Protein AF-0000000076474503 (afdb_homodimer)

pLDDT: mean 84.72, std 17.58, range [24.3, 98.62]

Sequence (880 aa):
MVVFSVKPFFRILVVSLSLLFLLALQLPSSLFSQVHIYGEPSLGEVDIWSVRRLMEWRPCNWWLQGRQTALPLETYGYIRVDCYGGLNQMRRDFCDGVGIARLLNATLVLPKFEVASYWNETSGFADVYDVDYFIQHMNGFVKVVKELPPEIASKEPVRVDCSKRKGQFDYVESVLPSLLKHKYISITPAMSQRRDRYPLYAKAALCQACYKALRLTRSLEMKASQLLDAIPKPFLSLHLRFEPDMVAYSQCEYPDLSPASMKAIEAAQVDRKPWTGELARVWRLRGKCPLTPNETALILQSLSIPPTTNIYLAAGDGLMEIEGLTDTYTNIVTKSSILSREDFTSMHGNTKAALDYYVSINSDSYIATYFGNMDKMVAAMRAFNGLYKTLFLSRRGFAQLTSQGLRGKKLMQALWKLHRDDFANGRGSALSECFCEFKLMVVFSVKPFFRILVVSLSLLFLLALQLPSSLFSQVHIYGEPSLGEVDIWSVRRLMEWRPCNWWLQGRQTALPLETYGYIRVDCYGGLNQMRRDFCDGVGIARLLNATLVLPKFEVASYWNETSGFADVYDVDYFIQHMNGFVKVVKELPPEIASKEPVRVDCSKRKGQFDYVESVLPSLLKHKYISITPAMSQRRDRYPLYAKAALCQACYKALRLTRSLEMKASQLLDAIPKPFLSLHLRFEPDMVAYSQCEYPDLSPASMKAIEAAQVDRKPWTGELARVWRLRGKCPLTPNETALILQSLSIPPTTNIYLAAGDGLMEIEGLTDTYTNIVTKSSILSREDFTSMHGNTKAALDYYVSINSDSYIATYFGNMDKMVAAMRAFNGLYKTLFLSRRGFAQLTSQGLRGKKLMQALWKLHRDDFANGRGSALSECFCEFKL

Secondary structure (DSSP, 8-state):
-----SHHHHHHHHHHHHHHHHHHHSS-TTTTT----S----TTSS-GGGSPPSEEEEE-HHHHTSPPPPPPSS-S-EEEEEEESSHHHHHHHHHHHHHHHHHTT-EEEEEEEE--GGGT----HHHHB-HHHHHHHHTTT--EESS--HHHHTSPPEEE-----SS---HHHHHHHHHHHHSEEEE---TTTTGGGS-HHHHHHHHHIIIII--B-HHHHHHHHHHHHHSPSSEEEEE----HHHHHHHT---TT--HHHHHHHHHHHTT-PPP-HHHHHHHHHTT-SPPPHHHHHHHHHHTT--TT-EEEE-S-S---STHHHHTT---EE-HHHHS-HHHHHH--HHHHHHHHHHHHHTSSEEEESS--HHHHHHHHHHHHTT---EEE--HHHHHHHHHTT--HHHHHHHHHHHHHHHHHHTTT----TTEEEEE-/-----SHHHHHHHHHHHHHHHHHHHTS-TTTTT----S----TT-S-GGGSPPSEEEEE-HHHHTSPPPPPPSS-S-EEEEEEESSHHHHHHHHHHHHHHHHHTT-EEEEEEEE--GGGT----HHHHB-HHHHHHHHTTT--EESS--HHHHTSPPEEE-----SS---HHHHHHHHHHHHSEEEE---TTTTGGGS-HHHHHHHHHIIIII--B-HHHHHHHHHHHHHSPSSEEEEE----HHHHHHHT---TT--HHHHHHHHHHHTT-PPP-HHHHHHHHHTT-SPPPHHHHHHHHHHTT--TT-EEEE-S-S---STHHHHTT---EE-HHHHS-HHHHHH--HHHHHHHHHHHHHTSSEEEESS--HHHHHHHHHHHHTT---EEE--HHHHHHHHHTT--HHHHHHHHHHHHHHHHHHTTT----TTEEEEE-

Foldseek 3Di:
DPPPDCVVVVVVVVVVVVVVVVVVVPPPPVVVVPPVPDDPPPFQPDFLVPFAAFKAKAFDVCLVPNDFDAQDPDALAEEEEEFEEAQLSSLLQVLLVQLLCLQLRHEYEAYFYDYDVVQVDDDGLVQWWPPVLLQVLLVSQHHYDHADDPVPRVDDAAEFEQVDPPDQRDCCVRPNVSCNVRRGHYYGDDPPGPCVPRDPSSVSSSLSNNAPRTDTDPVLVVVLVVLLVQFDPQAEEEAAPAFLQLQLVLLADDPPFDPVSVVRNVVNNVPGHHDDDPVNLVSQLVLSGFDALLSVQLLCSLSNPQLAHAYEYLYDPGHGPNCSNCVRHVNYDYPCRRDDPVVVVPDGRRSSNSSSLSSLLVHLAYEYGRDDSSLLSSLNNVSHVVRLRYFYQRSNQLSNCVVVPDDDSRSSSSSNVVRSVCSNHVNPNPHDPSMDMDTD/DPPPDCVVVVVVVVVVVVVVVVVVVPPPPVVVVPVVPPDPPPFQPDFLVPFAAFKAKAFDVCLVPNDFDAQDPDALAEEEEEFEEAQLSSLLQVLLVQLLCLQLRHEYEAYFYDYPVVQVDDDGLVQWWPPVLLQVLLVSQHHYDHADPPVPRVDDAAEFEQVPPPPQRDCCVRPNVSCNVRRGHYYGDDPPGPCVPRDPSSVSSSLSNNAPRTDTDPVLVVVLVVLLVQFDPQAEEEAAPAFLQLQLVLLADDDPFDPVSVVRNVVNNVPGHHDDDPVNLVSQLVLSGFDALLSVQLLCSLSNPQLAHAYEYLYDPGHGPNCSNCVRHVNYDYPCRRDDPVVVVPDGRRSSNSSSLSSLLVHLAYEYGRCDSSLLSSLNNVSHVVRLRYFYQRSNQLSNCVVVPDDDSRSSSSSNVVRSVCSNHVNPNPHDPSMDMDTD

Structure (mmCIF, N/CA/C/O backbone):
data_AF-0000000076474503-model_v1
#
loop_
_entity.id
_entity.type
_entity.pdbx_description
1 polymer 'O-fucosyltransferase family protein'
#
loop_
_atom_site.group_PDB
_atom_site.id
_atom_site.type_symbol
_atom_site.label_atom_id
_atom_site.label_alt_id
_atom_site.label_comp_id
_atom_site.label_asym_id
_atom_site.label_entity_id
_atom_site.label_seq_id
_atom_site.pdbx_PDB_ins_code
_atom_site.Cartn_x
_atom_site.Cartn_y
_atom_site.Cartn_z
_atom_site.occupancy
_atom_site.B_iso_or_equiv
_atom_site.auth_seq_id
_atom_site.auth_comp_id
_atom_site.auth_asym_id
_atom_site.auth_atom_id
_atom_site.pdbx_PDB_model_num
ATOM 1 N N . MET A 1 1 ? 23.125 -51.25 45.125 1 24.58 1 MET A N 1
ATOM 2 C CA . MET A 1 1 ? 23.031 -49.938 44.5 1 24.58 1 MET A CA 1
ATOM 3 C C . MET A 1 1 ? 21.594 -49.656 44.062 1 24.58 1 MET A C 1
ATOM 5 O O . MET A 1 1 ? 21.047 -50.375 43.219 1 24.58 1 MET A O 1
ATOM 9 N N . VAL A 1 2 ? 20.766 -49.031 44.938 1 30.81 2 VAL A N 1
ATOM 10 C CA . VAL A 1 2 ? 19.312 -48.906 44.938 1 30.81 2 VAL A CA 1
ATOM 11 C C . VAL A 1 2 ? 18.875 -47.906 43.906 1 30.81 2 VAL A C 1
ATOM 13 O O . VAL A 1 2 ? 19.328 -46.75 43.906 1 30.81 2 VAL A O 1
ATOM 16 N N . VAL A 1 3 ? 18.594 -48.281 42.688 1 33.97 3 VAL A N 1
ATOM 17 C CA . VAL A 1 3 ? 18.234 -47.625 41.438 1 33.97 3 VAL A CA 1
ATOM 18 C C . VAL A 1 3 ? 16.953 -46.844 41.656 1 33.97 3 VAL A C 1
ATOM 20 O O . VAL A 1 3 ? 15.891 -47.406 41.906 1 33.97 3 VAL A O 1
ATOM 23 N N . PHE A 1 4 ? 17.078 -45.656 42.406 1 35.69 4 PHE A N 1
ATOM 24 C CA . PHE A 1 4 ? 15.938 -44.812 42.719 1 35.69 4 PHE A CA 1
ATOM 25 C C . PHE A 1 4 ? 15.266 -44.312 41.438 1 35.69 4 PHE A C 1
ATOM 27 O O . PHE A 1 4 ? 15.938 -43.875 40.5 1 35.69 4 PHE A O 1
ATOM 34 N N . SER A 1 5 ? 14.125 -44.906 41.188 1 39.66 5 SER A N 1
ATOM 35 C CA . SER A 1 5 ? 13.266 -44.75 40 1 39.66 5 SER A CA 1
ATOM 36 C C . SER A 1 5 ? 12.758 -43.312 39.875 1 39.66 5 SER A C 1
ATOM 38 O O . SER A 1 5 ? 12.133 -42.781 40.781 1 39.66 5 SER A O 1
ATOM 40 N N . VAL A 1 6 ? 13.477 -42.469 39.125 1 44.88 6 VAL A N 1
ATOM 41 C CA . VAL A 1 6 ? 13.305 -41.031 38.844 1 44.88 6 VAL A CA 1
ATOM 42 C C . VAL A 1 6 ? 11.938 -40.812 38.188 1 44.88 6 VAL A C 1
ATOM 44 O O . VAL A 1 6 ? 11.578 -39.656 37.875 1 44.88 6 VAL A O 1
ATOM 47 N N . LYS A 1 7 ? 11.195 -41.969 37.875 1 48.81 7 LYS A N 1
ATOM 48 C CA . LYS A 1 7 ? 9.93 -41.844 37.156 1 48.81 7 LYS A CA 1
ATOM 49 C C . LYS A 1 7 ? 8.883 -41.125 38.031 1 48.81 7 LYS A C 1
ATOM 51 O O . LYS A 1 7 ? 8.125 -40.281 37.5 1 48.81 7 LYS A O 1
ATOM 56 N N . PRO A 1 8 ? 8.984 -41.562 39.312 1 48.88 8 PRO A N 1
ATOM 57 C CA . PRO A 1 8 ? 7.875 -40.938 40.062 1 48.88 8 PRO A CA 1
ATOM 58 C C . PRO A 1 8 ? 8 -39.438 40.188 1 48.88 8 PRO A C 1
ATOM 60 O O . PRO A 1 8 ? 6.992 -38.719 40.281 1 48.88 8 PRO A O 1
ATOM 63 N N . PHE A 1 9 ? 9.273 -38.906 40.125 1 47.94 9 PHE A N 1
ATOM 64 C CA . PHE A 1 9 ? 9.461 -37.469 40.344 1 47.94 9 PHE A CA 1
ATOM 65 C C . PHE A 1 9 ? 9.016 -36.688 39.125 1 47.94 9 PHE A C 1
ATOM 67 O O . PHE A 1 9 ? 8.43 -35.594 39.281 1 47.94 9 PHE A O 1
ATOM 74 N N . PHE A 1 10 ? 9.227 -37.281 37.906 1 49.25 10 PHE A N 1
ATOM 75 C CA . PHE A 1 10 ? 8.867 -36.5 36.719 1 49.25 10 PHE A CA 1
ATOM 76 C C . PHE A 1 10 ? 7.352 -36.469 36.562 1 49.25 10 PHE A C 1
ATOM 78 O O . PHE A 1 10 ? 6.816 -35.469 36.062 1 49.25 10 PHE A O 1
ATOM 85 N N . ARG A 1 11 ? 6.691 -37.531 36.969 1 52.22 11 ARG A N 1
ATOM 86 C CA . ARG A 1 11 ? 5.234 -37.531 36.906 1 52.22 11 ARG A CA 1
ATOM 87 C C . ARG A 1 11 ? 4.637 -36.531 37.875 1 52.22 11 ARG A C 1
ATOM 89 O O . ARG A 1 11 ? 3.66 -35.844 37.562 1 52.22 11 ARG A O 1
ATOM 96 N N . ILE A 1 12 ? 5.395 -36.5 39 1 53.41 12 ILE A N 1
ATOM 97 C CA . ILE A 1 12 ? 4.895 -35.531 39.969 1 53.41 12 ILE A CA 1
ATOM 98 C C . ILE A 1 12 ? 5.113 -34.125 39.438 1 53.41 12 ILE A C 1
ATOM 100 O O . ILE A 1 12 ? 4.242 -33.25 39.594 1 53.41 12 ILE A O 1
ATOM 104 N N . LEU A 1 13 ? 6.246 -33.875 38.719 1 55.47 13 LEU A N 1
ATOM 105 C CA . LEU A 1 13 ? 6.531 -32.562 38.188 1 55.47 13 LEU A CA 1
ATOM 106 C C . LEU A 1 13 ? 5.562 -32.188 37.094 1 55.47 13 LEU A C 1
ATOM 108 O O . LEU A 1 13 ? 5.051 -31.062 37.031 1 55.47 13 LEU A O 1
ATOM 112 N N . VAL A 1 14 ? 5.238 -33.156 36.281 1 58.31 14 VAL A N 1
ATOM 113 C CA . VAL A 1 14 ? 4.336 -32.906 35.156 1 58.31 14 VAL A CA 1
ATOM 114 C C . VAL A 1 14 ? 2.92 -32.656 35.688 1 58.31 14 VAL A C 1
ATOM 116 O O . VAL A 1 14 ? 2.219 -31.766 35.25 1 58.31 14 VAL A O 1
ATOM 119 N N . VAL A 1 15 ? 2.586 -33.5 36.688 1 57.56 15 VAL A N 1
ATOM 120 C CA . VAL A 1 15 ? 1.244 -33.344 37.25 1 57.56 15 VAL A CA 1
ATOM 121 C C . VAL A 1 15 ? 1.147 -32.031 38.031 1 57.56 15 VAL A C 1
ATOM 123 O O . VAL A 1 15 ? 0.151 -31.312 37.906 1 57.56 15 VAL A O 1
ATOM 126 N N . SER A 1 16 ? 2.24 -31.688 38.719 1 56.5 16 SER A N 1
ATOM 127 C CA . SER A 1 16 ? 2.207 -30.438 39.469 1 56.5 16 SER A CA 1
ATOM 128 C C . SER A 1 16 ? 2.207 -29.234 38.531 1 56.5 16 SER A C 1
ATOM 130 O O . SER A 1 16 ? 1.488 -28.266 38.75 1 56.5 16 SER A O 1
ATOM 132 N N . LEU A 1 17 ? 2.951 -29.312 37.438 1 57.03 17 LEU A N 1
ATOM 133 C CA . LEU A 1 17 ? 2.953 -28.203 36.5 1 57.03 17 LEU A CA 1
ATOM 134 C C . LEU A 1 17 ? 1.622 -28.109 35.781 1 57.03 17 LEU A C 1
ATOM 136 O O . LEU A 1 17 ? 1.121 -27.016 35.531 1 57.03 17 LEU A O 1
ATOM 140 N N . SER A 1 18 ? 1.04 -29.328 35.531 1 54.75 18 SER A N 1
ATOM 141 C CA . SER A 1 18 ? -0.287 -29.312 34.906 1 54.75 18 SER A CA 1
ATOM 142 C C . SER A 1 18 ? -1.323 -28.734 35.875 1 54.75 18 SER A C 1
ATOM 144 O O . SER A 1 18 ? -2.227 -28 35.438 1 54.75 18 SER A O 1
ATOM 146 N N . LEU A 1 19 ? -1.168 -29.141 37.156 1 53.41 19 LEU A N 1
ATOM 147 C CA . LEU A 1 19 ? -2.1 -28.578 38.156 1 53.41 19 LEU A CA 1
ATOM 148 C C . LEU A 1 19 ? -1.89 -27.078 38.312 1 53.41 19 LEU A C 1
ATOM 150 O O . LEU A 1 19 ? -2.855 -26.328 38.438 1 53.41 19 LEU A O 1
ATOM 154 N N . LEU A 1 20 ? -0.603 -26.641 38.312 1 54 20 LEU A N 1
ATOM 155 C CA . LEU A 1 20 ? -0.387 -25.203 38.375 1 54 20 LEU A CA 1
ATOM 156 C C . LEU A 1 20 ? -0.948 -24.516 37.125 1 54 20 LEU A C 1
ATOM 158 O O . LEU A 1 20 ? -1.516 -23.422 37.219 1 54 20 LEU A O 1
ATOM 162 N N . PHE A 1 21 ? -0.795 -25.203 35.969 1 50.22 21 PHE A N 1
ATOM 163 C CA . PHE A 1 21 ? -1.396 -24.656 34.781 1 50.22 21 PHE A CA 1
ATOM 164 C C . PHE A 1 21 ? -2.916 -24.641 34.875 1 50.22 21 PHE A C 1
ATOM 166 O O . PHE A 1 21 ? -3.561 -23.656 34.5 1 50.22 21 PHE A O 1
ATOM 173 N N . LEU A 1 22 ? -3.48 -25.766 35.375 1 48.81 22 LEU A N 1
ATOM 174 C CA . LEU A 1 22 ? -4.926 -25.781 35.562 1 48.81 22 LEU A CA 1
ATOM 175 C C . LEU A 1 22 ? -5.348 -24.734 36.594 1 48.81 22 LEU A C 1
ATOM 177 O O . LEU A 1 22 ? -6.395 -24.109 36.438 1 48.81 22 LEU A O 1
ATOM 181 N N . LEU A 1 23 ? -4.598 -24.688 37.719 1 45.25 23 LEU A N 1
ATOM 182 C CA . LEU A 1 23 ? -4.934 -23.625 38.656 1 45.25 23 LEU A CA 1
ATOM 183 C C . LEU A 1 23 ? -4.742 -22.25 38.031 1 45.25 23 LEU A C 1
ATOM 185 O O . LEU A 1 23 ? -5.516 -21.328 38.312 1 45.25 23 LEU A O 1
ATOM 189 N N . ALA A 1 24 ? -3.693 -22.078 37.188 1 45.78 24 ALA A N 1
ATOM 190 C CA . ALA A 1 24 ? -3.545 -20.797 36.531 1 45.78 24 ALA A CA 1
ATOM 191 C C . ALA A 1 24 ? -4.68 -20.547 35.531 1 45.78 24 ALA A C 1
ATOM 193 O O . ALA A 1 24 ? -5.105 -19.406 35.344 1 45.78 24 ALA A O 1
ATOM 194 N N . LEU A 1 25 ? -5.098 -21.625 34.844 1 42.69 25 LEU A N 1
ATOM 195 C CA . LEU A 1 25 ? -6.23 -21.453 33.938 1 42.69 25 LEU A CA 1
ATOM 196 C C . LEU A 1 25 ? -7.508 -21.156 34.719 1 42.69 25 LEU A C 1
ATOM 198 O O . LEU A 1 25 ? -8.484 -20.656 34.156 1 42.69 25 LEU A O 1
ATOM 202 N N . GLN A 1 26 ? -7.684 -21.828 35.812 1 38.16 26 GLN A N 1
ATOM 203 C CA . GLN A 1 26 ? -8.867 -21.516 36.625 1 38.16 26 GLN A CA 1
ATOM 204 C C . GLN A 1 26 ? -8.727 -20.172 37.312 1 38.16 26 GLN A C 1
ATOM 206 O O . GLN A 1 26 ? -9.57 -19.797 38.156 1 38.16 26 GLN A O 1
ATOM 211 N N . LEU A 1 27 ? -7.445 -19.656 37.312 1 33.94 27 LEU A N 1
ATOM 212 C CA . LEU A 1 27 ? -7.547 -18.312 37.812 1 33.94 27 LEU A CA 1
ATOM 213 C C . LEU A 1 27 ? -8.508 -17.469 37 1 33.94 27 LEU A C 1
ATOM 215 O O . LEU A 1 27 ? -8.445 -17.484 35.75 1 33.94 27 LEU A O 1
ATOM 219 N N . PRO A 1 28 ? -9.727 -17.359 37.594 1 32.5 28 PRO A N 1
ATOM 220 C CA . PRO A 1 28 ? -10.758 -16.594 36.875 1 32.5 28 PRO A CA 1
ATOM 221 C C . PRO A 1 28 ? -10.18 -15.43 36.062 1 32.5 28 PRO A C 1
ATOM 223 O O . PRO A 1 28 ? -9.211 -14.805 36.5 1 32.5 28 PRO A O 1
ATOM 226 N N . SER A 1 29 ? -10.172 -15.633 34.688 1 33.22 29 SER A N 1
ATOM 227 C CA . SER A 1 29 ? -9.859 -14.562 33.75 1 33.22 29 SER A CA 1
ATOM 228 C C . SER A 1 29 ? -10.383 -13.219 34.25 1 33.22 29 SER A C 1
ATOM 230 O O . SER A 1 29 ? -10.297 -12.211 33.531 1 33.22 29 SER A O 1
ATOM 232 N N . SER A 1 30 ? -11.203 -13.328 35.312 1 31.59 30 SER A N 1
ATOM 233 C CA . SER A 1 30 ? -11.75 -12.094 35.875 1 31.59 30 SER A CA 1
ATOM 234 C C . SER A 1 30 ? -10.641 -11.156 36.344 1 31.59 30 SER A C 1
ATOM 236 O O . SER A 1 30 ? -10.906 -10.031 36.75 1 31.59 30 SER A O 1
ATOM 238 N N . LEU A 1 31 ? -9.523 -11.789 36.688 1 28.59 31 LEU A N 1
ATOM 239 C CA . LEU A 1 31 ? -8.609 -10.828 37.312 1 28.59 31 LEU A CA 1
ATOM 240 C C . LEU A 1 31 ? -8.055 -9.867 36.25 1 28.59 31 LEU A C 1
ATOM 242 O O . LEU A 1 31 ? -7.5 -8.82 36.625 1 28.59 31 LEU A O 1
ATOM 246 N N . PHE A 1 32 ? -7.73 -10.43 35.094 1 29.84 32 PHE A N 1
ATOM 247 C CA . PHE A 1 32 ? -7.156 -9.414 34.219 1 29.84 32 PHE A CA 1
ATOM 248 C C . PHE A 1 32 ? -8.195 -8.352 33.875 1 29.84 32 PHE A C 1
ATOM 250 O O . PHE A 1 32 ? -7.91 -7.434 33.094 1 29.84 32 PHE A O 1
ATOM 257 N N . SER A 1 33 ? -9.531 -8.703 34 1 28.42 33 SER A N 1
ATOM 258 C CA . SER A 1 33 ? -10.516 -7.652 33.781 1 28.42 33 SER A CA 1
ATOM 259 C C . SER A 1 33 ? -10.242 -6.441 34.656 1 28.42 33 SER A C 1
ATOM 261 O O . SER A 1 33 ? -10.641 -5.32 34.312 1 28.42 33 SER A O 1
ATOM 263 N N . GLN A 1 34 ? -10.117 -6.746 36.031 1 27.39 34 GLN A N 1
ATOM 264 C CA . GLN A 1 34 ? -10.266 -5.719 37.062 1 27.39 34 GLN A CA 1
ATOM 265 C C . GLN A 1 34 ? -8.977 -4.914 37.219 1 27.39 34 GLN A C 1
ATOM 267 O O . GLN A 1 34 ? -8.656 -4.445 38.312 1 27.39 34 GLN A O 1
ATOM 272 N N . VAL A 1 35 ? -7.898 -5.438 36.719 1 28.94 35 VAL A N 1
ATOM 273 C CA . VAL A 1 35 ? -6.988 -4.352 37.062 1 28.94 35 VAL A CA 1
ATOM 274 C C . VAL A 1 35 ? -7.652 -3.008 36.75 1 28.94 35 VAL A C 1
ATOM 276 O O . VAL A 1 35 ? -7.824 -2.637 35.594 1 28.94 35 VAL A O 1
ATOM 279 N N . HIS A 1 36 ? -8.719 -2.816 37.438 1 27.8 36 HIS A N 1
ATOM 280 C CA . HIS A 1 36 ? -9.156 -1.448 37.656 1 27.8 36 HIS A CA 1
ATOM 281 C C . HIS A 1 36 ? -7.973 -0.507 37.844 1 27.8 36 HIS A C 1
ATOM 283 O O . HIS A 1 36 ? -7.332 -0.503 38.906 1 27.8 36 HIS A O 1
ATOM 289 N N . ILE A 1 37 ? -6.996 -0.488 36.938 1 31.16 37 ILE A N 1
ATOM 290 C CA . ILE A 1 37 ? -6.098 0.637 37.188 1 31.16 37 ILE A CA 1
ATOM 291 C C . ILE A 1 37 ? -6.773 1.635 38.125 1 31.16 37 ILE A C 1
ATOM 293 O O . ILE A 1 37 ? -8 1.646 38.25 1 31.16 37 ILE A O 1
ATOM 297 N N . TYR A 1 38 ? -5.906 2.752 38.438 1 31.25 38 TYR A N 1
ATOM 298 C CA . TYR A 1 38 ? -6.281 3.869 39.281 1 31.25 38 TYR A CA 1
ATOM 299 C C . TYR A 1 38 ? -7.758 4.203 39.156 1 31.25 38 TYR A C 1
ATOM 301 O O . TYR A 1 38 ? -8.375 3.871 38.125 1 31.25 38 TYR A O 1
ATOM 309 N N . GLY A 1 39 ? -8.461 4.223 40.281 1 34.81 39 GLY A N 1
ATOM 310 C CA . GLY A 1 39 ? -9.758 4.879 40.406 1 34.81 39 GLY A CA 1
ATOM 311 C C . GLY A 1 39 ? -10.078 5.766 39.219 1 34.81 39 GLY A C 1
ATOM 312 O O . GLY A 1 39 ? -9.188 6.434 38.656 1 34.81 39 GLY A O 1
ATOM 313 N N . GLU A 1 40 ? -10.898 5.273 38.375 1 41.38 40 GLU A N 1
ATOM 314 C CA . GLU A 1 40 ? -11.352 6.117 37.25 1 41.38 40 GLU A CA 1
ATOM 315 C C . GLU A 1 40 ? -11.258 7.594 37.625 1 41.38 40 GLU A C 1
ATOM 317 O O . GLU A 1 40 ? -11.938 8.062 38.531 1 41.38 40 GLU A O 1
ATOM 322 N N . PRO A 1 41 ? -9.984 8.117 37.688 1 40.72 41 PRO A N 1
ATOM 323 C CA . PRO A 1 41 ? -10.156 9.523 38.094 1 40.72 41 PRO A CA 1
ATOM 324 C C . PRO A 1 41 ? -11.508 10.094 37.656 1 40.72 41 PRO A C 1
ATOM 326 O O . PRO A 1 41 ? -12.102 9.609 36.688 1 40.72 41 PRO A O 1
ATOM 329 N N . SER A 1 42 ? -12.359 10.484 38.562 1 41.81 42 SER A N 1
ATOM 330 C CA . SER A 1 42 ? -13.578 11.227 38.25 1 41.81 42 SER A CA 1
ATOM 331 C C . SER A 1 42 ? -13.461 11.953 36.938 1 41.81 42 SER A C 1
ATOM 333 O O . SER A 1 42 ? -12.367 12.375 36.531 1 41.81 42 SER A O 1
ATOM 335 N N . LEU A 1 43 ? -14.297 11.914 35.969 1 45.56 43 LEU A N 1
ATOM 336 C CA . LEU A 1 43 ? -14.703 12.664 34.781 1 45.56 43 LEU A CA 1
ATOM 337 C C . LEU A 1 43 ? -14.297 14.125 34.906 1 45.56 43 LEU A C 1
ATOM 339 O O . LEU A 1 43 ? -14.523 14.758 35.938 1 45.56 43 LEU A O 1
ATOM 343 N N . GLY A 1 44 ? -13.5 14.852 34.188 1 49.69 44 GLY A N 1
ATOM 344 C CA . GLY A 1 44 ? -13.273 16.297 34.156 1 49.69 44 GLY A CA 1
ATOM 345 C C . GLY A 1 44 ? -12.094 16.719 35 1 49.69 44 GLY A C 1
ATOM 346 O O . GLY A 1 44 ? -11.711 17.891 35 1 49.69 44 GLY A O 1
ATOM 347 N N . GLU A 1 45 ? -11.664 15.836 35.906 1 58.69 45 GLU A N 1
ATOM 348 C CA . GLU A 1 45 ? -10.844 16.484 36.906 1 58.69 45 GLU A CA 1
ATOM 349 C C . GLU A 1 45 ? -9.367 16.438 36.531 1 58.69 45 GLU A C 1
ATOM 351 O O . GLU A 1 45 ? -8.57 17.25 37.031 1 58.69 45 GLU A O 1
ATOM 356 N N . VAL A 1 46 ? -9.008 15.438 35.438 1 79.75 46 VAL A N 1
ATOM 357 C CA . VAL A 1 46 ? -7.559 15.453 35.25 1 79.75 46 VAL A CA 1
ATOM 358 C C . VAL A 1 46 ? -7.223 15.93 33.844 1 79.75 46 VAL A C 1
ATOM 360 O O . VAL A 1 46 ? -7.875 15.531 32.875 1 79.75 46 VAL A O 1
ATOM 363 N N . ASP A 1 47 ? -6.332 16.812 33.75 1 89.31 47 ASP A N 1
ATOM 364 C CA . ASP A 1 47 ? -5.824 17.375 32.5 1 89.31 47 ASP A CA 1
ATOM 365 C C . ASP A 1 47 ? -5.207 16.297 31.609 1 89.31 47 ASP A C 1
ATOM 367 O O . ASP A 1 47 ? -4.555 15.375 32.125 1 89.31 47 ASP A O 1
ATOM 371 N N . ILE A 1 48 ? -5.512 16.312 30.297 1 95.62 48 ILE A N 1
ATOM 372 C CA . ILE A 1 48 ? -5.082 15.297 29.344 1 95.62 48 ILE A CA 1
ATOM 373 C C . ILE A 1 48 ? -3.566 15.125 29.422 1 95.62 48 ILE A C 1
ATOM 375 O O . ILE A 1 48 ? -3.049 14.023 29.219 1 95.62 48 ILE A O 1
ATOM 379 N N . TRP A 1 49 ? -2.861 16.188 29.703 1 94.94 49 TRP A N 1
ATOM 380 C CA . TRP A 1 49 ? -1.402 16.156 29.703 1 94.94 49 TRP A CA 1
ATOM 381 C C . TRP A 1 49 ? -0.867 15.445 30.938 1 94.94 49 TRP A C 1
ATOM 383 O O . TRP A 1 49 ? 0.317 15.102 31 1 94.94 49 TRP A O 1
ATOM 393 N N . SER A 1 50 ? -1.709 15.172 31.906 1 93.5 50 SER A N 1
ATOM 394 C CA . SER A 1 50 ? -1.309 14.492 33.125 1 93.5 50 SER A CA 1
ATOM 395 C C . SER A 1 50 ? -1.421 12.984 33 1 93.5 50 SER A C 1
ATOM 397 O O . SER A 1 50 ? -1.001 12.234 33.875 1 93.5 50 SER A O 1
ATOM 399 N N . VAL A 1 51 ? -1.958 12.602 31.922 1 93.56 51 VAL A N 1
ATOM 400 C CA . VAL A 1 51 ? -2.111 11.164 31.672 1 93.56 51 VAL A CA 1
ATOM 401 C C . VAL A 1 51 ? -0.74 10.523 31.484 1 93.56 51 VAL A C 1
ATOM 403 O O . VAL A 1 51 ? 0.109 11.062 30.766 1 93.56 51 VAL A O 1
ATOM 406 N N . ARG A 1 52 ? -0.619 9.391 32.094 1 91.38 52 ARG A N 1
ATOM 407 C CA . ARG A 1 52 ? 0.636 8.664 31.953 1 91.38 52 ARG A CA 1
ATOM 408 C C . ARG A 1 52 ? 0.751 8.047 30.562 1 91.38 52 ARG A C 1
ATOM 410 O O . ARG A 1 52 ? -0.166 7.359 30.094 1 91.38 52 ARG A O 1
ATOM 417 N N . ARG A 1 53 ? 1.814 8.312 29.984 1 91.31 53 ARG A N 1
ATOM 418 C CA . ARG A 1 53 ? 2.068 7.758 28.672 1 91.31 53 ARG A CA 1
ATOM 419 C C . ARG A 1 53 ? 2.611 6.336 28.766 1 91.31 53 ARG A C 1
ATOM 421 O O . ARG A 1 53 ? 3.377 6.016 29.672 1 91.31 53 ARG A O 1
ATOM 428 N N . LEU A 1 54 ? 2.227 5.469 27.828 1 91.31 54 LEU A N 1
ATOM 429 C CA . LEU A 1 54 ? 2.66 4.078 27.781 1 91.31 54 LEU A CA 1
ATOM 430 C C . LEU A 1 54 ? 3.707 3.871 26.688 1 91.31 54 LEU A C 1
ATOM 432 O O . LEU A 1 54 ? 4.586 3.016 26.828 1 91.31 54 LEU A O 1
ATOM 436 N N . MET A 1 55 ? 3.57 4.605 25.688 1 88.38 55 MET A N 1
ATOM 437 C CA . MET A 1 55 ? 4.473 4.523 24.547 1 88.38 55 MET A CA 1
ATOM 438 C C . MET A 1 55 ? 4.965 5.91 24.125 1 88.38 55 MET A C 1
ATOM 440 O O . MET A 1 55 ? 4.285 6.91 24.375 1 88.38 55 MET A O 1
ATOM 444 N N . GLU A 1 56 ? 6.125 5.879 23.641 1 86.38 56 GLU A N 1
ATOM 445 C CA . GLU A 1 56 ? 6.664 7.129 23.109 1 86.38 56 GLU A CA 1
ATOM 446 C C . GLU A 1 56 ? 7.375 6.898 21.781 1 86.38 56 GLU A C 1
ATOM 448 O O . GLU A 1 56 ? 7.867 5.801 21.516 1 86.38 56 GLU A O 1
ATOM 453 N N . TRP A 1 57 ? 7.281 7.895 21.016 1 90.12 57 TRP A N 1
ATOM 454 C CA . TRP A 1 57 ? 7.973 7.844 19.734 1 90.12 57 TRP A CA 1
ATOM 455 C C . TRP A 1 57 ? 9.281 8.633 19.797 1 90.12 57 TRP A C 1
ATOM 457 O O . TRP A 1 57 ? 9.328 9.727 20.344 1 90.12 57 TRP A O 1
ATOM 467 N N . ARG A 1 58 ? 10.273 8.023 19.297 1 91.81 58 ARG A N 1
ATOM 468 C CA . ARG A 1 58 ? 11.578 8.656 19.156 1 91.81 58 ARG A CA 1
ATOM 469 C C . ARG A 1 58 ? 12.211 8.312 17.797 1 91.81 58 ARG A C 1
ATOM 471 O O . ARG A 1 58 ? 11.836 7.324 17.172 1 91.81 58 ARG A O 1
ATOM 478 N N . PRO A 1 59 ? 13.062 9.242 17.359 1 93.06 59 PRO A N 1
ATOM 479 C CA . PRO A 1 59 ? 13.781 8.828 16.141 1 93.06 59 PRO A CA 1
ATOM 480 C C . PRO A 1 59 ? 14.492 7.488 16.312 1 93.06 59 PRO A C 1
ATOM 482 O O . PRO A 1 59 ? 15.055 7.207 17.375 1 93.06 59 PRO A O 1
ATOM 485 N N . CYS A 1 60 ? 14.391 6.688 15.297 1 93.25 60 CYS A N 1
ATOM 486 C CA . CYS A 1 60 ? 15.07 5.398 15.344 1 93.25 60 CYS A CA 1
ATOM 487 C C . CYS A 1 60 ? 16.578 5.582 15.328 1 93.25 60 CYS A C 1
ATOM 489 O O . CYS A 1 60 ? 17.109 6.453 14.633 1 93.25 60 CYS A O 1
ATOM 491 N N . ASN A 1 61 ? 17.25 4.703 15.961 1 92.06 61 ASN A N 1
ATOM 492 C CA . ASN A 1 61 ? 18.703 4.82 16.078 1 92.06 61 ASN A CA 1
ATOM 493 C C . ASN A 1 61 ? 19.406 4.453 14.781 1 92.06 61 ASN A C 1
ATOM 495 O O . ASN A 1 61 ? 20.484 4.953 14.492 1 92.06 61 ASN A O 1
ATOM 499 N N . TRP A 1 62 ? 18.797 3.598 14.031 1 90.69 62 TRP A N 1
ATOM 500 C CA . TRP A 1 62 ? 19.469 3.049 12.859 1 90.69 62 TRP A CA 1
ATOM 501 C C . TRP A 1 62 ? 19.859 4.156 11.891 1 90.69 62 TRP A C 1
ATOM 503 O O . TRP A 1 62 ? 20.875 4.051 11.195 1 90.69 62 TRP A O 1
ATOM 513 N N . TRP A 1 63 ? 19.125 5.254 11.805 1 92.12 63 TRP A N 1
ATOM 514 C CA . TRP A 1 63 ? 19.516 6.273 10.836 1 92.12 63 TRP A CA 1
ATOM 515 C C . TRP A 1 63 ? 20.219 7.434 11.516 1 92.12 63 TRP A C 1
ATOM 517 O O . TRP A 1 63 ? 20.891 8.242 10.852 1 92.12 63 TRP A O 1
ATOM 527 N N . LEU A 1 64 ? 20.141 7.527 12.82 1 89.75 64 LEU A N 1
ATOM 528 C CA . LEU A 1 64 ? 20.828 8.578 13.562 1 89.75 64 LEU A CA 1
ATOM 529 C C . LEU A 1 64 ? 22.297 8.227 13.758 1 89.75 64 LEU A C 1
ATOM 531 O O . LEU A 1 64 ? 23.172 9.102 13.641 1 89.75 64 LEU A O 1
ATOM 535 N N . GLN A 1 65 ? 22.516 6.949 14.102 1 79.75 65 GLN A N 1
ATOM 536 C CA . GLN A 1 65 ? 23.859 6.535 14.492 1 79.75 65 GLN A CA 1
ATOM 537 C C . GLN A 1 65 ? 24.406 5.484 13.531 1 79.75 65 GLN A C 1
ATOM 539 O O . GLN A 1 65 ? 25.547 5.027 13.688 1 79.75 65 GLN A O 1
ATOM 544 N N . GLY A 1 66 ? 23.672 5.078 12.656 1 69.25 66 GLY A N 1
ATOM 545 C CA . GLY A 1 66 ? 24.094 3.951 11.836 1 69.25 66 GLY A CA 1
ATOM 546 C C . GLY A 1 66 ? 25.234 4.293 10.891 1 69.25 66 GLY A C 1
ATOM 547 O O . GLY A 1 66 ? 25.453 5.465 10.586 1 69.25 66 GLY A O 1
ATOM 548 N N . ARG A 1 67 ? 25.953 3.213 10.703 1 69.5 67 ARG A N 1
ATOM 549 C CA . ARG A 1 67 ? 27.047 3.342 9.742 1 69.5 67 ARG A CA 1
ATOM 550 C C . ARG A 1 67 ? 26.5 3.652 8.352 1 69.5 67 ARG A C 1
ATOM 552 O O . ARG A 1 67 ? 25.641 2.932 7.832 1 69.5 67 ARG A O 1
ATOM 559 N N . GLN A 1 68 ? 27 4.801 7.91 1 76.12 68 GLN A N 1
ATOM 560 C CA . GLN A 1 68 ? 26.547 5.219 6.582 1 76.12 68 GLN A CA 1
ATOM 561 C C . GLN A 1 68 ? 27.266 4.434 5.488 1 76.12 68 GLN A C 1
ATOM 563 O O . GLN A 1 68 ? 28.469 4.168 5.594 1 76.12 68 GLN A O 1
ATOM 568 N N . THR A 1 69 ? 26.469 3.895 4.68 1 80.62 69 THR A N 1
ATOM 569 C CA . THR A 1 69 ? 27.031 3.291 3.479 1 80.62 69 THR A CA 1
ATOM 570 C C . THR A 1 69 ? 27.688 4.352 2.596 1 80.62 69 THR A C 1
ATOM 572 O O . THR A 1 69 ? 27.078 5.387 2.307 1 80.62 69 THR A O 1
ATOM 575 N N . ALA A 1 70 ? 28.922 4.098 2.266 1 84.25 70 ALA A N 1
ATOM 576 C CA . ALA A 1 70 ? 29.656 5.055 1.439 1 84.25 70 ALA A CA 1
ATOM 577 C C . ALA A 1 70 ? 28.938 5.301 0.118 1 84.25 70 ALA A C 1
ATOM 579 O O . ALA A 1 70 ? 28.359 4.383 -0.463 1 84.25 70 ALA A O 1
ATOM 580 N N . LEU A 1 71 ? 28.938 6.508 -0.294 1 90.44 71 LEU A N 1
ATOM 581 C CA . LEU A 1 71 ? 28.359 6.859 -1.588 1 90.44 71 LEU A CA 1
ATOM 582 C C . LEU A 1 71 ? 29.234 6.34 -2.729 1 90.44 71 LEU A C 1
ATOM 584 O O . LEU A 1 71 ? 30.469 6.391 -2.648 1 90.44 71 LEU A O 1
ATOM 588 N N . PRO A 1 72 ? 28.578 5.848 -3.703 1 88 72 PRO A N 1
ATOM 589 C CA . PRO A 1 72 ? 29.359 5.523 -4.895 1 88 72 PRO A CA 1
ATOM 590 C C . PRO A 1 72 ? 30.078 6.738 -5.477 1 88 72 PRO A C 1
ATOM 592 O O . PRO A 1 72 ? 29.594 7.867 -5.332 1 88 72 PRO A O 1
ATOM 595 N N . LEU A 1 73 ? 31.125 6.457 -6.141 1 87.62 73 LEU A N 1
ATOM 596 C CA . LEU A 1 73 ? 31.938 7.531 -6.707 1 87.62 73 LEU A CA 1
ATOM 597 C C . LEU A 1 73 ? 31.203 8.219 -7.855 1 87.62 73 LEU A C 1
ATOM 599 O O . LEU A 1 73 ? 31.156 9.445 -7.926 1 87.62 73 LEU A O 1
ATOM 603 N N . GLU A 1 74 ? 30.609 7.359 -8.703 1 91.38 74 GLU A N 1
ATOM 604 C CA . GLU A 1 74 ? 29.859 7.906 -9.836 1 91.38 74 GLU A CA 1
ATOM 605 C C . GLU A 1 74 ? 28.375 7.648 -9.695 1 91.38 74 GLU A C 1
ATOM 607 O O . GLU A 1 74 ? 27.969 6.605 -9.18 1 91.38 74 GLU A O 1
ATOM 612 N N . THR A 1 75 ? 27.609 8.695 -10.086 1 93.81 75 THR A N 1
ATOM 613 C CA . THR A 1 75 ? 26.156 8.539 -10.07 1 93.81 75 THR A CA 1
ATOM 614 C C . THR A 1 75 ? 25.625 8.258 -11.469 1 93.81 75 THR A C 1
ATOM 616 O O . THR A 1 75 ? 26.344 8.438 -12.461 1 93.81 75 THR A O 1
ATOM 619 N N . TYR A 1 76 ? 24.438 7.805 -11.531 1 94.12 76 TYR A N 1
ATOM 620 C CA . TYR A 1 76 ? 23.844 7.406 -12.797 1 94.12 76 TYR A CA 1
ATOM 621 C C . TYR A 1 76 ? 23.281 8.617 -13.547 1 94.12 76 TYR A C 1
ATOM 623 O O . TYR A 1 76 ? 23 8.539 -14.742 1 94.12 76 TYR A O 1
ATOM 631 N N . GLY A 1 77 ? 23.172 9.719 -12.922 1 95.12 77 GLY A N 1
ATOM 632 C CA . GLY A 1 77 ? 22.594 10.922 -13.5 1 95.12 77 GLY A CA 1
ATOM 633 C C . GLY A 1 77 ? 22.062 11.891 -12.461 1 95.12 77 GLY A C 1
ATOM 634 O O . GLY A 1 77 ? 22.469 11.852 -11.305 1 95.12 77 GLY A O 1
ATOM 635 N N . TYR A 1 78 ? 21.188 12.836 -12.992 1 95.81 78 TYR A N 1
ATOM 636 C CA . TYR A 1 78 ? 20.672 13.906 -12.141 1 95.81 78 TYR A CA 1
ATOM 637 C C . TYR A 1 78 ? 19.156 13.828 -12.039 1 95.81 78 TYR A C 1
ATOM 639 O O . TYR A 1 78 ? 18.469 13.555 -13.023 1 95.81 78 TYR A O 1
ATOM 647 N N . ILE A 1 79 ? 18.672 14.039 -10.805 1 96.25 79 ILE A N 1
ATOM 648 C CA . ILE A 1 79 ? 17.234 14.047 -10.578 1 96.25 79 ILE A CA 1
ATOM 649 C C . ILE A 1 79 ? 16.828 15.383 -9.953 1 96.25 79 ILE A C 1
ATOM 651 O O . ILE A 1 79 ? 17.406 15.805 -8.953 1 96.25 79 ILE A O 1
ATOM 655 N N . ARG A 1 80 ? 15.906 16.031 -10.539 1 94.75 80 ARG A N 1
ATOM 656 C CA . ARG A 1 80 ? 15.219 17.141 -9.906 1 94.75 80 ARG A CA 1
ATOM 657 C C . ARG A 1 80 ? 13.852 16.719 -9.375 1 94.75 80 ARG A C 1
ATOM 659 O O . ARG A 1 80 ? 13.086 16.062 -10.078 1 94.75 80 ARG A O 1
ATOM 666 N N . VAL A 1 81 ? 13.57 17.078 -8.219 1 92.94 81 VAL A N 1
ATOM 667 C CA . VAL A 1 81 ? 12.266 16.766 -7.637 1 92.94 81 VAL A CA 1
ATOM 668 C C . VAL A 1 81 ? 11.312 17.938 -7.82 1 92.94 81 VAL A C 1
ATOM 670 O O . VAL A 1 81 ? 11.609 19.062 -7.406 1 92.94 81 VAL A O 1
ATOM 673 N N . ASP A 1 82 ? 10.234 17.656 -8.414 1 90.88 82 ASP A N 1
ATOM 674 C CA . ASP A 1 82 ? 9.172 18.641 -8.555 1 90.88 82 ASP A CA 1
ATOM 675 C C . ASP A 1 82 ? 8.148 18.5 -7.426 1 90.88 82 ASP A C 1
ATOM 677 O O . ASP A 1 82 ? 7.438 17.5 -7.34 1 90.88 82 ASP A O 1
ATOM 681 N N . CYS A 1 83 ? 8.148 19.484 -6.645 1 89.5 83 CYS A N 1
ATOM 682 C CA . CYS A 1 83 ? 7.277 19.453 -5.473 1 89.5 83 CYS A CA 1
ATOM 683 C C . CYS A 1 83 ? 6.066 20.359 -5.676 1 89.5 83 CYS A C 1
ATOM 685 O O . CYS A 1 83 ? 6.203 21.5 -6.137 1 89.5 83 CYS A O 1
ATOM 687 N N . TYR A 1 84 ? 4.945 19.812 -5.301 1 83.56 84 TYR A N 1
ATOM 688 C CA . TYR A 1 84 ? 3.711 20.562 -5.52 1 83.56 84 TYR A CA 1
ATOM 689 C C . TYR A 1 84 ? 2.938 20.734 -4.215 1 83.56 84 TYR A C 1
ATOM 691 O O . TYR A 1 84 ? 3.131 19.969 -3.27 1 83.56 84 TYR A O 1
ATOM 699 N N . GLY A 1 85 ? 2.078 21.766 -4.156 1 82.81 85 GLY A N 1
ATOM 700 C CA . GLY A 1 85 ? 1.186 21.969 -3.023 1 82.81 85 GLY A CA 1
ATOM 701 C C . GLY A 1 85 ? 1.728 22.938 -1.999 1 82.81 85 GLY A C 1
ATOM 702 O O . GLY A 1 85 ? 2.422 23.891 -2.352 1 82.81 85 GLY A O 1
ATOM 703 N N . GLY A 1 86 ? 1.216 22.766 -0.761 1 83.88 86 GLY A N 1
ATOM 704 C CA . GLY A 1 86 ? 1.69 23.609 0.323 1 83.88 86 GLY A CA 1
ATOM 705 C C . GLY A 1 86 ? 3.076 23.234 0.809 1 83.88 86 GLY A C 1
ATOM 706 O O . GLY A 1 86 ? 3.615 22.188 0.425 1 83.88 86 GLY A O 1
ATOM 707 N N . LEU A 1 87 ? 3.535 24 1.633 1 88.62 87 LEU A N 1
ATOM 708 C CA . LEU A 1 87 ? 4.918 23.891 2.08 1 88.62 87 LEU A CA 1
ATOM 709 C C . LEU A 1 87 ? 5.211 22.5 2.631 1 88.62 87 LEU A C 1
ATOM 711 O O . LEU A 1 87 ? 6.215 21.891 2.266 1 88.62 87 LEU A O 1
ATOM 715 N N . ASN A 1 88 ? 4.355 22.031 3.436 1 88.44 88 ASN A N 1
ATOM 716 C CA . ASN A 1 88 ? 4.652 20.766 4.102 1 88.44 88 ASN A CA 1
ATOM 717 C C . ASN A 1 88 ? 4.43 19.578 3.174 1 88.44 88 ASN A C 1
ATOM 719 O O . ASN A 1 88 ? 5.039 18.516 3.354 1 88.44 88 ASN A O 1
ATOM 723 N N . GLN A 1 89 ? 3.609 19.75 2.23 1 87.06 89 GLN A N 1
ATOM 724 C CA . GLN A 1 89 ? 3.537 18.75 1.172 1 87.06 89 GLN A CA 1
ATOM 725 C C . GLN A 1 89 ? 4.809 18.75 0.331 1 87.06 89 GLN A C 1
ATOM 727 O O . GLN A 1 89 ? 5.34 17.688 0.009 1 87.06 89 GLN A O 1
ATOM 732 N N . MET A 1 90 ? 5.203 19.891 0.017 1 90.5 90 MET A N 1
ATOM 733 C CA . MET A 1 90 ? 6.43 20 -0.769 1 90.5 90 MET A CA 1
ATOM 734 C C . MET A 1 90 ? 7.621 19.438 -0.001 1 90.5 90 MET A C 1
ATOM 736 O O . MET A 1 90 ? 8.484 18.781 -0.583 1 90.5 90 MET A O 1
ATOM 740 N N . ARG A 1 91 ? 7.605 19.766 1.248 1 91.88 91 ARG A N 1
ATOM 741 C CA . ARG A 1 91 ? 8.648 19.188 2.096 1 91.88 91 ARG A CA 1
ATOM 742 C C . ARG A 1 91 ? 8.633 17.672 2.037 1 91.88 91 ARG A C 1
ATOM 744 O O . ARG A 1 91 ? 9.68 17.031 1.873 1 91.88 91 ARG A O 1
ATOM 751 N N . ARG A 1 92 ? 7.547 17.109 2.195 1 89.75 92 ARG A N 1
ATOM 752 C CA . ARG A 1 92 ? 7.406 15.664 2.154 1 89.75 92 ARG A CA 1
ATOM 753 C C . ARG A 1 92 ? 7.852 15.109 0.806 1 89.75 92 ARG A C 1
ATOM 755 O O . ARG A 1 92 ? 8.578 14.109 0.75 1 89.75 92 ARG A O 1
ATOM 762 N N . ASP A 1 93 ? 7.371 15.734 -0.208 1 89.5 93 ASP A N 1
ATOM 763 C CA . ASP A 1 93 ? 7.762 15.305 -1.549 1 89.5 93 ASP A CA 1
ATOM 764 C C . ASP A 1 93 ? 9.281 15.344 -1.72 1 89.5 93 ASP A C 1
ATOM 766 O O . ASP A 1 93 ? 9.867 14.414 -2.279 1 89.5 93 ASP A O 1
ATOM 770 N N . PHE A 1 94 ? 9.797 16.391 -1.244 1 94 94 PHE A N 1
ATOM 771 C CA . PHE A 1 94 ? 11.234 16.562 -1.394 1 94 94 PHE A CA 1
ATOM 772 C C . PHE A 1 94 ? 11.992 15.484 -0.618 1 94 94 PHE A C 1
ATOM 774 O O . PHE A 1 94 ? 12.953 14.906 -1.126 1 94 94 PHE A O 1
ATOM 781 N N . CYS A 1 95 ? 11.562 15.25 0.562 1 93.62 95 CYS A N 1
ATOM 782 C CA . CYS A 1 95 ? 12.195 14.211 1.366 1 93.62 95 CYS A CA 1
ATOM 783 C C . CYS A 1 95 ? 12.102 12.859 0.681 1 93.62 95 CYS A C 1
ATOM 785 O O . CYS A 1 95 ? 13.078 12.109 0.635 1 93.62 95 CYS A O 1
ATOM 787 N N . ASP A 1 96 ? 10.961 12.555 0.196 1 91.56 96 ASP A N 1
ATOM 788 C CA . ASP A 1 96 ? 10.812 11.32 -0.565 1 91.56 96 ASP A CA 1
ATOM 789 C C . ASP A 1 96 ? 11.758 11.297 -1.768 1 91.56 96 ASP A C 1
ATOM 791 O O . ASP A 1 96 ? 12.383 10.273 -2.057 1 91.56 96 ASP A O 1
ATOM 795 N N . GLY A 1 97 ? 11.789 12.422 -2.404 1 94 97 GLY A N 1
ATOM 796 C CA . GLY A 1 97 ? 12.672 12.547 -3.551 1 94 97 GLY A CA 1
ATOM 797 C C . GLY A 1 97 ? 14.125 12.289 -3.215 1 94 97 GLY A C 1
ATOM 798 O O . GLY A 1 97 ? 14.852 11.695 -4.012 1 94 97 GLY A O 1
ATOM 799 N N . VAL A 1 98 ? 14.5 12.719 -2.105 1 95.81 98 VAL A N 1
ATOM 800 C CA . VAL A 1 98 ? 15.867 12.492 -1.66 1 95.81 98 VAL A CA 1
ATOM 801 C C . VAL A 1 98 ? 16.109 10.992 -1.503 1 95.81 98 VAL A C 1
ATOM 803 O O . VAL A 1 98 ? 17.125 10.469 -1.97 1 95.81 98 VAL A O 1
ATOM 806 N N . GLY A 1 99 ? 15.172 10.336 -0.835 1 94.5 99 GLY A N 1
ATOM 807 C CA . GLY A 1 99 ? 15.297 8.891 -0.704 1 94.5 99 GLY A CA 1
ATOM 808 C C . GLY A 1 99 ? 15.375 8.172 -2.039 1 94.5 99 GLY A C 1
ATOM 809 O O . GLY A 1 99 ? 16.156 7.238 -2.201 1 94.5 99 GLY A O 1
ATOM 810 N N . ILE A 1 100 ? 14.617 8.602 -2.951 1 94 100 ILE A N 1
ATOM 811 C CA . ILE A 1 100 ? 14.578 8 -4.277 1 94 100 ILE A CA 1
ATOM 812 C C . ILE A 1 100 ? 15.898 8.25 -5 1 94 100 ILE A C 1
ATOM 814 O O . ILE A 1 100 ? 16.438 7.355 -5.648 1 94 100 ILE A O 1
ATOM 818 N N . ALA A 1 101 ? 16.375 9.484 -4.934 1 96.19 101 ALA A N 1
ATOM 819 C CA . ALA A 1 101 ? 17.656 9.797 -5.559 1 96.19 101 ALA A CA 1
ATOM 820 C C . ALA A 1 101 ? 18.75 8.875 -5.039 1 96.19 101 ALA A C 1
ATOM 822 O O . ALA A 1 101 ? 19.562 8.367 -5.812 1 96.19 101 ALA A O 1
ATOM 823 N N . ARG A 1 102 ? 18.766 8.68 -3.766 1 95.94 102 ARG A N 1
ATOM 824 C CA . ARG A 1 102 ? 19.75 7.781 -3.174 1 95.94 102 ARG A CA 1
ATOM 825 C C . ARG A 1 102 ? 19.516 6.344 -3.629 1 95.94 102 ARG A C 1
ATOM 827 O O . ARG A 1 102 ? 20.469 5.633 -3.951 1 95.94 102 ARG A O 1
ATOM 834 N N . LEU A 1 103 ? 18.312 5.977 -3.619 1 93.69 103 LEU A N 1
ATOM 835 C CA . LEU A 1 103 ? 17.938 4.633 -4.043 1 93.69 103 LEU A CA 1
ATOM 836 C C . LEU A 1 103 ? 18.438 4.348 -5.457 1 93.69 103 LEU A C 1
ATOM 838 O O . LEU A 1 103 ? 18.922 3.252 -5.738 1 93.69 103 LEU A O 1
ATOM 842 N N . LEU A 1 104 ? 18.359 5.363 -6.297 1 94.94 104 LEU A N 1
ATOM 843 C CA . LEU A 1 104 ? 18.672 5.191 -7.715 1 94.94 104 LEU A CA 1
ATOM 844 C C . LEU A 1 104 ? 20.125 5.594 -8.008 1 94.94 104 LEU A C 1
ATOM 846 O O . LEU A 1 104 ? 20.531 5.613 -9.164 1 94.94 104 LEU A O 1
ATOM 850 N N . ASN A 1 105 ? 20.859 5.934 -7 1 94.81 105 ASN A N 1
ATOM 851 C CA . ASN A 1 105 ? 22.234 6.418 -7.152 1 94.81 105 ASN A CA 1
ATOM 852 C C . ASN A 1 105 ? 22.297 7.617 -8.094 1 94.81 105 ASN A C 1
ATOM 854 O O . ASN A 1 105 ? 23.094 7.629 -9.031 1 94.81 105 ASN A O 1
ATOM 858 N N . ALA A 1 106 ? 21.484 8.547 -7.805 1 97.25 106 ALA A N 1
ATOM 859 C CA . ALA A 1 106 ? 21.422 9.773 -8.594 1 97.25 106 ALA A CA 1
ATOM 860 C C . ALA A 1 106 ? 21.938 10.969 -7.793 1 97.25 106 ALA A C 1
ATOM 862 O O . ALA A 1 106 ? 21.922 10.945 -6.559 1 97.25 106 ALA A O 1
ATOM 863 N N . THR A 1 107 ? 22.406 11.938 -8.508 1 96.62 107 THR A N 1
ATOM 864 C CA . THR A 1 107 ? 22.703 13.234 -7.91 1 96.62 107 THR A CA 1
ATOM 865 C C . THR A 1 107 ? 21.453 14.102 -7.84 1 96.62 107 THR A C 1
ATOM 867 O O . THR A 1 107 ? 20.734 14.25 -8.828 1 96.62 107 THR A O 1
ATOM 870 N N . LEU A 1 108 ? 21.25 14.578 -6.703 1 96.5 108 LEU A N 1
ATOM 871 C CA . LEU A 1 108 ? 20.062 15.406 -6.477 1 96.5 108 LEU A CA 1
ATOM 872 C C . LEU A 1 108 ? 20.328 16.859 -6.875 1 96.5 108 LEU A C 1
ATOM 874 O O . LEU A 1 108 ? 21.359 17.422 -6.504 1 96.5 108 LEU A O 1
ATOM 878 N N . VAL A 1 109 ? 19.391 17.359 -7.578 1 92.81 109 VAL A N 1
ATOM 879 C CA . VAL A 1 109 ? 19.375 18.797 -7.871 1 92.81 109 VAL A CA 1
ATOM 880 C C . VAL A 1 109 ? 18.328 19.484 -6.992 1 92.81 109 VAL A C 1
ATOM 882 O O . VAL A 1 109 ? 17.344 18.859 -6.59 1 92.81 109 VAL A O 1
ATOM 885 N N . LEU A 1 110 ? 18.562 20.719 -6.695 1 89.38 110 LEU A N 1
ATOM 886 C CA . LEU A 1 110 ? 17.609 21.453 -5.863 1 89.38 110 LEU A CA 1
ATOM 887 C C . LEU A 1 110 ? 16.219 21.406 -6.48 1 89.38 110 LEU A C 1
ATOM 889 O O . LEU A 1 110 ? 16.062 21.516 -7.703 1 89.38 110 LEU A O 1
ATOM 893 N N . PRO A 1 111 ? 15.281 21.297 -5.621 1 87.31 111 PRO A N 1
ATOM 894 C CA . PRO A 1 111 ? 13.922 21.047 -6.121 1 87.31 111 PRO A CA 1
ATOM 895 C C . PRO A 1 111 ? 13.289 22.297 -6.746 1 87.31 111 PRO A C 1
ATOM 897 O O . PRO A 1 111 ? 13.781 23.406 -6.551 1 87.31 111 PRO A O 1
ATOM 900 N N . LYS A 1 112 ? 12.398 22.016 -7.496 1 79.06 112 LYS A N 1
ATOM 901 C CA . LYS A 1 112 ? 11.492 23.047 -7.984 1 79.06 112 LYS A CA 1
ATOM 902 C C . LYS A 1 112 ? 10.18 23.031 -7.215 1 79.06 112 LYS A C 1
ATOM 904 O O . LYS A 1 112 ? 9.469 22.031 -7.203 1 79.06 112 LYS A O 1
ATOM 909 N N . PHE A 1 113 ? 9.945 24.172 -6.531 1 78.25 113 PHE A N 1
ATOM 910 C CA . PHE A 1 113 ? 8.68 24.344 -5.828 1 78.25 113 PHE A CA 1
ATOM 911 C C . PHE A 1 113 ? 7.617 24.922 -6.754 1 78.25 113 PHE A C 1
ATOM 913 O O . PHE A 1 113 ? 7.824 25.969 -7.363 1 78.25 113 PHE A O 1
ATOM 920 N N . GLU A 1 114 ? 6.762 23.984 -7.031 1 74 114 GLU A N 1
ATOM 921 C CA . GLU A 1 114 ? 5.641 24.453 -7.844 1 74 114 GLU A CA 1
ATOM 922 C C . GLU A 1 114 ? 4.379 24.609 -7 1 74 114 GLU A C 1
ATOM 924 O O . GLU A 1 114 ? 3.891 23.641 -6.414 1 74 114 GLU A O 1
ATOM 929 N N . VAL A 1 115 ? 4.082 25.734 -6.77 1 63 115 VAL A N 1
ATOM 930 C CA . VAL A 1 115 ? 2.947 26 -5.891 1 63 115 VAL A CA 1
ATOM 931 C C . VAL A 1 115 ? 1.663 26.062 -6.711 1 63 115 VAL A C 1
ATOM 933 O O . VAL A 1 115 ? 1.68 26.5 -7.867 1 63 115 VAL A O 1
ATOM 936 N N . ALA A 1 116 ? 0.712 25.375 -6.16 1 56.16 116 ALA A N 1
ATOM 937 C CA . ALA A 1 116 ? -0.604 25.484 -6.781 1 56.16 116 ALA A CA 1
ATOM 938 C C . ALA A 1 116 ? -1.061 26.938 -6.82 1 56.16 116 ALA A C 1
ATOM 940 O O . ALA A 1 116 ? -0.675 27.75 -5.969 1 56.16 116 ALA A O 1
ATOM 941 N N . SER A 1 117 ? -1.718 27.266 -7.879 1 47.91 117 SER A N 1
ATOM 942 C CA . SER A 1 117 ? -2.264 28.594 -8.164 1 47.91 117 SER A CA 1
ATOM 943 C C . SER A 1 117 ? -3.027 29.141 -6.965 1 47.91 117 SER A C 1
ATOM 945 O O . SER A 1 117 ? -3.025 30.359 -6.727 1 47.91 117 SER A O 1
ATOM 947 N N . TYR A 1 118 ? -3.574 28.156 -6.297 1 47.88 118 TYR A N 1
ATOM 948 C CA . TYR A 1 118 ? -4.434 28.609 -5.211 1 47.88 118 TYR A CA 1
ATOM 949 C C . TYR A 1 118 ? -3.635 29.391 -4.176 1 47.88 118 TYR A C 1
ATOM 951 O O . TYR A 1 118 ? -4.168 30.297 -3.52 1 47.88 118 TYR A O 1
ATOM 959 N N . TRP A 1 119 ? -2.463 29.109 -4.082 1 54.47 119 TRP A N 1
ATOM 960 C CA . TRP A 1 119 ? -1.735 29.734 -2.98 1 54.47 119 TRP A CA 1
ATOM 961 C C . TRP A 1 119 ? -0.964 30.969 -3.459 1 54.47 119 TRP A C 1
ATOM 963 O O . TRP A 1 119 ? -0.385 31.688 -2.65 1 54.47 119 TRP A O 1
ATOM 973 N N . ASN A 1 120 ? -1.237 31.359 -4.668 1 54.5 120 ASN A N 1
ATOM 974 C CA . ASN A 1 120 ? -0.552 32.531 -5.195 1 54.5 120 ASN A CA 1
ATOM 975 C C . ASN A 1 120 ? 0.872 32.656 -4.656 1 54.5 120 ASN A C 1
ATOM 977 O O . ASN A 1 120 ? 1.266 33.688 -4.137 1 54.5 120 ASN A O 1
ATOM 981 N N . GLU A 1 121 ? 1.588 31.5 -4.672 1 62.5 121 GLU A N 1
ATOM 982 C CA . GLU A 1 121 ? 2.908 31.422 -4.055 1 62.5 121 GLU A CA 1
ATOM 983 C C . GLU A 1 121 ? 4.008 31.328 -5.109 1 62.5 121 GLU A C 1
ATOM 985 O O . GLU A 1 121 ? 3.861 30.609 -6.105 1 62.5 121 GLU A O 1
ATOM 990 N N . THR A 1 122 ? 5.008 32.281 -4.91 1 66.88 122 THR A N 1
ATOM 991 C CA . THR A 1 122 ? 6.125 32.281 -5.848 1 66.88 122 THR A CA 1
ATOM 992 C C . THR A 1 122 ? 7.41 31.844 -5.156 1 66.88 122 THR A C 1
ATOM 994 O O . THR A 1 122 ? 8.469 31.766 -5.789 1 66.88 122 THR A O 1
ATOM 997 N N . SER A 1 123 ? 7.27 31.484 -3.91 1 75.31 123 SER A N 1
ATOM 998 C CA . SER A 1 123 ? 8.508 31.172 -3.205 1 75.31 123 SER A CA 1
ATOM 999 C C . SER A 1 123 ? 9.086 29.828 -3.654 1 75.31 123 SER A C 1
ATOM 1001 O O . SER A 1 123 ? 8.352 28.859 -3.834 1 75.31 123 SER A O 1
ATOM 1003 N N . GLY A 1 124 ? 10.375 29.938 -3.906 1 84.75 124 GLY A N 1
ATOM 1004 C CA . GLY A 1 124 ? 11.102 28.719 -4.211 1 84.75 124 GLY A CA 1
ATOM 1005 C C . GLY A 1 124 ? 11.727 28.078 -2.986 1 84.75 124 GLY A C 1
ATOM 1006 O O . GLY A 1 124 ? 11.555 28.562 -1.866 1 84.75 124 GLY A O 1
ATOM 1007 N N . PHE A 1 125 ? 12.414 27.062 -3.162 1 90.56 125 PHE A N 1
ATOM 1008 C CA . PHE A 1 125 ? 13.062 26.297 -2.109 1 90.56 125 PHE A CA 1
ATOM 1009 C C . PHE A 1 125 ? 14.023 27.156 -1.314 1 90.56 125 PHE A C 1
ATOM 1011 O O . PHE A 1 125 ? 14.008 27.141 -0.081 1 90.56 125 PHE A O 1
ATOM 1018 N N . ALA A 1 126 ? 14.773 27.969 -1.971 1 90.19 126 ALA A N 1
ATOM 1019 C CA . ALA A 1 126 ? 15.82 28.766 -1.351 1 90.19 126 ALA A CA 1
ATOM 1020 C C . ALA A 1 126 ? 15.227 29.938 -0.568 1 90.19 126 ALA A C 1
ATOM 1022 O O . ALA A 1 126 ? 15.914 30.578 0.229 1 90.19 126 ALA A O 1
ATOM 1023 N N . ASP A 1 127 ? 13.984 30.188 -0.789 1 88.75 127 ASP A N 1
ATOM 1024 C CA . ASP A 1 127 ? 13.312 31.234 -0.04 1 88.75 127 ASP A CA 1
ATOM 1025 C C . ASP A 1 127 ? 12.891 30.75 1.344 1 88.75 127 ASP A C 1
ATOM 1027 O O . ASP A 1 127 ? 12.688 31.547 2.258 1 88.75 127 ASP A O 1
ATOM 1031 N N . VAL A 1 128 ? 12.789 29.516 1.48 1 92.44 128 VAL A N 1
ATOM 1032 C CA . VAL A 1 128 ? 12.273 28.953 2.725 1 92.44 128 VAL A CA 1
ATOM 1033 C C . VAL A 1 128 ? 13.398 28.266 3.496 1 92.44 128 VAL A C 1
ATOM 1035 O O . VAL A 1 128 ? 13.516 28.438 4.711 1 92.44 128 VAL A O 1
ATOM 1038 N N . TYR A 1 129 ? 14.25 27.562 2.717 1 95.56 129 TYR A N 1
ATOM 1039 C CA . TYR A 1 129 ? 15.242 26.734 3.4 1 95.56 129 TYR A CA 1
ATOM 1040 C C . TYR A 1 129 ? 16.656 27.219 3.1 1 95.56 129 TYR A C 1
ATOM 1042 O O . TYR A 1 129 ? 16.922 27.75 2.016 1 95.56 129 TYR A O 1
ATOM 1050 N N . ASP A 1 130 ? 17.516 26.969 4.082 1 96.25 130 ASP A N 1
ATOM 1051 C CA . ASP A 1 130 ? 18.938 27.25 3.939 1 96.25 130 ASP A CA 1
ATOM 1052 C C . ASP A 1 130 ? 19.609 26.188 3.068 1 96.25 130 ASP A C 1
ATOM 1054 O O . ASP A 1 130 ? 19.953 25.109 3.547 1 96.25 130 ASP A O 1
ATOM 1058 N N . VAL A 1 131 ? 19.969 26.594 1.858 1 95.25 131 VAL A N 1
ATOM 1059 C CA . VAL A 1 131 ? 20.453 25.656 0.851 1 95.25 131 VAL A CA 1
ATOM 1060 C C . VAL A 1 131 ? 21.828 25.125 1.27 1 95.25 131 VAL A C 1
ATOM 1062 O O . VAL A 1 131 ? 22.094 23.938 1.166 1 95.25 131 VAL A O 1
ATOM 1065 N N . ASP A 1 132 ? 22.672 25.969 1.725 1 95.44 132 ASP A N 1
ATOM 1066 C CA . ASP A 1 132 ? 24.016 25.562 2.117 1 95.44 132 ASP A CA 1
ATOM 1067 C C . ASP A 1 132 ? 23.969 24.594 3.305 1 95.44 132 ASP A C 1
ATOM 1069 O O . ASP A 1 132 ? 24.703 23.609 3.338 1 95.44 132 ASP A O 1
ATOM 1073 N N . TYR A 1 133 ? 23.125 24.969 4.188 1 96.75 133 TYR A N 1
ATOM 1074 C CA . TYR A 1 133 ? 22.953 24.062 5.324 1 96.75 133 TYR A CA 1
ATOM 1075 C C . TYR A 1 133 ? 22.484 22.688 4.867 1 96.75 133 TYR A C 1
ATOM 1077 O O . TYR A 1 133 ? 22.984 21.672 5.328 1 96.75 133 TYR A O 1
ATOM 1085 N N . PHE A 1 134 ? 21.562 22.672 3.932 1 97.31 134 PHE A N 1
ATOM 1086 C CA . PHE A 1 134 ? 21 21.422 3.414 1 97.31 134 PHE A CA 1
ATOM 1087 C C . PHE A 1 134 ? 22.094 20.578 2.754 1 97.31 134 PHE A C 1
ATOM 1089 O O . PHE A 1 134 ? 22.25 19.406 3.066 1 97.31 134 PHE A O 1
ATOM 1096 N N . ILE A 1 135 ? 22.812 21.156 1.917 1 96.31 135 ILE A N 1
ATOM 1097 C CA . ILE A 1 135 ? 23.859 20.453 1.17 1 96.31 135 ILE A CA 1
ATOM 1098 C C . ILE A 1 135 ? 24.891 19.891 2.137 1 96.31 135 ILE A C 1
ATOM 1100 O O . ILE A 1 135 ? 25.297 18.734 2.012 1 96.31 135 ILE A O 1
ATOM 1104 N N . GLN A 1 136 ? 25.266 20.688 3.086 1 95.56 136 GLN A N 1
ATOM 1105 C CA . GLN A 1 136 ? 26.266 20.266 4.062 1 95.56 136 GLN A CA 1
ATOM 1106 C C . GLN A 1 136 ? 25.766 19.078 4.871 1 95.56 136 GLN A C 1
ATOM 1108 O O . GLN A 1 136 ? 26.5 18.109 5.086 1 95.56 136 GLN A O 1
ATOM 1113 N N . HIS A 1 137 ? 24.562 19.094 5.211 1 95.44 137 HIS A N 1
ATOM 1114 C CA . HIS A 1 137 ? 24.031 18.078 6.105 1 95.44 137 HIS A CA 1
ATOM 1115 C C . HIS A 1 137 ? 23.625 16.828 5.332 1 95.44 137 HIS A C 1
ATOM 1117 O O . HIS A 1 137 ? 23.359 15.773 5.93 1 95.44 137 HIS A O 1
ATOM 1123 N N . MET A 1 138 ? 23.562 16.922 4.012 1 95.69 138 MET A N 1
ATOM 1124 C CA . MET A 1 138 ? 23.25 15.75 3.195 1 95.69 138 MET A CA 1
ATOM 1125 C C . MET A 1 138 ? 24.516 15.055 2.725 1 95.69 138 MET A C 1
ATOM 1127 O O . MET A 1 138 ? 24.453 13.992 2.102 1 95.69 138 MET A O 1
ATOM 1131 N N . ASN A 1 139 ? 25.609 15.719 3.123 1 92.69 139 ASN A N 1
ATOM 1132 C CA . ASN A 1 139 ? 26.875 15.086 2.754 1 92.69 139 ASN A CA 1
ATOM 1133 C C . ASN A 1 139 ? 26.984 13.672 3.316 1 92.69 139 ASN A C 1
ATOM 1135 O O . ASN A 1 139 ? 26.75 13.461 4.508 1 92.69 139 ASN A O 1
ATOM 1139 N N . GLY A 1 140 ? 27.312 12.75 2.465 1 91.69 140 GLY A N 1
ATOM 1140 C CA . GLY A 1 140 ? 27.438 11.359 2.883 1 91.69 140 GLY A CA 1
ATOM 1141 C C . GLY A 1 140 ? 26.156 10.57 2.684 1 91.69 140 GLY A C 1
ATOM 1142 O O . GLY A 1 140 ? 26.172 9.336 2.725 1 91.69 140 GLY A O 1
ATOM 1143 N N . PHE A 1 141 ? 25.094 11.211 2.457 1 95.06 141 PHE A N 1
ATOM 1144 C CA . PHE A 1 141 ? 23.812 10.539 2.271 1 95.06 141 PHE A CA 1
ATOM 1145 C C . PHE A 1 141 ? 23.406 10.531 0.801 1 95.06 141 PHE A C 1
ATOM 1147 O O . PHE A 1 141 ? 22.953 9.508 0.286 1 95.06 141 PHE A O 1
ATOM 1154 N N . VAL A 1 142 ? 23.578 11.617 0.185 1 95.62 142 VAL A N 1
ATOM 1155 C CA . VAL A 1 142 ? 23.266 11.773 -1.233 1 95.62 142 VAL A CA 1
ATOM 1156 C C . VAL A 1 142 ? 24.062 12.953 -1.803 1 95.62 142 VAL A C 1
ATOM 1158 O O . VAL A 1 142 ? 24.328 13.93 -1.098 1 95.62 142 VAL A O 1
ATOM 1161 N N . LYS A 1 143 ? 24.438 12.852 -2.996 1 95.12 143 LYS A N 1
ATOM 1162 C CA . LYS A 1 143 ? 25.109 13.977 -3.65 1 95.12 143 LYS A CA 1
ATOM 1163 C C . LYS A 1 143 ? 24.109 15.039 -4.086 1 95.12 143 LYS A C 1
ATOM 1165 O O . LYS A 1 143 ? 23.109 14.727 -4.742 1 95.12 143 LYS A O 1
ATOM 1170 N N . VAL A 1 144 ? 24.344 16.25 -3.662 1 95.25 144 VAL A N 1
ATOM 1171 C CA . VAL A 1 144 ? 23.469 17.359 -3.994 1 95.25 144 VAL A CA 1
ATOM 1172 C C . VAL A 1 144 ? 24.266 18.453 -4.715 1 95.25 144 VAL A C 1
ATOM 1174 O O . VAL A 1 144 ? 25.344 18.828 -4.277 1 95.25 144 VAL A O 1
ATOM 1177 N N . VAL A 1 145 ? 23.688 18.906 -5.785 1 91.69 145 VAL A N 1
ATOM 1178 C CA . VAL A 1 145 ? 24.359 19.984 -6.5 1 91.69 145 VAL A CA 1
ATOM 1179 C C . VAL A 1 145 ? 23.422 21.172 -6.648 1 91.69 145 VAL A C 1
ATOM 1181 O O . VAL A 1 145 ? 22.203 21 -6.832 1 91.69 145 VAL A O 1
ATOM 1184 N N . LYS A 1 146 ? 23.953 22.312 -6.629 1 86 146 LYS A N 1
ATOM 1185 C CA . LYS A 1 146 ? 23.188 23.547 -6.836 1 86 146 LYS A CA 1
ATOM 1186 C C . LYS A 1 146 ? 23 23.828 -8.32 1 86 146 LYS A C 1
ATOM 1188 O O . LYS A 1 146 ? 21.922 24.281 -8.734 1 86 146 LYS A O 1
ATOM 1193 N N . GLU A 1 147 ? 24.109 23.484 -8.984 1 81.31 147 GLU A N 1
ATOM 1194 C CA . GLU A 1 147 ? 24.125 23.75 -10.422 1 81.31 147 GLU A CA 1
ATOM 1195 C C . GLU A 1 147 ? 24.5 22.5 -11.203 1 81.31 147 GLU A C 1
ATOM 1197 O O . GLU A 1 147 ? 25.344 21.719 -10.773 1 81.31 147 GLU A O 1
ATOM 1202 N N . LEU A 1 148 ? 23.734 22.438 -12.297 1 86.25 14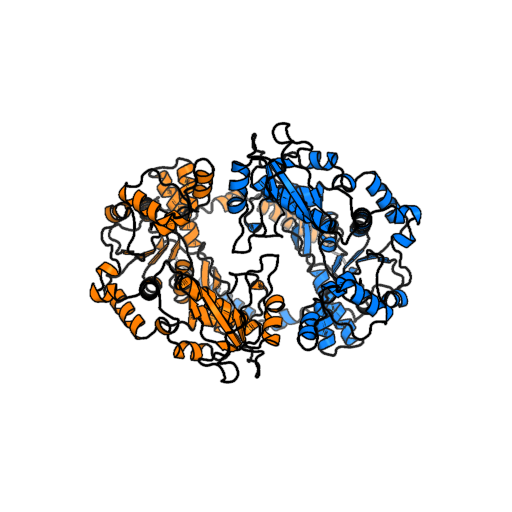8 LEU A N 1
ATOM 1203 C CA . LEU A 1 148 ? 24.016 21.312 -13.18 1 86.25 148 LEU A CA 1
ATOM 1204 C C . LEU A 1 148 ? 25.266 21.547 -14 1 86.25 148 LEU A C 1
ATOM 1206 O O . LEU A 1 148 ? 25.625 22.688 -14.281 1 86.25 148 LEU A O 1
ATOM 1210 N N . PRO A 1 149 ? 25.906 20.469 -14.312 1 83.56 149 PRO A N 1
ATOM 1211 C CA . PRO A 1 149 ? 27 20.625 -15.266 1 83.56 149 PRO A CA 1
ATOM 1212 C C . PRO A 1 149 ? 26.547 21.281 -16.578 1 83.56 149 PRO A C 1
ATOM 1214 O O . PRO A 1 149 ? 25.406 21.094 -17 1 83.56 149 PRO A O 1
ATOM 1217 N N . PRO A 1 150 ? 27.438 22 -17.094 1 81.62 150 PRO A N 1
ATOM 1218 C CA . PRO A 1 150 ? 27.078 22.766 -18.297 1 81.62 150 PRO A CA 1
ATOM 1219 C C . PRO A 1 150 ? 26.5 21.906 -19.406 1 81.62 150 PRO A C 1
ATOM 1221 O O . PRO A 1 150 ? 25.625 22.344 -20.141 1 81.62 150 PRO A O 1
ATOM 1224 N N . GLU A 1 151 ? 26.938 20.672 -19.531 1 79.94 151 GLU A N 1
ATOM 1225 C CA . GLU A 1 151 ? 26.5 19.797 -20.594 1 79.94 151 GLU A CA 1
ATOM 1226 C C . GLU A 1 151 ? 25.016 19.469 -20.469 1 79.94 151 GLU A C 1
ATOM 1228 O O . GLU A 1 151 ? 24.359 19.156 -21.469 1 79.94 151 GLU A O 1
ATOM 1233 N N . ILE A 1 152 ? 24.5 19.547 -19.266 1 81.69 152 ILE A N 1
ATOM 1234 C CA . ILE A 1 152 ? 23.109 19.156 -19.047 1 81.69 152 ILE A CA 1
ATOM 1235 C C . ILE A 1 152 ? 22.297 20.359 -18.594 1 81.69 152 ILE A C 1
ATOM 1237 O O . ILE A 1 152 ? 21.062 20.328 -18.672 1 81.69 152 ILE A O 1
ATOM 1241 N N . ALA A 1 153 ? 22.969 21.469 -18.297 1 72.88 153 ALA A N 1
ATOM 1242 C CA . ALA A 1 153 ? 22.328 22.625 -17.672 1 72.88 153 ALA A CA 1
ATOM 1243 C C . ALA A 1 153 ? 21.328 23.281 -18.625 1 72.88 153 ALA A C 1
ATOM 1245 O O . ALA A 1 153 ? 20.328 23.859 -18.188 1 72.88 153 ALA A O 1
ATOM 1246 N N . SER A 1 154 ? 21.703 23.078 -19.844 1 70.75 154 SER A N 1
ATOM 1247 C CA . SER A 1 154 ? 20.859 23.797 -20.781 1 70.75 154 SER A CA 1
ATOM 1248 C C . SER A 1 154 ? 19.594 23.016 -21.109 1 70.75 154 SER A C 1
ATOM 1250 O O . SER A 1 154 ? 18.656 23.562 -21.703 1 70.75 154 SER A O 1
ATOM 1252 N N . LYS A 1 155 ? 19.406 21.828 -20.562 1 77.06 155 LYS A N 1
ATOM 1253 C CA . LYS A 1 155 ? 18.281 21 -20.938 1 77.06 155 LYS A CA 1
ATOM 1254 C C . LYS A 1 155 ? 17.281 20.875 -19.781 1 77.06 155 LYS A C 1
ATOM 1256 O O . LYS A 1 155 ? 17.656 20.938 -18.625 1 77.06 155 LYS A O 1
ATOM 1261 N N . GLU A 1 156 ? 16 21 -20.188 1 87.12 156 GLU A N 1
ATOM 1262 C CA . GLU A 1 156 ? 14.961 20.625 -19.234 1 87.12 156 GLU A CA 1
ATOM 1263 C C . GLU A 1 156 ? 14.969 19.125 -18.969 1 87.12 156 GLU A C 1
ATOM 1265 O O . GLU A 1 156 ? 15.18 18.328 -19.891 1 87.12 156 GLU A O 1
ATOM 1270 N N . PRO A 1 157 ? 14.875 18.844 -17.688 1 93.12 157 PRO A N 1
ATOM 1271 C CA . PRO A 1 157 ? 14.859 17.406 -17.406 1 93.12 157 PRO A CA 1
ATOM 1272 C C . PRO A 1 157 ? 13.672 16.688 -18.047 1 93.12 157 PRO A C 1
ATOM 1274 O O . PRO A 1 157 ? 12.609 17.281 -18.219 1 93.12 157 PRO A O 1
ATOM 1277 N N . VAL A 1 158 ? 13.875 15.469 -18.375 1 94.62 158 VAL A N 1
ATOM 1278 C CA . VAL A 1 158 ? 12.781 14.633 -18.844 1 94.62 158 VAL A CA 1
ATOM 1279 C C . VAL A 1 158 ? 11.883 14.234 -17.688 1 94.62 158 VAL A C 1
ATOM 1281 O O . VAL A 1 158 ? 12.352 13.641 -16.703 1 94.62 158 VAL A O 1
ATOM 1284 N N . ARG A 1 159 ? 10.672 14.594 -17.828 1 93.56 159 ARG A N 1
ATOM 1285 C CA . ARG A 1 159 ? 9.727 14.273 -16.766 1 93.56 159 ARG A CA 1
ATOM 1286 C C . ARG A 1 159 ? 9.344 12.797 -16.797 1 93.56 159 ARG A C 1
ATOM 1288 O O . ARG A 1 159 ? 8.938 12.281 -17.828 1 93.56 159 ARG A O 1
ATOM 1295 N N . VAL A 1 160 ? 9.562 12.172 -15.648 1 91.44 160 VAL A N 1
ATOM 1296 C CA . VAL A 1 160 ? 9.156 10.781 -15.516 1 91.44 160 VAL A CA 1
ATOM 1297 C C . VAL A 1 160 ? 7.891 10.688 -14.664 1 91.44 160 VAL A C 1
ATOM 1299 O O . VAL A 1 160 ? 7.855 11.188 -13.539 1 91.44 160 VAL A O 1
ATOM 1302 N N . ASP A 1 161 ? 6.887 10.156 -15.141 1 82.25 161 ASP A N 1
ATOM 1303 C CA . ASP A 1 161 ? 5.609 10 -14.445 1 82.25 161 ASP A CA 1
ATOM 1304 C C . ASP A 1 161 ? 5.691 8.906 -13.383 1 82.25 161 ASP A C 1
ATOM 1306 O O . ASP A 1 161 ? 5.855 7.73 -13.711 1 82.25 161 ASP A O 1
ATOM 1310 N N . CYS A 1 162 ? 5.715 9.32 -12.211 1 79.19 162 CYS A N 1
ATOM 1311 C CA . CYS A 1 162 ? 5.773 8.359 -11.117 1 79.19 162 CYS A CA 1
ATOM 1312 C C . CYS A 1 162 ? 4.375 8.031 -10.609 1 79.19 162 CYS A C 1
ATOM 1314 O O . CYS A 1 162 ? 4.223 7.383 -9.57 1 79.19 162 CYS A O 1
ATOM 1316 N N . SER A 1 163 ? 3.314 8.688 -11.25 1 63.28 163 SER A N 1
ATOM 1317 C CA . SER A 1 163 ? 1.941 8.469 -10.812 1 63.28 163 SER A CA 1
ATOM 1318 C C . SER A 1 163 ? 1.474 7.055 -11.133 1 63.28 163 SER A C 1
ATOM 1320 O O . SER A 1 163 ? 0.391 6.641 -10.719 1 63.28 163 SER A O 1
ATOM 1322 N N . LYS A 1 164 ? 2.299 6.191 -11.789 1 52.97 164 LYS A N 1
ATOM 1323 C CA . LYS A 1 164 ? 1.716 5 -12.398 1 52.97 164 LYS A CA 1
ATOM 1324 C C . LYS A 1 164 ? 0.981 4.156 -11.367 1 52.97 164 LYS A C 1
ATOM 1326 O O . LYS A 1 164 ? 1.475 3.961 -10.25 1 52.97 164 LYS A O 1
ATOM 1331 N N . ARG A 1 165 ? -0.398 4.188 -11.664 1 46.75 165 ARG A N 1
ATOM 1332 C CA . ARG A 1 165 ? -1.544 3.6 -10.977 1 46.75 165 ARG A CA 1
ATOM 1333 C C . ARG A 1 165 ? -1.359 2.098 -10.797 1 46.75 165 ARG A C 1
ATOM 1335 O O . ARG A 1 165 ? -2.072 1.471 -10.008 1 46.75 165 ARG A O 1
ATOM 1342 N N . LYS A 1 166 ? -0.912 1.496 -11.891 1 41.28 166 LYS A N 1
ATOM 1343 C CA . LYS A 1 166 ? -1.197 0.073 -12.047 1 41.28 166 LYS A CA 1
ATOM 1344 C C . LYS A 1 166 ? -0.203 -0.778 -11.258 1 41.28 166 LYS A C 1
ATOM 1346 O O . LYS A 1 166 ? 0.991 -0.789 -11.57 1 41.28 166 LYS A O 1
ATOM 1351 N N . GLY A 1 167 ? -0.496 -1.112 -9.938 1 49.12 167 GLY A N 1
ATOM 1352 C CA . GLY A 1 167 ? 0.178 -2.119 -9.133 1 49.12 167 GLY A CA 1
ATOM 1353 C C . GLY A 1 167 ? 1.246 -1.539 -8.227 1 49.12 167 GLY A C 1
ATOM 1354 O O . GLY A 1 167 ? 1.217 -0.349 -7.902 1 49.12 167 GLY A O 1
ATOM 1355 N N . GLN A 1 168 ? 2.186 -2.299 -7.777 1 58.34 168 GLN A N 1
ATOM 1356 C CA . GLN A 1 168 ? 3.324 -2.051 -6.898 1 58.34 168 GLN A CA 1
ATOM 1357 C C . GLN A 1 168 ? 4.391 -1.218 -7.605 1 58.34 168 GLN A C 1
ATOM 1359 O O . GLN A 1 168 ? 5.223 -1.758 -8.336 1 58.34 168 GLN A O 1
ATOM 1364 N N . PHE A 1 169 ? 4.293 0.137 -7.531 1 69.56 169 PHE A N 1
ATOM 1365 C CA . PHE A 1 169 ? 5.258 1.036 -8.148 1 69.56 169 PHE A CA 1
ATOM 1366 C C . PHE A 1 169 ? 6.625 0.902 -7.484 1 69.56 169 PHE A C 1
ATOM 1368 O O . PHE A 1 169 ? 6.738 1.016 -6.262 1 69.56 169 PHE A O 1
ATOM 1375 N N . ASP A 1 170 ? 7.574 0.487 -8.227 1 79.06 170 ASP A N 1
ATOM 1376 C CA . ASP A 1 170 ? 8.969 0.347 -7.809 1 79.06 170 ASP A CA 1
ATOM 1377 C C . ASP A 1 170 ? 9.867 1.33 -8.555 1 79.06 170 ASP A C 1
ATOM 1379 O O . ASP A 1 170 ? 10 1.254 -9.781 1 79.06 170 ASP A O 1
ATOM 1383 N N . TYR A 1 171 ? 10.438 2.23 -7.82 1 88.25 171 TYR A N 1
ATOM 1384 C CA . TYR A 1 171 ? 11.195 3.318 -8.43 1 88.25 171 TYR A CA 1
ATOM 1385 C C . TYR A 1 171 ? 12.398 2.785 -9.203 1 88.25 171 TYR A C 1
ATOM 1387 O O . TYR A 1 171 ? 12.805 3.363 -10.211 1 88.25 171 TYR A O 1
ATOM 1395 N N . VAL A 1 172 ? 12.969 1.779 -8.773 1 88.44 172 VAL A N 1
ATOM 1396 C CA . VAL A 1 172 ? 14.109 1.211 -9.492 1 88.44 172 VAL A CA 1
ATOM 1397 C C . VAL A 1 172 ? 13.648 0.681 -10.852 1 88.44 172 VAL A C 1
ATOM 1399 O O . VAL A 1 172 ? 14.266 0.963 -11.875 1 88.44 172 VAL A O 1
ATOM 1402 N N . GLU A 1 173 ? 12.516 0.019 -10.828 1 84.56 173 GLU A N 1
ATOM 1403 C CA . GLU A 1 173 ? 12.016 -0.598 -12.055 1 84.56 173 GLU A CA 1
ATOM 1404 C C . GLU A 1 173 ? 11.414 0.445 -12.992 1 84.56 173 GLU A C 1
ATOM 1406 O O . GLU A 1 173 ? 11.5 0.312 -14.211 1 84.56 173 GLU A O 1
ATOM 1411 N N . SER A 1 174 ? 10.883 1.481 -12.43 1 86.44 174 SER A N 1
ATOM 1412 C CA . SER A 1 174 ? 10.07 2.387 -13.234 1 86.44 174 SER A CA 1
ATOM 1413 C C . SER A 1 174 ? 10.836 3.652 -13.594 1 86.44 174 SER A C 1
ATOM 1415 O O . SER A 1 174 ? 10.562 4.285 -14.609 1 86.44 174 SER A O 1
ATOM 1417 N N . VAL A 1 175 ? 11.805 3.996 -12.836 1 91.56 175 VAL A N 1
ATOM 1418 C CA . VAL A 1 175 ? 12.414 5.309 -13.008 1 91.56 175 VAL A CA 1
ATOM 1419 C C . VAL A 1 175 ? 13.867 5.148 -13.453 1 91.56 175 VAL A C 1
ATOM 1421 O O . VAL A 1 175 ? 14.367 5.938 -14.266 1 91.56 175 VAL A O 1
ATOM 1424 N N . LEU A 1 176 ? 14.523 4.164 -13 1 93.38 176 LEU A N 1
ATOM 1425 C CA . LEU A 1 176 ? 15.945 3.986 -13.258 1 93.38 176 LEU A CA 1
ATOM 1426 C C . LEU A 1 176 ? 16.234 3.898 -14.75 1 93.38 176 LEU A C 1
ATOM 1428 O O . LEU A 1 176 ? 17.188 4.496 -15.242 1 93.38 176 LEU A O 1
ATOM 1432 N N . PRO A 1 177 ? 15.414 3.137 -15.523 1 91.81 177 PRO A N 1
ATOM 1433 C CA . PRO A 1 177 ? 15.68 3.09 -16.953 1 91.81 177 PRO A CA 1
ATOM 1434 C C . PRO A 1 177 ? 15.703 4.477 -17.594 1 91.81 177 PRO A C 1
ATOM 1436 O O . PRO A 1 177 ? 16.562 4.766 -18.438 1 91.81 177 PRO A O 1
ATOM 1439 N N . SER A 1 178 ? 14.797 5.34 -17.203 1 93.88 178 SER A N 1
ATOM 1440 C CA . SER A 1 178 ? 14.75 6.699 -17.734 1 93.88 178 SER A CA 1
ATOM 1441 C C . SER A 1 178 ? 15.969 7.504 -17.297 1 93.88 178 SER A C 1
ATOM 1443 O O . SER A 1 178 ? 16.516 8.289 -18.062 1 93.88 178 SER A O 1
ATOM 1445 N N . LEU A 1 179 ? 16.391 7.359 -16.109 1 95.75 179 LEU A N 1
ATOM 1446 C CA . LEU A 1 179 ? 17.562 8.062 -15.602 1 95.75 179 LEU A CA 1
ATOM 1447 C C . LEU A 1 179 ? 18.812 7.688 -16.391 1 95.75 179 LEU A C 1
ATOM 1449 O O . LEU A 1 179 ? 19.578 8.562 -16.781 1 95.75 179 LEU A O 1
ATOM 1453 N N . LEU A 1 180 ? 18.984 6.363 -16.625 1 93.5 180 LEU A N 1
ATOM 1454 C CA . LEU A 1 180 ? 20.156 5.887 -17.344 1 93.5 180 LEU A CA 1
ATOM 1455 C C . LEU A 1 180 ? 20.109 6.344 -18.797 1 93.5 180 LEU A C 1
ATOM 1457 O O . LEU A 1 180 ? 21.156 6.645 -19.391 1 93.5 180 LEU A O 1
ATOM 1461 N N . LYS A 1 181 ? 18.953 6.414 -19.312 1 91.56 181 LYS A N 1
ATOM 1462 C CA . LYS A 1 181 ? 18.781 6.805 -20.719 1 91.56 181 LYS A CA 1
ATOM 1463 C C . LYS A 1 181 ? 19 8.305 -20.891 1 91.56 181 LYS A C 1
ATOM 1465 O O . LYS A 1 181 ? 19.734 8.734 -21.797 1 91.56 181 LYS A O 1
ATOM 1470 N N . HIS A 1 182 ? 18.422 9.156 -20.047 1 93.12 182 HIS A N 1
ATOM 1471 C CA . HIS A 1 182 ? 18.359 10.594 -20.297 1 93.12 182 HIS A CA 1
ATOM 1472 C C . HIS A 1 182 ? 19.375 11.344 -19.438 1 93.12 182 HIS A C 1
ATOM 1474 O O . HIS A 1 182 ? 19.703 12.5 -19.719 1 93.12 182 HIS A O 1
ATOM 1480 N N . LYS A 1 183 ? 19.797 10.766 -18.359 1 93.25 183 LYS A N 1
ATOM 1481 C CA . LYS A 1 183 ? 20.844 11.266 -17.484 1 93.25 183 LYS A CA 1
ATOM 1482 C C . LYS A 1 183 ? 20.344 12.414 -16.625 1 93.25 183 LYS A C 1
ATOM 1484 O O . LYS A 1 183 ? 20.938 12.75 -15.602 1 93.25 183 LYS A O 1
ATOM 1489 N N . TYR A 1 184 ? 19.359 13.141 -17.062 1 95.69 184 TYR A N 1
ATOM 1490 C CA . TYR A 1 184 ? 18.734 14.203 -16.281 1 95.69 184 TYR A CA 1
ATOM 1491 C C . TYR A 1 184 ? 17.203 14.109 -16.359 1 95.69 184 TYR A C 1
ATOM 1493 O O . TYR A 1 184 ? 16.609 14.391 -17.406 1 95.69 184 TYR A O 1
ATOM 1501 N N . ILE A 1 185 ? 16.594 13.758 -15.188 1 96.31 185 ILE A N 1
ATOM 1502 C CA . ILE A 1 185 ? 15.141 13.555 -15.18 1 96.31 185 ILE A CA 1
ATOM 1503 C C . ILE A 1 185 ? 14.516 14.352 -14.031 1 96.31 185 ILE A C 1
ATOM 1505 O O . ILE A 1 185 ? 15.219 14.812 -13.133 1 96.31 185 ILE A O 1
ATOM 1509 N N . SER A 1 186 ? 13.219 14.586 -14.164 1 94.44 186 SER A N 1
ATOM 1510 C CA . SER A 1 186 ? 12.438 15.148 -13.062 1 94.44 186 SER A CA 1
ATOM 1511 C C . SER A 1 186 ? 11.32 14.203 -12.641 1 94.44 186 SER A C 1
ATOM 1513 O O . SER A 1 186 ? 10.719 13.531 -13.477 1 94.44 186 SER A O 1
ATOM 1515 N N . ILE A 1 187 ? 11.18 14.125 -11.328 1 92.56 187 ILE A N 1
ATOM 1516 C CA . ILE A 1 187 ? 10.125 13.25 -10.82 1 92.56 187 ILE A CA 1
ATOM 1517 C C . ILE A 1 187 ? 9.266 14 -9.805 1 92.56 187 ILE A C 1
ATOM 1519 O O . ILE A 1 187 ? 9.727 14.969 -9.188 1 92.56 187 ILE A O 1
ATOM 1523 N N . THR A 1 188 ? 8.039 13.609 -9.68 1 88.69 188 THR A N 1
ATOM 1524 C CA . THR A 1 188 ? 7.168 13.914 -8.547 1 88.69 188 THR A CA 1
ATOM 1525 C C . THR A 1 188 ? 6.859 12.648 -7.75 1 88.69 188 THR A C 1
ATOM 1527 O O . THR A 1 188 ? 6.129 11.773 -8.227 1 88.69 188 THR A O 1
ATOM 1530 N N . PRO A 1 189 ? 7.547 12.602 -6.633 1 84.5 189 PRO A N 1
ATOM 1531 C CA . PRO A 1 189 ? 7.371 11.352 -5.891 1 84.5 189 PRO A CA 1
ATOM 1532 C C . PRO A 1 189 ? 5.906 11.039 -5.602 1 84.5 189 PRO A C 1
ATOM 1534 O O . PRO A 1 189 ? 5.129 11.938 -5.293 1 84.5 189 PRO A O 1
ATOM 1537 N N . ALA A 1 190 ? 5.523 9.797 -5.965 1 71.62 190 ALA A N 1
ATOM 1538 C CA . ALA A 1 190 ? 4.191 9.32 -5.598 1 71.62 190 ALA A CA 1
ATOM 1539 C C . ALA A 1 190 ? 4.125 8.977 -4.109 1 71.62 190 ALA A C 1
ATOM 1541 O O . ALA A 1 190 ? 5.113 8.539 -3.523 1 71.62 190 ALA A O 1
ATOM 1542 N N . MET A 1 191 ? 3.256 9.586 -3.459 1 57.41 191 MET A N 1
ATOM 1543 C CA . MET A 1 191 ? 3.141 9.453 -2.01 1 57.41 191 MET A CA 1
ATOM 1544 C C . MET A 1 191 ? 3.371 8.008 -1.574 1 57.41 191 MET A C 1
ATOM 1546 O O . MET A 1 191 ? 2.703 7.094 -2.061 1 57.41 191 MET A O 1
ATOM 1550 N N . SER A 1 192 ? 4.227 7.859 -0.501 1 54.66 192 SER A N 1
ATOM 1551 C CA . SER A 1 192 ? 4.602 6.855 0.49 1 54.66 192 SER A CA 1
ATOM 1552 C C . SER A 1 192 ? 4.547 5.449 -0.097 1 54.66 192 SER A C 1
ATOM 1554 O O . SER A 1 192 ? 4.516 4.465 0.642 1 54.66 192 SER A O 1
ATOM 1556 N N . GLN A 1 193 ? 4.699 5.348 -1.487 1 56.12 193 GLN A N 1
ATOM 1557 C CA . GLN A 1 193 ? 4.48 4.012 -2.027 1 56.12 193 GLN A CA 1
ATOM 1558 C C . GLN A 1 193 ? 5.73 3.146 -1.878 1 56.12 193 GLN A C 1
ATOM 1560 O O . GLN A 1 193 ? 6.82 3.545 -2.297 1 56.12 193 GLN A O 1
ATOM 1565 N N . ARG A 1 194 ? 5.695 2.027 -1.146 1 58.5 194 ARG A N 1
ATOM 1566 C CA . ARG A 1 194 ? 6.484 0.81 -0.987 1 58.5 194 ARG A CA 1
ATOM 1567 C C . ARG A 1 194 ? 7.859 1.119 -0.412 1 58.5 194 ARG A C 1
ATOM 1569 O O . ARG A 1 194 ? 8.867 0.6 -0.891 1 58.5 194 ARG A O 1
ATOM 1576 N N . ARG A 1 195 ? 7.949 2.166 0.472 1 74 195 ARG A N 1
ATOM 1577 C CA . ARG A 1 195 ? 9.211 2.459 1.144 1 74 195 ARG A CA 1
ATOM 1578 C C . ARG A 1 195 ? 9.727 1.237 1.898 1 74 195 ARG A C 1
ATOM 1580 O O . ARG A 1 195 ? 10.906 1.166 2.244 1 74 195 ARG A O 1
ATOM 1587 N N . ASP A 1 196 ? 8.867 0.369 2.055 1 68.38 196 ASP A N 1
ATOM 1588 C CA . ASP A 1 196 ? 9.242 -0.856 2.758 1 68.38 196 ASP A CA 1
ATOM 1589 C C . ASP A 1 196 ? 10.336 -1.61 2.008 1 68.38 196 ASP A C 1
ATOM 1591 O O . ASP A 1 196 ? 11.125 -2.338 2.617 1 68.38 196 ASP A O 1
ATOM 1595 N N . ARG A 1 197 ? 10.453 -1.273 0.832 1 73.31 197 ARG A N 1
ATOM 1596 C CA . ARG A 1 197 ? 11.414 -2.008 0.011 1 73.31 197 ARG A CA 1
ATOM 1597 C C . ARG A 1 197 ? 12.727 -1.244 -0.11 1 73.31 197 ARG A C 1
ATOM 1599 O O . ARG A 1 197 ? 13.688 -1.737 -0.709 1 73.31 197 ARG A O 1
ATOM 1606 N N . TYR A 1 198 ? 12.766 -0.087 0.441 1 86.44 198 TYR A N 1
ATOM 1607 C CA . TYR A 1 198 ? 14 0.686 0.371 1 86.44 198 TYR A CA 1
ATOM 1608 C C . TYR A 1 198 ? 15.078 0.07 1.252 1 86.44 198 TYR A C 1
ATOM 1610 O O . TYR A 1 198 ? 14.805 -0.362 2.373 1 86.44 198 TYR A O 1
ATOM 1618 N N . PRO A 1 199 ? 16.266 -0.024 0.685 1 88.12 199 PRO A N 1
ATOM 1619 C CA . PRO A 1 199 ? 17.359 -0.343 1.598 1 88.12 199 PRO A CA 1
ATOM 1620 C C . PRO A 1 199 ? 17.531 0.706 2.693 1 88.12 199 PRO A C 1
ATOM 1622 O O . PRO A 1 199 ? 17.078 1.839 2.551 1 88.12 199 PRO A O 1
ATOM 1625 N N . LEU A 1 200 ? 18.219 0.388 3.672 1 90.06 200 LEU A N 1
ATOM 1626 C CA . LEU A 1 200 ? 18.359 1.233 4.852 1 90.06 200 LEU A CA 1
ATOM 1627 C C . LEU A 1 200 ? 19.047 2.551 4.5 1 90.06 200 LEU A C 1
ATOM 1629 O O . LEU A 1 200 ? 18.703 3.6 5.051 1 90.06 200 LEU A O 1
ATOM 1633 N N . TYR A 1 201 ? 20.016 2.486 3.619 1 92.69 201 TYR A N 1
ATOM 1634 C CA . TYR A 1 201 ? 20.75 3.705 3.297 1 92.69 201 TYR A CA 1
ATOM 1635 C C . TYR A 1 201 ? 19.844 4.715 2.6 1 92.69 201 TYR A C 1
ATOM 1637 O O . TYR A 1 201 ? 20 5.926 2.781 1 92.69 201 TYR A O 1
ATOM 1645 N N . ALA A 1 202 ? 18.953 4.273 1.807 1 93.88 202 ALA A N 1
ATOM 1646 C CA . ALA A 1 202 ? 18.016 5.184 1.147 1 93.88 202 ALA A CA 1
ATOM 1647 C C . ALA A 1 202 ? 17.016 5.77 2.148 1 93.88 202 ALA A C 1
ATOM 1649 O O . ALA A 1 202 ? 16.703 6.961 2.09 1 93.88 202 ALA A O 1
ATOM 1650 N N . LYS A 1 203 ? 16.562 4.926 3.021 1 93.44 203 LYS A N 1
ATOM 1651 C CA . LYS A 1 203 ? 15.68 5.402 4.082 1 93.44 203 LYS A CA 1
ATOM 1652 C C . LYS A 1 203 ? 16.375 6.43 4.965 1 93.44 203 LYS A C 1
ATOM 1654 O O . LYS A 1 203 ? 15.773 7.43 5.359 1 93.44 203 LYS A O 1
ATOM 1659 N N . ALA A 1 204 ? 17.609 6.141 5.258 1 94.88 204 ALA A N 1
ATOM 1660 C CA . ALA A 1 204 ? 18.391 7.055 6.09 1 94.88 204 ALA A CA 1
ATOM 1661 C C . ALA A 1 204 ? 18.531 8.422 5.422 1 94.88 204 ALA A C 1
ATOM 1663 O O . ALA A 1 204 ? 18.453 9.453 6.086 1 94.88 204 ALA A O 1
ATOM 1664 N N . ALA A 1 205 ? 18.766 8.383 4.164 1 95.62 205 ALA A N 1
ATOM 1665 C CA . ALA A 1 205 ? 18.875 9.641 3.432 1 95.62 205 ALA A CA 1
ATOM 1666 C C . ALA A 1 205 ? 17.594 10.453 3.531 1 95.62 205 ALA A C 1
ATOM 1668 O O . ALA A 1 205 ? 17.625 11.672 3.742 1 95.62 205 ALA A O 1
ATOM 1669 N N . LEU A 1 206 ? 16.5 9.805 3.355 1 95.44 206 LEU A N 1
ATOM 1670 C CA . LEU A 1 206 ? 15.195 10.438 3.492 1 95.44 206 LEU A CA 1
ATOM 1671 C C . LEU A 1 206 ? 15.016 11.023 4.891 1 95.44 206 LEU A C 1
ATOM 1673 O O . LEU A 1 206 ? 14.617 12.18 5.039 1 95.44 206 LEU A O 1
ATOM 1677 N N . CYS A 1 207 ? 15.305 10.219 5.91 1 95.69 207 CYS A N 1
ATOM 1678 C CA . CYS A 1 207 ? 15.141 10.664 7.293 1 95.69 207 CYS A CA 1
ATOM 1679 C C . CYS A 1 207 ? 16.047 11.859 7.586 1 95.69 207 CYS A C 1
ATOM 1681 O O . CYS A 1 207 ? 15.602 12.844 8.18 1 95.69 207 CYS A O 1
ATOM 1683 N N . GLN A 1 208 ? 17.312 11.812 7.16 1 96.25 208 GLN A N 1
ATOM 1684 C CA . GLN A 1 208 ? 18.266 12.898 7.34 1 96.25 208 GLN A CA 1
ATOM 1685 C C . GLN A 1 208 ? 17.766 14.188 6.688 1 96.25 208 GLN A C 1
ATOM 1687 O O . GLN A 1 208 ? 17.844 15.258 7.289 1 96.25 208 GLN A O 1
ATOM 1692 N N . ALA A 1 209 ? 17.25 14.016 5.539 1 96.44 209 ALA A N 1
ATOM 1693 C CA . ALA A 1 209 ? 16.766 15.18 4.797 1 96.44 209 ALA A CA 1
ATOM 1694 C C . ALA A 1 209 ? 15.57 15.82 5.496 1 96.44 209 ALA A C 1
ATOM 1696 O O . ALA A 1 209 ? 15.539 17.031 5.691 1 96.44 209 ALA A O 1
ATOM 1697 N N . CYS A 1 210 ? 14.68 15.023 5.918 1 95.38 210 CYS A N 1
ATOM 1698 C CA . CYS A 1 210 ? 13.383 15.508 6.379 1 95.38 210 CYS A CA 1
ATOM 1699 C C . CYS A 1 210 ? 13.484 16.094 7.781 1 95.38 210 CYS A C 1
ATOM 1701 O O . CYS A 1 210 ? 12.789 17.047 8.109 1 95.38 210 CYS A O 1
ATOM 1703 N N . TYR A 1 211 ? 14.414 15.578 8.594 1 95.56 211 TYR A N 1
ATOM 1704 C CA . TYR A 1 211 ? 14.273 15.906 10.008 1 95.56 211 TYR A CA 1
ATOM 1705 C C . TYR A 1 211 ? 15.531 16.578 10.539 1 95.56 211 TYR A C 1
ATOM 1707 O O . TYR A 1 211 ? 15.539 17.109 11.656 1 95.56 211 TYR A O 1
ATOM 1715 N N . LYS A 1 212 ? 16.562 16.609 9.727 1 95.62 212 LYS A N 1
ATOM 1716 C CA . LYS A 1 212 ? 17.781 17.25 10.227 1 95.62 212 LYS A CA 1
ATOM 1717 C C . LYS A 1 212 ? 18.312 18.297 9.242 1 95.62 212 LYS A C 1
ATOM 1719 O O . LYS A 1 212 ? 18.922 19.281 9.648 1 95.62 212 LYS A O 1
ATOM 1724 N N . ALA A 1 213 ? 18.016 18.047 8.016 1 97 213 ALA A N 1
ATOM 1725 C CA . ALA A 1 213 ? 18.75 18.828 7.02 1 97 213 ALA A CA 1
ATOM 1726 C C . ALA A 1 213 ? 17.922 20.031 6.559 1 97 213 ALA A C 1
ATOM 1728 O O . ALA A 1 213 ? 18.469 20.969 5.949 1 97 213 ALA A O 1
ATOM 1729 N N . LEU A 1 214 ? 16.688 20.062 6.77 1 96.56 214 LEU A N 1
ATOM 1730 C CA . LEU A 1 214 ? 15.852 21.172 6.324 1 96.56 214 LEU A CA 1
ATOM 1731 C C . LEU A 1 214 ? 15.688 22.219 7.434 1 96.56 214 LEU A C 1
ATOM 1733 O O . LEU A 1 214 ? 14.898 22.016 8.359 1 96.56 214 LEU A O 1
ATOM 1737 N N . ARG A 1 215 ? 16.422 23.266 7.289 1 95.69 215 ARG A N 1
ATOM 1738 C CA . ARG A 1 215 ? 16.391 24.391 8.203 1 95.69 215 ARG A CA 1
ATOM 1739 C C . ARG A 1 215 ? 15.93 25.656 7.484 1 95.69 215 ARG A C 1
ATOM 1741 O O . ARG A 1 215 ? 16.312 25.906 6.336 1 95.69 215 ARG A O 1
ATOM 1748 N N . LEU A 1 216 ? 15.156 26.438 8.211 1 96.12 216 LEU A N 1
ATOM 1749 C CA . LEU A 1 216 ? 14.695 27.703 7.621 1 96.12 216 LEU A CA 1
ATOM 1750 C C . LEU A 1 216 ? 15.875 28.625 7.348 1 96.12 216 LEU A C 1
ATOM 1752 O O . LEU A 1 216 ? 16.906 28.531 8.008 1 96.12 216 LEU A O 1
ATOM 1756 N N . THR A 1 217 ? 15.672 29.469 6.359 1 95.25 217 THR A N 1
ATOM 1757 C CA . THR A 1 217 ? 16.656 30.516 6.141 1 95.25 217 THR A CA 1
ATOM 1758 C C . THR A 1 217 ? 16.797 31.391 7.387 1 95.25 217 THR A C 1
ATOM 1760 O O . THR A 1 217 ? 15.891 31.469 8.211 1 95.25 217 THR A O 1
ATOM 1763 N N . ARG A 1 218 ? 17.859 32.094 7.402 1 95.25 218 ARG A N 1
ATOM 1764 C CA . ARG A 1 218 ? 18.156 32.906 8.57 1 95.25 218 ARG A CA 1
ATOM 1765 C C . ARG A 1 218 ? 17.078 33.969 8.758 1 95.25 218 ARG A C 1
ATOM 1767 O O . ARG A 1 218 ? 16.609 34.219 9.875 1 95.25 218 ARG A O 1
ATOM 1774 N N . SER A 1 219 ? 16.734 34.594 7.73 1 91.5 219 SER A N 1
ATOM 1775 C CA . SER A 1 219 ? 15.75 35.656 7.801 1 91.5 219 SER A CA 1
ATOM 1776 C C . SER A 1 219 ? 14.398 35.125 8.281 1 91.5 219 SER A C 1
ATOM 1778 O O . SER A 1 219 ? 13.758 35.719 9.141 1 91.5 219 SER A O 1
ATOM 1780 N N . LEU A 1 220 ? 13.977 34.062 7.738 1 92.62 220 LEU A N 1
ATOM 1781 C CA . LEU A 1 220 ? 12.695 33.469 8.109 1 92.62 220 LEU A CA 1
ATOM 1782 C C . LEU A 1 220 ? 12.734 32.938 9.547 1 92.62 220 LEU A C 1
ATOM 1784 O O . LEU A 1 220 ? 11.758 33.094 10.289 1 92.62 220 LEU A O 1
ATOM 1788 N N . GLU A 1 221 ? 13.805 32.375 9.898 1 95.31 221 GLU A N 1
ATOM 1789 C CA . GLU A 1 221 ? 13.961 31.891 11.258 1 95.31 221 GLU A CA 1
ATOM 1790 C C . GLU A 1 221 ? 13.906 33.031 12.273 1 95.31 221 GLU A C 1
ATOM 1792 O O . GLU A 1 221 ? 13.32 32.875 13.344 1 95.31 221 GLU A O 1
ATOM 1797 N N . MET A 1 222 ? 14.531 34.062 11.938 1 94.38 222 MET A N 1
ATOM 1798 C CA . MET A 1 222 ? 14.5 35.219 12.82 1 94.38 222 MET A CA 1
ATOM 1799 C C . MET A 1 222 ? 13.07 35.719 13.016 1 94.38 222 MET A C 1
ATOM 1801 O O . MET A 1 222 ? 12.664 36.031 14.133 1 94.38 222 MET A O 1
ATOM 1805 N N . LYS A 1 223 ? 12.414 35.844 11.953 1 91.94 223 LYS A N 1
ATOM 1806 C CA . LYS A 1 223 ? 11.023 36.281 12.039 1 91.94 223 LYS A CA 1
ATOM 1807 C C . LYS A 1 223 ? 10.195 35.281 12.867 1 91.94 223 LYS A C 1
ATOM 1809 O O . LYS A 1 223 ? 9.359 35.719 13.672 1 91.94 223 LYS A O 1
ATOM 1814 N N . ALA A 1 224 ? 10.398 34.062 12.625 1 95 224 ALA A N 1
ATOM 1815 C CA . ALA A 1 224 ? 9.688 33.031 13.367 1 95 224 ALA A CA 1
ATOM 1816 C C . ALA A 1 224 ? 10.016 33.094 14.859 1 95 224 ALA A C 1
ATOM 1818 O O . ALA A 1 224 ? 9.125 32.969 15.703 1 95 224 ALA A O 1
ATOM 1819 N N . SER A 1 225 ? 11.234 33.344 15.133 1 95.69 225 SER A N 1
ATOM 1820 C CA . SER A 1 225 ? 11.672 33.469 16.516 1 95.69 225 SER A CA 1
ATOM 1821 C C . SER A 1 225 ? 11.023 34.656 17.203 1 95.69 225 SER A C 1
ATOM 1823 O O . SER A 1 225 ? 10.648 34.594 18.375 1 95.69 225 SER A O 1
ATOM 1825 N N . GLN A 1 226 ? 10.961 35.688 16.531 1 94.38 226 GLN A N 1
ATOM 1826 C CA . GLN A 1 226 ? 10.305 36.875 17.062 1 94.38 226 GLN A CA 1
ATOM 1827 C C . GLN A 1 226 ? 8.836 36.594 17.375 1 94.38 226 GLN A C 1
ATOM 1829 O O . GLN A 1 226 ? 8.328 37 18.422 1 94.38 226 GLN A O 1
ATOM 1834 N N . LEU A 1 227 ? 8.219 36 16.453 1 95.75 227 LEU A N 1
ATOM 1835 C CA . LEU A 1 227 ? 6.828 35.625 16.656 1 95.75 227 LEU A CA 1
ATOM 1836 C C . LEU A 1 227 ? 6.684 34.719 17.875 1 95.75 227 LEU A C 1
ATOM 1838 O O . LEU A 1 227 ? 5.82 34.938 18.734 1 95.75 227 LEU A O 1
ATOM 1842 N N . LEU A 1 228 ? 7.504 33.75 17.922 1 97.62 228 LEU A N 1
ATOM 1843 C CA . LEU A 1 228 ? 7.484 32.812 19.031 1 97.62 228 LEU A CA 1
ATOM 1844 C C . LEU A 1 228 ? 7.652 33.531 20.359 1 97.62 228 LEU A C 1
ATOM 1846 O O . LEU A 1 228 ? 6.918 33.281 21.312 1 97.62 228 LEU A O 1
ATOM 1850 N N . ASP A 1 229 ? 8.57 34.5 20.406 1 96.88 229 ASP A N 1
ATOM 1851 C CA . ASP A 1 229 ? 8.883 35.219 21.641 1 96.88 229 ASP A CA 1
ATOM 1852 C C . ASP A 1 229 ? 7.711 36.094 22.062 1 96.88 229 ASP A C 1
ATOM 1854 O O . ASP A 1 229 ? 7.508 36.344 23.25 1 96.88 229 ASP A O 1
ATOM 1858 N N . ALA A 1 230 ? 6.996 36.5 21.125 1 96.75 230 ALA A N 1
ATOM 1859 C CA . ALA A 1 230 ? 5.898 37.406 21.391 1 96.75 230 ALA A CA 1
ATOM 1860 C C . ALA A 1 230 ? 4.688 36.688 21.953 1 96.75 230 ALA A C 1
ATOM 1862 O O . ALA A 1 230 ? 3.779 37.281 22.516 1 96.75 230 ALA A O 1
ATOM 1863 N N . ILE A 1 231 ? 4.594 35.406 21.812 1 97.44 231 ILE A N 1
ATOM 1864 C CA . ILE A 1 231 ? 3.471 34.625 22.297 1 97.44 231 ILE A CA 1
ATOM 1865 C C . ILE A 1 231 ? 3.625 34.375 23.797 1 97.44 231 ILE A C 1
ATOM 1867 O O . ILE A 1 231 ? 4.664 33.875 24.25 1 97.44 231 ILE A O 1
ATOM 1871 N N . PRO A 1 232 ? 2.615 34.688 24.578 1 97.19 232 PRO A N 1
ATOM 1872 C CA . PRO A 1 232 ? 2.699 34.406 26 1 97.19 232 PRO A CA 1
ATOM 1873 C C . PRO A 1 232 ? 2.861 32.906 26.312 1 97.19 232 PRO A C 1
ATOM 1875 O O . PRO A 1 232 ? 2.217 32.062 25.688 1 97.19 232 PRO A O 1
ATOM 1878 N N . LYS A 1 233 ? 3.797 32.656 27.203 1 96.81 233 LYS A N 1
ATOM 1879 C CA . LYS A 1 233 ? 4.059 31.266 27.594 1 96.81 233 LYS A CA 1
ATOM 1880 C C . LYS A 1 233 ? 3.398 30.938 28.922 1 96.81 233 LYS A C 1
ATOM 1882 O O . LYS A 1 233 ? 3.203 31.812 29.766 1 96.81 233 LYS A O 1
ATOM 1887 N N . PRO A 1 234 ? 3.082 29.625 29.219 1 97.56 234 PRO A N 1
ATOM 1888 C CA . PRO A 1 234 ? 3.033 28.516 28.266 1 97.56 234 PRO A CA 1
ATOM 1889 C C . PRO A 1 234 ? 1.871 28.641 27.281 1 97.56 234 PRO A C 1
ATOM 1891 O O . PRO A 1 234 ? 0.917 29.375 27.531 1 97.56 234 PRO A O 1
ATOM 1894 N N . PHE A 1 235 ? 1.983 28 26.125 1 98.5 235 PHE A N 1
ATOM 1895 C CA . PHE A 1 235 ? 0.886 28.125 25.172 1 98.5 235 PHE A CA 1
ATOM 1896 C C . PHE A 1 235 ? 0.666 26.828 24.422 1 98.5 235 PHE A C 1
ATOM 1898 O O . PHE A 1 235 ? 1.572 25.984 24.344 1 98.5 235 PHE A O 1
ATOM 1905 N N . LEU A 1 236 ? -0.583 26.672 23.984 1 98.56 236 LEU A N 1
ATOM 1906 C CA . LEU A 1 236 ? -1.019 25.594 23.094 1 98.56 236 LEU A CA 1
ATOM 1907 C C . LEU A 1 236 ? -1.077 26.078 21.641 1 98.56 236 LEU A C 1
ATOM 1909 O O . LEU A 1 236 ? -1.701 27.109 21.359 1 98.56 236 LEU A O 1
ATOM 1913 N N . SER A 1 237 ? -0.306 25.406 20.797 1 98.62 237 SER A N 1
ATOM 1914 C CA . SER A 1 237 ? -0.525 25.625 19.359 1 98.62 237 SER A CA 1
ATOM 1915 C C . SER A 1 237 ? -1.669 24.766 18.844 1 98.62 237 SER A C 1
ATOM 1917 O O . SER A 1 237 ? -1.604 23.531 18.906 1 98.62 237 SER A O 1
ATOM 1919 N N . LEU A 1 238 ? -2.701 25.406 18.391 1 98.44 238 LEU A N 1
ATOM 1920 C CA . LEU A 1 238 ? -3.875 24.734 17.859 1 98.44 238 LEU A CA 1
ATOM 1921 C C . LEU A 1 238 ? -3.957 24.891 16.344 1 98.44 238 LEU A C 1
ATOM 1923 O O . LEU A 1 238 ? -4.062 26.016 15.836 1 98.44 238 LEU A O 1
ATOM 1927 N N . HIS A 1 239 ? -3.828 23.797 15.648 1 97.12 239 HIS A N 1
ATOM 1928 C CA . HIS A 1 239 ? -4.008 23.828 14.203 1 97.12 239 HIS A CA 1
ATOM 1929 C C . HIS A 1 239 ? -5.453 23.516 13.82 1 97.12 239 HIS A C 1
ATOM 1931 O O . HIS A 1 239 ? -5.82 22.359 13.641 1 97.12 239 HIS A O 1
ATOM 1937 N N . LEU A 1 240 ? -6.164 24.547 13.641 1 94.94 240 LEU A N 1
ATOM 1938 C CA . LEU A 1 240 ? -7.586 24.484 13.336 1 94.94 240 LEU A CA 1
ATOM 1939 C C . LEU A 1 240 ? -7.832 24.609 11.836 1 94.94 240 LEU A C 1
ATOM 1941 O O . LEU A 1 240 ? -7.504 25.625 11.234 1 94.94 240 LEU A O 1
ATOM 1945 N N . ARG A 1 241 ? -8.383 23.547 11.234 1 93.31 241 ARG A N 1
ATOM 1946 C CA . ARG A 1 241 ? -8.562 23.531 9.789 1 93.31 241 ARG A CA 1
ATOM 1947 C C . ARG A 1 241 ? -10.047 23.594 9.422 1 93.31 241 ARG A C 1
ATOM 1949 O O . ARG A 1 241 ? -10.578 22.672 8.797 1 93.31 241 ARG A O 1
ATOM 1956 N N . PHE A 1 242 ? -10.648 24.75 9.781 1 95.62 242 PHE A N 1
ATOM 1957 C CA . PHE A 1 242 ? -12.023 24.984 9.367 1 95.62 242 PHE A CA 1
ATOM 1958 C C . PHE A 1 242 ? -12.125 26.219 8.484 1 95.62 242 PHE A C 1
ATOM 1960 O O . PHE A 1 242 ? -12.758 27.219 8.859 1 95.62 242 PHE A O 1
ATOM 1967 N N . GLU A 1 243 ? -11.523 26.094 7.348 1 93.12 243 GLU A N 1
ATOM 1968 C CA . GLU A 1 243 ? -11.461 27.109 6.312 1 93.12 243 GLU A CA 1
ATOM 1969 C C . GLU A 1 243 ? -12.336 26.75 5.117 1 93.12 243 GLU A C 1
ATOM 1971 O O . GLU A 1 243 ? -12.641 25.578 4.902 1 93.12 243 GLU A O 1
ATOM 1976 N N . PRO A 1 244 ? -12.711 27.781 4.398 1 92.25 244 PRO A N 1
ATOM 1977 C CA . PRO A 1 244 ? -13.625 27.5 3.285 1 92.25 244 PRO A CA 1
ATOM 1978 C C . PRO A 1 244 ? -13.07 26.469 2.311 1 92.25 244 PRO A C 1
ATOM 1980 O O . PRO A 1 244 ? -13.805 25.594 1.85 1 92.25 244 PRO A O 1
ATOM 1983 N N . ASP A 1 245 ? -11.844 26.562 2.006 1 87.31 245 ASP A N 1
ATOM 1984 C CA . ASP A 1 245 ? -11.258 25.641 1.031 1 87.31 245 ASP A CA 1
ATOM 1985 C C . ASP A 1 245 ? -11.242 24.203 1.561 1 87.31 245 ASP A C 1
ATOM 1987 O O . ASP A 1 245 ? -11.531 23.266 0.819 1 87.31 245 ASP A O 1
ATOM 1991 N N . MET A 1 246 ? -10.945 24.031 2.779 1 90.38 246 MET A N 1
ATOM 1992 C CA . MET A 1 246 ? -10.898 22.703 3.387 1 90.38 246 MET A CA 1
ATOM 1993 C C . MET A 1 246 ? -12.289 22.078 3.461 1 90.38 246 MET A C 1
ATOM 1995 O O . MET A 1 246 ? -12.461 20.891 3.201 1 90.38 246 MET A O 1
ATOM 1999 N N . VAL A 1 247 ? -13.203 22.891 3.857 1 93.12 247 VAL A N 1
ATOM 2000 C CA . VAL A 1 247 ? -14.57 22.406 3.934 1 93.12 247 VAL A CA 1
ATOM 2001 C C . VAL A 1 247 ? -15.07 22.031 2.537 1 93.12 247 VAL A C 1
ATOM 2003 O O . VAL A 1 247 ? -15.68 20.984 2.354 1 93.12 247 VAL A O 1
ATOM 2006 N N . ALA A 1 248 ? -14.797 22.938 1.61 1 92.5 248 ALA A N 1
ATOM 2007 C CA . ALA A 1 248 ? -15.18 22.641 0.23 1 92.5 248 ALA A CA 1
ATOM 2008 C C . ALA A 1 248 ? -14.523 21.344 -0.256 1 92.5 248 ALA A C 1
ATOM 2010 O O . ALA A 1 248 ? -15.18 20.516 -0.885 1 92.5 248 ALA A O 1
ATOM 2011 N N . TYR A 1 249 ? -13.328 21.219 0.05 1 88.62 249 TYR A N 1
ATOM 2012 C CA . TYR A 1 249 ? -12.562 20.047 -0.365 1 88.62 249 TYR A CA 1
ATOM 2013 C C . TYR A 1 249 ? -13.133 18.781 0.241 1 88.62 249 TYR A C 1
ATOM 2015 O O . TYR A 1 249 ? -13.172 17.734 -0.413 1 88.62 249 TYR A O 1
ATOM 2023 N N . SER A 1 250 ? -13.539 18.766 1.475 1 92.38 250 SER A N 1
ATOM 2024 C CA . SER A 1 250 ? -14.031 17.594 2.188 1 92.38 250 SER A CA 1
ATOM 2025 C C . SER A 1 250 ? -15.391 17.156 1.661 1 92.38 250 SER A C 1
ATOM 2027 O O . SER A 1 250 ? -15.836 16.047 1.919 1 92.38 250 SER A O 1
ATOM 2029 N N . GLN A 1 251 ? -16.062 18.078 1.068 1 94.06 251 GLN A N 1
ATOM 2030 C CA . GLN A 1 251 ? -17.422 17.875 0.537 1 94.06 251 GLN A CA 1
ATOM 2031 C C . GLN A 1 251 ? -18.391 17.516 1.647 1 94.06 251 GLN A C 1
ATOM 2033 O O . GLN A 1 251 ? -19.344 16.766 1.426 1 94.06 251 GLN A O 1
ATOM 2038 N N . CYS A 1 252 ? -18.125 18 2.84 1 95 252 CYS A N 1
ATOM 2039 C CA . CYS A 1 252 ? -19.031 17.781 3.971 1 95 252 CYS A CA 1
ATOM 2040 C C . CYS A 1 252 ? -20.109 18.844 4.023 1 95 252 CYS A C 1
ATOM 2042 O O . CYS A 1 252 ? -19.891 19.984 3.613 1 95 252 CYS A O 1
ATOM 2044 N N . GLU A 1 253 ? -21.219 18.391 4.562 1 91.56 253 GLU A N 1
ATOM 2045 C CA . GLU A 1 253 ? -22.328 19.312 4.781 1 91.56 253 GLU A CA 1
ATOM 2046 C C . GLU A 1 253 ? -22.438 19.719 6.246 1 91.56 253 GLU A C 1
ATOM 2048 O O . GLU A 1 253 ? -22.297 18.891 7.141 1 91.56 253 GLU A O 1
ATOM 2053 N N . TYR A 1 254 ? -22.594 21.078 6.391 1 93.19 254 TYR A N 1
ATOM 2054 C CA . TYR A 1 254 ? -22.797 21.641 7.719 1 93.19 254 TYR A CA 1
ATOM 2055 C C . TYR A 1 254 ? -24.078 22.484 7.762 1 93.19 254 TYR A C 1
ATOM 2057 O O . TYR A 1 254 ? -24.094 23.625 7.309 1 93.19 254 TYR A O 1
ATOM 2065 N N . PRO A 1 255 ? -25.156 21.969 8.336 1 86.25 255 PRO A N 1
ATOM 2066 C CA . PRO A 1 255 ? -26.453 22.641 8.242 1 86.25 255 PRO A CA 1
ATOM 2067 C C . PRO A 1 255 ? -26.531 23.906 9.086 1 86.25 255 PRO A C 1
ATOM 2069 O O . PRO A 1 255 ? -27.328 24.797 8.797 1 86.25 255 PRO A O 1
ATOM 2072 N N . ASP A 1 256 ? -25.734 24.109 10.086 1 87.88 256 ASP A N 1
ATOM 2073 C CA . ASP A 1 256 ? -25.953 25.188 11.039 1 87.88 256 ASP A CA 1
ATOM 2074 C C . ASP A 1 256 ? -24.875 26.25 10.922 1 87.88 256 ASP A C 1
ATOM 2076 O O . ASP A 1 256 ? -24.562 26.938 11.891 1 87.88 256 ASP A O 1
ATOM 2080 N N . LEU A 1 257 ? -24.406 26.5 9.68 1 95.06 257 LEU A N 1
ATOM 2081 C CA . LEU A 1 257 ? -23.375 27.531 9.508 1 95.06 257 LEU A CA 1
ATOM 2082 C C . LEU A 1 257 ? -24.016 28.891 9.188 1 95.06 257 LEU A C 1
ATOM 2084 O O . LEU A 1 257 ? -25.141 28.953 8.695 1 95.06 257 LEU A O 1
ATOM 2088 N N . SER A 1 258 ? -23.312 29.906 9.539 1 95.38 258 SER A N 1
ATOM 2089 C CA . SER A 1 258 ? -23.766 31.25 9.211 1 95.38 258 SER A CA 1
ATOM 2090 C C . SER A 1 258 ? -23.844 31.453 7.703 1 95.38 258 SER A C 1
ATOM 2092 O O . SER A 1 258 ? -23.141 30.797 6.945 1 95.38 258 SER A O 1
ATOM 2094 N N . PRO A 1 259 ? -24.688 32.406 7.25 1 94.75 259 PRO A N 1
ATOM 2095 C CA . PRO A 1 259 ? -24.766 32.688 5.82 1 94.75 259 PRO A CA 1
ATOM 2096 C C . PRO A 1 259 ? -23.422 33.125 5.23 1 94.75 259 PRO A C 1
ATOM 2098 O O . PRO A 1 259 ? -23.094 32.781 4.094 1 94.75 259 PRO A O 1
ATOM 2101 N N . ALA A 1 260 ? -22.734 33.844 6.016 1 94.56 260 ALA A N 1
ATOM 2102 C CA . ALA A 1 260 ? -21.438 34.312 5.551 1 94.56 260 ALA A CA 1
ATOM 2103 C C . ALA A 1 260 ? -20.5 33.125 5.301 1 94.56 260 ALA A C 1
ATOM 2105 O O . ALA A 1 260 ? -19.781 33.094 4.297 1 94.56 260 ALA A O 1
ATOM 2106 N N . SER A 1 261 ? -20.484 32.219 6.207 1 95.56 261 SER A N 1
ATOM 2107 C CA . SER A 1 261 ? -19.672 31.016 6.059 1 95.56 261 SER A CA 1
ATOM 2108 C C . SER A 1 261 ? -20.125 30.188 4.863 1 95.56 261 SER A C 1
ATOM 2110 O O . SER A 1 261 ? -19.297 29.688 4.098 1 95.56 261 SER A O 1
ATOM 2112 N N . MET A 1 262 ? -21.375 30.109 4.676 1 94.19 262 MET A N 1
ATOM 2113 C CA . MET A 1 262 ? -21.922 29.344 3.561 1 94.19 262 MET A CA 1
ATOM 2114 C C . MET A 1 262 ? -21.5 29.953 2.225 1 94.19 262 MET A C 1
ATOM 2116 O O . MET A 1 262 ? -21.156 29.234 1.291 1 94.19 262 MET A O 1
ATOM 2120 N N . LYS A 1 263 ? -21.594 31.219 2.176 1 93.56 263 LYS A N 1
ATOM 2121 C CA . LYS A 1 263 ? -21.188 31.922 0.959 1 93.56 263 LYS A CA 1
ATOM 2122 C C . LYS A 1 263 ? -19.703 31.703 0.67 1 93.56 263 LYS A C 1
ATOM 2124 O O . LYS A 1 263 ? -19.312 31.531 -0.484 1 93.56 263 LYS A O 1
ATOM 2129 N N . ALA A 1 264 ? -18.922 31.766 1.676 1 93.94 264 ALA A N 1
ATOM 2130 C CA . ALA A 1 264 ? -17.484 31.562 1.527 1 93.94 264 ALA A CA 1
ATOM 2131 C C . ALA A 1 264 ? -17.172 30.156 1.02 1 93.94 264 ALA A C 1
ATOM 2133 O O . ALA A 1 264 ? -16.297 29.969 0.181 1 93.94 264 ALA A O 1
ATOM 2134 N N . ILE A 1 265 ? -17.875 29.172 1.508 1 93.44 265 ILE A N 1
ATOM 2135 C CA . ILE A 1 265 ? -17.703 27.781 1.093 1 93.44 265 ILE A CA 1
ATOM 2136 C C . ILE A 1 265 ? -18.109 27.625 -0.369 1 93.44 265 ILE A C 1
ATOM 2138 O O . ILE A 1 265 ? -17.406 26.969 -1.148 1 93.44 265 ILE A O 1
ATOM 2142 N N . GLU A 1 266 ? -19.203 28.219 -0.715 1 91.69 266 GLU A N 1
ATOM 2143 C CA . GLU A 1 266 ? -19.688 28.141 -2.09 1 91.69 266 GLU A CA 1
ATOM 2144 C C . GLU A 1 266 ? -18.672 28.719 -3.068 1 91.69 266 GLU A C 1
ATOM 2146 O O . GLU A 1 266 ? -18.484 28.172 -4.16 1 91.69 266 GLU A O 1
ATOM 2151 N N . ALA A 1 267 ? -18.109 29.734 -2.627 1 90.44 267 ALA A N 1
ATOM 2152 C CA . ALA A 1 267 ? -17.109 30.391 -3.473 1 90.44 267 ALA A CA 1
ATOM 2153 C C . ALA A 1 267 ? -15.891 29.5 -3.67 1 90.44 267 ALA A C 1
ATOM 2155 O O . ALA A 1 267 ? -15.234 29.562 -4.707 1 90.44 267 ALA A O 1
ATOM 2156 N N . ALA A 1 268 ? -15.633 28.641 -2.713 1 89.12 268 ALA A N 1
ATOM 2157 C CA . ALA A 1 268 ? -14.453 27.781 -2.75 1 89.12 268 ALA A CA 1
ATOM 2158 C C . ALA A 1 268 ? -14.758 26.453 -3.438 1 89.12 268 ALA A C 1
ATOM 2160 O O . ALA A 1 268 ? -13.852 25.703 -3.807 1 89.12 268 ALA A O 1
ATOM 2161 N N . GLN A 1 269 ? -15.992 26 -3.553 1 86.44 269 GLN A N 1
ATOM 2162 C CA . GLN A 1 269 ? -16.422 24.688 -4.031 1 86.44 269 GLN A CA 1
ATOM 2163 C C . GLN A 1 269 ? -16.125 24.531 -5.52 1 86.44 269 GLN A C 1
ATOM 2165 O O . GLN A 1 269 ? -15.812 23.422 -5.977 1 86.44 269 GLN A O 1
ATOM 2170 N N . VAL A 1 270 ? -16 25.438 -6.254 1 81.12 270 VAL A N 1
ATOM 2171 C CA . VAL A 1 270 ? -15.852 25.375 -7.703 1 81.12 270 VAL A CA 1
ATOM 2172 C C . VAL A 1 270 ? -16.688 24.219 -8.258 1 81.12 270 VAL A C 1
ATOM 2174 O O . VAL A 1 270 ? -17.922 24.328 -8.336 1 81.12 270 VAL A O 1
ATOM 2177 N N . ASP A 1 271 ? -16.141 22.844 -8.477 1 80.5 271 ASP A N 1
ATOM 2178 C CA . ASP A 1 271 ? -16.844 21.703 -9.078 1 80.5 271 ASP A CA 1
ATOM 2179 C C . ASP A 1 271 ? -17.156 20.641 -8.039 1 80.5 271 ASP A C 1
ATOM 2181 O O . ASP A 1 271 ? -17.719 19.594 -8.359 1 80.5 271 ASP A O 1
ATOM 2185 N N . ARG A 1 272 ? -16.938 21.016 -6.773 1 83.25 272 ARG A N 1
ATOM 2186 C CA . ARG A 1 272 ? -17.141 20.016 -5.73 1 83.25 272 ARG A CA 1
ATOM 2187 C C . ARG A 1 272 ? -18.344 20.359 -4.871 1 83.25 272 ARG A C 1
ATOM 2189 O O . ARG A 1 272 ? -18.25 21.203 -3.971 1 83.25 272 ARG A O 1
ATOM 2196 N N . LYS A 1 273 ? -19.391 19.688 -5.062 1 87.56 273 LYS A N 1
ATOM 2197 C CA . LYS A 1 273 ? -20.578 19.922 -4.246 1 87.56 273 LYS A CA 1
ATOM 2198 C C . LYS A 1 273 ? -20.578 19.016 -3.012 1 87.56 273 LYS A C 1
ATOM 2200 O O . LYS A 1 273 ? -20.062 17.906 -3.049 1 87.56 273 LYS A O 1
ATOM 2205 N N . PRO A 1 274 ? -21.141 19.578 -1.943 1 92.12 274 PRO A N 1
ATOM 2206 C CA . PRO A 1 274 ? -21.203 18.734 -0.744 1 92.12 274 PRO A CA 1
ATOM 2207 C C . PRO A 1 274 ? -22.047 17.484 -0.954 1 92.12 274 PRO A C 1
ATOM 2209 O O . PRO A 1 274 ? -23.031 17.5 -1.703 1 92.12 274 PRO A O 1
ATOM 2212 N N . TRP A 1 275 ? -21.609 16.438 -0.27 1 92 275 TRP A N 1
ATOM 2213 C CA . TRP A 1 275 ? -22.438 15.234 -0.237 1 92 275 TRP A CA 1
ATOM 2214 C C . TRP A 1 275 ? -23.734 15.484 0.53 1 92 275 TRP A C 1
ATOM 2216 O O . TRP A 1 275 ? -23.766 16.312 1.445 1 92 275 TRP A O 1
ATOM 2226 N N . THR A 1 276 ? -24.766 14.789 0.121 1 90.69 276 THR A N 1
ATOM 2227 C CA . THR A 1 276 ? -26.047 14.898 0.796 1 90.69 276 THR A CA 1
ATOM 2228 C C . THR A 1 276 ? -26.578 13.523 1.17 1 90.69 276 THR A C 1
ATOM 2230 O O . THR A 1 276 ? -26.047 12.5 0.735 1 90.69 276 THR A O 1
ATOM 2233 N N . GLY A 1 277 ? -27.516 13.492 2.105 1 88.5 277 GLY A N 1
ATOM 2234 C CA . GLY A 1 277 ? -28.188 12.25 2.455 1 88.5 277 GLY A CA 1
ATOM 2235 C C . GLY A 1 277 ? -27.266 11.234 3.107 1 88.5 277 GLY A C 1
ATOM 2236 O O . GLY A 1 277 ? -26.516 11.57 4.023 1 88.5 277 GLY A O 1
ATOM 2237 N N . GLU A 1 278 ? -27.359 10.016 2.629 1 86.25 278 GLU A N 1
ATOM 2238 C CA . GLU A 1 278 ? -26.625 8.914 3.232 1 86.25 278 GLU A CA 1
ATOM 2239 C C . GLU A 1 278 ? -25.125 9.094 3.051 1 86.25 278 GLU A C 1
ATOM 2241 O O . GLU A 1 278 ? -24.344 8.781 3.951 1 86.25 278 GLU A O 1
ATOM 2246 N N . LEU A 1 279 ? -24.734 9.586 1.954 1 89.5 279 LEU A N 1
ATOM 2247 C CA . LEU A 1 279 ? -23.312 9.805 1.697 1 89.5 279 LEU A CA 1
ATOM 2248 C C . LEU A 1 279 ? -22.734 10.828 2.668 1 89.5 279 LEU A C 1
ATOM 2250 O O . LEU A 1 279 ? -21.609 10.68 3.145 1 89.5 279 LEU A O 1
ATOM 2254 N N . ALA A 1 280 ? -23.484 11.875 2.918 1 93.44 280 ALA A N 1
ATOM 2255 C CA . ALA A 1 280 ? -23.047 12.883 3.881 1 93.44 280 ALA A CA 1
ATOM 2256 C C . ALA A 1 280 ? -22.828 12.258 5.258 1 93.44 280 ALA A C 1
ATOM 2258 O O . ALA A 1 280 ? -21.844 12.57 5.938 1 93.44 280 ALA A O 1
ATOM 2259 N N . ARG A 1 281 ? -23.734 11.406 5.59 1 91.5 281 ARG A N 1
ATOM 2260 C CA . ARG A 1 281 ? -23.641 10.734 6.879 1 91.5 281 ARG A CA 1
ATOM 2261 C C . ARG A 1 281 ? -22.422 9.836 6.945 1 91.5 281 ARG A C 1
ATOM 2263 O O . ARG A 1 281 ? -21.672 9.867 7.926 1 91.5 281 ARG A O 1
ATOM 2270 N N . VAL A 1 282 ? -22.203 9.109 5.945 1 89.12 282 VAL A N 1
ATOM 2271 C CA . VAL A 1 282 ? -21.078 8.195 5.895 1 89.12 282 VAL A CA 1
ATOM 2272 C C . VAL A 1 282 ? -19.766 8.984 5.945 1 89.12 282 VAL A C 1
ATOM 2274 O O . VAL A 1 282 ? -18.844 8.609 6.668 1 89.12 282 VAL A O 1
ATOM 2277 N N . TRP A 1 283 ? -19.75 10.062 5.223 1 93.44 283 TRP A N 1
ATOM 2278 C CA . TRP A 1 283 ? -18.547 10.891 5.168 1 93.44 283 TRP A CA 1
ATOM 2279 C C . TRP A 1 283 ? -18.188 11.414 6.555 1 93.44 283 TRP A C 1
ATOM 2281 O O . TRP A 1 283 ? -17.031 11.383 6.953 1 93.44 283 TRP A O 1
ATOM 2291 N N . ARG A 1 284 ? -19.141 11.844 7.242 1 94.75 284 ARG A N 1
ATOM 2292 C CA . ARG A 1 284 ? -18.922 12.383 8.578 1 94.75 284 ARG A CA 1
ATOM 2293 C C . ARG A 1 284 ? -18.531 11.281 9.555 1 94.75 284 ARG A C 1
ATOM 2295 O O . ARG A 1 284 ? -17.594 11.461 10.352 1 94.75 284 ARG A O 1
ATOM 2302 N N . LEU A 1 285 ? -19.125 10.164 9.445 1 93.56 285 LEU A N 1
ATOM 2303 C CA . LEU A 1 285 ? -18.875 9.062 10.367 1 93.56 285 LEU A CA 1
ATOM 2304 C C . LEU A 1 285 ? -17.484 8.477 10.148 1 93.56 285 LEU A C 1
ATOM 2306 O O . LEU A 1 285 ? -16.906 7.895 11.062 1 93.56 285 LEU A O 1
ATOM 2310 N N . ARG A 1 286 ? -17 8.711 9.023 1 91.19 286 ARG A N 1
ATOM 2311 C CA . ARG A 1 286 ? -15.664 8.219 8.711 1 91.19 286 ARG A CA 1
ATOM 2312 C C . ARG A 1 286 ? -14.594 9.219 9.133 1 91.19 286 ARG A C 1
ATOM 2314 O O . ARG A 1 286 ? -13.398 8.969 8.969 1 91.19 286 ARG A O 1
ATOM 2321 N N . GLY A 1 287 ? -15.039 10.312 9.641 1 94.12 287 GLY A N 1
ATOM 2322 C CA . GLY A 1 287 ? -14.102 11.305 10.141 1 94.12 287 GLY A CA 1
ATOM 2323 C C . GLY A 1 287 ? -13.508 12.164 9.039 1 94.12 287 GLY A C 1
ATOM 2324 O O . GLY A 1 287 ? -12.414 12.711 9.195 1 94.12 287 GLY A O 1
ATOM 2325 N N . LYS A 1 288 ? -14.227 12.328 7.945 1 93.75 288 LYS A N 1
ATOM 2326 C CA . LYS A 1 288 ? -13.703 13.086 6.812 1 93.75 288 LYS A CA 1
ATOM 2327 C C . LYS A 1 288 ? -14.016 14.578 6.949 1 93.75 288 LYS A C 1
ATOM 2329 O O . LYS A 1 288 ? -13.438 15.406 6.254 1 93.75 288 LYS A O 1
ATOM 2334 N N . CYS A 1 289 ? -14.922 14.906 7.797 1 96.56 289 CYS A N 1
ATOM 2335 C CA . CYS A 1 289 ? -15.375 16.281 7.93 1 96.56 289 CYS A CA 1
ATOM 2336 C C . CYS A 1 289 ? -14.562 17.031 8.977 1 96.56 289 CYS A C 1
ATOM 2338 O O . CYS A 1 289 ? -14.438 16.562 10.117 1 96.56 289 CYS A O 1
ATOM 2340 N N . PRO A 1 290 ? -14.055 18.172 8.602 1 96.62 290 PRO A N 1
ATOM 2341 C CA . PRO A 1 290 ? -13.344 18.984 9.602 1 96.62 290 PRO A CA 1
ATOM 2342 C C . PRO A 1 290 ? -14.211 19.312 10.812 1 96.62 290 PRO A C 1
ATOM 2344 O O . PRO A 1 290 ? -15.43 19.484 10.68 1 96.62 290 PRO A O 1
ATOM 2347 N N . LEU A 1 291 ? -13.578 19.406 11.977 1 97.38 291 LEU A N 1
ATOM 2348 C CA . LEU A 1 291 ? -14.273 19.859 13.18 1 97.38 291 LEU A CA 1
ATOM 2349 C C . LEU A 1 291 ? -14.539 21.359 13.133 1 97.38 291 LEU A C 1
ATOM 2351 O O . LEU A 1 291 ? -13.648 22.141 12.781 1 97.38 291 LEU A O 1
ATOM 2355 N N . THR A 1 292 ? -15.781 21.766 13.445 1 96.75 292 THR A N 1
ATOM 2356 C CA . THR A 1 292 ? -16.062 23.188 13.617 1 96.75 292 THR A CA 1
ATOM 2357 C C . THR A 1 292 ? -15.344 23.719 14.852 1 96.75 292 THR A C 1
ATOM 2359 O O . THR A 1 292 ? -14.961 22.969 15.742 1 96.75 292 THR A O 1
ATOM 2362 N N . PRO A 1 293 ? -15.148 25.031 14.859 1 97 293 PRO A N 1
ATOM 2363 C CA . PRO A 1 293 ? -14.57 25.641 16.062 1 97 293 PRO A CA 1
ATOM 2364 C C . PRO A 1 293 ? -15.359 25.297 17.328 1 97 293 PRO A C 1
ATOM 2366 O O . PRO A 1 293 ? -14.773 25.062 18.391 1 97 293 PRO A O 1
ATOM 2369 N N . ASN A 1 294 ? -16.656 25.203 17.219 1 96.38 294 ASN A N 1
ATOM 2370 C CA . ASN A 1 294 ? -17.484 24.828 18.359 1 96.38 294 ASN A CA 1
ATOM 2371 C C . ASN A 1 294 ? -17.219 23.391 18.797 1 96.38 294 ASN A C 1
ATOM 2373 O O . ASN A 1 294 ? -17.109 23.109 19.984 1 96.38 294 ASN A O 1
ATOM 2377 N N . GLU A 1 295 ? -17.156 22.516 17.828 1 96.94 295 GLU A N 1
ATOM 2378 C CA . GLU A 1 295 ? -16.828 21.125 18.141 1 96.94 295 GLU A CA 1
ATOM 2379 C C . GLU A 1 295 ? -15.453 21 18.766 1 96.94 295 GLU A C 1
ATOM 2381 O O . GLU A 1 295 ? -15.258 20.219 19.703 1 96.94 295 GLU A O 1
ATOM 2386 N N . THR A 1 296 ? -14.531 21.766 18.281 1 98.12 296 THR A N 1
ATOM 2387 C CA . THR A 1 296 ? -13.172 21.781 18.812 1 98.12 296 THR A CA 1
ATOM 2388 C C . THR A 1 296 ? -13.172 22.25 20.266 1 98.12 296 THR A C 1
ATOM 2390 O O . THR A 1 296 ? -12.539 21.641 21.125 1 98.12 296 THR A O 1
ATOM 2393 N N . ALA A 1 297 ? -13.891 23.312 20.531 1 98 297 ALA A N 1
ATOM 2394 C CA . ALA A 1 297 ? -13.977 23.828 21.891 1 98 297 ALA A CA 1
ATOM 2395 C C . ALA A 1 297 ? -14.539 22.781 22.844 1 98 297 ALA A C 1
ATOM 2397 O O . ALA A 1 297 ? -14.039 22.625 23.969 1 98 297 ALA A O 1
ATOM 2398 N N . LEU A 1 298 ? -15.523 22.125 22.375 1 97.44 298 LEU A N 1
ATOM 2399 C CA . LEU A 1 298 ? -16.156 21.094 23.188 1 97.44 298 LEU A CA 1
ATOM 2400 C C . LEU A 1 298 ? -15.156 20 23.531 1 97.44 298 LEU A C 1
ATOM 2402 O O . LEU A 1 298 ? -15.094 19.547 24.688 1 97.44 298 LEU A O 1
ATOM 2406 N N . ILE A 1 299 ? -14.414 19.562 22.547 1 98 299 ILE A N 1
ATOM 2407 C CA . ILE A 1 299 ? -13.438 18.5 22.797 1 98 299 ILE A CA 1
ATOM 2408 C C . ILE A 1 299 ? -12.352 19.016 23.75 1 98 299 ILE A C 1
ATOM 2410 O O . ILE A 1 299 ? -11.953 18.312 24.672 1 98 299 ILE A O 1
ATOM 2414 N N . LEU A 1 300 ? -11.883 20.234 23.562 1 98.19 300 LEU A N 1
ATOM 2415 C CA . LEU A 1 300 ? -10.867 20.797 24.438 1 98.19 300 LEU A CA 1
ATOM 2416 C C . LEU A 1 300 ? -11.367 20.844 25.875 1 98.19 300 LEU A C 1
ATOM 2418 O O . LEU A 1 300 ? -10.625 20.531 26.812 1 98.19 300 LEU A O 1
ATOM 2422 N N . GLN A 1 301 ? -12.57 21.219 26.031 1 97.19 301 GLN A N 1
ATOM 2423 C CA . GLN A 1 301 ? -13.164 21.25 27.359 1 97.19 301 GLN A CA 1
ATOM 2424 C C . GLN A 1 301 ? -13.211 19.859 27.969 1 97.19 301 GLN A C 1
ATOM 2426 O O . GLN A 1 301 ? -12.93 19.672 29.156 1 97.19 301 GLN A O 1
ATOM 2431 N N . SER A 1 302 ? -13.578 18.938 27.141 1 97 302 SER A N 1
ATOM 2432 C CA . SER A 1 302 ? -13.633 17.562 27.625 1 97 302 SER A CA 1
ATOM 2433 C C . SER A 1 302 ? -12.266 17.094 28.094 1 97 302 SER A C 1
ATOM 2435 O O . SER A 1 302 ? -12.164 16.219 28.969 1 97 302 SER A O 1
ATOM 2437 N N . LEU A 1 303 ? -11.227 17.656 27.578 1 97.5 303 LEU A N 1
ATOM 2438 C CA . LEU A 1 303 ? -9.852 17.266 27.906 1 97.5 303 LEU A CA 1
ATOM 2439 C C . LEU A 1 303 ? -9.32 18.062 29.078 1 97.5 303 LEU A C 1
ATOM 2441 O O . LEU A 1 303 ? -8.141 17.969 29.422 1 97.5 303 LEU A O 1
ATOM 2445 N N . SER A 1 304 ? -10.109 18.938 29.625 1 95.88 304 SER A N 1
ATOM 2446 C CA . SER A 1 304 ? -9.805 19.766 30.766 1 95.88 304 SER A CA 1
ATOM 2447 C C . SER A 1 304 ? -8.703 20.781 30.453 1 95.88 304 SER A C 1
ATOM 2449 O O . SER A 1 304 ? -7.82 21.031 31.266 1 95.88 304 SER A O 1
ATOM 2451 N N . ILE A 1 305 ? -8.727 21.234 29.25 1 97.06 305 ILE A N 1
ATOM 2452 C CA . ILE A 1 305 ? -7.883 22.375 28.906 1 97.06 305 ILE A CA 1
ATOM 2453 C C . ILE A 1 305 ? -8.516 23.672 29.438 1 97.06 305 ILE A C 1
ATOM 2455 O O . ILE A 1 305 ? -9.633 24.016 29.047 1 97.06 305 ILE A O 1
ATOM 2459 N N . PRO A 1 306 ? -7.816 24.344 30.219 1 95.75 306 PRO A N 1
ATOM 2460 C CA . PRO A 1 306 ? -8.438 25.5 30.875 1 95.75 306 PRO A CA 1
ATOM 2461 C C . PRO A 1 306 ? -8.797 26.609 29.891 1 95.75 306 PRO A C 1
ATOM 2463 O O . PRO A 1 306 ? -8.047 26.875 28.938 1 95.75 306 PRO A O 1
ATOM 2466 N N . PRO A 1 307 ? -9.812 27.297 30.125 1 96.44 307 PRO A N 1
ATOM 2467 C CA . PRO A 1 307 ? -10.211 28.422 29.266 1 96.44 307 PRO A CA 1
ATOM 2468 C C . PRO A 1 307 ? -9.18 29.547 29.25 1 96.44 307 PRO A C 1
ATOM 2470 O O . PRO A 1 307 ? -9.188 30.391 28.344 1 96.44 307 PRO A O 1
ATOM 2473 N N . THR A 1 308 ? -8.312 29.562 30.219 1 96.44 308 THR A N 1
ATOM 2474 C CA . THR A 1 308 ? -7.316 30.609 30.328 1 96.44 308 THR A CA 1
ATOM 2475 C C . THR A 1 308 ? -6.051 30.25 29.562 1 96.44 308 THR A C 1
ATOM 2477 O O . THR A 1 308 ? -5.07 31 29.578 1 96.44 308 THR A O 1
ATOM 2480 N N . THR A 1 309 ? -6.105 29.109 28.938 1 97.44 309 THR A N 1
ATOM 2481 C CA . THR A 1 309 ? -4.949 28.656 28.172 1 97.44 309 THR A CA 1
ATOM 2482 C C . THR A 1 309 ? -4.629 29.641 27.047 1 97.44 309 THR A C 1
ATOM 2484 O O . THR A 1 309 ? -5.535 30.125 26.375 1 97.44 309 THR A O 1
ATOM 2487 N N . ASN A 1 310 ? -3.322 30.062 26.953 1 98.19 310 ASN A N 1
ATOM 2488 C CA . ASN A 1 310 ? -2.889 30.812 25.781 1 98.19 310 ASN A CA 1
ATOM 2489 C C . ASN A 1 310 ? -2.844 29.906 24.547 1 98.19 310 ASN A C 1
ATOM 2491 O O . ASN A 1 310 ? -2.188 28.875 24.547 1 98.19 310 ASN A O 1
ATOM 2495 N N . ILE A 1 311 ? -3.619 30.359 23.531 1 98.31 311 ILE A N 1
ATOM 2496 C CA . ILE A 1 311 ? -3.695 29.547 22.328 1 98.31 311 ILE A CA 1
ATOM 2497 C C . ILE A 1 311 ? -3.139 30.328 21.141 1 98.31 311 ILE A C 1
ATOM 2499 O O . ILE A 1 311 ? -3.559 31.453 20.891 1 98.31 311 ILE A O 1
ATOM 2503 N N . TYR A 1 312 ? -2.135 29.797 20.516 1 98.06 312 TYR A N 1
ATOM 2504 C CA . TYR A 1 312 ? -1.726 30.234 19.188 1 98.06 312 TYR A CA 1
ATOM 2505 C C . TYR A 1 312 ? -2.469 29.469 18.109 1 98.06 312 TYR A C 1
ATOM 2507 O O . TYR A 1 312 ? -2.332 28.25 17.984 1 98.06 312 TYR A O 1
ATOM 2515 N N . LEU A 1 313 ? -3.213 30.156 17.359 1 96.69 313 LEU A N 1
ATOM 2516 C CA . LEU A 1 313 ? -3.963 29.547 16.281 1 96.69 313 LEU A CA 1
ATOM 2517 C C . LEU A 1 313 ? -3.121 29.469 15.008 1 96.69 313 LEU A C 1
ATOM 2519 O O . LEU A 1 313 ? -2.955 30.469 14.305 1 96.69 313 LEU A O 1
ATOM 2523 N N . ALA A 1 314 ? -2.652 28.266 14.758 1 95.44 314 ALA A N 1
ATOM 2524 C CA . ALA A 1 314 ? -1.914 28.016 13.523 1 95.44 314 ALA A CA 1
ATOM 2525 C C . ALA A 1 314 ? -2.865 27.734 12.359 1 95.44 314 ALA A C 1
ATOM 2527 O O . ALA A 1 314 ? -3.25 26.594 12.117 1 95.44 314 ALA A O 1
ATOM 2528 N N . ALA A 1 315 ? -3.318 28.672 11.672 1 88.31 315 ALA A N 1
ATOM 2529 C CA . ALA A 1 315 ? -4.32 28.562 10.617 1 88.31 315 ALA A CA 1
ATOM 2530 C C . ALA A 1 315 ? -4.145 29.656 9.57 1 88.31 315 ALA A C 1
ATOM 2532 O O . ALA A 1 315 ? -3.35 30.578 9.758 1 88.31 315 ALA A O 1
ATOM 2533 N N . GLY A 1 316 ? -4.836 29.453 8.57 1 81.06 316 GLY A N 1
ATOM 2534 C CA . GLY A 1 316 ? -4.906 30.516 7.582 1 81.06 316 GLY A CA 1
ATOM 2535 C C . GLY A 1 316 ? -5.848 31.641 7.98 1 81.06 316 GLY A C 1
ATOM 2536 O O . GLY A 1 316 ? -6.504 31.578 9.023 1 81.06 316 GLY A O 1
ATOM 2537 N N . ASP A 1 317 ? -5.984 32.75 7.238 1 72.56 317 ASP A N 1
ATOM 2538 C CA . ASP A 1 317 ? -6.727 33.969 7.566 1 72.56 317 ASP A CA 1
ATOM 2539 C C . ASP A 1 317 ? -8.219 33.781 7.305 1 72.56 317 ASP A C 1
ATOM 2541 O O . ASP A 1 317 ? -9.039 34.562 7.777 1 72.56 317 ASP A O 1
ATOM 2545 N N . GLY A 1 318 ? -8.641 32.688 6.867 1 79.75 318 GLY A N 1
ATOM 2546 C CA . GLY A 1 318 ? -10.039 32.562 6.48 1 79.75 318 GLY A CA 1
ATOM 2547 C C . GLY A 1 318 ? -10.805 31.562 7.312 1 79.75 318 GLY A C 1
ATOM 2548 O O . GLY A 1 318 ? -11.641 30.828 6.789 1 79.75 318 GLY A O 1
ATOM 2549 N N . LEU A 1 319 ? -10.594 31.688 8.633 1 88.5 319 LEU A N 1
ATOM 2550 C CA . LEU A 1 319 ? -11.312 30.75 9.5 1 88.5 319 LEU A CA 1
ATOM 2551 C C . LEU A 1 319 ? -12.773 31.156 9.641 1 88.5 319 LEU A C 1
ATOM 2553 O O . LEU A 1 319 ? -13.086 32.344 9.758 1 88.5 319 LEU A O 1
ATOM 2557 N N . MET A 1 320 ? -13.523 30.141 9.617 1 93.62 320 MET A N 1
ATOM 2558 C CA . MET A 1 320 ? -14.961 30.359 9.734 1 93.62 320 MET A CA 1
ATOM 2559 C C . MET A 1 320 ? -15.453 30 11.133 1 93.62 320 MET A C 1
ATOM 2561 O O . MET A 1 320 ? -14.867 29.141 11.797 1 93.62 320 MET A O 1
ATOM 2565 N N . GLU A 1 321 ? -16.516 30.672 11.562 1 95.94 321 GLU A N 1
ATOM 2566 C CA . GLU A 1 321 ? -17.25 30.359 12.789 1 95.94 321 GLU A CA 1
ATOM 2567 C C . GLU A 1 321 ? -16.328 30.375 14 1 95.94 321 GLU A C 1
ATOM 2569 O O . GLU A 1 321 ? -16.453 29.531 14.891 1 95.94 321 GLU A O 1
ATOM 2574 N N . ILE A 1 322 ? -15.367 31.312 14.078 1 94.94 322 ILE A N 1
ATOM 2575 C CA . ILE A 1 322 ? -14.32 31.297 15.094 1 94.94 322 ILE A CA 1
ATOM 2576 C C . ILE A 1 322 ? -14.938 31.594 16.469 1 94.94 322 ILE A C 1
ATOM 2578 O O . ILE A 1 322 ? -14.352 31.25 17.5 1 94.94 322 ILE A O 1
ATOM 2582 N N . GLU A 1 323 ? -16.094 32.188 16.484 1 95 323 GLU A N 1
ATOM 2583 C CA . GLU A 1 323 ? -16.766 32.531 17.734 1 95 323 GLU A CA 1
ATOM 2584 C C . GLU A 1 323 ? -17.047 31.266 18.562 1 95 323 GLU A C 1
ATOM 2586 O O . GLU A 1 323 ? -17.047 31.312 19.797 1 95 323 GLU A O 1
ATOM 2591 N N . GLY A 1 324 ? -17.188 30.172 17.828 1 95.31 324 GLY A N 1
ATOM 2592 C CA . GLY A 1 324 ? -17.406 28.922 18.547 1 95.31 324 GLY A CA 1
ATOM 2593 C C . GLY A 1 324 ? -16.25 28.547 19.453 1 95.31 324 GLY A C 1
ATOM 2594 O O . GLY A 1 324 ? -16.438 27.859 20.469 1 95.31 324 GLY A O 1
ATOM 2595 N N . LEU A 1 325 ? -15.102 28.984 19.125 1 97.19 325 LEU A N 1
ATOM 2596 C CA . LEU A 1 325 ? -13.906 28.719 19.922 1 97.19 325 LEU A CA 1
ATOM 2597 C C . LEU A 1 325 ? -13.633 29.859 20.891 1 97.19 325 LEU A C 1
ATOM 2599 O O . LEU A 1 325 ? -13.375 29.625 22.078 1 97.19 325 LEU A O 1
ATOM 2603 N N . THR A 1 326 ? -13.797 31.094 20.453 1 96.19 326 THR A N 1
ATOM 2604 C CA . THR A 1 326 ? -13.375 32.25 21.219 1 96.19 326 THR A CA 1
ATOM 2605 C C . THR A 1 326 ? -14.344 32.562 22.344 1 96.19 326 THR A C 1
ATOM 2607 O O . THR A 1 326 ? -14.031 33.312 23.281 1 96.19 326 THR A O 1
ATOM 2610 N N . ASP A 1 327 ? -15.469 31.984 22.266 1 96.25 327 ASP A N 1
ATOM 2611 C CA . ASP A 1 327 ? -16.438 32.156 23.344 1 96.25 327 ASP A CA 1
ATOM 2612 C C . ASP A 1 327 ? -15.945 31.453 24.609 1 96.25 327 ASP A C 1
ATOM 2614 O O . ASP A 1 327 ? -16.266 31.875 25.734 1 96.25 327 ASP A O 1
ATOM 2618 N N . THR A 1 328 ? -15.203 30.438 24.438 1 96.94 328 THR A N 1
ATOM 2619 C CA . THR A 1 328 ? -14.711 29.641 25.562 1 96.94 328 THR A CA 1
ATOM 2620 C C . THR A 1 328 ? -13.258 30.016 25.891 1 96.94 328 THR A C 1
ATOM 2622 O O . THR A 1 328 ? -12.898 30.141 27.062 1 96.94 328 THR A O 1
ATOM 2625 N N . TYR A 1 329 ? -12.492 30.156 24.875 1 97.56 329 TYR A N 1
ATOM 2626 C CA . TYR A 1 329 ? -11.078 30.484 25.031 1 97.56 329 TYR A CA 1
ATOM 2627 C C . TYR A 1 329 ? -10.797 31.906 24.562 1 97.56 329 TYR A C 1
ATOM 2629 O O . TYR A 1 329 ? -10.875 32.188 23.359 1 97.56 329 TYR A O 1
ATOM 2637 N N . THR A 1 330 ? -10.32 32.656 25.469 1 95.69 330 THR A N 1
ATOM 2638 C CA . THR A 1 330 ? -10.258 34.094 25.172 1 95.69 330 THR A CA 1
ATOM 2639 C C . THR A 1 330 ? -8.836 34.5 24.812 1 95.69 330 THR A C 1
ATOM 2641 O O . THR A 1 330 ? -8.625 35.531 24.172 1 95.69 330 THR A O 1
ATOM 2644 N N . ASN A 1 331 ? -7.859 33.781 25.25 1 96.75 331 ASN A N 1
ATOM 2645 C CA . ASN A 1 331 ? -6.465 34.125 25.016 1 96.75 331 ASN A CA 1
ATOM 2646 C C . ASN A 1 331 ? -5.941 33.5 23.719 1 96.75 331 ASN A C 1
ATOM 2648 O O . ASN A 1 331 ? -5.055 32.656 23.766 1 96.75 331 ASN A O 1
ATOM 2652 N N . ILE A 1 332 ? -6.52 33.969 22.625 1 95.88 332 ILE A N 1
ATOM 2653 C CA . ILE A 1 332 ? -6.141 33.438 21.328 1 95.88 332 ILE A CA 1
ATOM 2654 C C . ILE A 1 332 ? -5.344 34.469 20.547 1 95.88 332 ILE A C 1
ATOM 2656 O O . ILE A 1 332 ? -5.734 35.625 20.469 1 95.88 332 ILE A O 1
ATOM 2660 N N . VAL A 1 333 ? -4.219 34.031 20.078 1 95 333 VAL A N 1
ATOM 2661 C CA . VAL A 1 333 ? -3.42 34.906 19.234 1 95 333 VAL A CA 1
ATOM 2662 C C . VAL A 1 333 ? -3.139 34.219 17.891 1 95 333 VAL A C 1
ATOM 2664 O O . VAL A 1 333 ? -3.158 32.969 17.828 1 95 333 VAL A O 1
ATOM 2667 N N . THR A 1 334 ? -2.977 34.969 16.859 1 91.81 334 THR A N 1
ATOM 2668 C CA . THR A 1 334 ? -2.605 34.5 15.523 1 91.81 334 THR A CA 1
ATOM 2669 C C . THR A 1 334 ? -1.372 35.25 15.016 1 91.81 334 THR A C 1
ATOM 2671 O O . THR A 1 334 ? -0.938 36.219 15.625 1 91.81 334 THR A O 1
ATOM 2674 N N . LYS A 1 335 ? -0.833 34.75 13.945 1 90.81 335 LYS A N 1
ATOM 2675 C CA . LYS A 1 335 ? 0.312 35.438 13.352 1 90.81 335 LYS A CA 1
ATOM 2676 C C . LYS A 1 335 ? -0.06 36.844 12.922 1 90.81 335 LYS A C 1
ATOM 2678 O O . LYS A 1 335 ? 0.755 37.781 13.016 1 90.81 335 LYS A O 1
ATOM 2683 N N . SER A 1 336 ? -1.263 36.969 12.43 1 87.62 336 SER A N 1
ATOM 2684 C CA . SER A 1 336 ? -1.69 38.281 11.938 1 87.62 336 SER A CA 1
ATOM 2685 C C . SER A 1 336 ? -1.917 39.25 13.086 1 87.62 336 SER A C 1
ATOM 2687 O O . SER A 1 336 ? -1.798 40.469 12.914 1 87.62 336 SER A O 1
ATOM 2689 N N . SER A 1 337 ? -2.205 38.75 14.211 1 88.31 337 SER A N 1
ATOM 2690 C CA . SER A 1 337 ? -2.461 39.625 15.352 1 88.31 337 SER A CA 1
ATOM 2691 C C . SER A 1 337 ? -1.158 40.062 16.016 1 88.31 337 SER A C 1
ATOM 2693 O O . SER A 1 337 ? -1.131 41.062 16.719 1 88.31 337 SER A O 1
ATOM 2695 N N . ILE A 1 338 ? -0.088 39.312 15.781 1 89.94 338 ILE A N 1
ATOM 2696 C CA . ILE A 1 338 ? 1.168 39.594 16.469 1 89.94 338 ILE A CA 1
ATOM 2697 C C . ILE A 1 338 ? 2.109 40.344 15.531 1 89.94 338 ILE A C 1
ATOM 2699 O O . ILE A 1 338 ? 2.736 41.344 15.938 1 89.94 338 ILE A O 1
ATOM 2703 N N . LEU A 1 339 ? 2.119 39.938 14.312 1 86.31 339 LEU A N 1
ATOM 2704 C CA . LEU A 1 339 ? 3.025 40.562 13.367 1 86.31 339 LEU A CA 1
ATOM 2705 C C . LEU A 1 339 ? 2.445 41.875 12.852 1 86.31 339 LEU A C 1
ATOM 2707 O O . LEU A 1 339 ? 1.226 42.031 12.812 1 86.31 339 LEU A O 1
ATOM 2711 N N . SER A 1 340 ? 3.402 42.75 12.492 1 81.56 340 SER A N 1
ATOM 2712 C CA . SER A 1 340 ? 2.941 43.969 11.891 1 81.56 340 SER A CA 1
ATOM 2713 C C . SER A 1 340 ? 2.207 43.719 10.578 1 81.56 340 SER A C 1
ATOM 2715 O O . SER A 1 340 ? 2.463 42.719 9.906 1 81.56 340 SER A O 1
ATOM 2717 N N . ARG A 1 341 ? 1.313 44.656 10.258 1 81.5 341 ARG A N 1
ATOM 2718 C CA . ARG A 1 341 ? 0.527 44.531 9.039 1 81.5 341 ARG A CA 1
ATOM 2719 C C . ARG A 1 341 ? 1.43 44.5 7.809 1 81.5 341 ARG A C 1
ATOM 2721 O O . ARG A 1 341 ? 1.199 43.719 6.883 1 81.5 341 ARG A O 1
ATOM 2728 N N . GLU A 1 342 ? 2.449 45.281 7.848 1 79.12 342 GLU A N 1
ATOM 2729 C CA . GLU A 1 342 ? 3.373 45.344 6.719 1 79.12 342 GLU A CA 1
ATOM 2730 C C . GLU A 1 342 ? 4.141 44.031 6.547 1 79.12 342 GLU A C 1
ATOM 2732 O O . GLU A 1 342 ? 4.262 43.531 5.434 1 79.12 342 GLU A O 1
ATOM 2737 N N . ASP A 1 343 ? 4.535 43.562 7.617 1 78.25 343 ASP A N 1
ATOM 2738 C CA . ASP A 1 343 ? 5.289 42.312 7.586 1 78.25 343 ASP A CA 1
ATOM 2739 C C . ASP A 1 343 ? 4.406 41.156 7.129 1 78.25 343 ASP A C 1
ATOM 2741 O O . ASP A 1 343 ? 4.82 40.344 6.301 1 78.25 343 ASP A O 1
ATOM 2745 N N . PHE A 1 344 ? 3.258 41.219 7.586 1 79.44 344 PHE A N 1
ATOM 2746 C CA . PHE A 1 344 ? 2.346 40.094 7.316 1 79.44 344 PHE A CA 1
ATOM 2747 C C . PHE A 1 344 ? 1.902 40.125 5.859 1 79.44 344 PHE A C 1
ATOM 2749 O O . PHE A 1 344 ? 1.854 39.062 5.211 1 79.44 344 PHE A O 1
ATOM 2756 N N . THR A 1 345 ? 1.74 41.25 5.352 1 78.56 345 THR A N 1
ATOM 2757 C CA . THR A 1 345 ? 1.228 41.375 3.992 1 78.56 345 THR A CA 1
ATOM 2758 C C . THR A 1 345 ? 2.33 41.094 2.973 1 78.56 345 THR A C 1
ATOM 2760 O O . THR A 1 345 ? 2.057 40.688 1.851 1 78.56 345 THR A O 1
ATOM 2763 N N . SER A 1 346 ? 3.51 41.25 3.408 1 77.06 346 SER A N 1
ATOM 2764 C CA . SER A 1 346 ? 4.633 41.062 2.494 1 77.06 346 SER A CA 1
ATOM 2765 C C . SER A 1 346 ? 5.039 39.594 2.406 1 77.06 346 SER A C 1
ATOM 2767 O O . SER A 1 346 ? 5.754 39.188 1.484 1 77.06 346 SER A O 1
ATOM 2769 N N . MET A 1 347 ? 4.457 38.906 3.287 1 81.12 347 MET A N 1
ATOM 2770 C CA . MET A 1 347 ? 4.844 37.469 3.328 1 81.12 347 MET A CA 1
ATOM 2771 C C . MET A 1 347 ? 3.961 36.656 2.4 1 81.12 347 MET A C 1
ATOM 2773 O O . MET A 1 347 ? 2.766 36.938 2.268 1 81.12 347 MET A O 1
ATOM 2777 N N . HIS A 1 348 ? 4.633 35.719 1.812 1 78.88 348 HIS A N 1
ATOM 2778 C CA . HIS A 1 348 ? 3.924 34.781 0.935 1 78.88 348 HIS A CA 1
ATOM 2779 C C . HIS A 1 348 ? 3.338 33.625 1.721 1 78.88 348 HIS A C 1
ATOM 2781 O O . HIS A 1 348 ? 3.625 33.469 2.91 1 78.88 348 HIS A O 1
ATOM 2787 N N . GLY A 1 349 ? 2.484 32.844 1.055 1 81.5 349 GLY A N 1
ATOM 2788 C CA . GLY A 1 349 ? 1.782 31.719 1.678 1 81.5 349 GLY A CA 1
ATOM 2789 C C . GLY A 1 349 ? 2.713 30.719 2.326 1 81.5 349 GLY A C 1
ATOM 2790 O O . GLY A 1 349 ? 2.529 30.344 3.488 1 81.5 349 GLY A O 1
ATOM 2791 N N . ASN A 1 350 ? 3.766 30.391 1.715 1 86.62 350 ASN A N 1
ATOM 2792 C CA . ASN A 1 350 ? 4.68 29.375 2.223 1 86.62 350 ASN A CA 1
ATOM 2793 C C . ASN A 1 350 ? 5.5 29.891 3.4 1 86.62 350 ASN A C 1
ATOM 2795 O O . ASN A 1 350 ? 5.793 29.141 4.336 1 86.62 350 ASN A O 1
ATOM 2799 N N . THR A 1 351 ? 5.879 31.125 3.324 1 88.19 351 THR A N 1
ATOM 2800 C CA . THR A 1 351 ? 6.641 31.688 4.434 1 88.19 351 THR A CA 1
ATOM 2801 C C . THR A 1 351 ? 5.762 31.828 5.672 1 88.19 351 THR A C 1
ATOM 2803 O O . THR A 1 351 ? 6.223 31.625 6.797 1 88.19 351 THR A O 1
ATOM 2806 N N . LYS A 1 352 ? 4.516 32.156 5.453 1 88.94 352 LYS A N 1
ATOM 2807 C CA . LYS A 1 352 ? 3.576 32.188 6.574 1 88.94 352 LYS A CA 1
ATOM 2808 C C . LYS A 1 352 ? 3.404 30.797 7.184 1 88.94 352 LYS A C 1
ATOM 2810 O O . LYS A 1 352 ? 3.369 30.656 8.406 1 88.94 352 LYS A O 1
ATOM 2815 N N . ALA A 1 353 ? 3.289 29.812 6.277 1 91.31 353 ALA A N 1
ATOM 2816 C CA . ALA A 1 353 ? 3.164 28.438 6.734 1 91.31 353 ALA A CA 1
ATOM 2817 C C . ALA A 1 353 ? 4.402 28 7.516 1 91.31 353 ALA A C 1
ATOM 2819 O O . ALA A 1 353 ? 4.297 27.25 8.492 1 91.31 353 ALA A O 1
ATOM 2820 N N . ALA A 1 354 ? 5.527 28.484 7.07 1 93.44 354 ALA A N 1
ATOM 2821 C CA . ALA A 1 354 ? 6.777 28.172 7.754 1 93.44 354 ALA A CA 1
ATOM 2822 C C . ALA A 1 354 ? 6.789 28.734 9.172 1 93.44 354 ALA A C 1
ATOM 2824 O O . ALA A 1 354 ? 7.32 28.109 10.094 1 93.44 354 ALA A O 1
ATOM 2825 N N . LEU A 1 355 ? 6.223 29.906 9.336 1 94.94 355 LEU A N 1
ATOM 2826 C CA . LEU A 1 355 ? 6.133 30.484 10.664 1 94.94 355 LEU A CA 1
ATOM 2827 C C . LEU A 1 355 ? 5.242 29.641 11.578 1 94.94 355 LEU A C 1
ATOM 2829 O O . LEU A 1 355 ? 5.609 29.359 12.719 1 94.94 355 LEU A O 1
ATOM 2833 N N . ASP A 1 356 ? 4.121 29.266 11.062 1 95.31 356 ASP A N 1
ATOM 2834 C CA . ASP A 1 356 ? 3.215 28.422 11.836 1 95.31 356 ASP A CA 1
ATOM 2835 C C . ASP A 1 356 ? 3.896 27.125 12.258 1 95.31 356 ASP A C 1
ATOM 2837 O O . ASP A 1 356 ? 3.746 26.688 13.398 1 95.31 356 ASP A O 1
ATOM 2841 N N . TYR A 1 357 ? 4.578 26.641 11.344 1 95.69 357 TYR A N 1
ATOM 2842 C CA . TYR A 1 357 ? 5.309 25.406 11.617 1 95.69 357 TYR A CA 1
ATOM 2843 C C . TYR A 1 357 ? 6.32 25.609 12.734 1 95.69 357 TYR A C 1
ATOM 2845 O O . TYR A 1 357 ? 6.348 24.844 13.703 1 95.69 357 TYR A O 1
ATOM 2853 N N . TYR A 1 358 ? 7.121 26.594 12.602 1 97 358 TYR A N 1
ATOM 2854 C CA . TYR A 1 358 ? 8.18 26.875 13.57 1 97 358 TYR A CA 1
ATOM 2855 C C . TYR A 1 358 ? 7.602 27.078 14.961 1 97 358 TYR A C 1
ATOM 2857 O O . TYR A 1 358 ? 8.102 26.516 15.938 1 97 358 TYR A O 1
ATOM 2865 N N . VAL A 1 359 ? 6.59 27.781 15.039 1 97.88 359 VAL A N 1
ATOM 2866 C CA . VAL A 1 359 ? 5.957 28.078 16.328 1 97.88 359 VAL A CA 1
ATOM 2867 C C . VAL A 1 359 ? 5.375 26.781 16.906 1 97.88 359 VAL A C 1
ATOM 2869 O O . VAL A 1 359 ? 5.516 26.516 18.109 1 97.88 359 VAL A O 1
ATOM 2872 N N . SER A 1 360 ? 4.801 25.953 16.062 1 97.81 360 SER A N 1
ATOM 2873 C CA . SER A 1 360 ? 4.121 24.75 16.516 1 97.81 360 SER A CA 1
ATOM 2874 C C . SER A 1 360 ? 5.117 23.719 17.047 1 97.81 360 SER A C 1
ATOM 2876 O O . SER A 1 360 ? 4.863 23.078 18.062 1 97.81 360 SER A O 1
ATOM 2878 N N . ILE A 1 361 ? 6.223 23.578 16.406 1 96.94 361 ILE A N 1
ATOM 2879 C CA . ILE A 1 361 ? 7.18 22.578 16.859 1 96.94 361 ILE A CA 1
ATOM 2880 C C . ILE A 1 361 ? 7.836 23.031 18.156 1 96.94 361 ILE A C 1
ATOM 2882 O O . ILE A 1 361 ? 8.445 22.234 18.875 1 96.94 361 ILE A O 1
ATOM 2886 N N . ASN A 1 362 ? 7.727 24.328 18.5 1 97.88 362 ASN A N 1
ATOM 2887 C CA . ASN A 1 362 ? 8.359 24.875 19.703 1 97.88 362 ASN A CA 1
ATOM 2888 C C . ASN A 1 362 ? 7.324 25.219 20.766 1 97.88 362 ASN A C 1
ATOM 2890 O O . ASN A 1 362 ? 7.652 25.859 21.766 1 97.88 362 ASN A O 1
ATOM 2894 N N . SER A 1 363 ? 6.125 24.844 20.578 1 98.44 363 SER A N 1
ATOM 2895 C CA . SER A 1 363 ? 5.059 25.109 21.547 1 98.44 363 SER A CA 1
ATOM 2896 C C . SER A 1 363 ? 5.137 24.172 22.734 1 98.44 363 SER A C 1
ATOM 2898 O O . SER A 1 363 ? 5.797 23.141 22.688 1 98.44 363 SER A O 1
ATOM 2900 N N . ASP A 1 364 ? 4.457 24.562 23.812 1 98.06 364 ASP A N 1
ATOM 2901 C CA . ASP A 1 364 ? 4.406 23.703 24.984 1 98.06 364 ASP A CA 1
ATOM 2902 C C . ASP A 1 364 ? 3.518 22.484 24.734 1 98.06 364 ASP A C 1
ATOM 2904 O O . ASP A 1 364 ? 3.768 21.406 25.281 1 98.06 364 ASP A O 1
ATOM 2908 N N . SER A 1 365 ? 2.504 22.672 24.047 1 97.69 365 SER A N 1
ATOM 2909 C CA . SER A 1 365 ? 1.604 21.609 23.625 1 97.69 365 SER A CA 1
ATOM 2910 C C . SER A 1 365 ? 1.045 21.891 22.234 1 97.69 365 SER A C 1
ATOM 2912 O O . SER A 1 365 ? 1.031 23.031 21.781 1 97.69 365 SER A O 1
ATOM 2914 N N . TYR A 1 366 ? 0.656 20.812 21.547 1 97 366 TYR A N 1
ATOM 2915 C CA . TYR A 1 366 ? 0.167 20.938 20.172 1 97 366 TYR A CA 1
ATOM 2916 C C . TYR A 1 366 ? -1.07 20.078 19.969 1 97 366 TYR A C 1
ATOM 2918 O O . TYR A 1 366 ? -1.085 18.891 20.328 1 97 366 TYR A O 1
ATOM 2926 N N . ILE A 1 367 ? -2.088 20.656 19.391 1 97.12 367 ILE A N 1
ATOM 2927 C CA . ILE A 1 367 ? -3.303 19.938 19.031 1 97.12 367 ILE A CA 1
ATOM 2928 C C . ILE A 1 367 ? -3.691 20.234 17.594 1 97.12 367 ILE A C 1
ATOM 2930 O O . ILE A 1 367 ? -3.676 21.406 17.172 1 97.12 367 ILE A O 1
ATOM 2934 N N . ALA A 1 368 ? -3.957 19.219 16.844 1 96.38 368 ALA A N 1
ATOM 2935 C CA . ALA A 1 368 ? -4.457 19.391 15.477 1 96.38 368 ALA A CA 1
ATOM 2936 C C . ALA A 1 368 ? -5.863 18.812 15.336 1 96.38 368 ALA A C 1
ATOM 2938 O O . ALA A 1 368 ? -6.188 17.797 15.961 1 96.38 368 ALA A O 1
ATOM 2939 N N . THR A 1 369 ? -6.645 19.406 14.469 1 96 369 THR A N 1
ATOM 2940 C CA . THR A 1 369 ? -8.039 19.016 14.359 1 96 369 THR A CA 1
ATOM 2941 C C . THR A 1 369 ? -8.266 18.156 13.109 1 96 369 THR A C 1
ATOM 2943 O O . THR A 1 369 ? -9.297 17.5 12.977 1 96 369 THR A O 1
ATOM 2946 N N . TYR A 1 370 ? -7.367 18.141 12.141 1 89.94 370 TYR A N 1
ATOM 2947 C CA . TYR A 1 370 ? -7.613 17.453 10.883 1 89.94 370 TYR A CA 1
ATOM 2948 C C . TYR A 1 370 ? -6.492 16.469 10.562 1 89.94 370 TYR A C 1
ATOM 2950 O O . TYR A 1 370 ? -6.707 15.469 9.875 1 89.94 370 TYR A O 1
ATOM 2958 N N . PHE A 1 371 ? -5.273 16.656 10.961 1 85.12 371 PHE A N 1
ATOM 2959 C CA . PHE A 1 371 ? -4.105 15.812 10.758 1 85.12 371 PHE A CA 1
ATOM 2960 C C . PHE A 1 371 ? -3.662 15.836 9.297 1 85.12 371 PHE A C 1
ATOM 2962 O O . PHE A 1 371 ? -3.717 14.812 8.609 1 85.12 371 PHE A O 1
ATOM 2969 N N . GLY A 1 372 ? -3.162 16.812 8.867 1 87.81 372 GLY A N 1
ATOM 2970 C CA . GLY A 1 372 ? -2.602 16.984 7.539 1 87.81 372 GLY A CA 1
ATOM 2971 C C . GLY A 1 372 ? -1.091 16.859 7.508 1 87.81 372 GLY A C 1
ATOM 2972 O O . GLY A 1 372 ? -0.486 16.344 8.445 1 87.81 372 GLY A O 1
ATOM 2973 N N . ASN A 1 373 ? -0.531 17.281 6.461 1 87.5 373 ASN A N 1
ATOM 2974 C CA . ASN A 1 373 ? 0.911 17.141 6.277 1 87.5 373 ASN A CA 1
ATOM 2975 C C . ASN A 1 373 ? 1.685 17.984 7.285 1 87.5 373 ASN A C 1
ATOM 2977 O O . ASN A 1 373 ? 2.74 17.578 7.77 1 87.5 373 ASN A O 1
ATOM 2981 N N . MET A 1 374 ? 1.144 19.125 7.566 1 91.75 374 MET A N 1
ATOM 2982 C CA . MET A 1 374 ? 1.801 19.953 8.586 1 91.75 374 MET A CA 1
ATOM 2983 C C . MET A 1 374 ? 1.796 19.234 9.938 1 91.75 374 MET A C 1
ATOM 2985 O O . MET A 1 374 ? 2.812 19.219 10.633 1 91.75 374 MET A O 1
ATOM 2989 N N . ASP A 1 375 ? 0.695 18.703 10.227 1 93.31 375 ASP A N 1
ATOM 2990 C CA . ASP A 1 375 ? 0.547 18.047 11.523 1 93.31 375 ASP A CA 1
ATOM 2991 C C . ASP A 1 375 ? 1.505 16.859 11.641 1 93.31 375 ASP A C 1
ATOM 2993 O O . ASP A 1 375 ? 2.098 16.641 12.703 1 93.31 375 ASP A O 1
ATOM 2997 N N . LYS A 1 376 ? 1.646 16.172 10.578 1 91.44 376 LYS A N 1
ATOM 2998 C CA . LYS A 1 376 ? 2.586 15.055 10.57 1 91.44 376 LYS A CA 1
ATOM 2999 C C . LYS A 1 376 ? 4.008 15.531 10.844 1 91.44 376 LYS A C 1
ATOM 3001 O O . LYS A 1 376 ? 4.734 14.922 11.633 1 91.44 376 LYS A O 1
ATOM 3006 N N . MET A 1 377 ? 4.332 16.562 10.234 1 92.75 377 MET A N 1
ATOM 3007 C CA . MET A 1 377 ? 5.684 17.094 10.383 1 92.75 377 MET A CA 1
ATOM 3008 C C . MET A 1 377 ? 5.895 17.672 11.781 1 92.75 377 MET A C 1
ATOM 3010 O O . MET A 1 377 ? 6.938 17.453 12.398 1 92.75 377 MET A O 1
ATOM 3014 N N . VAL A 1 378 ? 4.91 18.328 12.234 1 95.06 378 VAL A N 1
ATOM 3015 C CA . VAL A 1 378 ? 5.02 18.922 13.562 1 95.06 378 VAL A CA 1
ATOM 3016 C C . VAL A 1 378 ? 5.137 17.828 14.609 1 95.06 378 VAL A C 1
ATOM 3018 O O . VAL A 1 378 ? 5.996 17.891 15.492 1 95.06 378 VAL A O 1
ATOM 3021 N N . ALA A 1 379 ? 4.289 16.859 14.469 1 94.5 379 ALA A N 1
ATOM 3022 C CA . ALA A 1 379 ? 4.332 15.758 15.422 1 94.5 379 ALA A CA 1
ATOM 3023 C C . ALA A 1 379 ? 5.699 15.078 15.414 1 94.5 379 ALA A C 1
ATOM 3025 O O . ALA A 1 379 ? 6.25 14.766 16.469 1 94.5 379 ALA A O 1
ATOM 3026 N N . ALA A 1 380 ? 6.184 14.867 14.234 1 93.88 380 ALA A N 1
ATOM 3027 C CA . ALA A 1 380 ? 7.484 14.219 14.102 1 93.88 380 ALA A CA 1
ATOM 3028 C C . ALA A 1 380 ? 8.586 15.055 14.742 1 93.88 380 ALA A C 1
ATOM 3030 O O . ALA A 1 380 ? 9.406 14.539 15.5 1 93.88 380 ALA A O 1
ATOM 3031 N N . MET A 1 381 ? 8.586 16.312 14.484 1 94.56 381 MET A N 1
ATOM 3032 C CA . MET A 1 381 ? 9.641 17.188 14.984 1 94.56 381 MET A CA 1
ATOM 3033 C C . MET A 1 381 ? 9.523 17.359 16.5 1 94.56 381 MET A C 1
ATOM 3035 O O . MET A 1 381 ? 10.539 17.484 17.188 1 94.56 381 MET A O 1
ATOM 3039 N N . ARG A 1 382 ? 8.352 17.406 16.938 1 95.25 382 ARG A N 1
ATOM 3040 C CA . ARG A 1 382 ? 8.18 17.469 18.391 1 95.25 382 ARG A CA 1
ATOM 3041 C C . ARG A 1 382 ? 8.68 16.188 19.047 1 95.25 382 ARG A C 1
ATOM 3043 O O . ARG A 1 382 ? 9.359 16.25 20.078 1 95.25 382 ARG A O 1
ATOM 3050 N N . ALA A 1 383 ? 8.352 15.094 18.438 1 93.5 383 ALA A N 1
ATOM 3051 C CA . ALA A 1 383 ? 8.898 13.836 18.953 1 93.5 383 ALA A CA 1
ATOM 3052 C C . ALA A 1 383 ? 10.422 13.836 18.906 1 93.5 383 ALA A C 1
ATOM 3054 O O . ALA A 1 383 ? 11.078 13.375 19.844 1 93.5 383 ALA A O 1
ATOM 3055 N N . PHE A 1 384 ? 10.922 14.336 17.859 1 93.94 384 PHE A N 1
ATOM 3056 C CA . PHE A 1 384 ? 12.367 14.445 17.688 1 93.94 384 PHE A CA 1
ATOM 3057 C C . PHE A 1 384 ? 12.984 15.258 18.812 1 93.94 384 PHE A C 1
ATOM 3059 O O . PHE A 1 384 ? 14.062 14.922 19.312 1 93.94 384 PHE A O 1
ATOM 3066 N N . ASN A 1 385 ? 12.266 16.234 19.266 1 93.75 385 ASN A N 1
ATOM 3067 C CA . ASN A 1 385 ? 12.766 17.156 20.281 1 93.75 385 ASN A CA 1
ATOM 3068 C C . ASN A 1 385 ? 12.375 16.703 21.688 1 93.75 385 ASN A C 1
ATOM 3070 O O . ASN A 1 385 ? 12.594 17.438 22.656 1 93.75 385 ASN A O 1
ATOM 3074 N N . GLY A 1 386 ? 11.695 15.609 21.75 1 91.5 386 GLY A N 1
ATOM 3075 C CA . GLY A 1 386 ? 11.32 15.07 23.047 1 91.5 386 GLY A CA 1
ATOM 3076 C C . GLY A 1 386 ? 10.109 15.742 23.641 1 91.5 386 GLY A C 1
ATOM 3077 O O . GLY A 1 386 ? 9.914 15.719 24.859 1 91.5 386 GLY A O 1
ATOM 3078 N N . LEU A 1 387 ? 9.367 16.422 22.859 1 93.88 387 LEU A N 1
ATOM 3079 C CA . LEU A 1 387 ? 8.141 17.078 23.312 1 93.88 387 LEU A CA 1
ATOM 3080 C C . LEU A 1 387 ? 6.934 16.172 23.078 1 93.88 387 LEU A C 1
ATOM 3082 O O . LEU A 1 387 ? 6.535 15.938 21.938 1 93.88 387 LEU A O 1
ATOM 3086 N N . TYR A 1 388 ? 6.258 15.727 24.047 1 90.75 388 TYR A N 1
ATOM 3087 C CA . TYR A 1 388 ? 5.309 14.625 23.891 1 90.75 388 TYR A CA 1
ATOM 3088 C C . TYR A 1 388 ? 3.873 15.133 23.984 1 90.75 388 TYR A C 1
ATOM 3090 O O . TYR A 1 388 ? 2.934 14.406 23.656 1 90.75 388 TYR A O 1
ATOM 3098 N N . LYS A 1 389 ? 3.666 16.391 24.469 1 95 389 LYS A N 1
ATOM 3099 C CA . LYS A 1 389 ? 2.303 16.891 24.594 1 95 389 LYS A CA 1
ATOM 3100 C C . LYS A 1 389 ? 1.723 17.25 23.234 1 95 389 LYS A C 1
ATOM 3102 O O . LYS A 1 389 ? 1.521 18.422 22.906 1 95 389 LYS A O 1
ATOM 3107 N N . THR A 1 390 ? 1.508 16.266 22.438 1 95.5 390 THR A N 1
ATOM 3108 C CA . THR A 1 390 ? 0.948 16.344 21.094 1 95.5 390 THR A CA 1
ATOM 3109 C C . THR A 1 390 ? -0.276 15.445 20.969 1 95.5 390 THR A C 1
ATOM 3111 O O . THR A 1 390 ? -0.227 14.266 21.328 1 95.5 390 THR A O 1
ATOM 3114 N N . LEU A 1 391 ? -1.342 16 20.5 1 95.62 391 LEU A N 1
ATOM 3115 C CA . LEU A 1 391 ? -2.576 15.234 20.391 1 95.62 391 LEU A CA 1
ATOM 3116 C C . LEU A 1 391 ? -3.35 15.609 19.141 1 95.62 391 LEU A C 1
ATOM 3118 O O . LEU A 1 391 ? -3.432 16.797 18.781 1 95.62 391 LEU A O 1
ATOM 3122 N N . PHE A 1 392 ? -3.904 14.664 18.484 1 95.44 392 PHE A N 1
ATOM 3123 C CA . PHE A 1 392 ? -4.777 14.867 17.344 1 95.44 392 PHE A CA 1
ATOM 3124 C C . PHE A 1 392 ? -6.223 14.531 17.688 1 95.44 392 PHE A C 1
ATOM 3126 O O . PHE A 1 392 ? -6.516 13.43 18.156 1 95.44 392 PHE A O 1
ATOM 3133 N N . LEU A 1 393 ? -7.023 15.484 17.453 1 96.75 393 LEU A N 1
ATOM 3134 C CA . LEU A 1 393 ? -8.422 15.258 17.797 1 96.75 393 LEU A CA 1
ATOM 3135 C C . LEU A 1 393 ? -9.062 14.273 16.828 1 96.75 393 LEU A C 1
ATOM 3137 O O . LEU A 1 393 ? -8.812 14.32 15.625 1 96.75 393 LEU A O 1
ATOM 3141 N N . SER A 1 394 ? -9.859 13.422 17.328 1 95.25 394 SER A N 1
ATOM 3142 C CA . SER A 1 394 ? -10.484 12.375 16.531 1 95.25 394 SER A CA 1
ATOM 3143 C C . SER A 1 394 ? -11.789 12.859 15.906 1 95.25 394 SER A C 1
ATOM 3145 O O . SER A 1 394 ? -12.828 12.891 16.562 1 95.25 394 SER A O 1
ATOM 3147 N N . ARG A 1 395 ? -11.758 13.156 14.656 1 96.44 395 ARG A N 1
ATOM 3148 C CA . ARG A 1 395 ? -12.953 13.531 13.914 1 96.44 395 ARG A CA 1
ATOM 3149 C C . ARG A 1 395 ? -13.938 12.367 13.852 1 96.44 395 ARG A C 1
ATOM 3151 O O . ARG A 1 395 ? -15.141 12.547 14.062 1 96.44 395 ARG A O 1
ATOM 3158 N N . ARG A 1 396 ? -13.414 11.227 13.609 1 94.69 396 ARG A N 1
ATOM 3159 C CA . ARG A 1 396 ? -14.242 10.023 13.547 1 94.69 396 ARG A CA 1
ATOM 3160 C C . ARG A 1 396 ? -14.891 9.734 14.898 1 94.69 396 ARG A C 1
ATOM 3162 O O . ARG A 1 396 ? -16.094 9.469 14.969 1 94.69 396 ARG A O 1
ATOM 3169 N N . GLY A 1 397 ? -14.078 9.781 15.961 1 95.94 397 GLY A N 1
ATOM 3170 C CA . GLY A 1 397 ? -14.609 9.555 17.297 1 95.94 397 GLY A CA 1
ATOM 3171 C C . GLY A 1 397 ? -15.734 10.5 17.656 1 95.94 397 GLY A C 1
ATOM 3172 O O . GLY A 1 397 ? -16.766 10.07 18.188 1 95.94 397 GLY A O 1
ATOM 3173 N N . PHE A 1 398 ? -15.578 11.758 17.391 1 97.38 398 PHE A N 1
ATOM 3174 C CA . PHE A 1 398 ? -16.609 12.742 17.688 1 97.38 398 PHE A CA 1
ATOM 3175 C C . PHE A 1 398 ? -17.891 12.422 16.922 1 97.38 398 PHE A C 1
ATOM 3177 O O . PHE A 1 398 ? -18.984 12.438 17.484 1 97.38 398 PHE A O 1
ATOM 3184 N N . ALA A 1 399 ? -17.672 12.172 15.594 1 96.88 399 ALA A N 1
ATOM 3185 C CA . ALA A 1 399 ? -18.812 11.891 14.742 1 96.88 399 ALA A CA 1
ATOM 3186 C C . ALA A 1 399 ? -19.547 10.633 15.203 1 96.88 399 ALA A C 1
ATOM 3188 O O . ALA A 1 399 ? -20.781 10.625 15.281 1 96.88 399 ALA A O 1
ATOM 3189 N N . GLN A 1 400 ? -18.859 9.625 15.531 1 96.38 400 GLN A N 1
ATOM 3190 C CA . GLN A 1 400 ? -19.469 8.367 15.938 1 96.38 400 GLN A CA 1
ATOM 3191 C C . GLN A 1 400 ? -20.203 8.516 17.281 1 96.38 400 GLN A C 1
ATOM 3193 O O . GLN A 1 400 ? -21.328 8.07 17.422 1 96.38 400 GLN A O 1
ATOM 3198 N N . LEU A 1 401 ? -19.594 9.148 18.234 1 97.38 401 LEU A N 1
ATOM 3199 C CA . LEU A 1 401 ? -20.188 9.312 19.562 1 97.38 401 LEU A CA 1
ATOM 3200 C C . LEU A 1 401 ? -21.438 10.172 19.5 1 97.38 401 LEU A C 1
ATOM 3202 O O . LEU A 1 401 ? -22.453 9.859 20.141 1 97.38 401 LEU A O 1
ATOM 3206 N N . THR A 1 402 ? -21.391 11.219 18.719 1 96.06 402 THR A N 1
ATOM 3207 C CA . THR A 1 402 ? -22.562 12.094 18.594 1 96.06 402 THR A CA 1
ATOM 3208 C C . THR A 1 402 ? -23.672 11.406 17.812 1 96.06 402 THR A C 1
ATOM 3210 O O . THR A 1 402 ? -24.859 11.609 18.094 1 96.06 402 THR A O 1
ATOM 3213 N N . SER A 1 403 ? -23.312 10.641 16.812 1 94.19 403 SER A N 1
ATOM 3214 C CA . SER A 1 403 ? -24.312 9.922 16.031 1 94.19 403 SER A CA 1
ATOM 3215 C C . SER A 1 403 ? -25.047 8.891 16.875 1 94.19 403 SER A C 1
ATOM 3217 O O . SER A 1 403 ? -26.188 8.523 16.562 1 94.19 403 SER A O 1
ATOM 3219 N N . GLN A 1 404 ? -24.438 8.469 17.906 1 94.81 404 GLN A N 1
ATOM 3220 C CA . GLN A 1 404 ? -25.047 7.512 18.828 1 94.81 404 GLN A CA 1
ATOM 3221 C C . GLN A 1 404 ? -25.969 8.211 19.812 1 94.81 404 GLN A C 1
ATOM 3223 O O . GLN A 1 404 ? -26.578 7.566 20.672 1 94.81 404 GLN A O 1
ATOM 3228 N N . GLY A 1 405 ? -25.984 9.5 19.812 1 94.06 405 GLY A N 1
ATOM 3229 C CA . GLY A 1 405 ? -26.922 10.25 20.625 1 94.06 405 GLY A CA 1
ATOM 3230 C C . GLY A 1 405 ? -26.312 10.719 21.938 1 94.06 405 GLY A C 1
ATOM 3231 O O . GLY A 1 405 ? -27.016 11.234 22.812 1 94.06 405 GLY A O 1
ATOM 3232 N N . LEU A 1 406 ? -25 10.586 22.094 1 96 406 LEU A N 1
ATOM 3233 C CA . LEU A 1 406 ? -24.359 11.039 23.328 1 96 406 LEU A CA 1
ATOM 3234 C C . LEU A 1 406 ? -24.312 12.562 23.391 1 96 406 LEU A C 1
ATOM 3236 O O . LEU A 1 406 ? -24.062 13.219 22.375 1 96 406 LEU A O 1
ATOM 3240 N N . ARG A 1 407 ? -24.703 13.055 24.656 1 94.38 407 ARG A N 1
ATOM 3241 C CA . ARG A 1 407 ? -24.688 14.492 24.875 1 94.38 407 ARG A CA 1
ATOM 3242 C C . ARG A 1 407 ? -24.234 14.836 26.297 1 94.38 407 ARG A C 1
ATOM 3244 O O . ARG A 1 407 ? -24.094 13.945 27.141 1 94.38 407 ARG A O 1
ATOM 3251 N N . GLY A 1 408 ? -23.922 16.078 26.453 1 93.5 408 GLY A N 1
ATOM 3252 C CA . GLY A 1 408 ? -23.609 16.578 27.781 1 93.5 408 GLY A CA 1
ATOM 3253 C C . GLY A 1 408 ? -22.438 15.875 28.438 1 93.5 408 GLY A C 1
ATOM 3254 O O . GLY A 1 408 ? -21.375 15.742 27.828 1 93.5 408 GLY A O 1
ATOM 3255 N N . LYS A 1 409 ? -22.672 15.453 29.609 1 93.56 409 LYS A N 1
ATOM 3256 C CA . LYS A 1 409 ? -21.609 14.875 30.422 1 93.56 409 LYS A CA 1
ATOM 3257 C C . LYS A 1 409 ? -21.156 13.531 29.859 1 93.56 409 LYS A C 1
ATOM 3259 O O . LYS A 1 409 ? -19.969 13.203 29.906 1 93.56 409 LYS A O 1
ATOM 3264 N N . LYS A 1 410 ? -22.078 12.812 29.328 1 95.62 410 LYS A N 1
ATOM 3265 C CA . LYS A 1 410 ? -21.75 11.508 28.781 1 95.62 410 LYS A CA 1
ATOM 3266 C C . LYS A 1 410 ? -20.828 11.641 27.562 1 95.62 410 LYS A C 1
ATOM 3268 O O . LYS A 1 410 ? -19.891 10.859 27.391 1 95.62 410 LYS A O 1
ATOM 3273 N N . LEU A 1 411 ? -21.125 12.609 26.781 1 97.06 411 LEU A N 1
ATOM 3274 C CA . LEU A 1 411 ? -20.281 12.875 25.625 1 97.06 411 LEU A CA 1
ATOM 3275 C C . LEU A 1 411 ? -18.891 13.328 26.047 1 97.06 411 LEU A C 1
ATOM 3277 O O . LEU A 1 411 ? -17.891 12.836 25.531 1 97.06 411 LEU A O 1
ATOM 3281 N N . MET A 1 412 ? -18.891 14.156 27 1 96.12 412 MET A N 1
ATOM 3282 C CA . MET A 1 412 ? -17.609 14.68 27.484 1 96.12 412 MET A CA 1
ATOM 3283 C C . MET A 1 412 ? -16.734 13.562 28.031 1 96.12 412 MET A C 1
ATOM 3285 O O . MET A 1 412 ? -15.539 13.508 27.766 1 96.12 412 MET A O 1
ATOM 3289 N N . GLN A 1 413 ? -17.359 12.711 28.719 1 95.5 413 GLN A N 1
ATOM 3290 C CA . GLN A 1 413 ? -16.625 11.586 29.297 1 95.5 413 GLN A CA 1
ATOM 3291 C C . GLN A 1 413 ? -16.109 10.648 28.203 1 95.5 413 GLN A C 1
ATOM 3293 O O . GLN A 1 413 ? -14.984 10.164 28.281 1 95.5 413 GLN A O 1
ATOM 3298 N N . ALA A 1 414 ? -16.938 10.414 27.281 1 97.19 414 ALA A N 1
ATOM 3299 C CA . ALA A 1 414 ? -16.547 9.523 26.188 1 97.19 414 ALA A CA 1
ATOM 3300 C C . ALA A 1 414 ? -15.406 10.117 25.375 1 97.19 414 ALA A C 1
ATOM 3302 O O . ALA A 1 414 ? -14.484 9.406 24.984 1 97.19 414 ALA A O 1
ATOM 3303 N N . LEU A 1 415 ? -15.5 11.375 25.109 1 97.62 415 LEU A N 1
ATOM 3304 C CA . LEU A 1 415 ? -14.445 12.07 24.375 1 97.62 415 LEU A CA 1
ATOM 3305 C C . LEU A 1 415 ? -13.133 12.055 25.156 1 97.62 415 LEU A C 1
ATOM 3307 O O . LEU A 1 415 ? -12.062 11.859 24.578 1 97.62 415 LEU A O 1
ATOM 3311 N N . TRP A 1 416 ? -13.219 12.258 26.438 1 96.69 416 TRP A N 1
ATOM 3312 C CA . TRP A 1 416 ? -12.031 12.203 27.281 1 96.69 416 TRP A CA 1
ATOM 3313 C C . TRP A 1 416 ? -11.375 10.828 27.203 1 96.69 416 TRP A C 1
ATOM 3315 O O . TRP A 1 416 ? -10.156 10.727 27.016 1 96.69 416 TRP A O 1
ATOM 3325 N N . LYS A 1 417 ? -12.141 9.836 27.359 1 95.25 417 LYS A N 1
ATOM 3326 C CA . LYS A 1 417 ? -11.617 8.469 27.328 1 95.25 417 LYS A CA 1
ATOM 3327 C C . LYS A 1 417 ? -10.953 8.156 26 1 95.25 417 LYS A C 1
ATOM 3329 O O . LYS A 1 417 ? -9.875 7.57 25.953 1 95.25 417 LYS A O 1
ATOM 3334 N N . LEU A 1 418 ? -11.617 8.531 24.969 1 94.81 418 LEU A N 1
ATOM 3335 C CA . LEU A 1 418 ? -11.102 8.305 23.625 1 94.81 418 LEU A CA 1
ATOM 3336 C C . LEU A 1 418 ? -9.727 8.938 23.453 1 94.81 418 LEU A C 1
ATOM 3338 O O . LEU A 1 418 ? -8.781 8.281 23.016 1 94.81 418 LEU A O 1
ATOM 3342 N N . HIS A 1 419 ? -9.586 10.164 23.781 1 95.62 419 HIS A N 1
ATOM 3343 C CA . HIS A 1 419 ? -8.344 10.891 23.562 1 95.62 419 HIS A CA 1
ATOM 3344 C C . HIS A 1 419 ? -7.293 10.523 24.609 1 95.62 419 HIS A C 1
ATOM 3346 O O . HIS A 1 419 ? -6.09 10.633 24.359 1 95.62 419 HIS A O 1
ATOM 3352 N N . ARG A 1 420 ? -7.754 10.133 25.812 1 94.31 420 ARG A N 1
ATOM 3353 C CA . ARG A 1 420 ? -6.836 9.602 26.812 1 94.31 420 ARG A CA 1
ATOM 3354 C C . ARG A 1 420 ? -6.055 8.414 26.266 1 94.31 420 ARG A C 1
ATOM 3356 O O . ARG A 1 420 ? -4.832 8.352 26.406 1 94.31 420 ARG A O 1
ATOM 3363 N N . ASP A 1 421 ? -6.758 7.531 25.656 1 91.19 421 ASP A N 1
ATOM 3364 C CA . ASP A 1 421 ? -6.129 6.34 25.094 1 91.19 421 ASP A CA 1
ATOM 3365 C C . ASP A 1 421 ? -5.168 6.707 23.969 1 91.19 421 ASP A C 1
ATOM 3367 O O . ASP A 1 421 ? -4.078 6.133 23.859 1 91.19 421 ASP A O 1
ATOM 3371 N N . ASP A 1 422 ? -5.609 7.578 23.156 1 91.5 422 ASP A N 1
ATOM 3372 C CA . ASP A 1 422 ? -4.75 8.031 22.062 1 91.5 422 ASP A CA 1
ATOM 3373 C C . ASP A 1 422 ? -3.467 8.664 22.609 1 91.5 422 ASP A C 1
ATOM 3375 O O . ASP A 1 422 ? -2.375 8.367 22.109 1 91.5 422 ASP A O 1
ATOM 3379 N N . PHE A 1 423 ? -3.646 9.523 23.578 1 92.94 423 PHE A N 1
ATOM 3380 C CA . PHE A 1 423 ? -2.5 10.219 24.156 1 92.94 423 PHE A CA 1
ATOM 3381 C C . PHE A 1 423 ? -1.577 9.234 24.875 1 92.94 423 PHE A C 1
ATOM 3383 O O . PHE A 1 423 ? -0.356 9.289 24.703 1 92.94 423 PHE A O 1
ATOM 3390 N N . ALA A 1 424 ? -2.119 8.297 25.625 1 91.25 424 ALA A N 1
ATOM 3391 C CA . ALA A 1 424 ? -1.341 7.328 26.391 1 91.25 424 ALA A CA 1
ATOM 3392 C C . ALA A 1 424 ? -0.511 6.441 25.453 1 91.25 424 ALA A C 1
ATOM 3394 O O . ALA A 1 424 ? 0.63 6.098 25.781 1 91.25 424 ALA A O 1
ATOM 3395 N N . ASN A 1 425 ? -1.027 6.102 24.375 1 85.81 425 ASN A N 1
ATOM 3396 C CA . ASN A 1 425 ? -0.371 5.172 23.453 1 85.81 425 ASN A CA 1
ATOM 3397 C C . ASN A 1 425 ? 0.406 5.91 22.375 1 85.81 425 ASN A C 1
ATOM 3399 O O . ASN A 1 425 ? 1.067 5.281 21.547 1 85.81 425 ASN A O 1
ATOM 3403 N N . GLY A 1 426 ? 0.306 7.164 22.406 1 79.31 426 GLY A N 1
ATOM 3404 C CA . GLY A 1 426 ? 0.964 7.941 21.359 1 79.31 426 GLY A CA 1
ATOM 3405 C C . GLY A 1 426 ? 0.357 7.734 19.984 1 79.31 426 GLY A C 1
ATOM 3406 O O . GLY A 1 426 ? 1.061 7.797 18.984 1 79.31 426 GLY A O 1
ATOM 3407 N N . ARG A 1 427 ? -0.821 7.219 20.031 1 62.81 427 ARG A N 1
ATOM 3408 C CA . ARG A 1 427 ? -1.527 6.918 18.781 1 62.81 427 ARG A CA 1
ATOM 3409 C C . ARG A 1 427 ? -1.832 8.195 18.016 1 62.81 427 ARG A C 1
ATOM 3411 O O . ARG A 1 427 ? -2.08 9.242 18.609 1 62.81 427 ARG A O 1
ATOM 3418 N N . GLY A 1 428 ? -1.801 8.016 16.781 1 57.62 428 GLY A N 1
ATOM 3419 C CA . GLY A 1 428 ? -2.164 9.117 15.906 1 57.62 428 GLY A CA 1
ATOM 3420 C C . GLY A 1 428 ? -0.962 9.852 15.352 1 57.62 428 GLY A C 1
ATOM 3421 O O . GLY A 1 428 ? -1.1 10.672 14.438 1 57.62 428 GLY A O 1
ATOM 3422 N N . SER A 1 429 ? 0.132 9.516 16.125 1 58.72 429 SER A N 1
ATOM 3423 C CA . SER A 1 429 ? 1.271 10.281 15.625 1 58.72 429 SER A CA 1
ATOM 3424 C C . SER A 1 429 ? 1.809 9.672 14.336 1 58.72 429 SER A C 1
ATOM 3426 O O . SER A 1 429 ? 2.375 10.383 13.5 1 58.72 429 SER A O 1
ATOM 3428 N N . ALA A 1 430 ? 1.178 8.453 13.875 1 59.22 430 ALA A N 1
ATOM 3429 C CA . ALA A 1 430 ? 1.561 7.715 12.672 1 59.22 430 ALA A CA 1
ATOM 3430 C C . ALA A 1 430 ? 2.828 8.297 12.055 1 59.22 430 ALA A C 1
ATOM 3432 O O . ALA A 1 430 ? 2.818 8.734 10.898 1 59.22 430 ALA A O 1
ATOM 3433 N N . LEU A 1 431 ? 3.82 8.25 12.969 1 76 431 LEU A N 1
ATOM 3434 C CA . LEU A 1 431 ? 5.066 8.844 12.5 1 76 431 LEU A CA 1
ATOM 3435 C C . LEU A 1 431 ? 5.727 7.969 11.438 1 76 431 LEU A C 1
ATOM 3437 O O . LEU A 1 431 ? 5.379 6.793 11.297 1 76 431 LEU A O 1
ATOM 3441 N N . SER A 1 432 ? 6.414 8.531 10.656 1 82.19 432 SER A N 1
ATOM 3442 C CA . SER A 1 432 ? 7.098 7.844 9.57 1 82.19 432 SER A CA 1
ATOM 3443 C C . SER A 1 432 ? 8.031 6.762 10.102 1 82.19 432 SER A C 1
ATOM 3445 O O . SER A 1 432 ? 8.242 6.652 11.312 1 82.19 432 SER A O 1
ATOM 3447 N N . GLU A 1 433 ? 8.531 5.945 9.266 1 87.44 433 GLU A N 1
ATOM 3448 C CA . GLU A 1 433 ? 9.43 4.848 9.602 1 87.44 433 GLU A CA 1
ATOM 3449 C C . GLU A 1 433 ? 10.734 5.367 10.211 1 87.44 433 GLU A C 1
ATOM 3451 O O . GLU A 1 433 ? 11.516 4.598 10.758 1 87.44 433 GLU A O 1
ATOM 3456 N N . CYS A 1 434 ? 10.883 6.617 10.141 1 93.31 434 CYS A N 1
ATOM 3457 C CA . CYS A 1 434 ? 12.07 7.219 10.742 1 93.31 434 CYS A CA 1
ATOM 3458 C C . CYS A 1 434 ? 11.961 7.238 12.266 1 93.31 434 CYS A C 1
ATOM 3460 O O . CYS A 1 434 ? 12.945 7.496 12.961 1 93.31 434 CYS A O 1
ATOM 3462 N N . PHE A 1 435 ? 10.836 6.941 12.742 1 92.88 435 PHE A N 1
ATOM 3463 C CA . PHE A 1 435 ? 10.578 6.973 14.18 1 92.88 435 PHE A CA 1
ATOM 3464 C C . PHE A 1 435 ? 10.156 5.598 14.688 1 92.88 435 PHE A C 1
ATOM 3466 O O . PHE A 1 435 ? 9.492 4.844 13.977 1 92.88 435 PHE A O 1
ATOM 3473 N N . CYS A 1 436 ? 10.555 5.312 15.875 1 90.88 436 CYS A N 1
ATOM 3474 C CA . CYS A 1 436 ? 10.273 4.023 16.5 1 90.88 436 CYS A CA 1
ATOM 3475 C C . CYS A 1 436 ? 9.5 4.211 17.797 1 90.88 436 CYS A C 1
ATOM 3477 O O . CYS A 1 436 ? 9.641 5.234 18.469 1 90.88 436 CYS A O 1
ATOM 3479 N N . GLU A 1 437 ? 8.695 3.223 18.031 1 88.88 437 GLU A N 1
ATOM 3480 C CA . GLU A 1 437 ? 7.922 3.225 19.266 1 88.88 437 GLU A CA 1
ATOM 3481 C C . GLU A 1 437 ? 8.719 2.613 20.422 1 88.88 437 GLU A C 1
ATOM 3483 O O . GLU A 1 437 ? 9.398 1.599 20.234 1 88.88 437 GLU A O 1
ATOM 3488 N N . PHE A 1 438 ? 8.68 3.277 21.562 1 86.88 438 PHE A N 1
ATOM 3489 C CA . PHE A 1 438 ? 9.352 2.822 22.781 1 86.88 438 PHE A CA 1
ATOM 3490 C C . PHE A 1 438 ? 8.367 2.697 23.922 1 86.88 438 PHE A C 1
ATOM 3492 O O . PHE A 1 438 ? 7.559 3.6 24.156 1 86.88 438 PHE A O 1
ATOM 3499 N N . LYS A 1 439 ? 8.359 1.523 24.484 1 88.12 439 LYS A N 1
ATOM 3500 C CA . LYS A 1 439 ? 7.516 1.34 25.672 1 88.12 439 LYS A CA 1
ATOM 3501 C C . LYS A 1 439 ? 8.109 2.051 26.875 1 88.12 439 LYS A C 1
ATOM 3503 O O . LYS A 1 439 ? 9.32 1.997 27.109 1 88.12 439 LYS A O 1
ATOM 3508 N N . LEU A 1 440 ? 7.227 2.76 27.594 1 89.31 440 LEU A N 1
ATOM 3509 C CA . LEU A 1 440 ? 7.668 3.49 28.766 1 89.31 440 LEU A CA 1
ATOM 3510 C C . LEU A 1 440 ? 7.414 2.678 30.031 1 89.31 440 LEU A C 1
ATOM 3512 O O . LEU A 1 440 ? 6.438 1.931 30.109 1 89.31 440 LEU A O 1
ATOM 3516 N N . MET B 1 1 ? 12.797 -1.151 71.25 1 24.3 1 MET B N 1
ATOM 3517 C CA . MET B 1 1 ? 12.25 -1.632 70 1 24.3 1 MET B CA 1
ATOM 3518 C C . MET B 1 1 ? 13.219 -1.37 68.875 1 24.3 1 MET B C 1
ATOM 3520 O O . MET B 1 1 ? 13.539 -0.218 68.562 1 24.3 1 MET B O 1
ATOM 3524 N N . VAL B 1 2 ? 14.18 -2.279 68.625 1 31.31 2 VAL B N 1
ATOM 3525 C CA . VAL B 1 2 ? 15.414 -2.191 67.875 1 31.31 2 VAL B CA 1
ATOM 3526 C C . VAL B 1 2 ? 15.086 -2.16 66.375 1 31.31 2 VAL B C 1
ATOM 3528 O O . VAL B 1 2 ? 14.453 -3.078 65.875 1 31.31 2 VAL B O 1
ATOM 3531 N N . VAL B 1 3 ? 14.891 -1.027 65.812 1 34.56 3 VAL B N 1
ATOM 3532 C CA . VAL B 1 3 ? 14.461 -0.625 64.438 1 34.56 3 VAL B CA 1
ATOM 3533 C C . VAL B 1 3 ? 15.477 -1.108 63.438 1 34.56 3 VAL B C 1
ATOM 3535 O O . VAL B 1 3 ? 16.641 -0.684 63.438 1 34.56 3 VAL B O 1
ATOM 3538 N N . PHE B 1 4 ? 15.453 -2.453 63.156 1 35.62 4 PHE B N 1
ATOM 3539 C CA . PHE B 1 4 ? 16.344 -3.123 62.219 1 35.62 4 PHE B CA 1
ATOM 3540 C C . PHE B 1 4 ? 16.234 -2.508 60.812 1 35.62 4 PHE B C 1
ATOM 3542 O O . PHE B 1 4 ? 15.125 -2.309 60.312 1 35.62 4 PHE B O 1
ATOM 3549 N N . SER B 1 5 ? 17.203 -1.729 60.5 1 39.25 5 SER B N 1
ATOM 3550 C CA . SER B 1 5 ? 17.344 -0.875 59.312 1 39.25 5 SER B CA 1
ATOM 3551 C C . SER B 1 5 ? 17.391 -1.698 58.031 1 39.25 5 SER B C 1
ATOM 3553 O O . SER B 1 5 ? 18.219 -2.592 57.906 1 39.25 5 SER B O 1
ATOM 3555 N N . VAL B 1 6 ? 16.234 -1.891 57.375 1 45.81 6 VAL B N 1
ATOM 3556 C CA . VAL B 1 6 ? 15.891 -2.668 56.188 1 45.81 6 VAL B CA 1
ATOM 3557 C C . VAL B 1 6 ? 16.734 -2.199 55 1 45.81 6 VAL B C 1
ATOM 3559 O O . VAL B 1 6 ? 16.625 -2.744 53.875 1 45.81 6 VAL B O 1
ATOM 3562 N N . LYS B 1 7 ? 17.5 -1.113 55.25 1 52.41 7 LYS B N 1
ATOM 3563 C CA . LYS B 1 7 ? 18.234 -0.502 54.125 1 52.41 7 LYS B CA 1
ATOM 3564 C C . LYS B 1 7 ? 19.328 -1.438 53.625 1 52.41 7 LYS B C 1
ATOM 3566 O O . LYS B 1 7 ? 19.531 -1.548 52.406 1 52.41 7 LYS B O 1
ATOM 3571 N N . PRO B 1 8 ? 19.953 -2.02 54.688 1 49.53 8 PRO B N 1
ATOM 3572 C CA . PRO B 1 8 ? 21.094 -2.785 54.125 1 49.53 8 PRO B CA 1
ATOM 3573 C C . PRO B 1 8 ? 20.641 -3.953 53.25 1 49.53 8 PRO B C 1
ATOM 3575 O O . PRO B 1 8 ? 21.375 -4.355 52.344 1 49.53 8 PRO B O 1
ATOM 3578 N N . PHE B 1 9 ? 19.406 -4.484 53.531 1 50.62 9 PHE B N 1
ATOM 3579 C CA . PHE B 1 9 ? 18.984 -5.672 52.781 1 50.62 9 PHE B CA 1
ATOM 3580 C C . PHE B 1 9 ? 18.625 -5.312 51.344 1 50.62 9 PHE B C 1
ATOM 3582 O O . PHE B 1 9 ? 18.922 -6.066 50.438 1 50.62 9 PHE B O 1
ATOM 3589 N N . PHE B 1 10 ? 17.984 -4.094 51.188 1 50.12 10 PHE B N 1
ATOM 3590 C CA . PHE B 1 10 ? 17.562 -3.76 49.844 1 50.12 10 PHE B CA 1
ATOM 3591 C C . PHE B 1 10 ? 18.766 -3.447 48.938 1 50.12 10 PHE B C 1
ATOM 3593 O O . PHE B 1 10 ? 18.719 -3.609 47.719 1 50.12 10 PHE B O 1
ATOM 3600 N N . ARG B 1 11 ? 19.875 -2.893 49.562 1 53.19 11 ARG B N 1
ATOM 3601 C CA . ARG B 1 11 ? 21.078 -2.57 48.844 1 53.19 11 ARG B CA 1
ATOM 3602 C C . ARG B 1 11 ? 21.781 -3.836 48.344 1 53.19 11 ARG B C 1
ATOM 3604 O O . ARG B 1 11 ? 22.266 -3.887 47.219 1 53.19 11 ARG B O 1
ATOM 3611 N N . ILE B 1 12 ? 21.719 -4.805 49.281 1 54.12 12 ILE B N 1
ATOM 3612 C CA . ILE B 1 12 ? 22.328 -6.062 48.875 1 54.12 12 ILE B CA 1
ATOM 3613 C C . ILE B 1 12 ? 21.547 -6.688 47.719 1 54.12 12 ILE B C 1
ATOM 3615 O O . ILE B 1 12 ? 22.125 -7.23 46.781 1 54.12 12 ILE B O 1
ATOM 3619 N N . LEU B 1 13 ? 20.172 -6.539 47.75 1 55.94 13 LEU B N 1
ATOM 3620 C CA . LEU B 1 13 ? 19.359 -7.129 46.719 1 55.94 13 LEU B CA 1
ATOM 3621 C C . LEU B 1 13 ? 19.578 -6.418 45.375 1 55.94 13 LEU B C 1
ATOM 3623 O O . LEU B 1 13 ? 19.703 -7.062 44.344 1 55.94 13 LEU B O 1
ATOM 3627 N N . VAL B 1 14 ? 19.703 -5.16 45.438 1 58.94 14 VAL B N 1
ATOM 3628 C CA . VAL B 1 14 ? 19.875 -4.402 44.219 1 58.94 14 VAL B CA 1
ATOM 3629 C C . VAL B 1 14 ? 21.25 -4.656 43.625 1 58.94 14 VAL B C 1
ATOM 3631 O O . VAL B 1 14 ? 21.406 -4.836 42.406 1 58.94 14 VAL B O 1
ATOM 3634 N N . VAL B 1 15 ? 22.25 -4.684 44.531 1 57.88 15 VAL B N 1
ATOM 3635 C CA . VAL B 1 15 ? 23.594 -4.934 44.062 1 57.88 15 VAL B CA 1
ATOM 3636 C C . VAL B 1 15 ? 23.688 -6.355 43.5 1 57.88 15 VAL B C 1
ATOM 3638 O O . VAL B 1 15 ? 24.312 -6.586 42.469 1 57.88 15 VAL B O 1
ATOM 3641 N N . SER B 1 16 ? 23 -7.312 44.219 1 55.75 16 SER B N 1
ATOM 3642 C CA . SER B 1 16 ? 23.047 -8.688 43.719 1 55.75 16 SER B CA 1
ATOM 3643 C C . SER B 1 16 ? 22.312 -8.82 42.406 1 55.75 16 SER B C 1
ATOM 3645 O O . SER B 1 16 ? 22.781 -9.516 41.5 1 55.75 16 SER B O 1
ATOM 3647 N N . LEU B 1 17 ? 21.219 -8.125 42.25 1 56.62 17 LEU B N 1
ATOM 3648 C CA . LEU B 1 17 ? 20.5 -8.219 40.969 1 56.62 17 LEU B CA 1
ATOM 3649 C C . LEU B 1 17 ? 21.266 -7.512 39.875 1 56.62 17 LEU B C 1
ATOM 3651 O O . LEU B 1 17 ? 21.297 -7.988 38.75 1 56.62 17 LEU B O 1
ATOM 3655 N N . SER B 1 18 ? 21.922 -6.41 40.281 1 54.28 18 SER B N 1
ATOM 3656 C CA . SER B 1 18 ? 22.766 -5.746 39.281 1 54.28 18 SER B CA 1
ATOM 3657 C C . SER B 1 18 ? 23.938 -6.629 38.875 1 54.28 18 SER B C 1
ATOM 3659 O O . SER B 1 18 ? 24.328 -6.656 37.688 1 54.28 18 SER B O 1
ATOM 3661 N N . LEU B 1 19 ? 24.547 -7.266 39.906 1 53.38 19 LEU B N 1
ATOM 3662 C CA . LEU B 1 19 ? 25.656 -8.156 39.594 1 53.38 19 LEU B CA 1
ATOM 3663 C C . LEU B 1 19 ? 25.172 -9.336 38.75 1 53.38 19 LEU B C 1
ATOM 3665 O O . LEU B 1 19 ? 25.859 -9.758 37.812 1 53.38 19 LEU B O 1
ATOM 3669 N N . LEU B 1 20 ? 23.953 -9.867 39.062 1 53.09 20 LEU B N 1
ATOM 3670 C CA . LEU B 1 20 ? 23.438 -10.938 38.219 1 53.09 20 LEU B CA 1
ATOM 3671 C C . LEU B 1 20 ? 23.156 -10.43 36.812 1 53.09 20 LEU B C 1
ATOM 3673 O O . LEU B 1 20 ? 23.406 -11.141 35.844 1 53.09 20 LEU B O 1
ATOM 3677 N N . PHE B 1 21 ? 22.672 -9.172 36.719 1 49.47 21 PHE B N 1
ATOM 3678 C CA . PHE B 1 21 ? 22.469 -8.586 35.406 1 49.47 21 PHE B CA 1
ATOM 3679 C C . PHE B 1 21 ? 23.812 -8.375 34.719 1 49.47 21 PHE B C 1
ATOM 3681 O O . PHE B 1 21 ? 23.938 -8.648 33.5 1 49.47 21 PHE B O 1
ATOM 3688 N N . LEU B 1 22 ? 24.797 -7.836 35.438 1 48.41 22 LEU B N 1
ATOM 3689 C CA . LEU B 1 22 ? 26.109 -7.688 34.844 1 48.41 22 LEU B CA 1
ATOM 3690 C C . LEU B 1 22 ? 26.688 -9.047 34.469 1 48.41 22 LEU B C 1
ATOM 3692 O O . LEU B 1 22 ? 27.375 -9.172 33.438 1 48.41 22 LEU B O 1
ATOM 3696 N N . LEU B 1 23 ? 26.578 -10.031 35.406 1 44.28 23 LEU B N 1
ATOM 3697 C CA . LEU B 1 23 ? 27.031 -11.359 35 1 44.28 23 LEU B CA 1
ATOM 3698 C C . LEU B 1 23 ? 26.234 -11.883 33.812 1 44.28 23 LEU B C 1
ATOM 3700 O O . LEU B 1 23 ? 26.797 -12.555 32.938 1 44.28 23 LEU B O 1
ATOM 3704 N N . ALA B 1 24 ? 24.906 -11.586 33.75 1 45 24 ALA B N 1
ATOM 3705 C CA . ALA B 1 24 ? 24.156 -12.023 32.562 1 45 24 ALA B CA 1
ATOM 3706 C C . ALA B 1 24 ? 24.594 -11.266 31.312 1 45 24 ALA B C 1
ATOM 3708 O O . ALA B 1 24 ? 24.594 -11.812 30.203 1 45 24 ALA B O 1
ATOM 3709 N N . LEU B 1 25 ? 24.875 -9.969 31.484 1 42.22 25 LEU B N 1
ATOM 3710 C CA . LEU B 1 25 ? 25.359 -9.219 30.328 1 42.22 25 LEU B CA 1
ATOM 3711 C C . LEU B 1 25 ? 26.75 -9.703 29.906 1 42.22 25 LEU B C 1
ATOM 3713 O O . LEU B 1 25 ? 27.172 -9.453 28.781 1 42.22 25 LEU B O 1
ATOM 3717 N N . GLN B 1 26 ? 27.609 -9.977 30.844 1 37.88 26 GLN B N 1
ATOM 3718 C CA . GLN B 1 26 ? 28.906 -10.516 30.484 1 37.88 26 GLN B CA 1
ATOM 3719 C C . GLN B 1 26 ? 28.797 -11.969 30.016 1 37.88 26 GLN B C 1
ATOM 3721 O O . GLN B 1 26 ? 29.812 -12.633 29.812 1 37.88 26 GLN B O 1
ATOM 3726 N N . LEU B 1 27 ? 27.562 -12.539 30.25 1 33.97 27 LEU B N 1
ATOM 3727 C CA . LEU B 1 27 ? 27.594 -13.82 29.547 1 33.97 27 LEU B CA 1
ATOM 3728 C C . LEU B 1 27 ? 27.828 -13.609 28.062 1 33.97 27 LEU B C 1
ATOM 3730 O O . LEU B 1 27 ? 27.219 -12.75 27.438 1 33.97 27 LEU B O 1
ATOM 3734 N N . PRO B 1 28 ? 29.141 -13.867 27.719 1 32.03 28 PRO B N 1
ATOM 3735 C CA . PRO B 1 28 ? 29.516 -13.656 26.328 1 32.03 28 PRO B CA 1
ATOM 3736 C C . PRO B 1 28 ? 28.391 -14 25.344 1 32.03 28 PRO B C 1
ATOM 3738 O O . PRO B 1 28 ? 27.625 -14.938 25.578 1 32.03 28 PRO B O 1
ATOM 3741 N N . SER B 1 29 ? 27.766 -12.875 24.797 1 32.69 29 SER B N 1
ATOM 3742 C CA . SER B 1 29 ? 26.828 -12.992 23.688 1 32.69 29 SER B CA 1
ATOM 3743 C C . SER B 1 29 ? 27.219 -14.141 22.75 1 32.69 29 SER B C 1
ATOM 3745 O O . SER B 1 29 ? 26.594 -14.328 21.703 1 32.69 29 SER B O 1
ATOM 3747 N N . SER B 1 30 ? 28.422 -14.641 22.984 1 31.25 30 SER B N 1
ATOM 3748 C CA . SER B 1 30 ? 28.891 -15.789 22.203 1 31.25 30 SER B CA 1
ATOM 3749 C C . SER B 1 30 ? 27.953 -16.984 22.359 1 31.25 30 SER B C 1
ATOM 3751 O O . SER B 1 30 ? 28.141 -18.016 21.719 1 31.25 30 SER B O 1
ATOM 3753 N N . LEU B 1 31 ? 27.281 -17 23.5 1 27.7 31 LEU B N 1
ATOM 3754 C CA . LEU B 1 31 ? 26.547 -18.25 23.594 1 27.7 31 LEU B CA 1
ATOM 3755 C C . LEU B 1 31 ? 25.391 -18.281 22.609 1 27.7 31 LEU B C 1
ATOM 3757 O O . LEU B 1 31 ? 24.859 -19.344 22.297 1 27.7 31 LEU B O 1
ATOM 3761 N N . PHE B 1 32 ? 24.672 -17.109 22.547 1 28.8 32 PHE B N 1
ATOM 3762 C CA . PHE B 1 32 ? 23.578 -17.328 21.625 1 28.8 32 PHE B CA 1
ATOM 3763 C C . PHE B 1 32 ? 24.094 -17.547 20.203 1 28.8 32 PHE B C 1
ATOM 3765 O O . PHE B 1 32 ? 23.312 -17.641 19.25 1 28.8 32 PHE B O 1
ATOM 3772 N N . SER B 1 33 ? 25.359 -17 19.953 1 28.05 33 SER B N 1
ATOM 3773 C CA . SER B 1 33 ? 25.891 -17.328 18.625 1 28.05 33 SER B CA 1
ATOM 3774 C C . SER B 1 33 ? 25.844 -18.828 18.359 1 28.05 33 SER B C 1
ATOM 3776 O O . SER B 1 33 ? 25.938 -19.266 17.203 1 28.05 33 SER B O 1
ATOM 3778 N N . GLN B 1 34 ? 26.312 -19.578 19.438 1 27 34 GLN B N 1
ATOM 3779 C CA . GLN B 1 34 ? 26.672 -20.984 19.234 1 27 34 GLN B CA 1
ATOM 3780 C C . GLN B 1 34 ? 25.422 -21.859 19.266 1 27 34 GLN B C 1
ATOM 3782 O O . GLN B 1 34 ? 25.5 -23.031 19.641 1 27 34 GLN B O 1
ATOM 3787 N N . VAL B 1 35 ? 24.344 -21.297 19.797 1 29.3 35 VAL B N 1
ATOM 3788 C CA . VAL B 1 35 ? 23.484 -22.469 19.625 1 29.3 35 VAL B CA 1
ATOM 3789 C C . VAL B 1 35 ? 23.672 -23.047 18.234 1 29.3 35 VAL B C 1
ATOM 3791 O O . VAL B 1 35 ? 23.25 -22.453 17.234 1 29.3 35 VAL B O 1
ATOM 3794 N N . HIS B 1 36 ? 24.844 -23.422 18.016 1 27.69 36 HIS B N 1
ATOM 3795 C CA . HIS B 1 36 ? 25.078 -24.438 16.984 1 27.69 36 HIS B CA 1
ATOM 3796 C C . HIS B 1 36 ? 23.906 -25.406 16.891 1 27.69 36 HIS B C 1
ATOM 3798 O O . HIS B 1 36 ? 23.734 -26.25 17.766 1 27.69 36 HIS B O 1
ATOM 3804 N N . ILE B 1 37 ? 22.672 -24.891 16.688 1 31.47 37 ILE B N 1
ATOM 3805 C CA . ILE B 1 37 ? 21.75 -25.969 16.359 1 31.47 37 ILE B CA 1
ATOM 3806 C C . ILE B 1 37 ? 22.547 -27.219 15.977 1 31.47 37 ILE B C 1
ATOM 3808 O O . ILE B 1 37 ? 23.703 -27.125 15.562 1 31.47 37 ILE B O 1
ATOM 3812 N N . TYR B 1 38 ? 21.766 -28.406 15.969 1 30.89 38 TYR B N 1
ATOM 3813 C CA . TYR B 1 38 ? 22.25 -29.719 15.57 1 30.89 38 TYR B CA 1
ATOM 3814 C C . TYR B 1 38 ? 23.359 -29.594 14.523 1 30.89 38 TYR B C 1
ATOM 3816 O O . TYR B 1 38 ? 23.453 -28.562 13.844 1 30.89 38 TYR B O 1
ATOM 3824 N N . GLY B 1 39 ? 24.438 -30.312 14.766 1 34.25 39 GLY B N 1
ATOM 3825 C CA . GLY B 1 39 ? 25.469 -30.609 13.781 1 34.25 39 GLY B CA 1
ATOM 3826 C C . GLY B 1 39 ? 25.047 -30.266 12.359 1 34.25 39 GLY B C 1
ATOM 3827 O O . GLY B 1 39 ? 23.891 -30.5 11.984 1 34.25 39 GLY B O 1
ATOM 3828 N N . GLU B 1 40 ? 25.5 -29.156 11.898 1 41.38 40 GLU B N 1
ATOM 3829 C CA . GLU B 1 40 ? 25.266 -28.844 10.492 1 41.38 40 GLU B CA 1
ATOM 3830 C C . GLU B 1 40 ? 25.047 -30.109 9.672 1 41.38 40 GLU B C 1
ATOM 3832 O O . GLU B 1 40 ? 25.938 -30.953 9.57 1 41.38 40 GLU B O 1
ATOM 3837 N N . PRO B 1 41 ? 23.859 -30.75 9.867 1 40.97 41 PRO B N 1
ATOM 3838 C CA . PRO B 1 41 ? 23.906 -31.922 8.984 1 40.97 41 PRO B CA 1
ATOM 3839 C C . PRO B 1 41 ? 24.812 -31.719 7.77 1 40.97 41 PRO B C 1
ATOM 3841 O O . PRO B 1 41 ? 25.031 -30.578 7.355 1 40.97 41 PRO B O 1
ATOM 3844 N N . SER B 1 42 ? 25.859 -32.5 7.598 1 41.59 42 SER B N 1
ATOM 3845 C CA . SER B 1 42 ? 26.656 -32.5 6.375 1 41.59 42 SER B CA 1
ATOM 3846 C C . SER B 1 42 ? 25.859 -31.953 5.195 1 41.59 42 SER B C 1
ATOM 3848 O O . SER B 1 42 ? 24.641 -32.156 5.113 1 41.59 42 SER B O 1
ATOM 3850 N N . LEU B 1 43 ? 26.188 -31 4.402 1 45.44 43 LEU B N 1
ATOM 3851 C CA . LEU B 1 43 ? 25.938 -30.422 3.088 1 45.44 43 LEU B CA 1
ATOM 3852 C C . LEU B 1 43 ? 25.344 -31.453 2.145 1 45.44 43 LEU B C 1
ATOM 3854 O O . LEU B 1 43 ? 25.859 -32.562 2.035 1 45.44 43 LEU B O 1
ATOM 3858 N N . GLY B 1 44 ? 24.203 -31.484 1.586 1 49.81 44 GLY B N 1
ATOM 3859 C CA . GLY B 1 44 ? 23.672 -32.344 0.542 1 49.81 44 GLY B CA 1
ATOM 3860 C C . GLY B 1 44 ? 22.906 -33.531 1.084 1 49.81 44 GLY B C 1
ATOM 3861 O O . GLY B 1 44 ? 22.328 -34.312 0.319 1 49.81 44 GLY B O 1
ATOM 3862 N N . GLU B 1 45 ? 23.125 -33.812 2.355 1 59.22 45 GLU B N 1
ATOM 3863 C CA . GLU B 1 45 ? 22.703 -35.156 2.66 1 59.22 45 GLU B CA 1
ATOM 3864 C C . GLU B 1 45 ? 21.25 -35.188 3.131 1 59.22 45 GLU B C 1
ATOM 3866 O O . GLU B 1 45 ? 20.594 -36.219 3.09 1 59.22 45 GLU B O 1
ATOM 3871 N N . VAL B 1 46 ? 20.672 -33.812 3.506 1 80.44 46 VAL B N 1
ATOM 3872 C CA . VAL B 1 46 ? 19.312 -34 4.012 1 80.44 46 VAL B CA 1
ATOM 3873 C C . VAL B 1 46 ? 18.312 -33.344 3.066 1 80.44 46 VAL B C 1
ATOM 3875 O O . VAL B 1 46 ? 18.547 -32.25 2.57 1 80.44 46 VAL B O 1
ATOM 3878 N N . ASP B 1 47 ? 17.297 -34.031 2.77 1 89.5 47 ASP B N 1
ATOM 3879 C CA . ASP B 1 47 ? 16.203 -33.594 1.906 1 89.5 47 ASP B CA 1
ATOM 3880 C C . ASP B 1 47 ? 15.5 -32.375 2.5 1 89.5 47 ASP B C 1
ATOM 3882 O O . ASP B 1 47 ? 15.328 -32.281 3.717 1 89.5 47 ASP B O 1
ATOM 3886 N N . ILE B 1 48 ? 15.18 -31.344 1.667 1 95.62 48 ILE B N 1
ATOM 3887 C CA . ILE B 1 48 ? 14.594 -30.078 2.084 1 95.62 48 ILE B CA 1
ATOM 3888 C C . ILE B 1 48 ? 13.336 -30.344 2.902 1 95.62 48 ILE B C 1
ATOM 3890 O O . ILE B 1 48 ? 13.016 -29.578 3.822 1 95.62 48 ILE B O 1
ATOM 3894 N N . TRP B 1 49 ? 12.633 -31.391 2.59 1 95 49 TRP B N 1
ATOM 3895 C CA . TRP B 1 49 ? 11.352 -31.672 3.238 1 95 49 TRP B CA 1
ATOM 3896 C C . TRP B 1 49 ? 11.562 -32.219 4.648 1 95 49 TRP B C 1
ATOM 3898 O O . TRP B 1 49 ? 10.625 -32.281 5.441 1 95 49 TRP B O 1
ATOM 3908 N N . SER B 1 50 ? 12.773 -32.562 4.996 1 93.62 50 SER B N 1
ATOM 3909 C CA . SER B 1 50 ? 13.086 -33.094 6.316 1 93.62 50 SER B CA 1
ATOM 3910 C C . SER B 1 50 ? 13.445 -31.984 7.293 1 93.62 50 SER B C 1
ATOM 3912 O O . SER B 1 50 ? 13.617 -32.25 8.492 1 93.62 50 SER B O 1
ATOM 3914 N N . VAL B 1 51 ? 13.531 -30.859 6.773 1 93.69 51 VAL B N 1
ATOM 3915 C CA . VAL B 1 51 ? 13.859 -29.719 7.617 1 93.69 51 VAL B CA 1
ATOM 3916 C C . VAL B 1 51 ? 12.711 -29.438 8.586 1 93.69 51 VAL B C 1
ATOM 3918 O O . VAL B 1 51 ? 11.539 -29.453 8.195 1 93.69 51 VAL B O 1
ATOM 3921 N N . ARG B 1 52 ? 13.102 -29.141 9.789 1 91.5 52 ARG B N 1
ATOM 3922 C CA . ARG B 1 52 ? 12.086 -28.828 10.789 1 91.5 52 ARG B CA 1
ATOM 3923 C C . ARG B 1 52 ? 11.508 -27.438 10.555 1 91.5 52 ARG B C 1
ATOM 3925 O O . ARG B 1 52 ? 12.25 -26.453 10.414 1 91.5 52 ARG B O 1
ATOM 3932 N N . ARG B 1 53 ? 10.273 -27.422 10.523 1 91.5 53 ARG B N 1
ATOM 3933 C CA . ARG B 1 53 ? 9.586 -26.156 10.336 1 91.5 53 ARG B CA 1
ATOM 3934 C C . ARG B 1 53 ? 9.445 -25.406 11.656 1 91.5 53 ARG B C 1
ATOM 3936 O O . ARG B 1 53 ? 9.227 -26.016 12.703 1 91.5 53 ARG B O 1
ATOM 3943 N N . LEU B 1 54 ? 9.555 -24.094 11.625 1 91.56 54 LEU B N 1
ATOM 3944 C CA . LEU B 1 54 ? 9.43 -23.234 12.797 1 91.56 54 LEU B CA 1
ATOM 3945 C C . LEU B 1 54 ? 8.078 -22.531 12.812 1 91.56 54 LEU B C 1
ATOM 3947 O O . LEU B 1 54 ? 7.531 -22.25 13.891 1 91.56 54 LEU B O 1
ATOM 3951 N N . MET B 1 55 ? 7.625 -22.234 11.688 1 88.75 55 MET B N 1
ATOM 3952 C CA . MET B 1 55 ? 6.352 -21.531 11.531 1 88.75 55 MET B CA 1
ATOM 3953 C C . MET B 1 55 ? 5.461 -22.25 10.516 1 88.75 55 MET B C 1
ATOM 3955 O O . MET B 1 55 ? 5.957 -22.938 9.617 1 88.75 55 MET B O 1
ATOM 3959 N N . GLU B 1 56 ? 4.25 -22.109 10.789 1 86.62 56 GLU B N 1
ATOM 3960 C CA . GLU B 1 56 ? 3.279 -22.656 9.844 1 86.62 56 GLU B CA 1
ATOM 3961 C C . GLU B 1 56 ? 2.137 -21.672 9.602 1 86.62 56 GLU B C 1
ATOM 3963 O O . GLU B 1 56 ? 1.835 -20.844 10.469 1 86.62 56 GLU B O 1
ATOM 3968 N N . TRP B 1 57 ? 1.68 -21.766 8.422 1 90.06 57 TRP B N 1
ATOM 3969 C CA . TRP B 1 57 ? 0.538 -20.922 8.078 1 90.06 57 TRP B CA 1
ATOM 3970 C C . TRP B 1 57 ? -0.752 -21.734 8.07 1 90.06 57 TRP B C 1
ATOM 3972 O O . TRP B 1 57 ? -0.782 -22.859 7.551 1 90.06 57 TRP B O 1
ATOM 3982 N N . ARG B 1 58 ? -1.713 -21.172 8.695 1 91.94 58 ARG B N 1
ATOM 3983 C CA . ARG B 1 58 ? -3.053 -21.75 8.719 1 91.94 58 ARG B CA 1
ATOM 3984 C C . ARG B 1 58 ? -4.117 -20.672 8.516 1 91.94 58 ARG B C 1
ATOM 3986 O O . ARG B 1 58 ? -3.859 -19.5 8.75 1 91.94 58 ARG B O 1
ATOM 3993 N N . PRO B 1 59 ? -5.254 -21.125 7.961 1 93.25 59 PRO B N 1
ATOM 3994 C CA . PRO B 1 59 ? -6.32 -20.125 7.926 1 93.25 59 PRO B CA 1
ATOM 3995 C C . PRO B 1 59 ? -6.605 -19.531 9.297 1 93.25 59 PRO B C 1
ATOM 3997 O O . PRO B 1 59 ? -6.586 -20.234 10.305 1 93.25 59 PRO B O 1
ATOM 4000 N N . CYS B 1 60 ? -6.793 -18.234 9.312 1 93.25 60 CYS B N 1
ATOM 4001 C CA . CYS B 1 60 ? -7.105 -17.562 10.57 1 93.25 60 CYS B CA 1
ATOM 4002 C C . CYS B 1 60 ? -8.477 -17.984 11.086 1 93.25 60 CYS B C 1
ATOM 4004 O O . CYS B 1 60 ? -9.414 -18.141 10.297 1 93.25 60 CYS B O 1
ATOM 4006 N N . ASN B 1 61 ? -8.617 -18.016 12.352 1 92.06 61 ASN B N 1
ATOM 4007 C CA . ASN B 1 61 ? -9.867 -18.469 12.953 1 92.06 61 ASN B CA 1
ATOM 4008 C C . ASN B 1 61 ? -10.969 -17.422 12.828 1 92.06 61 ASN B C 1
ATOM 4010 O O . ASN B 1 61 ? -12.148 -17.766 12.781 1 92.06 61 ASN B O 1
ATOM 4014 N N . TRP B 1 62 ? -10.57 -16.203 12.797 1 90.75 62 TRP B N 1
ATOM 4015 C CA . TRP B 1 62 ? -11.555 -15.125 12.867 1 90.75 62 TRP B CA 1
ATOM 4016 C C . TRP B 1 62 ? -12.547 -15.219 11.711 1 90.75 62 TRP B C 1
ATOM 4018 O O . TRP B 1 62 ? -13.711 -14.844 11.852 1 90.75 62 TRP B O 1
ATOM 4028 N N . TRP B 1 63 ? -12.164 -15.719 10.539 1 92 63 TRP B N 1
ATOM 4029 C CA . TRP B 1 63 ? -13.125 -15.758 9.445 1 92 63 TRP B CA 1
ATOM 4030 C C . TRP B 1 63 ? -13.695 -17.156 9.266 1 92 63 TRP B C 1
ATOM 4032 O O . TRP B 1 63 ? -14.719 -17.344 8.609 1 92 63 TRP B O 1
ATOM 4042 N N . LEU B 1 64 ? -13.062 -18.141 9.844 1 89.88 64 LEU B N 1
ATOM 4043 C CA . LEU B 1 64 ? -13.555 -19.516 9.766 1 89.88 64 LEU B CA 1
ATOM 4044 C C . LEU B 1 64 ? -14.703 -19.734 10.75 1 89.88 64 LEU B C 1
ATOM 4046 O O . LEU B 1 64 ? -15.688 -20.406 10.43 1 89.88 64 LEU B O 1
ATOM 4050 N N . GLN B 1 65 ? -14.492 -19.203 11.977 1 80.12 65 GLN B N 1
ATOM 4051 C CA . GLN B 1 65 ? -15.422 -19.5 13.062 1 80.12 65 GLN B CA 1
ATOM 4052 C C . GLN B 1 65 ? -16.094 -18.234 13.562 1 80.12 65 GLN B C 1
ATOM 4054 O O . GLN B 1 65 ? -16.938 -18.281 14.461 1 80.12 65 GLN B O 1
ATOM 4059 N N . GLY B 1 66 ? -15.727 -17.172 13.086 1 69.31 66 GLY B N 1
ATOM 4060 C CA . GLY B 1 66 ? -16.203 -15.93 13.656 1 69.31 66 GLY B CA 1
ATOM 4061 C C . GLY B 1 66 ? -17.688 -15.688 13.398 1 69.31 66 GLY B C 1
ATOM 4062 O O . GLY B 1 66 ? -18.266 -16.266 12.484 1 69.31 66 GLY B O 1
ATOM 4063 N N . ARG B 1 67 ? -18.172 -14.992 14.406 1 70.06 67 ARG B N 1
ATOM 4064 C CA . ARG B 1 67 ? -19.562 -14.586 14.273 1 70.06 67 ARG B CA 1
ATOM 4065 C C . ARG B 1 67 ? -19.75 -13.656 13.07 1 70.06 67 ARG B C 1
ATOM 4067 O O . ARG B 1 67 ? -19.062 -12.648 12.953 1 70.06 67 ARG B O 1
ATOM 4074 N N . GLN B 1 68 ? -20.625 -14.18 12.211 1 76.56 68 GLN B N 1
ATOM 4075 C CA . GLN B 1 68 ? -20.891 -13.391 11.016 1 76.56 68 GLN B CA 1
ATOM 4076 C C . GLN B 1 68 ? -21.844 -12.234 11.312 1 76.56 68 GLN B C 1
ATOM 4078 O O . GLN B 1 68 ? -22.797 -12.398 12.062 1 76.56 68 GLN B O 1
ATOM 4083 N N . THR B 1 69 ? -21.391 -11.117 10.945 1 81.25 69 THR B N 1
ATOM 4084 C CA . THR B 1 69 ? -22.281 -9.969 10.992 1 81.25 69 THR B CA 1
ATOM 4085 C C . THR B 1 69 ? -23.453 -10.164 10.023 1 81.25 69 THR B C 1
ATOM 4087 O O . THR B 1 69 ? -23.25 -10.492 8.852 1 81.25 69 THR B O 1
ATOM 4090 N N . ALA B 1 70 ? -24.641 -10.016 10.562 1 84.62 70 ALA B N 1
ATOM 4091 C CA . ALA B 1 70 ? -25.828 -10.203 9.734 1 84.62 70 ALA B CA 1
ATOM 4092 C C . ALA B 1 70 ? -25.812 -9.25 8.539 1 84.62 70 ALA B C 1
ATOM 4094 O O . ALA B 1 70 ? -25.375 -8.102 8.648 1 84.62 70 ALA B O 1
ATOM 4095 N N . LEU B 1 71 ? -26.25 -9.742 7.445 1 90.56 71 LEU B N 1
ATOM 4096 C CA . LEU B 1 71 ? -26.375 -8.906 6.254 1 90.56 71 LEU B CA 1
ATOM 4097 C C . LEU B 1 71 ? -27.516 -7.914 6.402 1 90.56 71 LEU B C 1
ATOM 4099 O O . LEU B 1 71 ? -28.578 -8.25 6.941 1 90.56 71 LEU B O 1
ATOM 4103 N N . PRO B 1 72 ? -27.25 -6.746 5.957 1 88 72 PRO B N 1
ATOM 4104 C CA . PRO B 1 72 ? -28.391 -5.828 5.906 1 88 72 PRO B CA 1
ATOM 4105 C C . PRO B 1 72 ? -29.516 -6.336 5.012 1 88 72 PRO B C 1
ATOM 4107 O O . PRO B 1 72 ? -29.266 -7.074 4.059 1 88 72 PRO B O 1
ATOM 4110 N N . LEU B 1 73 ? -30.672 -5.883 5.324 1 87.56 73 LEU B N 1
ATOM 4111 C CA . LEU B 1 73 ? -31.844 -6.332 4.586 1 87.56 73 LEU B CA 1
ATOM 4112 C C . LEU B 1 73 ? -31.828 -5.789 3.16 1 87.56 73 LEU B C 1
ATOM 4114 O O . LEU B 1 73 ? -32.094 -6.531 2.207 1 87.56 73 LEU B O 1
ATOM 4118 N N . GLU B 1 74 ? -31.516 -4.496 3.076 1 91.31 74 GLU B N 1
ATOM 4119 C CA . GLU B 1 74 ? -31.453 -3.875 1.756 1 91.31 74 GLU B CA 1
ATOM 4120 C C . GLU B 1 74 ? -30.031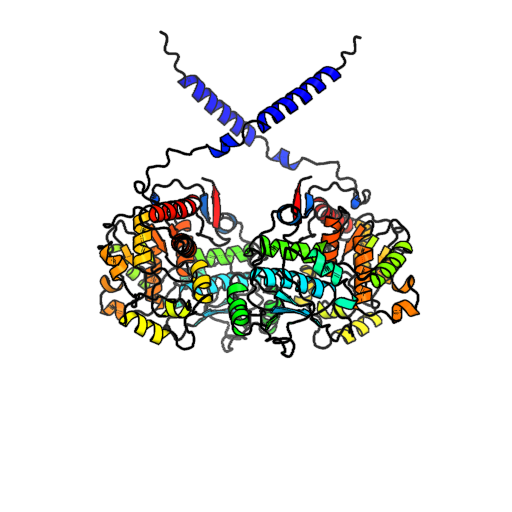 -3.496 1.382 1 91.31 74 GLU B C 1
ATOM 4122 O O . GLU B 1 74 ? -29.234 -3.109 2.244 1 91.31 74 GLU B O 1
ATOM 4127 N N . THR B 1 75 ? -29.734 -3.736 0.094 1 93.88 75 THR B N 1
ATOM 4128 C CA . THR B 1 75 ? -28.422 -3.352 -0.402 1 93.88 75 THR B CA 1
ATOM 4129 C C . THR B 1 75 ? -28.5 -2.033 -1.166 1 93.88 75 THR B C 1
ATOM 4131 O O . THR B 1 75 ? -29.594 -1.57 -1.514 1 93.88 75 THR B O 1
ATOM 4134 N N . TYR B 1 76 ? -27.375 -1.446 -1.385 1 94.12 76 TYR B N 1
ATOM 4135 C CA . TYR B 1 76 ? -27.312 -0.134 -2.02 1 94.12 76 TYR B CA 1
ATOM 4136 C C . TYR B 1 76 ? -27.406 -0.258 -3.537 1 94.12 76 TYR B C 1
ATOM 4138 O O . TYR B 1 76 ? -27.641 0.73 -4.234 1 94.12 76 TYR B O 1
ATOM 4146 N N . GLY B 1 77 ? -27.266 -1.425 -4.07 1 95.06 77 GLY B N 1
ATOM 4147 C CA . GLY B 1 77 ? -27.266 -1.664 -5.508 1 95.06 77 GLY B CA 1
ATOM 4148 C C . GLY B 1 77 ? -26.531 -2.939 -5.895 1 95.06 77 GLY B C 1
ATOM 4149 O O . GLY B 1 77 ? -26.391 -3.85 -5.074 1 95.06 77 GLY B O 1
ATOM 4150 N N . TYR B 1 78 ? -26.188 -2.988 -7.242 1 95.81 78 TYR B N 1
ATOM 4151 C CA . TYR B 1 78 ? -25.594 -4.195 -7.793 1 95.81 78 TYR B CA 1
ATOM 4152 C C . TYR B 1 78 ? -24.188 -3.91 -8.328 1 95.81 78 TYR B C 1
ATOM 4154 O O . TYR B 1 78 ? -23.953 -2.869 -8.953 1 95.81 78 TYR B O 1
ATOM 4162 N N . ILE B 1 79 ? -23.281 -4.852 -8.047 1 96.25 79 ILE B N 1
ATOM 4163 C CA . ILE B 1 79 ? -21.922 -4.723 -8.555 1 96.25 79 ILE B CA 1
ATOM 4164 C C . ILE B 1 79 ? -21.562 -5.965 -9.367 1 96.25 79 ILE B C 1
ATOM 4166 O O . ILE B 1 79 ? -21.734 -7.094 -8.898 1 96.25 79 ILE B O 1
ATOM 4170 N N . ARG B 1 80 ? -21.125 -5.77 -10.531 1 94.88 80 ARG B N 1
ATOM 4171 C CA . ARG B 1 80 ? -20.484 -6.82 -11.312 1 94.88 80 ARG B CA 1
ATOM 4172 C C . ARG B 1 80 ? -18.969 -6.645 -11.305 1 94.88 80 ARG B C 1
ATOM 4174 O O . ARG B 1 80 ? -18.453 -5.539 -11.523 1 94.88 80 ARG B O 1
ATOM 4181 N N . VAL B 1 81 ? -18.297 -7.664 -11.094 1 93.19 81 VAL B N 1
ATOM 4182 C CA . VAL B 1 81 ? -16.844 -7.613 -11.117 1 93.19 81 VAL B CA 1
ATOM 4183 C C . VAL B 1 81 ? -16.328 -8.047 -12.484 1 93.19 81 VAL B C 1
ATOM 4185 O O . VAL B 1 81 ? -16.641 -9.141 -12.953 1 93.19 81 VAL B O 1
ATOM 4188 N N . ASP B 1 82 ? -15.578 -7.199 -13.062 1 91 82 ASP B N 1
ATOM 4189 C CA . ASP B 1 82 ? -14.906 -7.52 -14.32 1 91 82 ASP B CA 1
ATOM 4190 C C . ASP B 1 82 ? -13.492 -8.039 -14.07 1 91 82 ASP B C 1
ATOM 4192 O O . ASP B 1 82 ? -12.625 -7.293 -13.602 1 91 82 ASP B O 1
ATOM 4196 N N . CYS B 1 83 ? -13.359 -9.25 -14.375 1 89.69 83 CYS B N 1
ATOM 4197 C CA . CYS B 1 83 ? -12.086 -9.914 -14.117 1 89.69 83 CYS B CA 1
ATOM 4198 C C . CYS B 1 83 ? -11.297 -10.109 -15.406 1 89.69 83 CYS B C 1
ATOM 4200 O O . CYS B 1 83 ? -11.852 -10.547 -16.406 1 89.69 83 CYS B O 1
ATOM 4202 N N . TYR B 1 84 ? -10.031 -9.789 -15.297 1 83.56 84 TYR B N 1
ATOM 4203 C CA . TYR B 1 84 ? -9.195 -9.867 -16.5 1 83.56 84 TYR B CA 1
ATOM 4204 C C . TYR B 1 84 ? -7.988 -10.766 -16.25 1 83.56 84 TYR B C 1
ATOM 4206 O O . TYR B 1 84 ? -7.586 -10.984 -15.109 1 83.56 84 TYR B O 1
ATOM 4214 N N . GLY B 1 85 ? -7.426 -11.32 -17.344 1 82.81 85 GLY B N 1
ATOM 4215 C CA . GLY B 1 85 ? -6.195 -12.086 -17.266 1 82.81 85 GLY B CA 1
ATOM 4216 C C . GLY B 1 85 ? -6.43 -13.586 -17.219 1 82.81 85 GLY B C 1
ATOM 4217 O O . GLY B 1 85 ? -7.387 -14.094 -17.797 1 82.81 85 GLY B O 1
ATOM 4218 N N . GLY B 1 86 ? -5.398 -14.258 -16.641 1 83.75 86 GLY B N 1
ATOM 4219 C CA . GLY B 1 86 ? -5.523 -15.695 -16.469 1 83.75 86 GLY B CA 1
ATOM 4220 C C . GLY B 1 86 ? -6.457 -16.094 -15.344 1 83.75 86 GLY B C 1
ATOM 4221 O O . GLY B 1 86 ? -6.879 -15.242 -14.555 1 83.75 86 GLY B O 1
ATOM 4222 N N . LEU B 1 87 ? -6.668 -17.281 -15.273 1 88.5 87 LEU B N 1
ATOM 4223 C CA . LEU B 1 87 ? -7.672 -17.828 -14.359 1 88.5 87 LEU B CA 1
ATOM 4224 C C . LEU B 1 87 ? -7.402 -17.391 -12.93 1 88.5 87 LEU B C 1
ATOM 4226 O O . LEU B 1 87 ? -8.312 -16.922 -12.234 1 88.5 87 LEU B O 1
ATOM 4230 N N . ASN B 1 88 ? -6.211 -17.5 -12.523 1 88.06 88 ASN B N 1
ATOM 4231 C CA . ASN B 1 88 ? -5.926 -17.234 -11.117 1 88.06 88 ASN B CA 1
ATOM 4232 C C . ASN B 1 88 ? -5.891 -15.727 -10.836 1 88.06 88 ASN B C 1
ATOM 4234 O O . ASN B 1 88 ? -6.148 -15.297 -9.711 1 88.06 88 ASN B O 1
ATOM 4238 N N . GLN B 1 89 ? -5.602 -14.984 -11.812 1 87.12 89 GLN B N 1
ATOM 4239 C CA . GLN B 1 89 ? -5.785 -13.547 -11.68 1 87.12 89 GLN B CA 1
ATOM 4240 C C . GLN B 1 89 ? -7.266 -13.188 -11.57 1 87.12 89 GLN B C 1
ATOM 4242 O O . GLN B 1 89 ? -7.652 -12.367 -10.734 1 87.12 89 GLN B O 1
ATOM 4247 N N . MET B 1 90 ? -7.98 -13.781 -12.406 1 90.62 90 MET B N 1
ATOM 4248 C CA . MET B 1 90 ? -9.422 -13.531 -12.375 1 90.62 90 MET B CA 1
ATOM 4249 C C . MET B 1 90 ? -10.023 -13.969 -11.039 1 90.62 90 MET B C 1
ATOM 4251 O O . MET B 1 90 ? -10.891 -13.289 -10.492 1 90.62 90 MET B O 1
ATOM 4255 N N . ARG B 1 91 ? -9.539 -15.086 -10.609 1 91.88 91 ARG B N 1
ATOM 4256 C CA . ARG B 1 91 ? -9.977 -15.555 -9.297 1 91.88 91 ARG B CA 1
ATOM 4257 C C . ARG B 1 91 ? -9.672 -14.516 -8.219 1 91.88 91 ARG B C 1
ATOM 4259 O O . ARG B 1 91 ? -10.531 -14.203 -7.395 1 91.88 91 ARG B O 1
ATOM 4266 N N . ARG B 1 92 ? -8.531 -14.062 -8.211 1 89.75 92 ARG B N 1
ATOM 4267 C CA . ARG B 1 92 ? -8.125 -13.055 -7.23 1 89.75 92 ARG B CA 1
ATOM 4268 C C . ARG B 1 92 ? -8.984 -11.805 -7.344 1 89.75 92 ARG B C 1
ATOM 4270 O O . ARG B 1 92 ? -9.445 -11.266 -6.332 1 89.75 92 ARG B O 1
ATOM 4277 N N . ASP B 1 93 ? -9.125 -11.352 -8.539 1 89.81 93 ASP B N 1
ATOM 4278 C CA . ASP B 1 93 ? -9.953 -10.172 -8.773 1 89.81 93 ASP B CA 1
ATOM 4279 C C . ASP B 1 93 ? -11.367 -10.383 -8.234 1 89.81 93 ASP B C 1
ATOM 4281 O O . ASP B 1 93 ? -11.938 -9.492 -7.602 1 89.81 93 ASP B O 1
ATOM 4285 N N . PHE B 1 94 ? -11.828 -11.531 -8.523 1 94.25 94 PHE B N 1
ATOM 4286 C CA . PHE B 1 94 ? -13.195 -11.828 -8.109 1 94.25 94 PHE B CA 1
ATOM 4287 C C . PHE B 1 94 ? -13.305 -11.859 -6.594 1 94.25 94 PHE B C 1
ATOM 4289 O O . PHE B 1 94 ? -14.25 -11.305 -6.023 1 94.25 94 PHE B O 1
ATOM 4296 N N . CYS B 1 95 ? -12.375 -12.477 -5.984 1 93.81 95 CYS B N 1
ATOM 4297 C CA . CYS B 1 95 ? -12.375 -12.523 -4.527 1 93.81 95 CYS B CA 1
ATOM 4298 C C . CYS B 1 95 ? -12.312 -11.117 -3.938 1 93.81 95 CYS B C 1
ATOM 4300 O O . CYS B 1 95 ? -13.039 -10.797 -2.998 1 93.81 95 CYS B O 1
ATOM 4302 N N . ASP B 1 96 ? -11.453 -10.328 -4.457 1 91.69 96 ASP B N 1
ATOM 4303 C CA . ASP B 1 96 ? -11.398 -8.938 -4.023 1 91.69 96 ASP B CA 1
ATOM 4304 C C . ASP B 1 96 ? -12.742 -8.242 -4.238 1 91.69 96 ASP B C 1
ATOM 4306 O O . ASP B 1 96 ? -13.203 -7.492 -3.373 1 91.69 96 ASP B O 1
ATOM 4310 N N . GLY B 1 97 ? -13.273 -8.508 -5.383 1 94.06 97 GLY B N 1
ATOM 4311 C CA . GLY B 1 97 ? -14.57 -7.93 -5.703 1 94.06 97 GLY B CA 1
ATOM 4312 C C . GLY B 1 97 ? -15.648 -8.305 -4.707 1 94.06 97 GLY B C 1
ATOM 4313 O O . GLY B 1 97 ? -16.516 -7.484 -4.383 1 94.06 97 GLY B O 1
ATOM 4314 N N . VAL B 1 98 ? -15.594 -9.469 -4.277 1 95.81 98 VAL B N 1
ATOM 4315 C CA . VAL B 1 98 ? -16.562 -9.93 -3.283 1 95.81 98 VAL B CA 1
ATOM 4316 C C . VAL B 1 98 ? -16.406 -9.117 -1.997 1 95.81 98 VAL B C 1
ATOM 4318 O O . VAL B 1 98 ? -17.391 -8.648 -1.427 1 95.81 98 VAL B O 1
ATOM 4321 N N . GLY B 1 99 ? -15.156 -9 -1.559 1 94.5 99 GLY B N 1
ATOM 4322 C CA . GLY B 1 99 ? -14.914 -8.18 -0.382 1 94.5 99 GLY B CA 1
ATOM 4323 C C . GLY B 1 99 ? -15.414 -6.754 -0.53 1 94.5 99 GLY B C 1
ATOM 4324 O O . GLY B 1 99 ? -15.984 -6.191 0.405 1 94.5 99 GLY B O 1
ATOM 4325 N N . ILE B 1 100 ? -15.219 -6.211 -1.657 1 94.12 100 ILE B N 1
ATOM 4326 C CA . ILE B 1 100 ? -15.633 -4.84 -1.938 1 94.12 100 ILE B CA 1
ATOM 4327 C C . ILE B 1 100 ? -17.156 -4.746 -1.942 1 94.12 100 ILE B C 1
ATOM 4329 O O . ILE B 1 100 ? -17.734 -3.801 -1.395 1 94.12 100 ILE B O 1
ATOM 4333 N N . ALA B 1 101 ? -17.781 -5.691 -2.596 1 96.25 101 ALA B N 1
ATOM 4334 C CA . ALA B 1 101 ? -19.25 -5.699 -2.605 1 96.25 101 ALA B CA 1
ATOM 4335 C C . ALA B 1 101 ? -19.812 -5.711 -1.186 1 96.25 101 ALA B C 1
ATOM 4337 O O . ALA B 1 101 ? -20.75 -4.98 -0.876 1 96.25 101 ALA B O 1
ATOM 4338 N N . ARG B 1 102 ? -19.234 -6.52 -0.366 1 96 102 ARG B N 1
ATOM 4339 C CA . ARG B 1 102 ? -19.656 -6.574 1.027 1 96 102 ARG B CA 1
ATOM 4340 C C . ARG B 1 102 ? -19.359 -5.258 1.742 1 96 102 ARG B C 1
ATOM 4342 O O . ARG B 1 102 ? -20.188 -4.758 2.504 1 96 102 ARG B O 1
ATOM 4349 N N . LEU B 1 103 ? -18.219 -4.777 1.5 1 93.75 103 LEU B N 1
ATOM 4350 C CA . LEU B 1 103 ? -17.797 -3.514 2.098 1 93.75 103 LEU B CA 1
ATOM 4351 C C . LEU B 1 103 ? -18.781 -2.4 1.771 1 93.75 103 LEU B C 1
ATOM 4353 O O . LEU B 1 103 ? -19.125 -1.585 2.635 1 93.75 103 LEU B O 1
ATOM 4357 N N . LEU B 1 104 ? -19.297 -2.424 0.558 1 95 104 LEU B N 1
ATOM 4358 C CA . LEU B 1 104 ? -20.141 -1.343 0.069 1 95 104 LEU B CA 1
ATOM 4359 C C . LEU B 1 104 ? -21.625 -1.688 0.241 1 95 104 LEU B C 1
ATOM 4361 O O . LEU B 1 104 ? -22.484 -0.946 -0.215 1 95 104 LEU B O 1
ATOM 4365 N N . ASN B 1 105 ? -21.906 -2.799 0.836 1 94.88 105 ASN B N 1
ATOM 4366 C CA . ASN B 1 105 ? -23.281 -3.287 0.989 1 94.88 105 ASN B CA 1
ATOM 4367 C C . ASN B 1 105 ? -23.984 -3.393 -0.357 1 94.88 105 ASN B C 1
ATOM 4369 O O . ASN B 1 105 ? -25.094 -2.881 -0.519 1 94.88 105 ASN B O 1
ATOM 4373 N N . ALA B 1 106 ? -23.328 -4.043 -1.228 1 97.25 106 ALA B N 1
ATOM 4374 C CA . ALA B 1 106 ? -23.875 -4.25 -2.566 1 97.25 106 ALA B CA 1
ATOM 4375 C C . ALA B 1 106 ? -24.219 -5.719 -2.797 1 97.25 106 ALA B C 1
ATOM 4377 O O . ALA B 1 106 ? -23.672 -6.602 -2.139 1 97.25 106 ALA B O 1
ATOM 4378 N N . THR B 1 107 ? -25.141 -5.926 -3.682 1 96.69 107 THR B N 1
ATOM 4379 C CA . THR B 1 107 ? -25.422 -7.266 -4.184 1 96.69 107 THR B CA 1
ATOM 4380 C C . THR B 1 107 ? -24.453 -7.629 -5.312 1 96.69 107 THR B C 1
ATOM 4382 O O . THR B 1 107 ? -24.281 -6.852 -6.254 1 96.69 107 THR B O 1
ATOM 4385 N N . LEU B 1 108 ? -23.891 -8.727 -5.148 1 96.5 108 LEU B N 1
ATOM 4386 C CA . LEU B 1 108 ? -22.922 -9.188 -6.137 1 96.5 108 LEU B CA 1
ATOM 4387 C C . LEU B 1 108 ? -23.625 -9.898 -7.293 1 96.5 108 LEU B C 1
ATOM 4389 O O . LEU B 1 108 ? -24.484 -10.75 -7.07 1 96.5 108 LEU B O 1
ATOM 4393 N N . VAL B 1 109 ? -23.203 -9.508 -8.453 1 92.88 109 VAL B N 1
ATOM 4394 C CA . VAL B 1 109 ? -23.609 -10.219 -9.656 1 92.88 109 VAL B CA 1
ATOM 4395 C C . VAL B 1 109 ? -22.453 -11.094 -10.148 1 92.88 109 VAL B C 1
ATOM 4397 O O . VAL B 1 109 ? -21.281 -10.781 -9.906 1 92.88 109 VAL B O 1
ATOM 4400 N N . LEU B 1 110 ? -22.797 -12.18 -10.805 1 89.5 110 LEU B N 1
ATOM 4401 C CA . LEU B 1 110 ? -21.734 -13.055 -11.305 1 89.5 110 LEU B CA 1
ATOM 4402 C C . LEU B 1 110 ? -20.766 -12.289 -12.195 1 89.5 110 LEU B C 1
ATOM 4404 O O . LEU B 1 110 ? -21.188 -11.438 -12.984 1 89.5 110 LEU B O 1
ATOM 4408 N N . PRO B 1 111 ? -19.547 -12.656 -12.078 1 87.88 111 PRO B N 1
ATOM 4409 C CA . PRO B 1 111 ? -18.531 -11.852 -12.742 1 87.88 111 PRO B CA 1
ATOM 4410 C C . PRO B 1 111 ? -18.484 -12.07 -14.258 1 87.88 111 PRO B C 1
ATOM 4412 O O . PRO B 1 111 ? -19.062 -13.039 -14.758 1 87.88 111 PRO B O 1
ATOM 4415 N N . LYS B 1 112 ? -17.969 -11.148 -14.82 1 80.19 112 LYS B N 1
ATOM 4416 C CA . LYS B 1 112 ? -17.594 -11.273 -16.234 1 80.19 112 LYS B CA 1
ATOM 4417 C C . LYS B 1 112 ? -16.109 -11.57 -16.375 1 80.19 112 LYS B C 1
ATOM 4419 O O . LYS B 1 112 ? -15.266 -10.781 -15.938 1 80.19 112 LYS B O 1
ATOM 4424 N N . PHE B 1 113 ? -15.852 -12.742 -16.953 1 79.25 113 PHE B N 1
ATOM 4425 C CA . PHE B 1 113 ? -14.477 -13.117 -17.234 1 79.25 113 PHE B CA 1
ATOM 4426 C C . PHE B 1 113 ? -14.055 -12.609 -18.609 1 79.25 113 PHE B C 1
ATOM 4428 O O . PHE B 1 113 ? -14.719 -12.898 -19.609 1 79.25 113 PHE B O 1
ATOM 4435 N N . GLU B 1 114 ? -13.227 -11.625 -18.469 1 74.19 114 GLU B N 1
ATOM 4436 C CA . GLU B 1 114 ? -12.688 -11.117 -19.719 1 74.19 114 GLU B CA 1
ATOM 4437 C C . GLU B 1 114 ? -11.242 -11.562 -19.922 1 74.19 114 GLU B C 1
ATOM 4439 O O . GLU B 1 114 ? -10.367 -11.242 -19.125 1 74.19 114 GLU B O 1
ATOM 4444 N N . VAL B 1 115 ? -11.102 -12.414 -20.734 1 62.94 115 VAL B N 1
ATOM 4445 C CA . VAL B 1 115 ? -9.781 -12.984 -20.938 1 62.94 115 VAL B CA 1
ATOM 4446 C C . VAL B 1 115 ? -9.016 -12.156 -21.969 1 62.94 115 VAL B C 1
ATOM 4448 O O . VAL B 1 115 ? -9.609 -11.609 -22.906 1 62.94 115 VAL B O 1
ATOM 4451 N N . ALA B 1 116 ? -7.805 -11.875 -21.562 1 55.84 116 ALA B N 1
ATOM 4452 C CA . ALA B 1 116 ? -6.938 -11.211 -22.547 1 55.84 116 ALA B CA 1
ATOM 4453 C C . ALA B 1 116 ? -6.848 -12.023 -23.82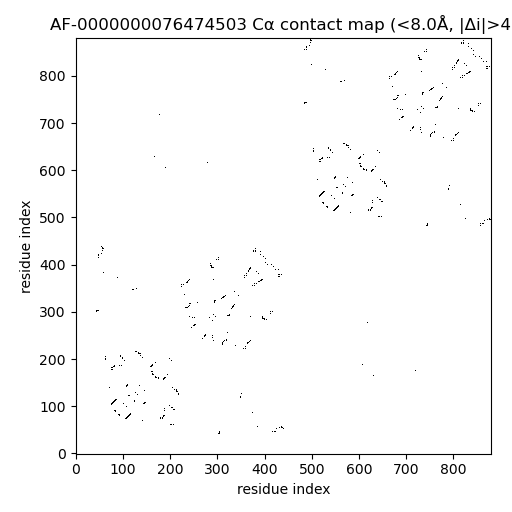8 1 55.84 116 ALA B C 1
ATOM 4455 O O . ALA B 1 116 ? -6.973 -13.25 -23.812 1 55.84 116 ALA B O 1
ATOM 4456 N N . SER B 1 117 ? -6.812 -11.32 -24.906 1 47.5 117 SER B N 1
ATOM 4457 C CA . SER B 1 117 ? -6.73 -11.836 -26.281 1 47.5 117 SER B CA 1
ATOM 4458 C C . SER B 1 117 ? -5.668 -12.922 -26.391 1 47.5 117 SER B C 1
ATOM 4460 O O . SER B 1 117 ? -5.824 -13.875 -27.156 1 47.5 117 SER B O 1
ATOM 4462 N N . TYR B 1 118 ? -4.684 -12.672 -25.562 1 47.47 118 TYR B N 1
ATOM 4463 C CA . TYR B 1 118 ? -3.562 -13.594 -25.719 1 47.47 118 TYR B CA 1
ATOM 4464 C C . TYR B 1 118 ? -3.986 -15.023 -25.391 1 47.47 118 TYR B C 1
ATOM 4466 O O . TYR B 1 118 ? -3.428 -15.977 -25.938 1 47.47 118 TYR B O 1
ATOM 4474 N N . TRP B 1 119 ? -4.922 -15.148 -24.625 1 54.12 119 TRP B N 1
ATOM 4475 C CA . TRP B 1 119 ? -5.211 -16.516 -24.188 1 54.12 119 TRP B CA 1
ATOM 4476 C C . TRP B 1 119 ? -6.348 -17.109 -25.016 1 54.12 119 TRP B C 1
ATOM 4478 O O . TRP B 1 119 ? -6.656 -18.297 -24.875 1 54.12 119 TRP B O 1
ATOM 4488 N N . ASN B 1 120 ? -6.703 -16.453 -26.062 1 53.91 120 ASN B N 1
ATOM 4489 C CA . ASN B 1 120 ? -7.773 -16.984 -26.891 1 53.91 120 ASN B CA 1
ATOM 4490 C C . ASN B 1 120 ? -8.812 -17.734 -26.078 1 53.91 120 ASN B C 1
ATOM 4492 O O . ASN B 1 120 ? -9.141 -18.891 -26.375 1 53.91 120 ASN B O 1
ATOM 4496 N N . GLU B 1 121 ? -9.195 -17.125 -24.922 1 62.28 121 GLU B N 1
ATOM 4497 C CA . GLU B 1 121 ? -10.07 -17.812 -23.969 1 62.28 121 GLU B CA 1
ATOM 4498 C C . GLU B 1 121 ? -11.469 -17.203 -23.984 1 62.28 121 GLU B C 1
ATOM 4500 O O . GLU B 1 121 ? -11.625 -15.984 -24.031 1 62.28 121 GLU B O 1
ATOM 4505 N N . THR B 1 122 ? -12.477 -18.172 -24.172 1 67 122 THR B N 1
ATOM 4506 C CA . THR B 1 122 ? -13.859 -17.719 -24.172 1 67 122 THR B CA 1
ATOM 4507 C C . THR B 1 122 ? -14.602 -18.219 -22.938 1 67 122 THR B C 1
ATOM 4509 O O . THR B 1 122 ? -15.789 -17.938 -22.766 1 67 122 THR B O 1
ATOM 4512 N N . SER B 1 123 ? -13.852 -18.844 -22.047 1 76.06 123 SER B N 1
ATOM 4513 C CA . SER B 1 123 ? -14.57 -19.422 -20.922 1 76.06 123 SER B CA 1
ATOM 4514 C C . SER B 1 123 ? -15 -18.344 -19.938 1 76.06 123 SER B C 1
ATOM 4516 O O . SER B 1 123 ? -14.234 -17.438 -19.625 1 76.06 123 SER B O 1
ATOM 4518 N N . GLY B 1 124 ? -16.266 -18.5 -19.594 1 84.75 124 GLY B N 1
ATOM 4519 C CA . GLY B 1 124 ? -16.781 -17.641 -18.547 1 84.75 124 GLY B CA 1
ATOM 4520 C C . GLY B 1 124 ? -16.688 -18.25 -17.156 1 84.75 124 GLY B C 1
ATOM 4521 O O . GLY B 1 124 ? -16.141 -19.344 -17 1 84.75 124 GLY B O 1
ATOM 4522 N N . PHE B 1 125 ? -17.172 -17.594 -16.203 1 90.62 125 PHE B N 1
ATOM 4523 C CA . PHE B 1 125 ? -17.125 -18 -14.812 1 90.62 125 PHE B CA 1
ATOM 4524 C C . PHE B 1 125 ? -17.812 -19.359 -14.617 1 90.62 125 PHE B C 1
ATOM 4526 O O . PHE B 1 125 ? -17.266 -20.25 -13.961 1 90.62 125 PHE B O 1
ATOM 4533 N N . ALA B 1 126 ? -18.922 -19.562 -15.234 1 90.19 126 ALA B N 1
ATOM 4534 C CA . ALA B 1 126 ? -19.734 -20.75 -15.055 1 90.19 126 ALA B CA 1
ATOM 4535 C C . ALA B 1 126 ? -19.109 -21.953 -15.75 1 90.19 126 ALA B C 1
ATOM 4537 O O . ALA B 1 126 ? -19.5 -23.109 -15.5 1 90.19 126 ALA B O 1
ATOM 4538 N N . ASP B 1 127 ? -18.172 -21.703 -16.578 1 88.69 127 ASP B N 1
ATOM 4539 C CA . ASP B 1 127 ? -17.469 -22.797 -17.25 1 88.69 127 ASP B CA 1
ATOM 4540 C C . ASP B 1 127 ? -16.406 -23.406 -16.328 1 88.69 127 ASP B C 1
ATOM 4542 O O . ASP B 1 127 ? -16 -24.547 -16.531 1 88.69 127 ASP B O 1
ATOM 4546 N N . VAL B 1 128 ? -16.016 -22.688 -15.383 1 92.44 128 VAL B N 1
ATOM 4547 C CA . VAL B 1 128 ? -14.906 -23.125 -14.539 1 92.44 128 VAL B CA 1
ATOM 4548 C C . VAL B 1 128 ? -15.422 -23.469 -13.148 1 92.44 128 VAL B C 1
ATOM 4550 O O . VAL B 1 128 ? -15.047 -24.5 -12.586 1 92.44 128 VAL B O 1
ATOM 4553 N N . TYR B 1 129 ? -16.359 -22.625 -12.68 1 95.56 129 TYR B N 1
ATOM 4554 C CA . TYR B 1 129 ? -16.766 -22.797 -11.289 1 95.56 129 TYR B CA 1
ATOM 4555 C C . TYR B 1 129 ? -18.234 -23.172 -11.195 1 95.56 129 TYR B C 1
ATOM 4557 O O . TYR B 1 129 ? -19.047 -22.781 -12.039 1 95.56 129 TYR B O 1
ATOM 4565 N N . ASP B 1 130 ? -18.516 -23.906 -10.117 1 96.25 130 ASP B N 1
ATOM 4566 C CA . ASP B 1 130 ? -19.875 -24.266 -9.789 1 96.25 130 ASP B CA 1
ATOM 4567 C C . ASP B 1 130 ? -20.641 -23.094 -9.188 1 96.25 130 ASP B C 1
ATOM 4569 O O . ASP B 1 130 ? -20.5 -22.797 -7.992 1 96.25 130 ASP B O 1
ATOM 4573 N N . VAL B 1 131 ? -21.547 -22.531 -9.977 1 95.31 131 VAL B N 1
ATOM 4574 C CA . VAL B 1 131 ? -22.234 -21.297 -9.617 1 95.31 131 VAL B CA 1
ATOM 4575 C C . VAL B 1 131 ? -23.141 -21.531 -8.414 1 95.31 131 VAL B C 1
ATOM 4577 O O . VAL B 1 131 ? -23.172 -20.734 -7.48 1 95.31 131 VAL B O 1
ATOM 4580 N N . ASP B 1 132 ? -23.859 -22.594 -8.414 1 95.44 132 ASP B N 1
ATOM 4581 C CA . ASP B 1 132 ? -24.781 -22.891 -7.324 1 95.44 132 ASP B CA 1
ATOM 4582 C C . ASP B 1 132 ? -24.031 -23.109 -6.012 1 95.44 132 ASP B C 1
ATOM 4584 O O . ASP B 1 132 ? -24.453 -22.641 -4.957 1 95.44 132 ASP B O 1
ATOM 4588 N N . TYR B 1 133 ? -23 -23.828 -6.168 1 96.75 133 TYR B N 1
ATOM 4589 C CA . TYR B 1 133 ? -22.172 -24.047 -4.984 1 96.75 133 TYR B CA 1
ATOM 4590 C C . TYR B 1 133 ? -21.672 -22.719 -4.426 1 96.75 133 TYR B C 1
ATOM 4592 O O . TYR B 1 133 ? -21.703 -22.5 -3.215 1 96.75 133 TYR B O 1
ATOM 4600 N N . PHE B 1 134 ? -21.25 -21.844 -5.312 1 97.31 134 PHE B N 1
ATOM 4601 C CA . PHE B 1 134 ? -20.734 -20.531 -4.91 1 97.31 134 PHE B CA 1
ATOM 4602 C C . PHE B 1 134 ? -21.797 -19.734 -4.18 1 97.31 134 PHE B C 1
ATOM 4604 O O . PHE B 1 134 ? -21.562 -19.219 -3.082 1 97.31 134 PHE B O 1
ATOM 4611 N N . ILE B 1 135 ? -22.922 -19.641 -4.727 1 96.38 135 ILE B N 1
ATOM 4612 C CA . ILE B 1 135 ? -24 -18.844 -4.16 1 96.38 135 ILE B CA 1
ATOM 4613 C C . ILE B 1 135 ? -24.391 -19.391 -2.787 1 96.38 135 ILE B C 1
ATOM 4615 O O . ILE B 1 135 ? -24.547 -18.641 -1.83 1 96.38 135 ILE B O 1
ATOM 4619 N N . GLN B 1 136 ? -24.469 -20.688 -2.709 1 95.56 136 GLN B N 1
ATOM 4620 C CA . GLN B 1 136 ? -24.844 -21.328 -1.452 1 95.56 136 GLN B CA 1
ATOM 4621 C C . GLN B 1 136 ? -23.797 -21.047 -0.365 1 95.56 136 GLN B C 1
ATOM 4623 O O . GLN B 1 136 ? -24.156 -20.734 0.772 1 95.56 136 GLN B O 1
ATOM 4628 N N . HIS B 1 137 ? -22.594 -21.062 -0.717 1 95.44 137 HIS B N 1
ATOM 4629 C CA . HIS B 1 137 ? -21.531 -20.938 0.272 1 95.44 137 HIS B CA 1
ATOM 4630 C C . HIS B 1 137 ? -21.25 -19.484 0.607 1 95.44 137 HIS B C 1
ATOM 4632 O O . HIS B 1 137 ? -20.547 -19.188 1.567 1 95.44 137 HIS B O 1
ATOM 4638 N N . MET B 1 138 ? -21.797 -18.562 -0.193 1 95.69 138 MET B N 1
ATOM 4639 C CA . MET B 1 138 ? -21.625 -17.141 0.093 1 95.69 138 MET B CA 1
ATOM 4640 C C . MET B 1 138 ? -22.797 -16.594 0.902 1 95.69 138 MET B C 1
ATOM 4642 O O . MET B 1 138 ? -22.797 -15.438 1.315 1 95.69 138 MET B O 1
ATOM 4646 N N . ASN B 1 139 ? -23.719 -17.562 1.105 1 92.62 139 ASN B N 1
ATOM 4647 C CA . ASN B 1 139 ? -24.859 -17.125 1.913 1 92.62 139 ASN B CA 1
ATOM 4648 C C . ASN B 1 139 ? -24.422 -16.641 3.289 1 92.62 139 ASN B C 1
ATOM 4650 O O . ASN B 1 139 ? -23.656 -17.312 3.979 1 92.62 139 ASN B O 1
ATOM 4654 N N . GLY B 1 140 ? -24.891 -15.492 3.656 1 91.69 140 GLY B N 1
ATOM 4655 C CA . GLY B 1 140 ? -24.531 -14.914 4.941 1 91.69 140 GLY B CA 1
ATOM 4656 C C . GLY B 1 140 ? -23.328 -13.984 4.859 1 91.69 140 GLY B C 1
ATOM 4657 O O . GLY 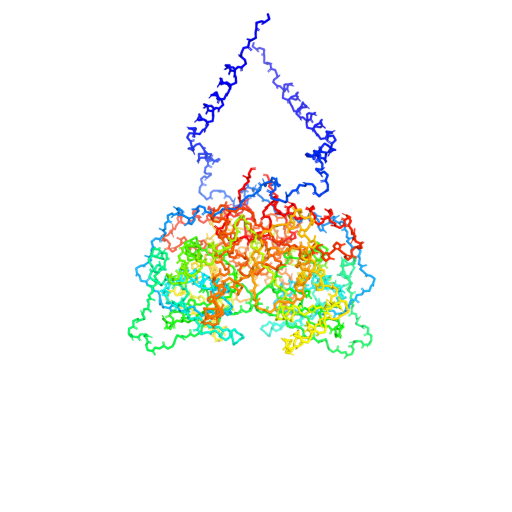B 1 140 ? -23.078 -13.219 5.789 1 91.69 140 GLY B O 1
ATOM 4658 N N . PHE B 1 141 ? -22.641 -14.023 3.818 1 95.06 141 PHE B N 1
ATOM 4659 C CA . PHE B 1 141 ? -21.453 -13.195 3.658 1 95.06 141 PHE B CA 1
ATOM 4660 C C . PHE B 1 141 ? -21.734 -12.031 2.717 1 95.06 141 PHE B C 1
ATOM 4662 O O . PHE B 1 141 ? -21.344 -10.891 2.988 1 95.06 141 PHE B O 1
ATOM 4669 N N . VAL B 1 142 ? -22.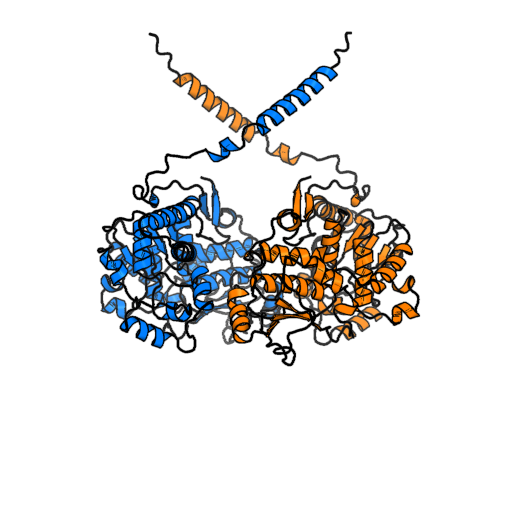375 -12.305 1.675 1 95.69 142 VAL B N 1
ATOM 4670 C CA . VAL B 1 142 ? -22.75 -11.305 0.676 1 95.69 142 VAL B CA 1
ATOM 4671 C C . VAL B 1 142 ? -23.922 -11.82 -0.148 1 95.69 142 VAL B C 1
ATOM 4673 O O . VAL B 1 142 ? -24.062 -13.023 -0.377 1 95.69 142 VAL B O 1
ATOM 4676 N N . LYS B 1 143 ? -24.734 -10.953 -0.549 1 95.12 143 LYS B N 1
ATOM 4677 C CA . LYS B 1 143 ? -25.844 -11.344 -1.426 1 95.12 143 LYS B CA 1
ATOM 4678 C C . LYS B 1 143 ? -25.359 -11.508 -2.865 1 95.12 143 LYS B C 1
ATOM 4680 O O . LYS B 1 143 ? -24.719 -10.625 -3.418 1 95.12 143 LYS B O 1
ATOM 4685 N N . VAL B 1 144 ? -25.656 -12.656 -3.418 1 95.31 144 VAL B N 1
ATOM 4686 C CA . VAL B 1 144 ? -25.25 -12.961 -4.789 1 95.31 144 VAL B CA 1
ATOM 4687 C C . VAL B 1 144 ? -26.484 -13.305 -5.625 1 95.31 144 VAL B C 1
ATOM 4689 O O . VAL B 1 144 ? -27.328 -14.094 -5.199 1 95.31 144 VAL B O 1
ATOM 4692 N N . VAL B 1 145 ? -26.531 -12.703 -6.785 1 91.62 145 VAL B N 1
ATOM 4693 C CA . VAL B 1 145 ? -27.641 -13.023 -7.66 1 91.62 145 VAL B CA 1
ATOM 4694 C C . VAL B 1 145 ? -27.125 -13.492 -9.016 1 91.62 145 VAL B C 1
ATOM 4696 O O . VAL B 1 145 ? -26.109 -13 -9.5 1 91.62 145 VAL B O 1
ATOM 4699 N N . LYS B 1 146 ? -27.828 -14.359 -9.602 1 85.81 146 LYS B N 1
ATOM 4700 C CA . LYS B 1 146 ? -27.516 -14.852 -10.938 1 85.81 146 LYS B CA 1
ATOM 4701 C C . LYS B 1 146 ? -28.031 -13.906 -12.016 1 85.81 146 LYS B C 1
ATOM 4703 O O . LYS B 1 146 ? -27.359 -13.672 -13.023 1 85.81 146 LYS B O 1
ATOM 4708 N N . GLU B 1 147 ? -29.219 -13.43 -11.641 1 81.31 147 GLU B N 1
ATOM 4709 C CA . GLU B 1 147 ? -29.906 -12.555 -12.586 1 81.31 147 GLU B CA 1
ATOM 4710 C C . GLU B 1 147 ? -30.312 -11.234 -11.93 1 81.31 147 GLU B C 1
ATOM 4712 O O . GLU B 1 147 ? -30.703 -11.211 -10.766 1 81.31 147 GLU B O 1
ATOM 4717 N N . LEU B 1 148 ? -30.109 -10.25 -12.797 1 86.12 148 LEU B N 1
ATOM 4718 C CA . LEU B 1 148 ? -30.484 -8.922 -12.32 1 86.12 148 LEU B CA 1
ATOM 4719 C C . LEU B 1 148 ? -32 -8.734 -12.383 1 86.12 148 LEU B C 1
ATOM 4721 O O . LEU B 1 148 ? -32.656 -9.352 -13.211 1 86.12 148 LEU B O 1
ATOM 4725 N N . PRO B 1 149 ? -32.469 -7.938 -11.484 1 83.75 149 PRO B N 1
ATOM 4726 C CA . PRO B 1 149 ? -33.875 -7.566 -11.633 1 83.75 149 PRO B CA 1
ATOM 4727 C C . PRO B 1 149 ? -34.188 -6.934 -12.984 1 83.75 149 PRO B C 1
ATOM 4729 O O . PRO B 1 149 ? -33.312 -6.27 -13.57 1 83.75 149 PRO B O 1
ATOM 4732 N N . PRO B 1 150 ? -35.312 -7.215 -13.422 1 81.62 150 PRO B N 1
ATOM 4733 C CA . PRO B 1 150 ? -35.688 -6.766 -14.766 1 81.62 150 PRO B CA 1
ATOM 4734 C C . PRO B 1 150 ? -35.469 -5.27 -14.969 1 81.62 150 PRO B C 1
ATOM 4736 O O . PRO B 1 150 ? -35.125 -4.836 -16.062 1 81.62 150 PRO B O 1
ATOM 4739 N N . GLU B 1 151 ? -35.656 -4.473 -13.945 1 80 151 GLU B N 1
ATOM 4740 C CA . GLU B 1 151 ? -35.562 -3.02 -14.055 1 80 151 GLU B CA 1
ATOM 4741 C C . GLU B 1 151 ? -34.125 -2.594 -14.406 1 80 151 GLU B C 1
ATOM 4743 O O . GLU B 1 151 ? -33.906 -1.528 -14.992 1 80 151 GLU B O 1
ATOM 4748 N N . ILE B 1 152 ? -33.156 -3.438 -14.055 1 81.62 152 ILE B N 1
ATOM 4749 C CA . ILE B 1 152 ? -31.766 -3.039 -14.258 1 81.62 152 ILE B CA 1
ATOM 4750 C C . ILE B 1 152 ? -31.109 -3.992 -15.242 1 81.62 152 ILE B C 1
ATOM 4752 O O . ILE B 1 152 ? -30.031 -3.689 -15.781 1 81.62 152 ILE B O 1
ATOM 4756 N N . ALA B 1 153 ? -31.828 -5.066 -15.602 1 73.19 153 ALA B N 1
ATOM 4757 C CA . ALA B 1 153 ? -31.234 -6.148 -16.391 1 73.19 153 ALA B CA 1
ATOM 4758 C C . ALA B 1 153 ? -30.891 -5.676 -17.797 1 73.19 153 ALA B C 1
ATOM 4760 O O . ALA B 1 153 ? -29.953 -6.18 -18.422 1 73.19 153 ALA B O 1
ATOM 4761 N N . SER B 1 154 ? -31.688 -4.746 -18.141 1 70.94 154 SER B N 1
ATOM 4762 C CA . SER B 1 154 ? -31.516 -4.352 -19.531 1 70.94 154 SER B CA 1
ATOM 4763 C C . SER B 1 154 ? -30.359 -3.354 -19.672 1 70.94 154 SER B C 1
ATOM 4765 O O . SER B 1 154 ? -29.906 -3.078 -20.781 1 70.94 154 SER B O 1
ATOM 4767 N N . LYS B 1 155 ? -29.75 -2.922 -18.594 1 77.44 155 LYS B N 1
ATOM 4768 C CA . LYS B 1 155 ? -28.734 -1.872 -18.672 1 77.44 155 LYS B CA 1
ATOM 4769 C C . LYS B 1 155 ? -27.344 -2.432 -18.406 1 77.44 155 LYS B C 1
ATOM 4771 O O . LYS B 1 155 ? -27.188 -3.412 -17.672 1 77.44 155 LYS B O 1
ATOM 4776 N N . GLU B 1 156 ? -26.422 -1.949 -19.234 1 87 156 GLU B N 1
ATOM 4777 C CA . GLU B 1 156 ? -25.016 -2.193 -18.906 1 87 156 GLU B CA 1
ATOM 4778 C C . GLU B 1 156 ? -24.594 -1.412 -17.656 1 87 156 GLU B C 1
ATOM 4780 O O . GLU B 1 156 ? -25.016 -0.267 -17.484 1 87 156 GLU B O 1
ATOM 4785 N N . PRO B 1 157 ? -23.906 -2.154 -16.828 1 93.12 157 PRO B N 1
ATOM 4786 C CA . PRO B 1 157 ? -23.469 -1.429 -15.633 1 93.12 157 PRO B CA 1
ATOM 4787 C C . PRO B 1 157 ? -22.547 -0.246 -15.961 1 93.12 157 PRO B C 1
ATOM 4789 O O . PRO B 1 157 ? -21.812 -0.285 -16.953 1 93.12 157 PRO B O 1
ATOM 4792 N N . VAL B 1 158 ? -22.594 0.738 -15.148 1 94.69 158 VAL B N 1
ATOM 4793 C CA . VAL B 1 158 ? -21.672 1.859 -15.266 1 94.69 158 VAL B CA 1
ATOM 4794 C C . VAL B 1 158 ? -20.297 1.449 -14.742 1 94.69 158 VAL B C 1
ATOM 4796 O O . VAL B 1 158 ? -20.156 1.03 -13.594 1 94.69 158 VAL B O 1
ATOM 4799 N N . ARG B 1 159 ? -19.375 1.566 -15.602 1 93.69 159 ARG B N 1
ATOM 4800 C CA . ARG B 1 159 ? -18.016 1.188 -15.219 1 93.69 159 ARG B CA 1
ATOM 4801 C C . ARG B 1 159 ? -17.391 2.25 -14.32 1 93.69 159 ARG B C 1
ATOM 4803 O O . ARG B 1 159 ? -17.359 3.43 -14.672 1 93.69 159 ARG B O 1
ATOM 4810 N N . VAL B 1 160 ? -16.953 1.779 -13.141 1 91.62 160 VAL B N 1
ATOM 4811 C CA . VAL B 1 160 ? -16.266 2.676 -12.227 1 91.62 160 VAL B CA 1
ATOM 4812 C C . VAL B 1 160 ? -14.758 2.381 -12.258 1 91.62 160 VAL B C 1
ATOM 4814 O O . VAL B 1 160 ? -14.344 1.239 -12.055 1 91.62 160 VAL B O 1
ATOM 4817 N N . ASP B 1 161 ? -13.977 3.314 -12.539 1 82.44 161 ASP B N 1
ATOM 4818 C CA . ASP B 1 161 ? -12.523 3.176 -12.602 1 82.44 161 ASP B CA 1
ATOM 4819 C C . ASP B 1 161 ? -11.914 3.088 -11.203 1 82.44 161 ASP B C 1
ATOM 4821 O O . ASP B 1 161 ? -11.961 4.055 -10.438 1 82.44 161 ASP B O 1
ATOM 4825 N N . CYS B 1 162 ? -11.492 1.965 -10.898 1 79.69 162 CYS B N 1
ATOM 4826 C CA . CYS B 1 162 ? -10.875 1.766 -9.594 1 79.69 162 CYS B CA 1
ATOM 4827 C C . CYS B 1 162 ? -9.352 1.882 -9.688 1 79.69 162 CYS B C 1
ATOM 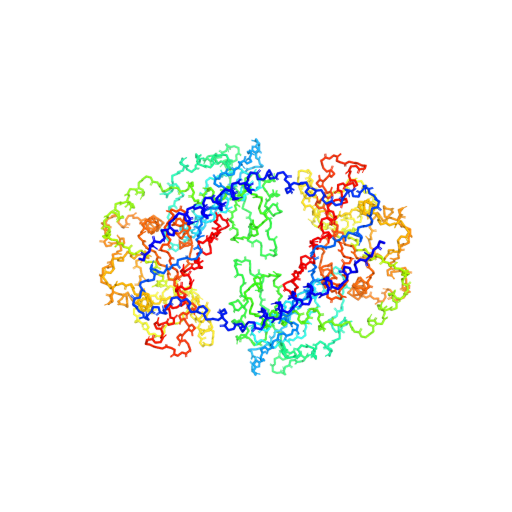4829 O O . CYS B 1 162 ? -8.641 1.55 -8.734 1 79.69 162 CYS B O 1
ATOM 4831 N N . SER B 1 163 ? -8.883 2.188 -10.945 1 63.91 163 SER B N 1
ATOM 4832 C CA . SER B 1 163 ? -7.441 2.27 -11.148 1 63.91 163 SER B CA 1
ATOM 4833 C C . SER B 1 163 ? -6.855 3.498 -10.469 1 63.91 163 SER B C 1
ATOM 4835 O O . SER B 1 163 ? -5.633 3.65 -10.391 1 63.91 163 SER B O 1
ATOM 4837 N N . LYS B 1 164 ? -7.711 4.391 -9.891 1 53.34 164 LYS B N 1
ATOM 4838 C CA . LYS B 1 164 ? -7.199 5.707 -9.523 1 53.34 164 LYS B CA 1
ATOM 4839 C C . LYS B 1 164 ? -6.004 5.59 -8.586 1 53.34 164 LYS B C 1
ATOM 4841 O O . LYS B 1 164 ? -6.039 4.824 -7.617 1 53.34 164 LYS B O 1
ATOM 4846 N N . ARG B 1 165 ? -4.82 6 -9.336 1 47.94 165 ARG B N 1
ATOM 4847 C CA . ARG B 1 165 ? -3.402 5.992 -9 1 47.94 165 ARG B CA 1
ATOM 4848 C C . ARG B 1 165 ? -3.127 6.84 -7.758 1 47.94 165 ARG B C 1
ATOM 4850 O O . ARG B 1 165 ? -2.01 6.84 -7.238 1 47.94 165 ARG B O 1
ATOM 4857 N N . LYS B 1 166 ? -3.9 7.949 -7.672 1 42.5 166 LYS B N 1
ATOM 4858 C CA . LYS B 1 166 ? -3.381 9.023 -6.832 1 42.5 166 LYS B CA 1
ATOM 4859 C C . LYS B 1 166 ? -3.691 8.773 -5.359 1 42.5 166 LYS B C 1
ATOM 4861 O O . LYS B 1 166 ? -4.844 8.875 -4.934 1 42.5 166 LYS B O 1
ATOM 4866 N N . GLY B 1 167 ? -2.797 8.055 -4.578 1 49.31 167 GLY B N 1
ATOM 4867 C CA . GLY B 1 167 ? -2.783 7.992 -3.125 1 49.31 167 GLY B CA 1
ATOM 4868 C C . GLY B 1 167 ? -3.523 6.789 -2.572 1 49.31 167 GLY B C 1
ATOM 4869 O O . GLY B 1 167 ? -3.641 5.762 -3.246 1 49.31 167 GLY B O 1
ATOM 4870 N N . GLN B 1 168 ? -4.148 6.879 -1.444 1 57.88 168 GLN B N 1
ATOM 4871 C CA . GLN B 1 168 ? -4.895 5.941 -0.611 1 57.88 168 GLN B CA 1
ATOM 4872 C C . GLN B 1 168 ? -6.285 5.68 -1.187 1 57.88 168 GLN B C 1
ATOM 4874 O O . GLN B 1 168 ? -7.254 6.344 -0.811 1 57.88 168 GLN B O 1
ATOM 4879 N N . PHE B 1 169 ? -6.383 4.746 -2.205 1 69.88 169 PHE B N 1
ATOM 4880 C CA . PHE B 1 169 ? -7.672 4.41 -2.795 1 69.88 169 PHE B CA 1
ATOM 4881 C C . PHE B 1 169 ? -8.57 3.723 -1.775 1 69.88 169 PHE B C 1
ATOM 4883 O O . PHE B 1 169 ? -8.188 2.721 -1.172 1 69.88 169 PHE B O 1
ATOM 4890 N N . ASP B 1 170 ? -9.664 4.336 -1.495 1 78.94 170 ASP B N 1
ATOM 4891 C CA . ASP B 1 170 ? -10.695 3.838 -0.582 1 78.94 170 ASP B CA 1
ATOM 4892 C C . ASP B 1 170 ? -12 3.57 -1.32 1 78.94 170 ASP B C 1
ATOM 4894 O O . ASP B 1 170 ? -12.617 4.492 -1.86 1 78.94 170 ASP B O 1
ATOM 4898 N N . TYR B 1 171 ? -12.359 2.34 -1.348 1 88.38 171 TYR B N 1
ATOM 4899 C CA . TYR B 1 171 ? -13.508 1.927 -2.145 1 88.38 171 TYR B CA 1
ATOM 4900 C C . TYR B 1 171 ? -14.789 2.59 -1.644 1 88.38 171 TYR B C 1
ATOM 4902 O O . TYR B 1 171 ? -15.695 2.871 -2.428 1 88.38 171 TYR B O 1
ATOM 4910 N N . VAL B 1 172 ? -14.891 2.816 -0.43 1 88.44 172 VAL B N 1
ATOM 4911 C CA . VAL B 1 172 ? -16.078 3.48 0.095 1 88.44 172 VAL B CA 1
ATOM 4912 C C . VAL B 1 172 ? -16.141 4.914 -0.427 1 88.44 172 VAL B C 1
ATOM 4914 O O . VAL B 1 172 ? -17.188 5.363 -0.9 1 88.44 172 VAL B O 1
ATOM 4917 N N . GLU B 1 173 ? -15 5.551 -0.42 1 84.5 173 GLU B N 1
ATOM 4918 C CA . GLU B 1 173 ? -14.961 6.949 -0.832 1 84.5 173 GLU B CA 1
ATOM 4919 C C . GLU B 1 173 ? -15.047 7.082 -2.35 1 84.5 173 GLU B C 1
ATOM 4921 O O . GLU B 1 173 ? -15.609 8.047 -2.865 1 84.5 173 GLU B O 1
ATOM 4926 N N . SER B 1 174 ? -14.547 6.102 -3.041 1 86.5 174 SER B N 1
ATOM 4927 C CA . SER B 1 174 ? -14.352 6.27 -4.477 1 86.5 174 SER B CA 1
ATOM 4928 C C . SER B 1 174 ? -15.445 5.555 -5.266 1 86.5 174 SER B C 1
ATOM 4930 O O . SER B 1 174 ? -15.766 5.945 -6.391 1 86.5 174 SER B O 1
ATOM 4932 N N . VAL B 1 175 ? -16.047 4.578 -4.695 1 91.69 175 VAL B N 1
ATOM 4933 C CA . VAL B 1 175 ? -16.922 3.729 -5.492 1 91.69 175 VAL B CA 1
ATOM 4934 C C . VAL B 1 175 ? -18.359 3.857 -4.988 1 91.69 175 VAL B C 1
ATOM 4936 O O . VAL B 1 175 ? -19.312 3.836 -5.781 1 91.69 175 VAL B O 1
ATOM 4939 N N . LEU B 1 176 ? -18.531 4.027 -3.742 1 93.38 176 LEU B N 1
ATOM 4940 C CA . LEU B 1 176 ? -19.859 4.031 -3.135 1 93.38 176 LEU B CA 1
ATOM 4941 C C . LEU B 1 176 ? -20.734 5.125 -3.74 1 93.38 176 LEU B C 1
ATOM 4943 O O . LEU B 1 176 ? -21.906 4.895 -4.031 1 93.38 176 LEU B O 1
ATOM 4947 N N . PRO B 1 177 ? -20.203 6.355 -3.939 1 91.62 177 PRO B N 1
ATOM 4948 C CA . PRO B 1 177 ? -21.047 7.383 -4.547 1 91.62 177 PRO B CA 1
ATOM 4949 C C . PRO B 1 177 ? -21.625 6.949 -5.895 1 91.62 177 PRO B C 1
ATOM 4951 O O . PRO B 1 177 ? -22.797 7.191 -6.172 1 91.62 177 PRO B O 1
ATOM 4954 N N . SER B 1 178 ? -20.828 6.285 -6.703 1 93.69 178 SER B N 1
ATOM 4955 C CA . SER B 1 178 ? -21.297 5.805 -8 1 93.69 178 SER B CA 1
ATOM 4956 C C . SER B 1 178 ? -22.344 4.711 -7.84 1 93.69 178 SER B C 1
ATOM 4958 O O . SER B 1 178 ? -23.312 4.656 -8.602 1 93.69 178 SER B O 1
ATOM 4960 N N . LEU B 1 179 ? -22.172 3.855 -6.922 1 95.75 179 LEU B N 1
ATOM 4961 C CA . LEU B 1 179 ? -23.125 2.781 -6.668 1 95.75 179 LEU B CA 1
ATOM 4962 C C . LEU B 1 179 ? -24.5 3.346 -6.277 1 95.75 179 LEU B C 1
ATOM 4964 O O . LEU B 1 179 ? -25.531 2.904 -6.793 1 95.75 179 LEU B O 1
ATOM 4968 N N . LEU B 1 180 ? -24.484 4.336 -5.355 1 93.44 180 LEU B N 1
ATOM 4969 C CA . LEU B 1 180 ? -25.719 4.938 -4.891 1 93.44 180 LEU B CA 1
ATOM 4970 C C . LEU B 1 180 ? -26.406 5.715 -6.016 1 93.44 180 LEU B C 1
ATOM 4972 O O . LEU B 1 180 ? -27.625 5.738 -6.105 1 93.44 180 LEU B O 1
ATOM 4976 N N . LYS B 1 181 ? -25.625 6.281 -6.836 1 91.56 181 LYS B N 1
ATOM 4977 C CA . LYS B 1 181 ? -26.156 7.086 -7.934 1 91.56 181 LYS B CA 1
ATOM 4978 C C . LYS B 1 181 ? -26.719 6.203 -9.039 1 91.56 181 LYS B C 1
ATOM 4980 O O . LYS B 1 181 ? -27.828 6.434 -9.516 1 91.56 181 LYS B O 1
ATOM 4985 N N . HIS B 1 182 ? -26.031 5.148 -9.461 1 93.06 182 HIS B N 1
ATOM 4986 C CA . HIS B 1 182 ? -26.375 4.41 -10.664 1 93.06 182 HIS B CA 1
ATOM 4987 C C . HIS B 1 182 ? -27.047 3.088 -10.328 1 93.06 182 HIS B C 1
ATOM 4989 O O . HIS B 1 182 ? -27.688 2.475 -11.188 1 93.06 182 HIS B O 1
ATOM 4995 N N . LYS B 1 183 ? -26.844 2.58 -9.172 1 93.19 183 LYS B N 1
ATOM 4996 C CA . LYS B 1 183 ? -27.484 1.392 -8.617 1 93.19 183 LYS B CA 1
ATOM 4997 C C . LYS B 1 183 ? -26.906 0.119 -9.227 1 93.19 183 LYS B C 1
ATOM 4999 O O . LYS B 1 183 ? -27.062 -0.971 -8.68 1 93.19 183 LYS B O 1
ATOM 5004 N N . TYR B 1 184 ? -26.391 0.169 -10.414 1 95.69 184 TYR B N 1
ATOM 5005 C CA . TYR B 1 184 ? -25.734 -0.961 -11.055 1 95.69 184 TYR B CA 1
ATOM 5006 C C . TYR B 1 184 ? -24.406 -0.533 -11.68 1 95.69 184 TYR B C 1
ATOM 5008 O O . TYR B 1 184 ? -24.391 0.172 -12.688 1 95.69 184 TYR B O 1
ATOM 5016 N N . ILE B 1 185 ? -23.281 -1.032 -11.062 1 96.31 185 ILE B N 1
ATOM 5017 C CA . ILE B 1 185 ? -21.953 -0.609 -11.523 1 96.31 185 ILE B CA 1
ATOM 5018 C C . ILE B 1 185 ? -21.078 -1.833 -11.766 1 96.31 185 ILE B C 1
ATOM 5020 O O . ILE B 1 185 ? -21.406 -2.938 -11.328 1 96.31 185 ILE B O 1
ATOM 5024 N N . SER B 1 186 ? -20.031 -1.632 -12.562 1 94.69 186 SER B N 1
ATOM 5025 C CA . SER B 1 186 ? -18.984 -2.639 -12.727 1 94.69 186 SER B CA 1
ATOM 5026 C C . SER B 1 186 ? -17.641 -2.102 -12.289 1 94.69 186 SER B C 1
ATOM 5028 O O . SER B 1 186 ? -17.328 -0.924 -12.492 1 94.69 186 SER B O 1
ATOM 5030 N N . ILE B 1 187 ? -16.922 -2.979 -11.609 1 92.81 187 ILE B N 1
ATOM 5031 C CA . ILE B 1 187 ? -15.602 -2.561 -11.148 1 92.81 187 ILE B CA 1
ATOM 5032 C C . ILE B 1 187 ? -14.57 -3.617 -11.531 1 92.81 187 ILE B C 1
ATOM 5034 O O . ILE B 1 187 ? -14.906 -4.789 -11.711 1 92.81 187 ILE B O 1
ATOM 5038 N N . THR B 1 188 ? -13.344 -3.195 -11.711 1 89 188 THR B N 1
ATOM 5039 C CA . THR B 1 188 ? -12.156 -4.039 -11.703 1 89 188 THR B CA 1
ATOM 5040 C C . THR B 1 188 ? -11.289 -3.732 -10.484 1 89 188 THR B C 1
ATOM 5042 O O . THR B 1 188 ? -10.68 -2.664 -10.406 1 89 188 THR B O 1
ATOM 5045 N N . PRO B 1 189 ? -11.391 -4.664 -9.57 1 84.88 189 PRO B N 1
ATOM 5046 C CA . PRO B 1 189 ? -10.664 -4.355 -8.336 1 84.88 189 PRO B CA 1
ATOM 5047 C C . PRO B 1 189 ? -9.18 -4.059 -8.578 1 84.88 189 PRO B C 1
ATOM 5049 O O . PRO B 1 189 ? -8.547 -4.707 -9.422 1 84.88 189 PRO B O 1
ATOM 5052 N N . ALA B 1 190 ? -8.758 -2.906 -8.031 1 71.88 190 ALA B N 1
ATOM 5053 C CA . ALA B 1 190 ? -7.328 -2.588 -8.055 1 71.88 190 ALA B CA 1
ATOM 5054 C C . ALA B 1 190 ? -6.562 -3.436 -7.043 1 71.88 190 ALA B C 1
ATOM 5056 O O . ALA B 1 190 ? -7.09 -3.771 -5.98 1 71.88 190 ALA B O 1
ATOM 5057 N N . MET B 1 191 ? -5.645 -4.125 -7.496 1 57.59 191 MET B N 1
ATOM 5058 C CA . MET B 1 191 ? -4.898 -5.074 -6.676 1 57.59 191 MET B CA 1
ATOM 5059 C C . MET B 1 191 ? -4.586 -4.484 -5.305 1 57.59 191 MET B C 1
ATOM 5061 O O . MET B 1 191 ? -4.02 -3.395 -5.207 1 57.59 191 MET B O 1
ATOM 5065 N N . SER B 1 192 ? -4.84 -5.332 -4.258 1 54.53 192 SER B N 1
ATOM 5066 C CA . SER B 1 192 ? -4.465 -5.457 -2.854 1 54.53 192 SER B CA 1
ATOM 5067 C C . SER B 1 192 ? -4.406 -4.094 -2.172 1 54.53 192 SER B C 1
ATOM 5069 O O . SER B 1 192 ? -3.826 -3.959 -1.093 1 54.53 192 SER B O 1
ATOM 5071 N N . GLN B 1 193 ? -5.184 -3.09 -2.775 1 56.59 193 GLN B N 1
ATOM 5072 C CA . GLN B 1 193 ? -4.973 -1.778 -2.174 1 56.59 193 GLN B CA 1
ATOM 5073 C C . GLN B 1 193 ? -5.84 -1.597 -0.931 1 56.59 193 GLN B C 1
ATOM 5075 O O . GLN B 1 193 ? -7.055 -1.797 -0.979 1 56.59 193 GLN B O 1
ATOM 5080 N N . ARG B 1 194 ? -5.273 -1.371 0.271 1 58.25 194 ARG B N 1
ATOM 5081 C CA . ARG B 1 194 ? -5.648 -0.864 1.586 1 58.25 194 ARG B CA 1
ATOM 5082 C C . ARG B 1 194 ? -6.672 -1.779 2.254 1 58.25 194 ARG B C 1
ATOM 5084 O O . ARG B 1 194 ? -7.656 -1.307 2.824 1 58.25 194 ARG B O 1
ATOM 5091 N N . ARG B 1 195 ? -6.57 -3.127 1.991 1 73.56 195 ARG B N 1
ATOM 5092 C CA . ARG B 1 195 ? -7.445 -4.074 2.674 1 73.56 195 ARG B CA 1
ATOM 5093 C C . ARG B 1 195 ? -7.324 -3.939 4.188 1 73.56 195 ARG B C 1
ATOM 5095 O O . ARG B 1 195 ? -8.195 -4.391 4.93 1 73.56 195 ARG B O 1
ATOM 5102 N N . ASP B 1 196 ? -6.344 -3.314 4.547 1 68.38 196 ASP B N 1
ATOM 5103 C CA . ASP B 1 196 ? -6.117 -3.107 5.973 1 68.38 196 ASP B CA 1
ATOM 5104 C C . ASP B 1 196 ? -7.25 -2.299 6.602 1 68.38 196 ASP B C 1
ATOM 5106 O O . ASP B 1 196 ? -7.531 -2.434 7.793 1 68.38 196 ASP B O 1
ATOM 5110 N N . ARG B 1 197 ? -7.934 -1.673 5.797 1 73.31 197 ARG B N 1
ATOM 5111 C CA . ARG B 1 197 ? -8.984 -0.799 6.312 1 73.31 197 ARG B CA 1
ATOM 5112 C C . ARG B 1 197 ? -10.344 -1.481 6.246 1 73.31 197 ARG B C 1
ATOM 5114 O O . ARG B 1 197 ? -11.352 -0.92 6.691 1 73.31 197 ARG B O 1
ATOM 5121 N N . TYR B 1 198 ? -10.367 -2.648 5.707 1 86.25 198 TYR B N 1
ATOM 5122 C CA . TYR B 1 198 ? -11.641 -3.361 5.633 1 86.25 198 TYR B CA 1
ATOM 5123 C C . TYR B 1 198 ? -12.086 -3.828 7.012 1 86.25 198 TYR B C 1
ATOM 5125 O O . TYR B 1 198 ? -11.273 -4.309 7.805 1 86.25 198 TYR B O 1
ATOM 5133 N N . PRO B 1 199 ? -13.344 -3.58 7.281 1 88.19 199 PRO B N 1
ATOM 5134 C CA . PRO B 1 199 ? -13.859 -4.266 8.469 1 88.19 199 PRO B CA 1
ATOM 5135 C C . PRO B 1 199 ? -13.766 -5.785 8.367 1 88.19 199 PRO B C 1
ATOM 5137 O O . PRO B 1 199 ? -13.633 -6.324 7.266 1 88.19 199 PRO B O 1
ATOM 5140 N N . LEU B 1 200 ? -13.883 -6.438 9.414 1 90 200 LEU B N 1
ATOM 5141 C CA . LEU B 1 200 ? -13.68 -7.879 9.484 1 90 200 LEU B CA 1
ATOM 5142 C C . LEU B 1 200 ? -14.703 -8.617 8.625 1 90 200 LEU B C 1
ATOM 5144 O O . LEU B 1 200 ? -14.383 -9.633 8.008 1 90 200 LEU B O 1
ATOM 5148 N N . TYR B 1 201 ? -15.898 -8.125 8.609 1 92.81 201 TYR B N 1
ATOM 5149 C CA . TYR B 1 201 ? -16.938 -8.836 7.867 1 92.81 201 TYR B CA 1
ATOM 5150 C C . TYR B 1 201 ? -16.641 -8.805 6.371 1 92.81 201 TYR B C 1
ATOM 5152 O O . TYR B 1 201 ? -16.953 -9.758 5.648 1 92.81 201 TYR B O 1
ATOM 5160 N N . ALA B 1 202 ? -16.109 -7.754 5.891 1 93.88 202 ALA B N 1
ATOM 5161 C CA . ALA B 1 202 ? -15.75 -7.672 4.477 1 93.88 202 ALA B CA 1
ATOM 5162 C C . ALA B 1 202 ? -14.57 -8.578 4.152 1 93.88 202 ALA B C 1
ATOM 5164 O O . ALA B 1 202 ? -14.555 -9.25 3.115 1 93.88 202 ALA B O 1
ATOM 5165 N N . LYS B 1 203 ? -13.617 -8.578 5.031 1 93.5 203 LYS B N 1
ATOM 5166 C CA . LYS B 1 203 ? -12.484 -9.484 4.867 1 93.5 203 LYS B CA 1
ATOM 5167 C C . LYS B 1 203 ? -12.93 -10.938 4.883 1 93.5 203 LYS B C 1
ATOM 5169 O O . LYS B 1 203 ? -12.438 -11.758 4.105 1 93.5 203 LYS B O 1
ATOM 5174 N N . ALA B 1 204 ? -13.836 -11.211 5.781 1 94.94 204 ALA B N 1
ATOM 5175 C CA . ALA B 1 204 ? -14.352 -12.57 5.891 1 94.94 204 ALA B CA 1
ATOM 5176 C C . ALA B 1 204 ? -15.039 -13 4.598 1 94.94 204 ALA B C 1
ATOM 5178 O O . ALA B 1 204 ? -14.883 -14.141 4.156 1 94.94 204 ALA B O 1
ATOM 5179 N N . ALA B 1 205 ? -15.766 -12.109 4.051 1 95.69 205 ALA B N 1
ATOM 5180 C CA . ALA B 1 205 ? -16.438 -12.414 2.791 1 95.69 205 ALA B CA 1
ATOM 5181 C C . ALA B 1 205 ? -15.422 -12.75 1.699 1 95.69 205 ALA B C 1
ATOM 5183 O O . ALA B 1 205 ? -15.617 -13.703 0.936 1 95.69 205 ALA B O 1
ATOM 5184 N N . LEU B 1 206 ? -14.414 -11.984 1.617 1 95.44 206 LEU B N 1
ATOM 5185 C CA . LEU B 1 206 ? -13.344 -12.234 0.661 1 95.44 206 LEU B CA 1
ATOM 5186 C C . LEU B 1 206 ? -12.703 -13.594 0.902 1 95.44 206 LEU B C 1
ATOM 5188 O O . LEU B 1 206 ? -12.523 -14.375 -0.036 1 95.44 206 LEU B O 1
ATOM 5192 N N . CYS B 1 207 ? -12.344 -13.867 2.154 1 95.81 207 CYS B N 1
ATOM 5193 C CA . CYS B 1 207 ? -11.703 -15.133 2.49 1 95.81 207 CYS B CA 1
ATOM 5194 C C . CYS B 1 207 ? -12.609 -16.312 2.164 1 95.81 207 CYS B C 1
ATOM 5196 O O . CYS B 1 207 ? -12.172 -17.297 1.57 1 95.81 207 CYS B O 1
ATOM 5198 N N . GLN B 1 208 ? -13.898 -16.234 2.518 1 96.38 208 GLN B N 1
ATOM 5199 C CA . GLN B 1 208 ? -14.891 -17.266 2.234 1 96.38 208 GLN B CA 1
ATOM 5200 C C . GLN B 1 208 ? -14.992 -17.516 0.734 1 96.38 208 GLN B C 1
ATOM 5202 O O . GLN B 1 208 ? -15.023 -18.672 0.3 1 96.38 208 GLN B O 1
ATOM 5207 N N . ALA B 1 209 ? -15 -16.469 0.018 1 96.5 209 ALA B N 1
ATOM 5208 C CA . ALA B 1 209 ? -15.133 -16.594 -1.433 1 96.5 209 ALA B CA 1
ATOM 5209 C C . ALA B 1 209 ? -13.906 -17.266 -2.039 1 96.5 209 ALA B C 1
ATOM 5211 O O . ALA B 1 209 ? -14.039 -18.203 -2.834 1 96.5 209 ALA B O 1
ATOM 5212 N N . CYS B 1 210 ? -12.789 -16.875 -1.635 1 95.44 210 CYS B N 1
ATOM 5213 C CA . CYS B 1 210 ? -11.547 -17.266 -2.297 1 95.44 210 CYS B CA 1
ATOM 5214 C C . CYS B 1 210 ? -11.148 -18.688 -1.935 1 95.44 210 CYS B C 1
ATOM 5216 O O . CYS B 1 210 ? -10.586 -19.406 -2.762 1 95.44 210 CYS B O 1
ATOM 5218 N N . TYR B 1 211 ? -11.516 -19.125 -0.719 1 95.69 211 TYR B N 1
ATOM 5219 C CA . TYR B 1 211 ? -10.852 -20.344 -0.272 1 95.69 211 TYR B CA 1
ATOM 5220 C C . TYR B 1 211 ? -11.867 -21.438 0.064 1 95.69 211 TYR B C 1
ATOM 5222 O O . TYR B 1 211 ? -11.5 -22.594 0.263 1 95.69 211 TYR B O 1
ATOM 5230 N N . LYS B 1 212 ? -13.133 -21.078 0.049 1 95.69 212 LYS B N 1
ATOM 5231 C CA . LYS B 1 212 ? -14.117 -22.109 0.378 1 95.69 212 LYS B CA 1
ATOM 5232 C C . LYS B 1 212 ? -15.211 -22.188 -0.685 1 95.69 212 LYS B C 1
ATOM 5234 O O . LYS B 1 212 ? -15.781 -23.25 -0.926 1 95.69 212 LYS B O 1
ATOM 5239 N N . ALA B 1 213 ? -15.43 -21.078 -1.292 1 97 213 ALA B N 1
ATOM 5240 C CA . ALA B 1 213 ? -16.672 -21.016 -2.07 1 97 213 ALA B CA 1
ATOM 5241 C C . ALA B 1 213 ? -16.406 -21.281 -3.547 1 97 213 ALA B C 1
ATOM 5243 O O . ALA B 1 213 ? -17.328 -21.562 -4.312 1 97 213 ALA B O 1
ATOM 5244 N N . LEU B 1 214 ? -15.219 -21.188 -3.992 1 96.56 214 LEU B N 1
ATOM 5245 C CA . LEU B 1 214 ? -14.906 -21.422 -5.398 1 96.56 214 LEU B CA 1
ATOM 5246 C C . LEU B 1 214 ? -14.5 -22.875 -5.637 1 96.56 214 LEU B C 1
ATOM 5248 O O . LEU B 1 214 ? -13.367 -23.266 -5.344 1 96.56 214 LEU B O 1
ATOM 5252 N N . ARG B 1 215 ? -15.43 -23.594 -6.164 1 95.69 215 ARG B N 1
ATOM 5253 C CA . ARG B 1 215 ? -15.234 -24.984 -6.527 1 95.69 215 ARG B CA 1
ATOM 5254 C C . ARG B 1 215 ? -15.398 -25.203 -8.031 1 95.69 215 ARG B C 1
ATOM 5256 O O . ARG B 1 215 ? -16.281 -24.594 -8.648 1 95.69 215 ARG B O 1
ATOM 5263 N N . LEU B 1 216 ? -14.562 -26.078 -8.555 1 96.06 216 LEU B N 1
ATOM 5264 C CA . LEU B 1 216 ? -14.672 -26.375 -9.977 1 96.06 216 LEU B CA 1
ATOM 5265 C C . LEU B 1 216 ? -16.016 -27.031 -10.297 1 96.06 216 LEU B C 1
ATOM 5267 O O . LEU B 1 216 ? -16.625 -27.672 -9.43 1 96.06 216 LEU B O 1
ATOM 5271 N N . THR B 1 217 ? -16.422 -26.812 -11.531 1 95.06 217 THR B N 1
ATOM 5272 C CA . THR B 1 217 ? -17.609 -27.547 -11.992 1 95.06 217 THR B CA 1
ATOM 5273 C C . THR B 1 217 ? -17.375 -29.047 -11.898 1 95.06 217 THR B C 1
ATOM 5275 O O . THR B 1 217 ? -16.234 -29.516 -11.914 1 95.06 217 THR B O 1
ATOM 5278 N N . ARG B 1 218 ? -18.453 -29.734 -11.922 1 95.19 218 ARG B N 1
ATOM 5279 C CA . ARG B 1 218 ? -18.359 -31.188 -11.781 1 95.19 218 ARG B CA 1
ATOM 5280 C C . ARG B 1 218 ? -17.562 -31.812 -12.93 1 95.19 218 ARG B C 1
ATOM 5282 O O . ARG B 1 218 ? -16.719 -32.688 -12.711 1 95.19 218 ARG B O 1
ATOM 5289 N N . SER B 1 219 ? -17.828 -31.359 -14.062 1 91.38 219 SER B N 1
ATOM 5290 C CA . SER B 1 219 ? -17.156 -31.906 -15.234 1 91.38 219 SER B CA 1
ATOM 5291 C C . SER B 1 219 ? -15.656 -31.641 -15.172 1 91.38 219 SER B C 1
ATOM 5293 O O . SER B 1 219 ? -14.844 -32.531 -15.43 1 91.38 219 SER B O 1
ATOM 5295 N N . LEU B 1 220 ? -15.305 -30.469 -14.875 1 92.31 220 LEU B N 1
ATOM 5296 C CA . LEU B 1 220 ? -13.891 -30.094 -14.797 1 92.31 220 LEU B CA 1
ATOM 5297 C C . LEU B 1 220 ? -13.203 -30.812 -13.641 1 92.31 220 LEU B C 1
ATOM 5299 O O . LEU B 1 220 ? -12.055 -31.234 -13.758 1 92.31 220 LEU B O 1
ATOM 5303 N N . GLU B 1 221 ? -13.875 -30.906 -12.578 1 95.25 221 GLU B N 1
ATOM 5304 C CA . GLU B 1 221 ? -13.328 -31.609 -11.422 1 95.25 221 GLU B CA 1
ATOM 5305 C C . GLU B 1 221 ? -13.078 -33.094 -11.742 1 95.25 221 GLU B C 1
ATOM 5307 O O . GLU B 1 221 ? -12.062 -33.656 -11.32 1 95.25 221 GLU B O 1
ATOM 5312 N N . MET B 1 222 ? -13.984 -33.656 -12.414 1 94.12 222 MET B N 1
ATOM 5313 C CA . MET B 1 222 ? -13.812 -35.062 -12.805 1 94.12 222 MET B CA 1
ATOM 5314 C C . MET B 1 222 ? -12.578 -35.219 -13.688 1 94.12 222 MET B C 1
ATOM 5316 O O . MET B 1 222 ? -11.797 -36.156 -13.484 1 94.12 222 MET B O 1
ATOM 5320 N N . LYS B 1 223 ? -12.477 -34.406 -14.609 1 91.62 223 LYS B N 1
ATOM 5321 C CA . LYS B 1 223 ? -11.312 -34.438 -15.484 1 91.62 223 LYS B CA 1
ATOM 5322 C C . LYS B 1 223 ? -10.023 -34.25 -14.688 1 91.62 223 LYS B C 1
ATOM 5324 O O . LYS B 1 223 ? -9.031 -34.938 -14.922 1 91.62 223 LYS B O 1
ATOM 5329 N N . ALA B 1 224 ? -10.047 -33.312 -13.828 1 94.81 224 ALA B N 1
ATOM 5330 C CA . ALA B 1 224 ? -8.891 -33.031 -12.984 1 94.81 224 ALA B CA 1
ATOM 5331 C C . ALA B 1 224 ? -8.547 -34.219 -12.109 1 94.81 224 ALA B C 1
ATOM 5333 O O . ALA B 1 224 ? -7.375 -34.562 -11.945 1 94.81 224 ALA B O 1
ATOM 5334 N N . SER B 1 225 ? -9.555 -34.844 -11.625 1 95.56 225 SER B N 1
ATOM 5335 C CA . SER B 1 225 ? -9.359 -36.031 -10.789 1 95.56 225 SER B CA 1
ATOM 5336 C C . SER B 1 225 ? -8.758 -37.188 -11.578 1 95.56 225 SER B C 1
ATOM 5338 O O . SER B 1 225 ? -7.898 -37.906 -11.078 1 95.56 225 SER B O 1
ATOM 5340 N N . GLN B 1 226 ? -9.188 -37.344 -12.703 1 94.12 226 GLN B N 1
ATOM 5341 C CA . GLN B 1 226 ? -8.633 -38.375 -13.57 1 94.12 226 GLN B CA 1
ATOM 5342 C C . GLN B 1 226 ? -7.152 -38.094 -13.844 1 94.12 226 GLN B C 1
ATOM 5344 O O . GLN B 1 226 ? -6.336 -39.031 -13.797 1 94.12 226 GLN B O 1
ATOM 5349 N N . LEU B 1 227 ? -6.875 -36.906 -14.164 1 95.56 227 LEU B N 1
ATOM 5350 C CA . LEU B 1 227 ? -5.484 -36.531 -14.375 1 95.56 227 LEU B CA 1
ATOM 5351 C C . LEU B 1 227 ? -4.648 -36.812 -13.125 1 95.56 227 LEU B C 1
ATOM 5353 O O . LEU B 1 227 ? -3.574 -37.406 -13.211 1 95.56 227 LEU B O 1
ATOM 5357 N N . LEU B 1 228 ? -5.152 -36.375 -12.047 1 97.62 228 LEU B N 1
ATOM 5358 C CA . LEU B 1 228 ? -4.461 -36.594 -10.773 1 97.62 228 LEU B CA 1
ATOM 5359 C C . LEU B 1 228 ? -4.188 -38.062 -10.531 1 97.62 228 LEU B C 1
ATOM 5361 O O . LEU B 1 228 ? -3.076 -38.438 -10.148 1 97.62 228 LEU B O 1
ATOM 5365 N N . ASP B 1 229 ? -5.172 -38.906 -10.805 1 96.75 229 ASP B N 1
ATOM 5366 C CA . ASP B 1 229 ? -5.066 -40.312 -10.555 1 96.75 229 ASP B CA 1
ATOM 5367 C C . ASP B 1 229 ? -4.039 -40.969 -11.484 1 96.75 229 ASP B C 1
ATOM 5369 O O . ASP B 1 229 ? -3.402 -41.969 -11.117 1 96.75 229 ASP B O 1
ATOM 5373 N N . ALA B 1 230 ? -3.902 -40.406 -12.57 1 96.62 230 ALA B N 1
ATOM 5374 C CA . ALA B 1 230 ? -3.012 -40.969 -13.578 1 96.62 230 ALA B CA 1
ATOM 5375 C C . ALA B 1 230 ? -1.553 -40.656 -13.266 1 96.62 230 ALA B C 1
ATOM 5377 O O . ALA B 1 230 ? -0.643 -41.281 -13.82 1 96.62 230 ALA B O 1
ATOM 5378 N N . ILE B 1 231 ? -1.271 -39.688 -12.453 1 97.31 231 ILE B N 1
ATOM 5379 C CA . ILE B 1 231 ? 0.09 -39.312 -12.102 1 97.31 231 ILE B CA 1
ATOM 5380 C C . ILE B 1 231 ? 0.651 -40.281 -11.055 1 97.31 231 ILE B C 1
ATOM 5382 O O . ILE B 1 231 ? 0.029 -40.5 -10.016 1 97.31 231 ILE B O 1
ATOM 5386 N N . PRO B 1 232 ? 1.813 -40.812 -11.297 1 97.06 232 PRO B N 1
ATOM 5387 C CA . PRO B 1 232 ? 2.418 -41.719 -10.297 1 97.06 232 PRO B CA 1
ATOM 5388 C C . PRO B 1 232 ? 2.711 -41 -8.984 1 97.06 232 PRO B C 1
ATOM 5390 O O . PRO B 1 232 ? 3.178 -39.844 -8.984 1 97.06 232 PRO B O 1
ATOM 5393 N N . LYS B 1 233 ? 2.33 -41.688 -7.914 1 96.75 233 LYS B N 1
ATOM 5394 C CA . LYS B 1 233 ? 2.551 -41.125 -6.586 1 96.75 233 LYS B CA 1
ATOM 5395 C C . LYS B 1 233 ? 3.775 -41.75 -5.918 1 96.75 233 LYS B C 1
ATOM 5397 O O . LYS B 1 233 ? 4.125 -42.875 -6.199 1 96.75 233 LYS B O 1
ATOM 5402 N N . PRO B 1 234 ? 4.438 -41.031 -4.941 1 97.56 234 PRO B N 1
ATOM 5403 C CA . PRO B 1 234 ? 4.297 -39.594 -4.656 1 97.56 234 PRO B CA 1
ATOM 5404 C C . PRO B 1 234 ? 4.871 -38.719 -5.766 1 97.56 234 PRO B C 1
ATOM 5406 O O . PRO B 1 234 ? 5.676 -39.188 -6.578 1 97.56 234 PRO B O 1
ATOM 5409 N N . PHE B 1 235 ? 4.402 -37.469 -5.859 1 98.44 235 PHE B N 1
ATOM 5410 C CA . PHE B 1 235 ? 4.93 -36.656 -6.934 1 98.44 235 PHE B CA 1
ATOM 5411 C C . PHE B 1 235 ? 5.066 -35.188 -6.473 1 98.44 235 PHE B C 1
ATOM 5413 O O . PHE B 1 235 ? 4.406 -34.781 -5.52 1 98.44 235 PHE B O 1
ATOM 5420 N N . LEU B 1 236 ? 6.004 -34.531 -7.141 1 98.56 236 LEU B N 1
ATOM 5421 C CA . LEU B 1 236 ? 6.223 -33.094 -7.016 1 98.56 236 LEU B CA 1
ATOM 5422 C C . LEU B 1 236 ? 5.559 -32.344 -8.164 1 98.56 236 LEU B C 1
ATOM 5424 O O . LEU B 1 236 ? 5.777 -32.656 -9.336 1 98.56 236 LEU B O 1
ATOM 5428 N N . SER B 1 237 ? 4.641 -31.422 -7.797 1 98.62 237 SER B N 1
ATOM 5429 C CA . SER B 1 237 ? 4.18 -30.484 -8.812 1 98.62 237 SER B CA 1
ATOM 5430 C C . SER B 1 237 ? 5.145 -29.297 -8.953 1 98.62 237 SER B C 1
ATOM 5432 O O . SER B 1 237 ? 5.371 -28.562 -7.988 1 98.62 237 SER B O 1
ATOM 5434 N N . LEU B 1 238 ? 5.727 -29.172 -10.094 1 98.38 238 LEU B N 1
ATOM 5435 C CA . LEU B 1 238 ? 6.668 -28.094 -10.383 1 98.38 238 LEU B CA 1
ATOM 5436 C C . LEU B 1 238 ? 6.055 -27.078 -11.344 1 98.38 238 LEU B C 1
ATOM 5438 O O . LEU B 1 238 ? 5.715 -27.422 -12.477 1 98.38 238 LEU B O 1
ATOM 5442 N N . HIS B 1 239 ? 5.852 -25.906 -10.859 1 97.06 239 HIS B N 1
ATOM 5443 C CA . HIS B 1 239 ? 5.383 -24.828 -11.719 1 97.06 239 HIS B CA 1
ATOM 5444 C C . HIS B 1 239 ? 6.551 -24.062 -12.32 1 97.06 239 HIS B C 1
ATOM 5446 O O . HIS B 1 239 ? 7.051 -23.109 -11.719 1 97.06 239 HIS B O 1
ATOM 5452 N N . LEU B 1 240 ? 6.879 -24.438 -13.484 1 94.94 240 LEU B N 1
ATOM 5453 C CA . LEU B 1 240 ? 8.016 -23.875 -14.195 1 94.94 240 LEU B CA 1
ATOM 5454 C C . LEU B 1 240 ? 7.566 -22.812 -15.188 1 94.94 240 LEU B C 1
ATOM 5456 O O . LEU B 1 240 ? 6.82 -23.109 -16.125 1 94.94 240 LEU B O 1
ATOM 5460 N N . ARG B 1 241 ? 7.996 -21.578 -14.969 1 93.31 241 ARG B N 1
ATOM 5461 C CA . ARG B 1 241 ? 7.543 -20.469 -15.797 1 93.31 241 ARG B CA 1
ATOM 5462 C C . ARG B 1 241 ? 8.68 -19.938 -16.672 1 93.31 241 ARG B C 1
ATOM 5464 O O . ARG B 1 241 ? 9.086 -18.781 -16.531 1 93.31 241 ARG B O 1
ATOM 5471 N N . PHE B 1 242 ? 9.117 -20.812 -17.594 1 95.56 242 PHE B N 1
ATOM 5472 C CA . PHE B 1 242 ? 10.109 -20.391 -18.562 1 95.56 242 PHE B CA 1
ATOM 5473 C C . PHE B 1 242 ? 9.57 -20.531 -19.984 1 95.56 242 PHE B C 1
ATOM 5475 O O . PHE B 1 242 ? 10.078 -21.328 -20.781 1 95.56 242 PHE B O 1
ATOM 5482 N N . GLU B 1 243 ? 8.578 -19.75 -20.219 1 93.12 243 GLU B N 1
ATOM 5483 C CA . GLU B 1 243 ? 7.871 -19.672 -21.5 1 93.12 243 GLU B CA 1
ATOM 5484 C C . GLU B 1 243 ? 8.211 -18.391 -22.25 1 93.12 243 GLU B C 1
ATOM 5486 O O . GLU B 1 243 ? 8.633 -17.406 -21.625 1 93.12 243 GLU B O 1
ATOM 5491 N N . PRO B 1 244 ? 8.016 -18.453 -23.547 1 92.38 244 PRO B N 1
ATOM 5492 C CA . PRO B 1 244 ? 8.398 -17.281 -24.328 1 92.38 244 PRO B CA 1
ATOM 5493 C C . PRO B 1 244 ? 7.707 -16 -23.844 1 92.38 244 PRO B C 1
ATOM 5495 O O . PRO B 1 244 ? 8.336 -14.945 -23.766 1 92.38 244 PRO B O 1
ATOM 5498 N N . ASP B 1 245 ? 6.484 -16.094 -23.562 1 87.38 245 ASP B N 1
ATOM 5499 C CA . ASP B 1 245 ? 5.734 -14.906 -23.156 1 87.38 245 ASP B CA 1
ATOM 5500 C C . ASP B 1 245 ? 6.238 -14.359 -21.828 1 87.38 245 ASP B C 1
ATOM 5502 O O . ASP B 1 245 ? 6.359 -13.141 -21.656 1 87.38 245 ASP B O 1
ATOM 5506 N N . MET B 1 246 ? 6.531 -15.195 -20.906 1 90.38 246 MET B N 1
ATOM 5507 C CA . MET B 1 246 ? 7.023 -14.781 -19.594 1 90.38 246 MET B CA 1
ATOM 5508 C C . MET B 1 246 ? 8.406 -14.148 -19.703 1 90.38 246 MET B C 1
ATOM 5510 O O . MET B 1 246 ? 8.688 -13.141 -19.047 1 90.38 246 MET B O 1
ATOM 5514 N N . VAL B 1 247 ? 9.219 -14.781 -20.469 1 93.12 247 VAL B N 1
ATOM 5515 C CA . VAL B 1 247 ? 10.562 -14.234 -20.656 1 93.12 247 VAL B CA 1
ATOM 5516 C C . VAL B 1 247 ? 10.469 -12.875 -21.344 1 93.12 247 VAL B C 1
ATOM 5518 O O . VAL B 1 247 ? 11.148 -11.922 -20.938 1 93.12 247 VAL B O 1
ATOM 5521 N N . ALA B 1 248 ? 9.648 -12.836 -22.375 1 92.5 248 ALA B N 1
ATOM 5522 C CA . ALA B 1 248 ? 9.445 -11.562 -23.062 1 92.5 248 ALA B CA 1
ATOM 5523 C C . ALA B 1 248 ? 8.914 -10.5 -22.109 1 92.5 248 ALA B C 1
ATOM 5525 O O . ALA B 1 248 ? 9.391 -9.359 -22.109 1 92.5 248 ALA B O 1
ATOM 5526 N N . TYR B 1 249 ? 8.023 -10.883 -21.344 1 88.69 249 TYR B N 1
ATOM 5527 C CA . TYR B 1 249 ? 7.402 -9.984 -20.375 1 88.69 249 TYR B CA 1
ATOM 5528 C C . TYR B 1 249 ? 8.43 -9.477 -19.359 1 88.69 249 TYR B C 1
ATOM 5530 O O . TYR B 1 249 ? 8.391 -8.305 -18.969 1 88.69 249 TYR B O 1
ATOM 5538 N N . SER B 1 250 ? 9.312 -10.289 -18.875 1 92.5 250 SER B N 1
ATOM 5539 C CA . SER B 1 250 ? 10.281 -9.945 -17.844 1 92.5 250 SER B CA 1
ATOM 5540 C C . SER B 1 250 ? 11.352 -8.992 -18.391 1 92.5 250 SER B C 1
ATOM 5542 O O . SER B 1 250 ? 12.07 -8.359 -17.625 1 92.5 250 SER B O 1
ATOM 5544 N N . GLN B 1 251 ? 11.516 -9.016 -19.656 1 94 251 GLN B N 1
ATOM 5545 C CA . GLN B 1 251 ? 12.508 -8.219 -20.375 1 94 251 GLN B CA 1
ATOM 5546 C C . GLN B 1 251 ? 13.922 -8.586 -19.953 1 94 251 GLN B C 1
ATOM 5548 O O . GLN B 1 251 ? 14.812 -7.734 -19.922 1 94 251 GLN B O 1
ATOM 5553 N N . CYS B 1 252 ? 14.102 -9.828 -19.547 1 95 252 CYS B N 1
ATOM 5554 C CA . CYS B 1 252 ? 15.414 -10.328 -19.156 1 95 252 CYS B CA 1
ATOM 5555 C C . CYS B 1 252 ? 16.172 -10.836 -20.375 1 95 252 CYS B C 1
ATOM 5557 O O . CYS B 1 252 ? 15.57 -11.312 -21.344 1 95 252 CYS B O 1
ATOM 5559 N N . GLU B 1 253 ? 17.484 -10.703 -20.234 1 91.69 253 GLU B N 1
ATOM 5560 C CA . GLU B 1 253 ? 18.359 -11.234 -21.266 1 91.69 253 GLU B CA 1
ATOM 5561 C C . GLU B 1 253 ? 19 -12.547 -20.828 1 91.69 253 GLU B C 1
ATOM 5563 O O . GLU B 1 253 ? 19.438 -12.688 -19.688 1 91.69 253 GLU B O 1
ATOM 5568 N N . TYR B 1 254 ? 18.922 -13.516 -21.828 1 93.38 254 TYR B N 1
ATOM 5569 C CA . TYR B 1 254 ? 19.562 -14.805 -21.625 1 93.38 254 TYR B CA 1
ATOM 5570 C C . TYR B 1 254 ? 20.531 -15.117 -22.75 1 93.38 254 TYR B C 1
ATOM 5572 O O . TYR B 1 254 ? 20.109 -15.531 -23.844 1 93.38 254 TYR B O 1
ATOM 5580 N N . PRO B 1 255 ? 21.812 -14.977 -22.531 1 86.19 255 PRO B N 1
ATOM 5581 C CA . PRO B 1 255 ? 22.781 -15.078 -23.641 1 86.19 255 PRO B CA 1
ATOM 5582 C C . PRO B 1 255 ? 22.953 -16.516 -24.141 1 86.19 255 PRO B C 1
ATOM 5584 O O . PRO B 1 255 ? 23.344 -16.719 -25.297 1 86.19 255 PRO B O 1
ATOM 5587 N N . ASP B 1 256 ? 22.656 -17.547 -23.422 1 87.75 256 ASP B N 1
ATOM 5588 C CA . ASP B 1 256 ? 23.047 -18.906 -23.797 1 87.75 256 ASP B CA 1
ATOM 5589 C C . ASP B 1 256 ? 21.812 -19.734 -24.188 1 87.75 256 ASP B C 1
ATOM 5591 O O . ASP B 1 256 ? 21.812 -20.953 -24.047 1 87.75 256 ASP B O 1
ATOM 5595 N N . LEU B 1 257 ? 20.812 -19.078 -24.812 1 95 257 LEU B N 1
ATOM 5596 C CA . LEU B 1 257 ? 19.641 -19.828 -25.219 1 95 257 LEU B CA 1
ATOM 5597 C C . LEU B 1 257 ? 19.781 -20.344 -26.641 1 95 257 LEU B C 1
ATOM 5599 O O . LEU B 1 257 ? 20.547 -19.797 -27.438 1 95 257 LEU B O 1
ATOM 5603 N N . SER B 1 258 ? 19.109 -21.406 -26.906 1 95.38 258 SER B N 1
ATOM 5604 C CA . SER B 1 258 ? 19.094 -21.953 -28.266 1 95.38 258 SER B CA 1
ATOM 5605 C C . SER B 1 258 ? 18.469 -20.969 -29.25 1 95.38 258 SER B C 1
ATOM 5607 O O . SER B 1 258 ? 17.656 -20.125 -28.859 1 95.38 258 SER B O 1
ATOM 5609 N N . PRO B 1 259 ? 18.828 -21.078 -30.531 1 94.81 259 PRO B N 1
ATOM 5610 C CA . PRO B 1 259 ? 18.234 -20.203 -31.531 1 94.81 259 PRO B CA 1
ATOM 5611 C C . PRO B 1 259 ? 16.703 -20.328 -31.594 1 94.81 259 PRO B C 1
ATOM 5613 O O . PRO B 1 259 ? 16 -19.328 -31.797 1 94.81 259 PRO B O 1
ATOM 5616 N N . ALA B 1 260 ? 16.297 -21.516 -31.438 1 94.56 260 ALA B N 1
ATOM 5617 C CA . ALA B 1 260 ? 14.852 -21.734 -31.453 1 94.56 260 ALA B CA 1
ATOM 5618 C C . ALA B 1 260 ? 14.164 -20.984 -30.312 1 94.56 260 ALA B C 1
ATOM 5620 O O . ALA B 1 260 ? 13.109 -20.375 -30.516 1 94.56 260 ALA B O 1
ATOM 5621 N N . SER B 1 261 ? 14.727 -21.047 -29.156 1 95.56 261 SER B N 1
ATOM 5622 C CA . SER B 1 261 ? 14.188 -20.328 -28.016 1 95.56 261 SER B CA 1
ATOM 5623 C C . SER B 1 261 ? 14.242 -18.828 -28.234 1 95.56 261 SER B C 1
ATOM 5625 O O . SER B 1 261 ? 13.281 -18.109 -27.922 1 95.56 261 SER B O 1
ATOM 5627 N N . MET B 1 262 ? 15.289 -18.391 -28.812 1 94.12 262 MET B N 1
ATOM 5628 C CA . MET B 1 262 ? 15.445 -16.969 -29.078 1 94.12 262 MET B CA 1
ATOM 5629 C C . MET B 1 262 ? 14.383 -16.469 -30.047 1 94.12 262 MET B C 1
ATOM 5631 O O . MET B 1 262 ? 13.82 -15.391 -29.875 1 94.12 262 MET B O 1
ATOM 5635 N N . LYS B 1 263 ? 14.172 -17.25 -31.031 1 93.5 263 LYS B N 1
ATOM 5636 C CA . LYS B 1 263 ? 13.156 -16.891 -32.031 1 93.5 263 LYS B CA 1
ATOM 5637 C C . LYS B 1 263 ? 11.766 -16.859 -31.391 1 93.5 263 LYS B C 1
ATOM 5639 O O . LYS B 1 263 ? 10.961 -15.977 -31.703 1 93.5 263 LYS B O 1
ATOM 5644 N N . ALA B 1 264 ? 11.5 -17.781 -30.547 1 93.94 264 ALA B N 1
ATOM 5645 C CA . ALA B 1 264 ? 10.211 -17.844 -29.875 1 93.94 264 ALA B CA 1
ATOM 5646 C C . ALA B 1 264 ? 10.016 -16.625 -28.969 1 93.94 264 ALA B C 1
ATOM 5648 O O . ALA B 1 264 ? 8.914 -16.078 -28.906 1 93.94 264 ALA B O 1
ATOM 5649 N N . ILE B 1 265 ? 11.039 -16.203 -28.312 1 93.31 265 ILE B N 1
ATOM 5650 C CA . ILE B 1 265 ? 10.977 -15.031 -27.438 1 93.31 265 ILE B CA 1
ATOM 5651 C C . ILE B 1 265 ? 10.742 -13.773 -28.266 1 93.31 265 ILE B C 1
ATOM 5653 O O . ILE B 1 265 ? 9.922 -12.922 -27.906 1 93.31 265 ILE B O 1
ATOM 5657 N N . GLU B 1 266 ? 11.438 -13.672 -29.359 1 91.69 266 GLU B N 1
ATOM 5658 C CA . GLU B 1 266 ? 11.289 -12.516 -30.234 1 91.69 266 GLU B CA 1
ATOM 5659 C C . GLU B 1 266 ? 9.859 -12.391 -30.75 1 91.69 266 GLU B C 1
ATOM 5661 O O . GLU B 1 266 ? 9.328 -11.281 -30.859 1 91.69 266 GLU B O 1
ATOM 5666 N N . ALA B 1 267 ? 9.344 -13.5 -31.016 1 90.5 267 ALA B N 1
ATOM 5667 C CA . ALA B 1 267 ? 7.973 -13.516 -31.516 1 90.5 267 ALA B CA 1
ATOM 5668 C C . ALA B 1 267 ? 6.996 -13.039 -30.453 1 90.5 267 ALA B C 1
ATOM 5670 O O . ALA B 1 267 ? 5.953 -12.461 -30.766 1 90.5 267 ALA B O 1
ATOM 5671 N N . ALA B 1 268 ? 7.344 -13.227 -29.203 1 89.25 268 ALA B N 1
ATOM 5672 C CA . ALA B 1 268 ? 6.465 -12.883 -28.094 1 89.25 268 ALA B CA 1
ATOM 5673 C C . ALA B 1 268 ? 6.707 -11.445 -27.609 1 89.25 268 ALA B C 1
ATOM 5675 O O . ALA B 1 268 ? 5.898 -10.883 -26.875 1 89.25 268 ALA B O 1
ATOM 5676 N N . GLN B 1 269 ? 7.84 -10.828 -27.891 1 86.12 269 GLN B N 1
ATOM 5677 C CA . GLN B 1 269 ? 8.281 -9.539 -27.375 1 86.12 269 GLN B CA 1
ATOM 5678 C C . GLN B 1 269 ? 7.41 -8.398 -27.906 1 86.12 269 GLN B C 1
ATOM 5680 O O . GLN B 1 269 ? 7.168 -7.418 -27.203 1 86.12 269 GLN B O 1
ATOM 5685 N N . VAL B 1 270 ? 6.797 -8.469 -28.906 1 80.88 270 VAL B N 1
ATOM 5686 C CA . VAL B 1 270 ? 6.051 -7.398 -29.562 1 80.88 270 VAL B CA 1
ATOM 5687 C C . VAL B 1 270 ? 6.785 -6.074 -29.375 1 80.88 270 VAL B C 1
ATOM 5689 O O . VAL B 1 270 ? 7.812 -5.828 -30.016 1 80.88 270 VAL B O 1
ATOM 5692 N N . ASP B 1 271 ? 6.496 -5.121 -28.25 1 80.06 271 ASP B N 1
ATOM 5693 C CA . ASP B 1 271 ? 7.086 -3.799 -28.047 1 80.06 271 ASP B CA 1
ATOM 5694 C C . ASP B 1 271 ? 8.016 -3.797 -26.828 1 80.06 271 ASP B C 1
ATOM 5696 O O . ASP B 1 271 ? 8.562 -2.756 -26.469 1 80.06 271 ASP B O 1
ATOM 5700 N N . ARG B 1 272 ? 8.305 -5.023 -26.344 1 83.19 272 ARG B N 1
ATOM 5701 C CA . ARG B 1 272 ? 9.133 -5.086 -25.141 1 83.19 272 ARG B CA 1
ATOM 5702 C C . ARG B 1 272 ? 10.492 -5.699 -25.453 1 83.19 272 ARG B C 1
ATOM 5704 O O . ARG B 1 272 ? 10.625 -6.922 -25.531 1 83.19 272 ARG B O 1
ATOM 5711 N N . LYS B 1 273 ? 11.469 -4.91 -25.531 1 87.56 273 LYS B N 1
ATOM 5712 C CA . LYS B 1 273 ? 12.812 -5.41 -25.781 1 87.56 273 LYS B CA 1
ATOM 5713 C C . LYS B 1 273 ? 13.523 -5.73 -24.469 1 87.56 273 LYS B C 1
ATOM 5715 O O . LYS B 1 273 ? 13.281 -5.078 -23.438 1 87.56 273 LYS B O 1
ATOM 5720 N N . PRO B 1 274 ? 14.367 -6.754 -24.516 1 92.06 274 PRO B N 1
ATOM 5721 C CA . PRO B 1 274 ? 15.117 -7.07 -23.297 1 92.06 274 PRO B CA 1
ATOM 5722 C C . PRO B 1 274 ? 16.016 -5.926 -22.844 1 92.06 274 PRO B C 1
ATOM 5724 O O . PRO B 1 274 ? 16.562 -5.191 -23.688 1 92.06 274 PRO B O 1
ATOM 5727 N N . TRP B 1 275 ? 16.141 -5.816 -21.547 1 92.19 275 TRP B N 1
ATOM 5728 C CA . TRP B 1 275 ? 17.125 -4.883 -21 1 92.19 275 TRP B CA 1
ATOM 5729 C C . TRP B 1 275 ? 18.547 -5.34 -21.328 1 92.19 275 TRP B C 1
ATOM 5731 O O . TRP B 1 275 ? 18.812 -6.539 -21.453 1 92.19 275 TRP B O 1
ATOM 5741 N N . THR B 1 276 ? 19.422 -4.379 -21.484 1 90.81 276 THR B N 1
ATOM 5742 C CA . THR B 1 276 ? 20.828 -4.68 -21.75 1 90.81 276 THR B CA 1
ATOM 5743 C C . THR B 1 276 ? 21.734 -3.941 -20.766 1 90.81 276 THR B C 1
ATOM 5745 O O . THR B 1 276 ? 21.281 -3.061 -20.031 1 90.81 276 THR B O 1
ATOM 5748 N N . GLY B 1 277 ? 22.969 -4.426 -20.656 1 88.62 277 GLY B N 1
ATOM 5749 C CA . GLY B 1 277 ? 23.969 -3.732 -19.844 1 88.62 277 GLY B CA 1
ATOM 5750 C C . GLY B 1 277 ? 23.641 -3.734 -18.375 1 88.62 277 GLY B C 1
ATOM 5751 O O . GLY B 1 277 ? 23.297 -4.777 -17.797 1 88.62 277 GLY B O 1
ATOM 5752 N N . GLU B 1 278 ? 23.766 -2.568 -17.766 1 86.56 278 GLU B N 1
ATOM 5753 C CA . GLU B 1 278 ? 23.594 -2.445 -16.328 1 86.56 278 GLU B CA 1
ATOM 5754 C C . GLU B 1 278 ? 22.156 -2.74 -15.906 1 86.56 278 GLU B C 1
ATOM 5756 O O . GLU B 1 278 ? 21.922 -3.354 -14.867 1 86.56 278 GLU B O 1
ATOM 5761 N N . LEU B 1 279 ? 21.25 -2.342 -16.688 1 89.5 279 LEU B N 1
ATOM 5762 C CA . LEU B 1 279 ? 19.844 -2.584 -16.375 1 89.5 279 LEU B CA 1
ATOM 5763 C C . LEU B 1 279 ? 19.547 -4.078 -16.359 1 89.5 279 LEU B C 1
ATOM 5765 O O . LEU B 1 279 ? 18.781 -4.555 -15.516 1 89.5 279 LEU B O 1
ATOM 5769 N N . ALA B 1 280 ? 20.109 -4.789 -17.312 1 93.44 280 ALA B N 1
ATOM 5770 C CA . ALA B 1 280 ? 19.922 -6.238 -17.344 1 93.44 280 ALA B CA 1
ATOM 5771 C C . ALA B 1 280 ? 20.453 -6.883 -16.062 1 93.44 280 ALA B C 1
ATOM 5773 O O . ALA B 1 280 ? 19.812 -7.781 -15.508 1 93.44 280 ALA B O 1
ATOM 5774 N N . ARG B 1 281 ? 21.562 -6.379 -15.664 1 91.5 281 ARG B N 1
ATOM 5775 C CA . ARG B 1 281 ? 22.172 -6.902 -14.445 1 91.5 281 ARG B CA 1
ATOM 5776 C C . ARG B 1 281 ? 21.312 -6.617 -13.227 1 91.5 281 ARG B C 1
ATOM 5778 O O . ARG B 1 281 ? 21.062 -7.508 -12.406 1 91.5 281 ARG B O 1
ATOM 5785 N N . VAL B 1 282 ? 20.844 -5.457 -13.141 1 89 282 VAL B N 1
ATOM 5786 C CA . VAL B 1 282 ? 20.016 -5.055 -12.008 1 89 282 VAL B CA 1
ATOM 5787 C C . VAL B 1 282 ? 18.719 -5.879 -12 1 89 282 VAL B C 1
ATOM 5789 O O . VAL B 1 282 ? 18.297 -6.352 -10.953 1 89 282 VAL B O 1
ATOM 5792 N N . TRP B 1 283 ? 18.188 -6.051 -13.172 1 93.38 283 TRP B N 1
ATOM 5793 C CA . TRP B 1 283 ? 16.938 -6.797 -13.289 1 93.38 283 TRP B CA 1
ATOM 5794 C C . TRP B 1 283 ? 17.109 -8.227 -12.781 1 93.38 283 TRP B C 1
ATOM 5796 O O . TRP B 1 283 ? 16.25 -8.734 -12.047 1 93.38 283 TRP B O 1
ATOM 5806 N N . ARG B 1 284 ? 18.141 -8.82 -13.133 1 94.81 284 ARG B N 1
ATOM 5807 C CA . ARG B 1 284 ? 18.406 -10.195 -12.727 1 94.81 284 ARG B CA 1
ATOM 5808 C C . ARG B 1 284 ? 18.703 -10.281 -11.234 1 94.81 284 ARG B C 1
ATOM 5810 O O . ARG B 1 284 ? 18.188 -11.164 -10.539 1 94.81 284 ARG B O 1
ATOM 5817 N N . LEU B 1 285 ? 19.422 -9.336 -10.734 1 93.62 285 LEU B N 1
ATOM 5818 C CA . LEU B 1 285 ? 19.828 -9.344 -9.328 1 93.62 285 LEU B CA 1
ATOM 5819 C C . LEU B 1 285 ? 18.625 -9.094 -8.422 1 93.62 285 LEU B C 1
ATOM 5821 O O . LEU B 1 285 ? 18.625 -9.5 -7.258 1 93.62 285 LEU B O 1
ATOM 5825 N N . ARG B 1 286 ? 17.672 -8.516 -8.992 1 91.31 286 ARG B N 1
ATOM 5826 C CA . ARG B 1 286 ? 16.453 -8.242 -8.219 1 91.31 286 ARG B CA 1
ATOM 5827 C C . ARG B 1 286 ? 15.492 -9.422 -8.281 1 91.31 286 ARG B C 1
ATOM 5829 O O . ARG B 1 286 ? 14.422 -9.383 -7.668 1 91.31 286 ARG B O 1
ATOM 5836 N N . GLY B 1 287 ? 15.867 -10.422 -9 1 94.12 287 GLY B N 1
ATOM 5837 C CA . GLY B 1 287 ? 15.055 -11.625 -9.055 1 94.12 287 GLY B CA 1
ATOM 5838 C C . GLY B 1 287 ? 13.891 -11.5 -10.016 1 94.12 287 GLY B C 1
ATOM 5839 O O . GLY B 1 287 ? 12.875 -12.195 -9.867 1 94.12 287 GLY B O 1
ATOM 5840 N N . LYS B 1 288 ? 14.016 -10.664 -11.023 1 93.81 288 LYS B N 1
ATOM 5841 C CA . LYS B 1 288 ? 12.914 -10.438 -11.953 1 93.81 288 LYS B CA 1
ATOM 5842 C C . LYS B 1 288 ? 12.953 -11.438 -13.109 1 93.81 288 LYS B C 1
ATOM 5844 O O . LYS B 1 288 ? 11.977 -11.586 -13.844 1 93.81 288 LYS B O 1
ATOM 5849 N N . CYS B 1 289 ? 14.039 -12.086 -13.281 1 96.5 289 CYS B N 1
ATOM 5850 C CA . CYS B 1 289 ? 14.219 -12.984 -14.406 1 96.5 289 CYS B CA 1
ATOM 5851 C C . CYS B 1 289 ? 13.805 -14.406 -14.047 1 96.5 289 CYS B C 1
ATOM 5853 O O . CYS B 1 289 ? 14.281 -14.961 -13.055 1 96.5 289 CYS B O 1
ATOM 5855 N N . PRO B 1 290 ? 12.945 -14.977 -14.867 1 96.62 290 PRO B N 1
ATOM 5856 C CA . PRO B 1 290 ? 12.594 -16.375 -14.625 1 96.62 290 PRO B CA 1
ATOM 5857 C C . PRO B 1 290 ? 13.812 -17.297 -14.594 1 96.62 290 PRO B C 1
ATOM 5859 O O . PRO B 1 290 ? 14.789 -17.062 -15.305 1 96.62 290 PRO B O 1
ATOM 5862 N N . LEU B 1 291 ? 13.742 -18.344 -13.773 1 97.38 291 LEU B N 1
ATOM 5863 C CA . LEU B 1 291 ? 14.781 -19.375 -13.758 1 97.38 291 LEU B CA 1
ATOM 5864 C C . LEU B 1 291 ? 14.688 -20.25 -14.992 1 97.38 291 LEU B C 1
ATOM 5866 O O . LEU B 1 291 ? 13.594 -20.703 -15.359 1 97.38 291 LEU B O 1
ATOM 5870 N N . THR B 1 292 ? 15.828 -20.484 -15.656 1 96.75 292 THR B N 1
ATOM 5871 C CA . THR B 1 292 ? 15.859 -21.484 -16.719 1 96.75 292 THR B CA 1
ATOM 5872 C C . THR B 1 292 ? 15.648 -22.891 -16.156 1 96.75 292 THR B C 1
ATOM 5874 O O . THR B 1 292 ? 15.859 -23.109 -14.961 1 96.75 292 THR B O 1
ATOM 5877 N N . PRO B 1 293 ? 15.203 -23.797 -17.031 1 96.94 293 PRO B N 1
ATOM 5878 C CA . PRO B 1 293 ? 15.094 -25.172 -16.578 1 96.94 293 PRO B CA 1
ATOM 5879 C C . PRO B 1 293 ? 16.406 -25.719 -16 1 96.94 293 PRO B C 1
ATOM 5881 O O . PRO B 1 293 ? 16.391 -26.469 -15.023 1 96.94 293 PRO B O 1
ATOM 5884 N N . ASN B 1 294 ? 17.516 -25.312 -16.562 1 96.31 294 ASN B N 1
ATOM 5885 C CA . ASN B 1 294 ? 18.812 -25.734 -16.031 1 96.31 294 ASN B CA 1
ATOM 5886 C C . ASN B 1 294 ? 19.062 -25.172 -14.633 1 96.31 294 ASN B C 1
ATOM 5888 O O . ASN B 1 294 ? 19.516 -25.891 -13.742 1 96.31 294 ASN B O 1
ATOM 5892 N N . GLU B 1 295 ? 18.781 -23.906 -14.477 1 97 295 GLU B N 1
ATOM 5893 C CA . GLU B 1 295 ? 18.906 -23.281 -13.156 1 97 295 GLU B CA 1
ATOM 5894 C C . GLU B 1 295 ? 17.984 -23.953 -12.141 1 97 295 GLU B C 1
ATOM 5896 O O . GLU B 1 295 ? 18.375 -24.172 -10.992 1 97 295 GLU B O 1
ATOM 5901 N N . THR B 1 296 ? 16.812 -24.266 -12.555 1 98.12 296 THR B N 1
ATOM 5902 C CA . THR B 1 296 ? 15.844 -24.953 -11.703 1 98.12 296 THR B CA 1
ATOM 5903 C C . THR B 1 296 ? 16.359 -26.312 -11.281 1 98.12 296 THR B C 1
ATOM 5905 O O . THR B 1 296 ? 16.312 -26.672 -10.102 1 98.12 296 THR B O 1
ATOM 5908 N N . ALA B 1 297 ? 16.891 -27.062 -12.219 1 98 297 ALA B N 1
ATOM 5909 C CA . ALA B 1 297 ? 17.453 -28.375 -11.914 1 98 297 ALA B CA 1
ATOM 5910 C C . ALA B 1 297 ? 18.578 -28.281 -10.891 1 98 297 ALA B C 1
ATOM 5912 O O . ALA B 1 297 ? 18.641 -29.094 -9.953 1 98 297 ALA B O 1
ATOM 5913 N N . LEU B 1 298 ? 19.359 -27.297 -11.078 1 97.5 298 LEU B N 1
ATOM 5914 C CA . LEU B 1 298 ? 20.484 -27.094 -10.164 1 97.5 298 LEU B CA 1
ATOM 5915 C C . LEU B 1 298 ? 19.984 -26.828 -8.75 1 97.5 298 LEU B C 1
ATOM 5917 O O . LEU B 1 298 ? 20.5 -27.406 -7.785 1 97.5 298 LEU B O 1
ATOM 5921 N N . ILE B 1 299 ? 18.984 -25.984 -8.641 1 98.06 299 ILE B N 1
ATOM 5922 C CA . ILE B 1 299 ? 18.453 -25.688 -7.32 1 98.06 299 ILE B CA 1
ATOM 5923 C C . ILE B 1 299 ? 17.812 -26.938 -6.727 1 98.06 299 ILE B C 1
ATOM 5925 O O . ILE B 1 299 ? 18 -27.25 -5.547 1 98.06 299 ILE B O 1
ATOM 5929 N N . LEU B 1 300 ? 17.062 -27.672 -7.508 1 98.19 300 LEU B N 1
ATOM 5930 C CA . LEU B 1 300 ? 16.438 -28.906 -7.02 1 98.19 300 LEU B CA 1
ATOM 5931 C C . LEU B 1 300 ? 17.5 -29.891 -6.512 1 98.19 300 LEU B C 1
ATOM 5933 O O . LEU B 1 300 ? 17.312 -30.516 -5.465 1 98.19 300 LEU B O 1
ATOM 5937 N N . GLN B 1 301 ? 18.531 -30 -7.219 1 97.19 301 GLN B N 1
ATOM 5938 C CA . GLN B 1 301 ? 19.625 -30.859 -6.789 1 97.19 301 GLN B CA 1
ATOM 5939 C C . GLN B 1 301 ? 20.219 -30.391 -5.465 1 97.19 301 GLN B C 1
ATOM 5941 O O . GLN B 1 301 ? 20.516 -31.203 -4.582 1 97.19 301 GLN B O 1
ATOM 5946 N N . SER B 1 302 ? 20.375 -29.109 -5.398 1 97.06 302 SER B N 1
ATOM 5947 C CA . SER B 1 302 ? 20.906 -28.562 -4.156 1 97.06 302 SER B CA 1
ATOM 5948 C C . SER B 1 302 ? 20 -28.875 -2.973 1 97.06 302 SER B C 1
ATOM 5950 O O . SER B 1 302 ? 20.469 -28.969 -1.835 1 97.06 302 SER B O 1
ATOM 5952 N N . LEU B 1 303 ? 18.734 -29.062 -3.217 1 97.56 303 LEU B N 1
ATOM 5953 C CA . LEU B 1 303 ? 17.75 -29.328 -2.18 1 97.56 303 LEU B CA 1
ATOM 5954 C C . LEU B 1 303 ? 17.625 -30.828 -1.909 1 97.56 303 LEU B C 1
ATOM 5956 O O . LEU B 1 303 ? 16.766 -31.266 -1.143 1 97.56 303 LEU B O 1
ATOM 5960 N N . SER B 1 304 ? 18.391 -31.609 -2.592 1 95.88 304 SER B N 1
ATOM 5961 C CA . SER B 1 304 ? 18.453 -33.062 -2.459 1 95.88 304 SER B CA 1
ATOM 5962 C C . SER B 1 304 ? 17.141 -33.719 -2.891 1 95.88 304 SER B C 1
ATOM 5964 O O . SER B 1 304 ? 16.672 -34.656 -2.262 1 95.88 304 SER B O 1
ATOM 5966 N N . ILE B 1 305 ? 16.531 -33.156 -3.861 1 97.06 305 ILE B N 1
ATOM 5967 C CA . ILE B 1 305 ? 15.406 -33.812 -4.516 1 97.06 305 ILE B CA 1
ATOM 5968 C C . ILE B 1 305 ? 15.93 -34.906 -5.445 1 97.06 305 ILE B C 1
ATOM 5970 O O . ILE B 1 305 ? 16.672 -34.625 -6.387 1 97.06 305 ILE B O 1
ATOM 5974 N N . PRO B 1 306 ? 15.531 -36.062 -5.23 1 95.75 306 PRO B N 1
ATOM 5975 C CA . PRO B 1 306 ? 16.125 -37.156 -5.996 1 95.75 306 PRO B CA 1
ATOM 5976 C C . PRO B 1 306 ? 15.789 -37.094 -7.484 1 95.75 306 PRO B C 1
ATOM 5978 O O . PRO B 1 306 ? 14.672 -36.719 -7.852 1 95.75 306 PRO B O 1
ATOM 5981 N N . PRO B 1 307 ? 16.641 -37.5 -8.297 1 96.44 307 PRO B N 1
ATOM 5982 C CA . PRO B 1 307 ? 16.391 -37.531 -9.742 1 96.44 307 PRO B CA 1
ATOM 5983 C C . PRO B 1 307 ? 15.25 -38.469 -10.133 1 96.44 307 PRO B C 1
ATOM 5985 O O . PRO B 1 307 ? 14.695 -38.344 -11.227 1 96.44 307 PRO B O 1
ATOM 5988 N N . THR B 1 308 ? 14.914 -39.344 -9.258 1 96.31 308 THR B N 1
ATOM 5989 C CA . THR B 1 308 ? 13.875 -40.312 -9.555 1 96.31 308 THR B CA 1
ATOM 5990 C C . THR B 1 308 ? 12.5 -39.781 -9.141 1 96.31 308 THR B C 1
ATOM 5992 O O . THR B 1 308 ? 11.492 -40.5 -9.266 1 96.31 308 THR B O 1
ATOM 5995 N N . THR B 1 309 ? 12.508 -38.594 -8.656 1 97.38 309 THR B N 1
ATOM 5996 C CA . THR B 1 309 ? 11.25 -37.969 -8.234 1 97.38 309 THR B CA 1
ATOM 5997 C C . THR B 1 309 ? 10.289 -37.875 -9.406 1 97.38 309 THR B C 1
ATOM 5999 O O . THR B 1 309 ? 10.688 -37.5 -10.516 1 97.38 309 THR B O 1
ATOM 6002 N N . ASN B 1 310 ? 9.016 -38.344 -9.219 1 98.19 310 ASN B N 1
ATOM 6003 C CA . ASN B 1 310 ? 7.973 -38.062 -10.195 1 98.19 310 ASN B CA 1
ATOM 6004 C C . ASN B 1 310 ? 7.586 -36.594 -10.18 1 98.19 310 ASN B C 1
ATOM 6006 O O . ASN B 1 310 ? 7.223 -36.031 -9.133 1 98.19 310 ASN B O 1
ATOM 6010 N N . ILE B 1 311 ? 7.738 -35.969 -11.367 1 98.31 311 ILE B N 1
ATOM 6011 C CA . ILE B 1 311 ? 7.453 -34.562 -11.445 1 98.31 311 ILE B CA 1
ATOM 6012 C C . ILE B 1 311 ? 6.293 -34.312 -12.406 1 98.31 311 ILE B C 1
ATOM 6014 O O . ILE B 1 311 ? 6.32 -34.781 -13.547 1 98.31 311 ILE B O 1
ATOM 6018 N N . TYR B 1 312 ? 5.246 -33.719 -11.914 1 98.06 312 TYR B N 1
ATOM 6019 C CA . TYR B 1 312 ? 4.223 -33.125 -12.766 1 98.06 312 TYR B CA 1
ATOM 6020 C C . TYR B 1 312 ? 4.566 -31.688 -13.109 1 98.06 312 TYR B C 1
ATOM 6022 O O . TYR B 1 312 ? 4.652 -30.828 -12.227 1 98.06 312 TYR B O 1
ATOM 6030 N N . LEU B 1 313 ? 4.766 -31.438 -14.32 1 96.69 313 LEU B N 1
ATOM 6031 C CA . LEU B 1 313 ? 5.094 -30.094 -14.773 1 96.69 313 LEU B CA 1
ATOM 6032 C C . LEU B 1 313 ? 3.824 -29.281 -15.031 1 96.69 313 LEU B C 1
ATOM 6034 O O . LEU B 1 313 ? 3.168 -29.469 -16.062 1 96.69 313 LEU B O 1
ATOM 6038 N N . ALA B 1 314 ? 3.545 -28.406 -14.086 1 95.44 314 ALA B N 1
ATOM 6039 C CA . ALA B 1 314 ? 2.42 -27.484 -14.25 1 95.44 314 ALA B CA 1
ATOM 6040 C C . ALA B 1 314 ? 2.82 -26.266 -15.078 1 95.44 314 ALA B C 1
ATOM 6042 O O . ALA B 1 314 ? 3.324 -25.281 -14.539 1 95.44 314 ALA B O 1
ATOM 6043 N N . ALA B 1 315 ? 2.707 -26.281 -16.328 1 88.38 315 ALA B N 1
ATOM 6044 C CA . ALA B 1 315 ? 3.158 -25.219 -17.234 1 88.38 315 ALA B CA 1
ATOM 6045 C C . ALA B 1 315 ? 2.326 -25.219 -18.516 1 88.38 315 ALA B C 1
ATOM 6047 O O . ALA B 1 315 ? 1.521 -26.109 -18.75 1 88.38 315 ALA B O 1
ATOM 6048 N N . GLY B 1 316 ? 2.535 -24.219 -19.203 1 81.12 316 GLY B N 1
ATOM 6049 C CA . GLY B 1 316 ? 1.95 -24.172 -20.531 1 81.12 316 GLY B CA 1
ATOM 6050 C C . GLY B 1 316 ? 2.717 -25 -21.547 1 81.12 316 GLY B C 1
ATOM 6051 O O . GLY B 1 316 ? 3.762 -25.562 -21.219 1 81.12 316 GLY B O 1
ATOM 6052 N N . ASP B 1 317 ? 2.295 -25.156 -22.812 1 72.56 317 ASP B N 1
ATOM 6053 C CA . ASP B 1 317 ? 2.838 -26.031 -23.844 1 72.56 317 ASP B CA 1
ATOM 6054 C C . ASP B 1 317 ? 4.078 -25.406 -24.484 1 72.56 317 ASP B C 1
ATOM 6056 O O . ASP B 1 317 ? 4.828 -26.109 -25.172 1 72.56 317 ASP B O 1
ATOM 6060 N N . GLY B 1 318 ? 4.484 -24.297 -24.094 1 79.5 318 GLY B N 1
ATOM 6061 C CA . GLY B 1 318 ? 5.574 -23.656 -24.812 1 79.5 318 GLY B CA 1
ATOM 6062 C C . GLY B 1 318 ? 6.812 -23.453 -23.969 1 79.5 318 GLY B C 1
ATOM 6063 O O . GLY B 1 318 ? 7.48 -22.422 -24.062 1 79.5 318 GLY B O 1
ATOM 6064 N N . LEU B 1 319 ? 7.168 -24.547 -23.266 1 88.25 319 LEU B N 1
ATOM 6065 C CA . LEU B 1 319 ? 8.359 -24.422 -22.438 1 88.25 319 LEU B CA 1
ATOM 6066 C C . LEU B 1 319 ? 9.625 -24.484 -23.281 1 88.25 319 LEU B C 1
ATOM 6068 O O . LEU B 1 319 ? 9.711 -25.281 -24.219 1 88.25 319 LEU B O 1
ATOM 6072 N N . MET B 1 320 ? 10.477 -23.641 -22.859 1 93.5 320 MET B N 1
ATOM 6073 C CA . MET B 1 320 ? 11.75 -23.578 -23.578 1 93.5 320 MET B CA 1
ATOM 6074 C C . MET B 1 320 ? 12.859 -24.25 -22.781 1 93.5 320 MET B C 1
ATOM 6076 O O . MET B 1 320 ? 12.797 -24.297 -21.547 1 93.5 320 MET B O 1
ATOM 6080 N N . GLU B 1 321 ? 13.844 -24.797 -23.5 1 95.88 321 GLU B N 1
ATOM 6081 C CA . GLU B 1 321 ? 15.078 -25.328 -22.938 1 95.88 321 GLU B CA 1
ATOM 6082 C C . GLU B 1 321 ? 14.789 -26.422 -21.906 1 95.88 321 GLU B C 1
ATOM 6084 O O . GLU B 1 321 ? 15.445 -26.484 -20.859 1 95.88 321 GLU B O 1
ATOM 6089 N N . ILE B 1 322 ? 13.781 -27.281 -22.125 1 94.88 322 ILE B N 1
ATOM 6090 C CA . ILE B 1 322 ? 13.305 -28.234 -21.125 1 94.88 322 ILE B CA 1
ATOM 6091 C C . ILE B 1 322 ? 14.375 -29.297 -20.875 1 94.88 322 ILE B C 1
ATOM 6093 O O . ILE B 1 322 ? 14.375 -29.953 -19.844 1 94.88 322 ILE B O 1
ATOM 6097 N N . GLU B 1 323 ? 15.289 -29.469 -21.797 1 95 323 GLU B N 1
ATOM 6098 C CA . GLU B 1 323 ? 16.359 -30.453 -21.672 1 95 323 GLU B CA 1
ATOM 6099 C C . GLU B 1 323 ? 17.219 -30.172 -20.438 1 95 323 GLU B C 1
ATOM 6101 O O . GLU B 1 323 ? 17.734 -31.094 -19.812 1 95 323 GLU B O 1
ATOM 6106 N N . GLY B 1 324 ? 17.25 -28.906 -20.094 1 95.31 324 GLY B N 1
ATOM 6107 C CA . GLY B 1 324 ? 17.984 -28.547 -18.891 1 95.31 324 GLY B CA 1
ATOM 6108 C C . GLY B 1 324 ? 17.438 -29.203 -17.641 1 95.31 324 GLY B C 1
ATOM 6109 O O . GLY B 1 324 ? 18.188 -29.453 -16.688 1 95.31 324 GLY B O 1
ATOM 6110 N N . LEU B 1 325 ? 16.219 -29.484 -17.641 1 97.19 325 LEU B N 1
ATOM 6111 C CA . LEU B 1 325 ? 15.562 -30.141 -16.516 1 97.19 325 LEU B CA 1
ATOM 6112 C C . LEU B 1 325 ? 15.5 -31.656 -16.703 1 97.19 325 LEU B C 1
ATOM 6114 O O . LEU B 1 325 ? 15.844 -32.406 -15.797 1 97.19 325 LEU B O 1
ATOM 6118 N N . THR B 1 326 ? 15.203 -32.094 -17.906 1 96.19 326 THR B N 1
ATOM 6119 C CA . THR B 1 326 ? 14.922 -33.5 -18.172 1 96.19 326 THR B CA 1
ATOM 6120 C C . THR B 1 326 ? 16.203 -34.344 -18.188 1 96.19 326 THR B C 1
ATOM 6122 O O . THR B 1 326 ? 16.172 -35.562 -18.109 1 96.19 326 THR B O 1
ATOM 6125 N N . ASP B 1 327 ? 17.266 -33.688 -18.344 1 96.12 327 ASP B N 1
ATOM 6126 C CA . ASP B 1 327 ? 18.547 -34.375 -18.297 1 96.12 327 ASP B CA 1
ATOM 6127 C C . ASP B 1 327 ? 18.812 -34.938 -16.891 1 96.12 327 ASP B C 1
ATOM 6129 O O . ASP B 1 327 ? 19.469 -35.969 -16.75 1 96.12 327 ASP B O 1
ATOM 6133 N N . THR B 1 328 ? 18.297 -34.312 -15.914 1 96.88 328 THR B N 1
ATOM 6134 C CA . THR B 1 328 ? 18.516 -34.719 -14.531 1 96.88 328 THR B CA 1
ATOM 6135 C C . THR B 1 328 ? 17.297 -35.469 -14 1 96.88 328 THR B C 1
ATOM 6137 O O . THR B 1 328 ? 17.453 -36.5 -13.328 1 96.88 328 THR B O 1
ATOM 6140 N N . TYR B 1 329 ? 16.156 -35 -14.32 1 97.56 329 TYR B N 1
ATOM 6141 C CA . TYR B 1 329 ? 14.914 -35.594 -13.867 1 97.56 329 TYR B CA 1
ATOM 6142 C C . TYR B 1 329 ? 14.164 -36.25 -15.031 1 97.56 329 TYR B C 1
ATOM 6144 O O . TYR B 1 329 ? 13.648 -35.531 -15.906 1 97.56 329 TYR B O 1
ATOM 6152 N N . THR B 1 330 ? 13.992 -37.5 -14.898 1 95.56 330 THR B N 1
ATOM 6153 C CA . THR B 1 330 ? 13.516 -38.219 -16.078 1 95.56 330 THR B CA 1
ATOM 6154 C C . THR B 1 330 ? 12.031 -38.531 -15.961 1 95.56 330 THR B C 1
ATOM 6156 O O . THR B 1 330 ? 11.359 -38.781 -16.953 1 95.56 330 THR B O 1
ATOM 6159 N N . ASN B 1 331 ? 11.508 -38.562 -14.773 1 96.69 331 ASN B N 1
ATOM 6160 C CA . ASN B 1 331 ? 10.102 -38.906 -14.555 1 96.69 331 ASN B CA 1
ATOM 6161 C C . ASN B 1 331 ? 9.211 -37.688 -14.562 1 96.69 331 ASN B C 1
ATOM 6163 O O . ASN B 1 331 ? 8.594 -37.344 -13.555 1 96.69 331 ASN B O 1
ATOM 6167 N N . ILE B 1 332 ? 9.156 -37.062 -15.75 1 95.81 332 ILE B N 1
ATOM 6168 C CA . ILE B 1 332 ? 8.375 -35.844 -15.867 1 95.81 332 ILE B CA 1
ATOM 6169 C 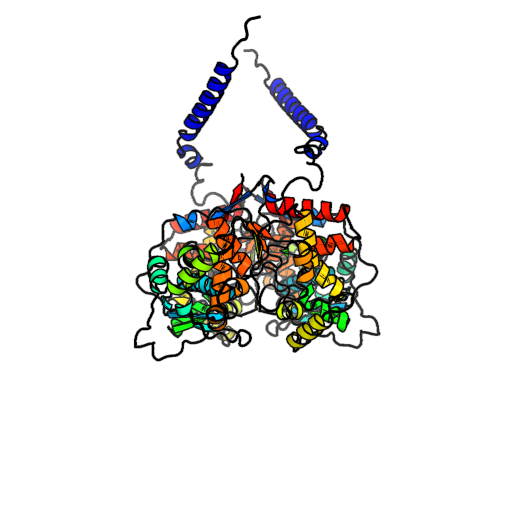C . ILE B 1 332 ? 7.125 -36.094 -16.703 1 95.81 332 ILE B C 1
ATOM 6171 O O . ILE B 1 332 ? 7.203 -36.75 -17.766 1 95.81 332 ILE B O 1
ATOM 6175 N N . VAL B 1 333 ? 6.031 -35.719 -16.156 1 94.88 333 VAL B N 1
ATOM 6176 C CA . VAL B 1 333 ? 4.781 -35.844 -16.906 1 94.88 333 VAL B CA 1
ATOM 6177 C C . VAL B 1 333 ? 4.105 -34.469 -16.984 1 94.88 333 VAL B C 1
ATOM 6179 O O . VAL B 1 333 ? 4.336 -33.594 -16.125 1 94.88 333 VAL B O 1
ATOM 6182 N N . THR B 1 334 ? 3.359 -34.25 -18.016 1 91.62 334 THR B N 1
ATOM 6183 C CA . THR B 1 334 ? 2.557 -33.031 -18.219 1 91.62 334 THR B CA 1
ATOM 6184 C C . THR B 1 334 ? 1.102 -33.406 -18.5 1 91.62 334 THR B C 1
ATOM 6186 O O . THR B 1 334 ? 0.779 -34.562 -18.719 1 91.62 334 THR B O 1
ATOM 6189 N N . LYS B 1 335 ? 0.258 -32.406 -18.484 1 90.44 335 LYS B N 1
ATOM 6190 C CA . LYS B 1 335 ? -1.144 -32.656 -18.812 1 90.44 335 LYS B CA 1
ATOM 6191 C C . LYS B 1 335 ? -1.291 -33.188 -20.234 1 90.44 335 LYS B C 1
ATOM 6193 O O . LYS B 1 335 ? -2.129 -34.062 -20.5 1 90.44 335 LYS B O 1
ATOM 6198 N N . SER B 1 336 ? -0.477 -32.656 -21.109 1 87.31 336 SER B N 1
ATOM 6199 C CA . SER B 1 336 ? -0.578 -33.094 -22.5 1 87.31 336 SER B CA 1
ATOM 6200 C C . SER B 1 336 ? -0.085 -34.5 -22.703 1 87.31 336 SER B C 1
ATOM 6202 O O . SER B 1 336 ? -0.511 -35.219 -23.625 1 87.31 336 SER B O 1
ATOM 6204 N N . SER B 1 337 ? 0.772 -34.938 -21.844 1 88 337 SER B N 1
ATOM 6205 C CA . SER B 1 337 ? 1.31 -36.281 -21.984 1 88 337 SER B CA 1
ATOM 6206 C C . SER B 1 337 ? 0.354 -37.312 -21.406 1 88 337 SER B C 1
ATOM 6208 O O . SER B 1 337 ? 0.431 -38.5 -21.75 1 88 337 SER B O 1
ATOM 6210 N N . ILE B 1 338 ? -0.529 -36.875 -20.516 1 89.56 338 ILE B N 1
ATOM 6211 C CA . ILE B 1 338 ? -1.395 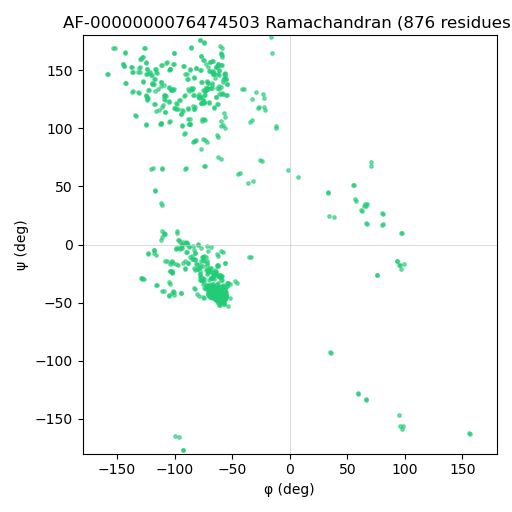-37.812 -19.812 1 89.56 338 ILE B CA 1
ATOM 6212 C C . ILE B 1 338 ? -2.779 -37.812 -20.453 1 89.56 338 ILE B C 1
ATOM 6214 O O . ILE B 1 338 ? -3.361 -38.875 -20.672 1 89.56 338 ILE B O 1
ATOM 6218 N N . LEU B 1 339 ? -3.229 -36.656 -20.797 1 85.75 339 LEU B N 1
ATOM 6219 C CA . LEU B 1 339 ? -4.566 -36.562 -21.359 1 85.75 339 LEU B CA 1
ATOM 6220 C C . LEU B 1 339 ? -4.551 -36.906 -22.844 1 85.75 339 LEU B C 1
ATOM 6222 O O . LEU B 1 339 ? -3.531 -36.75 -23.516 1 85.75 339 LEU B O 1
ATOM 6226 N N . SER B 1 340 ? -5.715 -37.406 -23.266 1 81.06 340 SER B N 1
ATOM 6227 C CA . SER B 1 340 ? -5.828 -37.688 -24.688 1 81.06 340 SER B CA 1
ATOM 6228 C C . SER B 1 340 ? -5.703 -36.406 -25.516 1 81.06 340 SER B C 1
ATOM 6230 O O . SER B 1 340 ? -6.02 -35.344 -25.031 1 81.06 340 SER B O 1
ATOM 6232 N N . ARG B 1 341 ? -5.254 -36.594 -26.75 1 80.88 341 ARG B N 1
ATOM 6233 C CA . ARG B 1 341 ? -5.059 -35.469 -27.641 1 80.88 341 ARG B CA 1
ATOM 6234 C C . ARG B 1 341 ? -6.375 -34.719 -27.891 1 80.88 341 ARG B C 1
ATOM 6236 O O . ARG B 1 341 ? -6.406 -33.5 -27.906 1 80.88 341 ARG B O 1
ATOM 6243 N N . GLU B 1 342 ? -7.414 -35.438 -27.984 1 78.62 342 GLU B N 1
ATOM 6244 C CA . GLU B 1 342 ? -8.727 -34.875 -28.25 1 78.62 342 GLU B CA 1
ATOM 6245 C C . GLU B 1 342 ? -9.211 -34.031 -27.047 1 78.62 342 GLU B C 1
ATOM 6247 O O . GLU B 1 342 ? -9.68 -32.906 -27.203 1 78.62 342 GLU B O 1
ATOM 6252 N N . ASP B 1 343 ? -9.008 -34.625 -25.969 1 78.19 343 ASP B N 1
ATOM 6253 C CA . ASP B 1 343 ? -9.422 -33.938 -24.75 1 78.19 343 ASP B CA 1
ATOM 6254 C C . ASP B 1 343 ? -8.602 -32.656 -24.516 1 78.19 343 ASP B C 1
ATOM 6256 O O . ASP B 1 343 ? -9.156 -31.609 -24.188 1 78.19 343 ASP B O 1
ATOM 6260 N N . PHE B 1 344 ? -7.398 -32.812 -24.812 1 79.12 344 PHE B N 1
ATOM 6261 C CA . PHE B 1 344 ? -6.484 -31.703 -24.547 1 79.12 344 PHE B CA 1
ATOM 6262 C C . PHE B 1 344 ? -6.723 -30.547 -25.516 1 79.12 344 PHE B C 1
ATOM 6264 O O . PHE B 1 344 ? -6.742 -29.391 -25.109 1 79.12 344 PHE B O 1
ATOM 6271 N N . THR B 1 345 ? -7.031 -30.891 -26.703 1 78.25 345 THR B N 1
ATOM 6272 C CA . THR B 1 345 ? -7.184 -29.859 -27.734 1 78.25 345 THR B CA 1
ATOM 6273 C C . THR B 1 345 ? -8.539 -29.172 -27.594 1 78.25 345 THR B C 1
ATOM 6275 O O . THR B 1 345 ? -8.688 -28.016 -28 1 78.25 345 THR B O 1
ATOM 6278 N N . SER B 1 346 ? -9.422 -29.812 -26.953 1 76.75 346 SER B N 1
ATOM 6279 C CA . SER B 1 346 ? -10.758 -29.25 -26.828 1 76.75 346 SER B CA 1
ATOM 6280 C C . SER B 1 346 ? -10.852 -28.312 -25.625 1 76.75 346 SER B C 1
ATOM 6282 O O . SER B 1 346 ? -11.797 -27.531 -25.516 1 76.75 346 SER B O 1
ATOM 6284 N N . MET B 1 347 ? -9.836 -28.391 -24.891 1 80.94 347 MET B N 1
ATOM 6285 C CA . MET B 1 347 ? -9.867 -27.594 -23.672 1 80.94 347 MET B CA 1
ATOM 6286 C C . MET B 1 347 ? -9.32 -26.188 -23.938 1 80.94 347 MET B C 1
ATOM 6288 O O . MET B 1 347 ? -8.383 -26.016 -24.703 1 80.94 347 MET B O 1
ATOM 6292 N N . HIS B 1 348 ? -9.977 -25.281 -23.266 1 78.75 348 HIS B N 1
ATOM 6293 C CA . HIS B 1 348 ? -9.539 -23.891 -23.359 1 78.75 348 HIS B CA 1
ATOM 6294 C C . HIS B 1 348 ? -8.445 -23.594 -22.344 1 78.75 348 HIS B C 1
ATOM 6296 O O . HIS B 1 348 ? -8.148 -24.422 -21.484 1 78.75 348 HIS B O 1
ATOM 6302 N N . GLY B 1 349 ? -7.816 -22.406 -22.484 1 81.5 349 GLY B N 1
ATOM 6303 C CA . GLY B 1 349 ? -6.703 -22 -21.641 1 81.5 349 GLY B CA 1
ATOM 6304 C C . GLY B 1 349 ? -7.035 -22.016 -20.156 1 81.5 349 GLY B C 1
ATOM 6305 O O . GLY B 1 349 ? -6.297 -22.578 -19.359 1 81.5 349 GLY B O 1
ATOM 6306 N N . ASN B 1 350 ? -8.156 -21.562 -19.797 1 86.5 350 ASN B N 1
ATOM 6307 C CA . ASN B 1 350 ? -8.539 -21.469 -18.391 1 86.5 350 ASN B CA 1
ATOM 6308 C C . ASN B 1 350 ? -8.844 -22.828 -17.797 1 86.5 350 ASN B C 1
ATOM 6310 O O . ASN B 1 350 ? -8.539 -23.094 -16.625 1 86.5 350 ASN B O 1
ATOM 6314 N N . THR B 1 351 ? -9.461 -23.656 -18.562 1 88.06 351 THR B N 1
ATOM 6315 C CA . THR B 1 351 ? -9.766 -24.984 -18.062 1 88.06 351 THR B CA 1
ATOM 6316 C C . THR B 1 351 ? -8.484 -25.812 -17.891 1 88.06 351 THR B C 1
ATOM 6318 O O . THR B 1 351 ? -8.367 -26.594 -16.953 1 88.06 351 THR B O 1
ATOM 6321 N N . LYS B 1 352 ? -7.555 -25.609 -18.797 1 88.81 352 LYS B N 1
ATOM 6322 C CA . LYS B 1 352 ? -6.254 -26.25 -18.625 1 88.81 352 LYS B CA 1
ATOM 6323 C C . LYS B 1 352 ? -5.559 -25.75 -17.359 1 88.81 352 LYS B C 1
ATOM 6325 O O . LYS B 1 352 ? -4.973 -26.547 -16.609 1 88.81 352 LYS B O 1
ATOM 6330 N N . ALA B 1 353 ? -5.645 -24.438 -17.172 1 91.19 353 ALA B N 1
ATOM 6331 C CA . ALA B 1 353 ? -5.055 -23.844 -15.969 1 91.19 353 ALA B CA 1
ATOM 6332 C C . ALA B 1 353 ? -5.719 -24.375 -14.703 1 91.19 353 ALA B C 1
ATOM 6334 O O . ALA B 1 353 ? -5.055 -24.578 -13.688 1 91.19 353 ALA B O 1
ATOM 6335 N N . ALA B 1 354 ? -7 -24.609 -14.812 1 93.38 354 ALA B N 1
ATOM 6336 C CA . ALA B 1 354 ? -7.738 -25.156 -13.672 1 93.38 354 ALA B CA 1
ATOM 6337 C C . ALA B 1 354 ? -7.258 -26.562 -13.328 1 93.38 354 ALA B C 1
ATOM 6339 O O . ALA B 1 354 ? -7.199 -26.938 -12.156 1 93.38 354 ALA B O 1
ATOM 6340 N N . LEU B 1 355 ? -6.926 -27.328 -14.336 1 94.69 355 LEU B N 1
ATOM 6341 C CA . LEU B 1 355 ? -6.398 -28.656 -14.102 1 94.69 355 LEU B CA 1
ATOM 6342 C C . LEU B 1 355 ? -5.055 -28.594 -13.383 1 94.69 355 LEU B C 1
ATOM 6344 O O . LEU B 1 355 ? -4.828 -29.328 -12.406 1 94.69 355 LEU B O 1
ATOM 6348 N N . ASP B 1 356 ? -4.211 -27.75 -13.867 1 95.19 356 ASP B N 1
ATOM 6349 C CA . ASP B 1 356 ? -2.906 -27.578 -13.227 1 95.19 356 ASP B CA 1
ATOM 6350 C C . ASP B 1 356 ? -3.059 -27.172 -11.766 1 95.19 356 ASP B C 1
ATOM 6352 O O . ASP B 1 356 ? -2.346 -27.688 -10.898 1 95.19 356 ASP B O 1
ATOM 6356 N N . TYR B 1 357 ? -3.947 -26.328 -11.594 1 95.62 357 TYR B N 1
ATOM 6357 C CA . TYR B 1 357 ? -4.223 -25.875 -10.234 1 95.62 357 TYR B CA 1
ATOM 6358 C C . TYR B 1 357 ? -4.668 -27.031 -9.352 1 95.62 357 TYR B C 1
ATOM 6360 O O . TYR B 1 357 ? -4.121 -27.234 -8.266 1 95.62 357 TYR B O 1
ATOM 6368 N N . TYR B 1 358 ? -5.633 -27.734 -9.797 1 96.94 358 TYR B N 1
ATOM 6369 C CA . TYR B 1 358 ? -6.203 -28.844 -9.039 1 96.94 358 TYR B CA 1
ATOM 6370 C C . TYR B 1 358 ? -5.137 -29.875 -8.703 1 96.94 358 TYR B C 1
ATOM 6372 O O . TYR B 1 358 ? -5.039 -30.328 -7.559 1 96.94 358 TYR B O 1
ATOM 6380 N N . VAL B 1 359 ? -4.363 -30.203 -9.617 1 97.81 359 VAL B N 1
ATOM 6381 C CA . VAL B 1 359 ? -3.309 -31.188 -9.414 1 97.81 359 VAL B CA 1
ATOM 6382 C C . VAL B 1 359 ? -2.283 -30.656 -8.414 1 97.81 359 VAL B C 1
ATOM 6384 O O . VAL B 1 359 ? -1.836 -31.391 -7.523 1 97.81 359 VAL B O 1
ATOM 6387 N N . SER B 1 360 ? -1.97 -29.375 -8.508 1 97.88 360 SER B N 1
ATOM 6388 C CA . SER B 1 360 ? -0.935 -28.781 -7.68 1 97.88 360 SER B CA 1
ATOM 6389 C C . SER B 1 360 ? -1.369 -28.703 -6.219 1 97.88 360 SER B C 1
ATOM 6391 O O . SER B 1 360 ? -0.575 -28.984 -5.316 1 97.88 360 SER B O 1
ATOM 6393 N N . ILE B 1 361 ? -2.588 -28.375 -5.973 1 97.06 361 ILE B N 1
ATOM 6394 C CA . ILE B 1 361 ? -3.029 -28.234 -4.59 1 97.06 361 ILE B CA 1
ATOM 6395 C C . ILE B 1 361 ? -3.131 -29.625 -3.947 1 97.06 361 ILE B C 1
ATOM 6397 O O . ILE B 1 361 ? -3.18 -29.734 -2.721 1 97.06 361 ILE B O 1
ATOM 6401 N N . ASN B 1 362 ? -3.17 -30.688 -4.77 1 97.88 362 ASN B N 1
ATOM 6402 C CA . ASN B 1 362 ? -3.318 -32.031 -4.25 1 97.88 362 ASN B CA 1
ATOM 6403 C C . ASN B 1 362 ? -2.023 -32.844 -4.375 1 97.88 362 ASN B C 1
ATOM 6405 O O . ASN B 1 362 ? -2.008 -34.062 -4.148 1 97.88 362 ASN B O 1
ATOM 6409 N N . SER B 1 363 ? -0.972 -32.25 -4.719 1 98.44 363 SER B N 1
ATOM 6410 C CA . SER B 1 363 ? 0.32 -32.906 -4.867 1 98.44 363 SER B CA 1
ATOM 6411 C C . SER B 1 363 ? 0.96 -33.156 -3.51 1 98.44 363 SER B C 1
ATOM 6413 O O . SER B 1 363 ? 0.565 -32.562 -2.502 1 98.44 363 SER B O 1
ATOM 6415 N N . ASP B 1 364 ? 1.936 -34.062 -3.504 1 98.12 364 ASP B N 1
ATOM 6416 C CA . ASP B 1 364 ? 2.662 -34.344 -2.27 1 98.12 364 ASP B CA 1
ATOM 6417 C C . ASP B 1 364 ? 3.588 -33.188 -1.899 1 98.12 364 ASP B C 1
ATOM 6419 O O . ASP B 1 364 ? 3.822 -32.906 -0.717 1 98.12 364 ASP B O 1
ATOM 6423 N N . SER B 1 365 ? 4.141 -32.594 -2.85 1 97.75 365 SER B N 1
ATOM 6424 C CA . SER B 1 365 ? 4.965 -31.406 -2.693 1 97.75 365 SER B CA 1
ATOM 6425 C C . SER B 1 365 ? 4.797 -30.453 -3.879 1 97.75 365 SER B C 1
ATOM 6427 O O . SER B 1 365 ? 4.391 -30.875 -4.961 1 97.75 365 SER B O 1
ATOM 6429 N N . TYR B 1 366 ? 5.066 -29.188 -3.623 1 96.94 366 TYR B N 1
ATOM 6430 C CA . TYR B 1 366 ? 4.883 -28.156 -4.645 1 96.94 366 TYR B CA 1
ATOM 6431 C C . TYR B 1 366 ? 6.055 -27.188 -4.656 1 96.94 366 TYR B C 1
ATOM 6433 O O . TYR B 1 366 ? 6.465 -26.688 -3.607 1 96.94 366 TYR B O 1
ATOM 6441 N N . ILE B 1 367 ? 6.582 -26.938 -5.824 1 97 367 ILE B N 1
ATOM 6442 C CA . ILE B 1 367 ? 7.645 -25.953 -6 1 97 367 ILE B CA 1
ATOM 6443 C C . ILE B 1 367 ? 7.305 -25.031 -7.16 1 97 367 ILE B C 1
ATOM 6445 O O . ILE B 1 367 ? 6.871 -25.484 -8.219 1 97 367 ILE B O 1
ATOM 6449 N N . ALA B 1 368 ? 7.41 -23.766 -6.941 1 96.38 368 ALA B N 1
ATOM 6450 C CA . ALA B 1 368 ? 7.23 -22.766 -7.996 1 96.38 368 ALA B CA 1
ATOM 6451 C C . ALA B 1 368 ? 8.523 -22 -8.258 1 96.38 368 ALA B C 1
ATOM 6453 O O . ALA B 1 368 ? 9.281 -21.719 -7.324 1 96.38 368 ALA B O 1
ATOM 6454 N N . THR B 1 369 ? 8.719 -21.609 -9.484 1 96 369 THR B N 1
ATOM 6455 C CA . THR B 1 369 ? 9.984 -20.969 -9.852 1 96 369 THR B CA 1
ATOM 6456 C C . THR B 1 369 ? 9.812 -19.453 -9.992 1 96 369 THR B C 1
ATOM 6458 O O . THR B 1 369 ? 10.789 -18.719 -10.039 1 96 369 THR B O 1
ATOM 6461 N N . TYR B 1 370 ? 8.602 -18.922 -10.078 1 89.69 370 TYR B N 1
ATOM 6462 C CA . TYR B 1 370 ? 8.414 -17.5 -10.352 1 89.69 370 TYR B CA 1
ATOM 6463 C C . TYR B 1 370 ? 7.492 -16.875 -9.32 1 89.69 370 TYR B C 1
ATOM 6465 O O . TYR B 1 370 ? 7.582 -15.664 -9.055 1 89.69 370 TYR B O 1
ATOM 6473 N N . PHE B 1 371 ? 6.551 -17.531 -8.711 1 85.31 371 PHE B N 1
ATOM 6474 C CA . PHE B 1 371 ? 5.613 -17.078 -7.691 1 85.31 371 PHE B CA 1
ATOM 6475 C C . PHE B 1 371 ? 4.586 -16.125 -8.281 1 85.31 371 PHE B C 1
ATOM 6477 O O . PHE B 1 371 ? 4.527 -14.953 -7.898 1 85.31 371 PHE B O 1
ATOM 6484 N N . GLY B 1 372 ? 3.797 -16.531 -9.055 1 87.94 372 GLY B N 1
ATOM 6485 C CA . GLY B 1 372 ? 2.699 -15.789 -9.641 1 87.94 372 GLY B CA 1
ATOM 6486 C C . GLY B 1 372 ? 1.382 -15.992 -8.914 1 87.94 372 GLY B C 1
ATOM 6487 O O . GLY B 1 372 ? 1.361 -16.453 -7.777 1 87.94 372 GLY B O 1
ATOM 6488 N N . ASN B 1 373 ? 0.357 -15.609 -9.523 1 87.62 373 ASN B N 1
ATOM 6489 C CA . ASN B 1 373 ? -0.962 -15.68 -8.906 1 87.62 373 ASN B CA 1
ATOM 6490 C C . ASN B 1 373 ? -1.388 -17.125 -8.656 1 87.62 373 ASN B C 1
ATOM 6492 O O . ASN B 1 373 ? -2.021 -17.422 -7.645 1 87.62 373 ASN B O 1
ATOM 6496 N N . MET B 1 374 ? -1.036 -17.969 -9.586 1 91.69 374 MET B N 1
ATOM 6497 C CA . MET B 1 374 ? -1.35 -19.375 -9.352 1 91.69 374 MET B CA 1
ATOM 6498 C C . MET B 1 374 ? -0.619 -19.906 -8.125 1 91.69 374 MET B C 1
ATOM 6500 O O . MET B 1 374 ? -1.208 -20.609 -7.301 1 91.69 374 MET B O 1
ATOM 6504 N N . ASP B 1 375 ? 0.592 -19.547 -8.055 1 93.44 375 ASP B N 1
ATOM 6505 C CA . ASP B 1 375 ? 1.412 -20.031 -6.949 1 93.44 375 ASP B CA 1
ATOM 6506 C C . ASP B 1 375 ? 0.864 -19.547 -5.609 1 93.44 375 ASP B C 1
ATOM 6508 O O . ASP B 1 375 ? 0.836 -20.312 -4.637 1 93.44 375 ASP B O 1
ATOM 6512 N N . LYS B 1 376 ? 0.429 -18.344 -5.602 1 91.56 376 LYS B N 1
ATOM 6513 C CA . LYS B 1 376 ? -0.171 -17.812 -4.383 1 91.56 376 LYS B CA 1
ATOM 6514 C C . LYS B 1 376 ? -1.406 -18.609 -3.982 1 91.56 376 LYS B C 1
ATOM 6516 O O . LYS B 1 376 ? -1.584 -18.938 -2.807 1 91.56 376 LYS B O 1
ATOM 6521 N N . MET B 1 377 ? -2.166 -18.906 -4.922 1 92.81 377 MET B N 1
ATOM 6522 C CA . MET B 1 377 ? -3.4 -19.641 -4.656 1 92.81 377 MET B CA 1
ATOM 6523 C C . MET B 1 377 ? -3.1 -21.078 -4.242 1 92.81 377 MET B C 1
ATOM 6525 O O . MET B 1 377 ? -3.713 -21.594 -3.309 1 92.81 377 MET B O 1
ATOM 6529 N N . VAL B 1 378 ? -2.176 -21.641 -4.906 1 95.19 378 VAL B N 1
ATOM 6530 C CA . VAL B 1 378 ? -1.818 -23.016 -4.59 1 95.19 378 VAL B CA 1
ATOM 6531 C C . VAL B 1 378 ? -1.244 -23.094 -3.178 1 95.19 378 VAL B C 1
ATOM 6533 O O . VAL B 1 378 ? -1.638 -23.953 -2.385 1 95.19 378 VAL B O 1
ATOM 6536 N N . ALA B 1 379 ? -0.359 -22.188 -2.926 1 94.62 379 ALA B N 1
ATOM 6537 C CA . ALA B 1 379 ? 0.239 -22.172 -1.593 1 94.62 379 ALA B CA 1
ATOM 6538 C C . ALA B 1 379 ? -0.827 -22 -0.514 1 94.62 379 ALA B C 1
ATOM 6540 O O . ALA B 1 379 ? -0.792 -22.672 0.514 1 94.62 379 ALA B O 1
ATOM 6541 N N . ALA B 1 380 ? -1.724 -21.109 -0.764 1 94 380 ALA B N 1
ATOM 6542 C CA . ALA B 1 380 ? -2.793 -20.859 0.199 1 94 380 ALA B CA 1
ATOM 6543 C C . ALA B 1 380 ? -3.656 -22.094 0.396 1 94 380 ALA B C 1
ATOM 6545 O O . ALA B 1 380 ? -3.943 -22.484 1.529 1 94 380 ALA B O 1
ATOM 6546 N N . MET B 1 381 ? -4.023 -22.719 -0.663 1 94.88 381 MET B N 1
ATOM 6547 C CA . MET B 1 381 ? -4.91 -23.875 -0.578 1 94.88 381 MET B CA 1
ATOM 6548 C C . MET B 1 381 ? -4.191 -25.062 0.044 1 94.88 381 MET B C 1
ATOM 6550 O O . MET B 1 381 ? -4.801 -25.859 0.767 1 94.88 381 MET B O 1
ATOM 6554 N N . ARG B 1 382 ? -2.984 -25.188 -0.265 1 95.38 382 ARG B N 1
ATOM 6555 C CA . ARG B 1 382 ? -2.219 -26.25 0.382 1 95.38 382 ARG B CA 1
ATOM 6556 C C . ARG B 1 382 ? -2.109 -26.016 1.884 1 95.38 382 ARG B C 1
ATOM 6558 O O . ARG B 1 382 ? -2.271 -26.938 2.68 1 95.38 382 ARG B O 1
ATOM 6565 N N . ALA B 1 383 ? -1.857 -24.766 2.219 1 93.75 383 ALA B N 1
ATOM 6566 C CA . ALA B 1 383 ? -1.853 -24.438 3.641 1 93.75 383 ALA B CA 1
ATOM 6567 C C . ALA B 1 383 ? -3.213 -24.719 4.273 1 93.75 383 ALA B C 1
ATOM 6569 O O . ALA B 1 383 ? -3.293 -25.234 5.391 1 93.75 383 ALA B O 1
ATOM 6570 N N . PHE B 1 384 ? -4.203 -24.375 3.574 1 94.19 384 PHE B N 1
ATOM 6571 C CA . PHE B 1 384 ? -5.566 -24.625 4.031 1 94.19 384 PHE B CA 1
ATOM 6572 C C . PHE B 1 384 ? -5.789 -26.109 4.305 1 94.19 384 PHE B C 1
ATOM 6574 O O . PHE B 1 384 ? -6.445 -26.469 5.281 1 94.19 384 PHE B O 1
ATOM 6581 N N . ASN B 1 385 ? -5.168 -26.922 3.504 1 94 385 ASN B N 1
ATOM 6582 C CA . ASN B 1 385 ? -5.363 -28.359 3.588 1 94 385 ASN B CA 1
ATOM 6583 C C . ASN B 1 385 ? -4.32 -29.016 4.492 1 94 385 ASN B C 1
ATOM 6585 O O . ASN B 1 385 ? -4.25 -30.234 4.574 1 94 385 ASN B O 1
ATOM 6589 N N . GLY B 1 386 ? -3.482 -28.203 5.051 1 91.88 386 GLY B N 1
ATOM 6590 C CA . GLY B 1 386 ? -2.486 -28.719 5.977 1 91.88 386 GLY B CA 1
ATOM 6591 C C . GLY B 1 386 ? -1.285 -29.344 5.285 1 91.88 386 GLY B C 1
ATOM 6592 O O . GLY B 1 386 ? -0.572 -30.156 5.875 1 91.88 386 GLY B O 1
ATOM 6593 N N . LEU B 1 387 ? -1.12 -29.062 4.035 1 94 387 LEU B N 1
ATOM 6594 C CA . LEU B 1 387 ? 0.027 -29.547 3.277 1 94 387 LEU B CA 1
ATOM 6595 C C . LEU B 1 387 ? 1.164 -28.531 3.297 1 94 387 LEU B C 1
ATOM 6597 O O . LEU B 1 387 ? 1.062 -27.469 2.684 1 94 387 LEU B O 1
ATOM 6601 N N . TYR B 1 388 ? 2.266 -28.812 3.869 1 91.06 388 TYR B N 1
ATOM 6602 C CA . TYR B 1 388 ? 3.254 -27.781 4.172 1 91.06 388 TYR B CA 1
ATOM 6603 C C . TYR B 1 388 ? 4.445 -27.875 3.225 1 91.06 388 TYR B C 1
ATOM 6605 O O . TYR B 1 388 ? 5.27 -26.969 3.162 1 91.06 388 TYR B O 1
ATOM 6613 N N . LYS B 1 389 ? 4.582 -29.031 2.467 1 95 389 LYS B N 1
ATOM 6614 C CA . LYS B 1 389 ? 5.727 -29.156 1.573 1 95 389 LYS B CA 1
ATOM 6615 C C . LYS B 1 389 ? 5.574 -28.266 0.344 1 95 389 LYS B C 1
ATOM 6617 O O . LYS B 1 389 ? 5.371 -28.766 -0.767 1 95 389 LYS B O 1
ATOM 6622 N N . THR B 1 390 ? 5.621 -27.031 0.548 1 95.5 390 THR B N 1
ATOM 6623 C CA . THR B 1 390 ? 5.516 -25.984 -0.465 1 95.5 390 THR B CA 1
ATOM 6624 C C . THR B 1 390 ? 6.719 -25.047 -0.405 1 95.5 390 THR B C 1
ATOM 6626 O O . THR B 1 390 ? 7.07 -24.547 0.666 1 95.5 390 THR B O 1
ATOM 6629 N N . LEU B 1 391 ? 7.344 -24.859 -1.521 1 95.5 391 LEU B N 1
ATOM 6630 C CA . LEU B 1 391 ? 8.539 -24.031 -1.541 1 95.5 391 LEU B CA 1
ATOM 6631 C C . LEU B 1 391 ? 8.602 -23.188 -2.816 1 95.5 391 LEU B C 1
ATOM 6633 O O . LEU B 1 391 ? 8.289 -23.688 -3.902 1 95.5 391 LEU B O 1
ATOM 6637 N N . PHE B 1 392 ? 8.992 -21.984 -2.699 1 95.44 392 PHE B N 1
ATOM 6638 C CA . PHE B 1 392 ? 9.227 -21.094 -3.83 1 95.44 392 PHE B CA 1
ATOM 6639 C C . PHE B 1 392 ? 10.719 -20.844 -4.02 1 95.44 392 PHE B C 1
ATOM 6641 O O . PHE B 1 392 ? 11.406 -20.406 -3.092 1 95.44 392 PHE B O 1
ATOM 6648 N N . LEU B 1 393 ? 11.133 -21.125 -5.172 1 96.69 393 LEU B N 1
ATOM 6649 C CA . LEU B 1 393 ? 12.562 -20.953 -5.422 1 96.69 393 LEU B CA 1
ATOM 6650 C C . LEU B 1 393 ? 12.914 -19.469 -5.492 1 96.69 393 LEU B C 1
ATOM 6652 O O . LEU B 1 393 ? 12.164 -18.672 -6.059 1 96.69 393 LEU B O 1
ATOM 6656 N N . SER B 1 394 ? 14 -19.125 -4.957 1 95.31 394 SER B N 1
ATOM 6657 C CA . SER B 1 394 ? 14.422 -17.734 -4.887 1 95.31 394 SER B CA 1
ATOM 6658 C C . SER B 1 394 ? 15.195 -17.328 -6.133 1 95.31 394 SER B C 1
ATOM 6660 O O . SER B 1 394 ? 16.391 -17.609 -6.25 1 95.31 394 SER B O 1
ATOM 6662 N N . ARG B 1 395 ? 14.562 -16.609 -7.004 1 96.44 395 ARG B N 1
ATOM 6663 C CA . ARG B 1 395 ? 15.227 -16.062 -8.188 1 96.44 395 ARG B CA 1
ATOM 6664 C C . ARG B 1 395 ? 16.297 -15.055 -7.797 1 96.44 395 ARG B C 1
ATOM 6666 O O . ARG B 1 395 ? 17.422 -15.086 -8.328 1 96.44 395 ARG B O 1
ATOM 6673 N N . ARG B 1 396 ? 15.969 -14.25 -6.867 1 94.56 396 ARG B N 1
ATOM 6674 C CA . ARG B 1 396 ? 16.906 -13.25 -6.375 1 94.56 396 ARG B CA 1
ATOM 6675 C C . ARG B 1 396 ? 18.125 -13.914 -5.727 1 94.56 396 ARG B C 1
ATOM 6677 O O . ARG B 1 396 ? 19.266 -13.547 -6.008 1 94.56 396 ARG B O 1
ATOM 6684 N N . GLY B 1 397 ? 17.875 -14.883 -4.852 1 95.88 397 GLY B N 1
ATOM 6685 C CA . GLY B 1 397 ? 18.953 -15.594 -4.199 1 95.88 397 GLY B CA 1
ATOM 6686 C C . GLY B 1 397 ? 19.922 -16.25 -5.176 1 95.88 397 GLY B C 1
ATOM 6687 O O . GLY B 1 397 ? 21.141 -16.141 -5.027 1 95.88 397 GLY B O 1
ATOM 6688 N N . PHE B 1 398 ? 19.406 -16.906 -6.168 1 97.31 398 PHE B N 1
ATOM 6689 C CA . PHE B 1 398 ? 20.234 -17.547 -7.176 1 97.31 398 PHE B CA 1
ATOM 6690 C C . PHE B 1 398 ? 21.094 -16.531 -7.906 1 97.31 398 PHE B C 1
ATOM 6692 O O . PHE B 1 398 ? 22.297 -16.719 -8.07 1 97.31 398 PHE B O 1
ATOM 6699 N N . ALA B 1 399 ? 20.375 -15.445 -8.32 1 96.81 399 ALA B N 1
ATOM 6700 C CA . ALA B 1 399 ? 21.078 -14.406 -9.07 1 96.81 399 ALA B CA 1
ATOM 6701 C C . ALA B 1 399 ? 22.188 -13.773 -8.227 1 96.81 399 ALA B C 1
ATOM 6703 O O . ALA B 1 399 ? 23.297 -13.57 -8.703 1 96.81 399 ALA B O 1
ATOM 6704 N N . GLN B 1 400 ? 21.906 -13.5 -7.027 1 96.44 400 GLN B N 1
ATOM 6705 C CA . GLN B 1 400 ? 22.875 -12.852 -6.152 1 96.44 400 GLN B CA 1
ATOM 6706 C C . GLN B 1 400 ? 24.062 -13.773 -5.859 1 96.44 400 GLN B C 1
ATOM 6708 O O . GLN B 1 400 ? 25.219 -13.352 -5.941 1 96.44 400 GLN B O 1
ATOM 6713 N N . LEU B 1 401 ? 23.828 -14.992 -5.551 1 97.38 401 LEU B N 1
ATOM 6714 C CA . LEU B 1 401 ? 24.875 -15.953 -5.215 1 97.38 401 LEU B CA 1
ATOM 6715 C C . LEU B 1 401 ? 25.781 -16.203 -6.418 1 97.38 401 LEU B C 1
ATOM 6717 O O . LEU B 1 401 ? 27 -16.266 -6.281 1 97.38 401 LEU B O 1
ATOM 6721 N N . THR B 1 402 ? 25.188 -16.328 -7.578 1 96.06 402 THR B N 1
ATOM 6722 C CA . THR B 1 402 ? 25.984 -16.578 -8.773 1 96.06 402 THR B CA 1
ATOM 6723 C C . THR B 1 402 ? 26.766 -15.328 -9.18 1 96.06 402 THR B C 1
ATOM 6725 O O . THR B 1 402 ? 27.875 -15.43 -9.688 1 96.06 402 THR B O 1
ATOM 6728 N N . SER B 1 403 ? 26.172 -14.18 -8.992 1 94.12 403 SER B N 1
ATOM 6729 C CA . SER B 1 403 ? 26.859 -12.93 -9.32 1 94.12 403 SER B CA 1
ATOM 6730 C C . SER B 1 403 ? 28.094 -12.727 -8.438 1 94.12 403 SER B C 1
ATOM 6732 O O . SER B 1 403 ? 29.031 -12.031 -8.828 1 94.12 403 SER B O 1
ATOM 6734 N N . GLN B 1 404 ? 28.094 -13.328 -7.328 1 94.81 404 GLN B N 1
ATOM 6735 C CA . GLN B 1 404 ? 29.219 -13.258 -6.406 1 94.81 404 GLN B CA 1
ATOM 6736 C C . GLN B 1 404 ? 30.312 -14.25 -6.789 1 94.81 404 GLN B C 1
ATOM 6738 O O . GLN B 1 404 ? 31.344 -14.344 -6.117 1 94.81 404 GLN B O 1
ATOM 6743 N N . GLY B 1 405 ? 30.047 -15.07 -7.738 1 94 405 GLY B N 1
ATOM 6744 C CA . GLY B 1 405 ? 31.062 -15.977 -8.25 1 94 405 GLY B CA 1
ATOM 6745 C C . GLY B 1 405 ? 31 -17.359 -7.641 1 94 405 GLY B C 1
ATOM 6746 O O . GLY B 1 405 ? 31.891 -18.188 -7.852 1 94 405 GLY B O 1
ATOM 6747 N N . LEU B 1 406 ? 29.938 -17.641 -6.895 1 96.12 406 LEU B N 1
ATOM 6748 C CA . LEU B 1 406 ? 29.812 -18.969 -6.297 1 96.12 406 LEU B CA 1
ATOM 6749 C C . LEU B 1 406 ? 29.484 -20.016 -7.355 1 96.12 406 LEU B C 1
ATOM 6751 O O . LEU B 1 406 ? 28.688 -19.766 -8.266 1 96.12 406 LEU B O 1
ATOM 6755 N N . ARG B 1 407 ? 30.266 -21.188 -7.207 1 94.38 407 ARG B N 1
ATOM 6756 C CA . ARG B 1 407 ? 30.062 -22.281 -8.141 1 94.38 407 ARG B CA 1
ATOM 6757 C C . ARG B 1 407 ? 30.203 -23.625 -7.445 1 94.38 407 ARG B C 1
ATOM 6759 O O . ARG B 1 407 ? 30.625 -23.688 -6.293 1 94.38 407 ARG B O 1
ATOM 6766 N N . GLY B 1 408 ? 29.734 -24.625 -8.117 1 93.44 408 GLY B N 1
ATOM 6767 C CA . GLY B 1 408 ? 29.922 -25.984 -7.648 1 93.44 408 GLY B CA 1
ATOM 6768 C C . GLY B 1 408 ? 29.328 -26.25 -6.277 1 93.44 408 GLY B C 1
ATOM 6769 O O . GLY B 1 408 ? 28.156 -25.938 -6.039 1 93.44 408 GLY B O 1
ATOM 6770 N N . LYS B 1 409 ? 30.125 -26.766 -5.453 1 93.69 409 LYS B N 1
ATOM 6771 C CA . LYS B 1 409 ? 29.656 -27.203 -4.137 1 93.69 409 LYS B CA 1
ATOM 6772 C C . LYS B 1 409 ? 29.297 -26.016 -3.26 1 93.69 409 LYS B C 1
ATOM 6774 O O . LYS B 1 409 ? 28.344 -26.062 -2.486 1 93.69 409 LYS B O 1
ATOM 6779 N N . LYS B 1 410 ? 30.031 -25 -3.416 1 95.75 410 LYS B N 1
ATOM 6780 C CA . LYS B 1 410 ? 29.766 -23.797 -2.617 1 95.75 410 LYS B CA 1
ATOM 6781 C C . LYS B 1 410 ? 28.422 -23.188 -2.967 1 95.75 410 LYS B C 1
ATOM 6783 O O . LYS B 1 410 ? 27.672 -22.75 -2.08 1 95.75 410 LYS B O 1
ATOM 6788 N N . LEU B 1 411 ? 28.141 -23.188 -4.227 1 97.12 411 LEU B N 1
ATOM 6789 C CA . LEU B 1 411 ? 26.844 -22.688 -4.672 1 97.12 411 LEU B CA 1
ATOM 6790 C C . LEU B 1 411 ? 25.719 -23.578 -4.176 1 97.12 411 LEU B C 1
ATOM 6792 O O . LEU B 1 411 ? 24.703 -23.078 -3.658 1 97.12 411 LEU B O 1
ATOM 6796 N N . MET B 1 412 ? 25.938 -24.812 -4.27 1 96.12 412 MET B N 1
ATOM 6797 C CA . MET B 1 412 ? 24.922 -25.766 -3.848 1 96.12 412 MET B CA 1
ATOM 6798 C C . MET B 1 412 ? 24.625 -25.625 -2.357 1 96.12 412 MET B C 1
ATOM 6800 O O . MET B 1 412 ? 23.469 -25.625 -1.95 1 96.12 412 MET B O 1
ATOM 6804 N N . GLN B 1 413 ? 25.641 -25.422 -1.646 1 95.56 413 GLN B N 1
ATOM 6805 C CA . GLN B 1 413 ? 25.469 -25.266 -0.205 1 95.56 413 GLN B CA 1
ATOM 6806 C C . GLN B 1 413 ? 24.75 -23.969 0.129 1 95.56 413 GLN B C 1
ATOM 6808 O O . GLN B 1 413 ? 23.891 -23.938 1.008 1 95.56 413 GLN B O 1
ATOM 6813 N N . ALA B 1 414 ? 25.125 -22.969 -0.554 1 97.19 414 ALA B N 1
ATOM 6814 C CA . ALA B 1 414 ? 24.5 -21.672 -0.315 1 97.19 414 ALA B CA 1
ATOM 6815 C C . ALA B 1 414 ? 23.031 -21.703 -0.692 1 97.19 414 ALA B C 1
ATOM 6817 O O . ALA B 1 414 ? 22.188 -21.141 0.019 1 97.19 414 ALA B O 1
ATOM 6818 N N . LEU B 1 415 ? 22.719 -22.312 -1.783 1 97.62 415 LEU B N 1
ATOM 6819 C CA . LEU B 1 415 ? 21.344 -22.453 -2.225 1 97.62 415 LEU B CA 1
ATOM 6820 C C . LEU B 1 415 ? 20.531 -23.266 -1.229 1 97.62 415 LEU B C 1
ATOM 6822 O O . LEU B 1 415 ? 19.375 -22.938 -0.935 1 97.62 415 LEU B O 1
ATOM 6826 N N . TRP B 1 416 ? 21.109 -24.312 -0.74 1 96.75 416 TRP B N 1
ATOM 6827 C CA . TRP B 1 416 ? 20.438 -25.141 0.263 1 96.75 416 TRP B CA 1
ATOM 6828 C C . TRP B 1 416 ? 20.109 -24.312 1.509 1 96.75 416 TRP B C 1
ATOM 6830 O O . TRP B 1 416 ? 18.984 -24.344 1.998 1 96.75 416 TRP B O 1
ATOM 6840 N N . LYS B 1 417 ? 21.062 -23.625 1.969 1 95.31 417 LYS B N 1
ATOM 6841 C CA . LYS B 1 417 ? 20.891 -22.828 3.176 1 95.31 417 LYS B CA 1
ATOM 6842 C C . LYS B 1 417 ? 19.781 -21.781 2.98 1 95.31 417 LYS B C 1
ATOM 6844 O O . LYS B 1 417 ? 18.938 -21.594 3.857 1 95.31 417 LYS B O 1
ATOM 6849 N N . LEU B 1 418 ? 19.844 -21.141 1.883 1 94.88 418 LEU B N 1
ATOM 6850 C CA . LEU B 1 418 ? 18.859 -20.109 1.558 1 94.88 418 LEU B CA 1
ATOM 6851 C C . LEU B 1 418 ? 17.453 -20.688 1.6 1 94.88 418 LEU B C 1
ATOM 6853 O O . LEU B 1 418 ? 16.562 -20.125 2.254 1 94.88 418 LEU B O 1
ATOM 6857 N N . HIS B 1 419 ? 17.219 -21.766 0.947 1 95.62 419 HIS B N 1
ATOM 6858 C CA . HIS B 1 419 ? 15.875 -22.328 0.834 1 95.62 419 HIS B CA 1
ATOM 6859 C C . HIS B 1 419 ? 15.477 -23.062 2.111 1 95.62 419 HIS B C 1
ATOM 6861 O O . HIS B 1 419 ? 14.289 -23.188 2.414 1 95.62 419 HIS B O 1
ATOM 6867 N N . ARG B 1 420 ? 16.484 -23.594 2.836 1 94.44 420 ARG B N 1
ATOM 6868 C CA . ARG B 1 420 ? 16.203 -24.172 4.148 1 94.44 420 ARG B CA 1
ATOM 6869 C C . ARG B 1 420 ? 15.539 -23.156 5.066 1 94.44 420 ARG B C 1
ATOM 6871 O O . ARG B 1 420 ? 14.531 -23.469 5.707 1 94.44 420 ARG B O 1
ATOM 6878 N N . ASP B 1 421 ? 16.078 -22 5.078 1 91.25 421 ASP B N 1
ATOM 6879 C CA . ASP B 1 421 ? 15.531 -20.938 5.922 1 91.25 421 ASP B CA 1
ATOM 6880 C C . ASP B 1 421 ? 14.125 -20.547 5.469 1 91.25 421 ASP B C 1
ATOM 6882 O O . ASP B 1 421 ? 13.234 -20.328 6.301 1 91.25 421 ASP B O 1
ATOM 6886 N N . ASP B 1 422 ? 13.977 -20.422 4.211 1 91.62 422 ASP B N 1
ATOM 6887 C CA . ASP B 1 422 ? 12.664 -20.094 3.67 1 91.62 422 ASP B CA 1
ATOM 6888 C C . ASP B 1 422 ? 11.633 -21.156 4.043 1 91.62 422 ASP B C 1
ATOM 6890 O O . ASP B 1 422 ? 10.523 -20.844 4.465 1 91.62 422 ASP B O 1
ATOM 6894 N N . PHE B 1 423 ? 12.031 -22.406 3.857 1 93.06 423 PHE B N 1
ATOM 6895 C CA . PHE B 1 423 ? 11.125 -23.516 4.148 1 93.06 423 PHE B CA 1
ATOM 6896 C C . PHE B 1 423 ? 10.82 -23.578 5.641 1 93.06 423 PHE B C 1
ATOM 6898 O O . PHE B 1 423 ? 9.664 -23.75 6.035 1 93.06 423 PHE B O 1
ATOM 6905 N N . ALA B 1 424 ? 11.82 -23.406 6.48 1 91.62 424 ALA B N 1
ATOM 6906 C CA . ALA B 1 424 ? 11.664 -23.5 7.93 1 91.62 424 ALA B CA 1
ATOM 6907 C C . ALA B 1 424 ? 10.719 -22.406 8.445 1 91.62 424 ALA B C 1
ATOM 6909 O O . ALA B 1 424 ? 9.906 -22.656 9.336 1 91.62 424 ALA B O 1
ATOM 6910 N N . ASN B 1 425 ? 10.781 -21.297 7.91 1 86.56 425 ASN B N 1
ATOM 6911 C CA . ASN B 1 425 ? 10 -20.156 8.391 1 86.56 425 ASN B CA 1
ATOM 6912 C C . ASN B 1 425 ? 8.711 -19.984 7.59 1 86.56 425 ASN B C 1
ATOM 6914 O O . ASN B 1 425 ? 7.902 -19.109 7.898 1 86.56 425 ASN B O 1
ATOM 6918 N N . GLY B 1 426 ? 8.562 -20.797 6.621 1 80.69 426 GLY B N 1
ATOM 6919 C CA . GLY B 1 426 ? 7.402 -20.641 5.762 1 80.69 426 GLY B CA 1
ATOM 6920 C C . GLY B 1 426 ? 7.418 -19.344 4.961 1 80.69 426 GLY B C 1
ATOM 6921 O O . GLY B 1 426 ? 6.363 -18.797 4.637 1 80.69 426 GLY B O 1
ATOM 6922 N N . ARG B 1 427 ? 8.602 -18.828 4.898 1 64.56 427 ARG B N 1
ATOM 6923 C CA . ARG B 1 427 ? 8.781 -17.562 4.188 1 64.56 427 ARG B CA 1
ATOM 6924 C C . ARG B 1 427 ? 8.484 -17.719 2.701 1 64.56 427 ARG B C 1
ATOM 6926 O O . ARG B 1 427 ? 8.742 -18.781 2.123 1 64.56 427 ARG B O 1
ATOM 6933 N N . GLY B 1 428 ? 7.93 -16.734 2.184 1 58.09 428 GLY B N 1
ATOM 6934 C CA . GLY B 1 428 ? 7.613 -16.75 0.765 1 58.09 428 GLY B CA 1
ATOM 6935 C C . GLY B 1 428 ? 6.18 -17.156 0.479 1 58.09 428 GLY B C 1
ATOM 6936 O O . GLY B 1 428 ? 5.703 -17.016 -0.651 1 58.09 428 GLY B O 1
ATOM 6937 N N . SER B 1 429 ? 5.676 -17.844 1.568 1 61.19 429 SER B N 1
ATOM 6938 C CA . SER B 1 429 ? 4.281 -18.188 1.3 1 61.19 429 SER B CA 1
ATOM 6939 C C . SER B 1 429 ? 3.387 -16.953 1.354 1 61.19 429 SER B C 1
ATOM 6941 O O . SER B 1 429 ? 2.326 -16.922 0.726 1 61.19 429 SER B O 1
ATOM 6943 N N . ALA B 1 430 ? 3.98 -15.727 1.663 1 61.44 430 ALA B N 1
ATOM 6944 C CA . ALA B 1 430 ? 3.27 -14.453 1.805 1 61.44 430 ALA B CA 1
ATOM 6945 C C . ALA B 1 430 ? 1.779 -14.633 1.53 1 61.44 430 ALA B C 1
ATOM 6947 O O . ALA B 1 430 ? 1.246 -14.055 0.579 1 61.44 430 ALA B O 1
ATOM 6948 N N . LEU B 1 431 ? 1.253 -15.453 2.469 1 77.38 431 LEU B N 1
ATOM 6949 C CA . LEU B 1 431 ? -0.168 -15.727 2.287 1 77.38 431 LEU B CA 1
ATOM 6950 C C . LEU B 1 431 ? -1.008 -14.508 2.635 1 77.38 431 LEU B C 1
ATOM 6952 O O . LEU B 1 431 ? -0.508 -13.555 3.244 1 77.38 431 LEU B O 1
ATOM 6956 N N . SER B 1 432 ? -2.102 -14.438 2.107 1 82.62 432 SER B N 1
ATOM 6957 C CA . SER B 1 432 ? -3.016 -13.32 2.322 1 82.62 432 SER B CA 1
ATOM 6958 C C . SER B 1 432 ? -3.402 -13.203 3.793 1 82.62 432 SER B C 1
ATOM 6960 O O . SER B 1 432 ? -3.039 -14.047 4.609 1 82.62 432 SER B O 1
ATOM 6962 N N . GLU B 1 433 ? -4.055 -12.148 4.129 1 87.5 433 GLU B N 1
ATOM 6963 C CA . GLU B 1 433 ? -4.484 -11.859 5.496 1 87.5 433 GLU B CA 1
ATOM 6964 C C . GLU B 1 433 ? -5.484 -12.906 5.992 1 87.5 433 GLU B C 1
ATOM 6966 O O . GLU B 1 433 ? -5.793 -12.961 7.184 1 87.5 433 GLU B O 1
ATOM 6971 N N . CYS B 1 434 ? -5.891 -13.711 5.129 1 93.5 434 CYS B N 1
ATOM 6972 C CA . CYS B 1 434 ? -6.801 -14.781 5.52 1 93.5 434 CYS B CA 1
ATOM 6973 C C . CYS B 1 434 ? -6.059 -15.883 6.27 1 93.5 434 CYS B C 1
ATOM 6975 O O . CYS B 1 434 ? -6.684 -16.75 6.875 1 93.5 434 CYS B O 1
ATOM 6977 N N . PHE B 1 435 ? -4.805 -15.812 6.25 1 93 435 PHE B N 1
ATOM 6978 C CA . PHE B 1 435 ? -3.973 -16.828 6.883 1 93 435 PHE B CA 1
ATOM 6979 C C . PHE B 1 435 ? -3.109 -16.219 7.98 1 93 435 PHE B C 1
ATOM 6981 O O . PHE B 1 435 ? -2.674 -15.07 7.867 1 93 435 PHE B O 1
ATOM 6988 N N . CYS B 1 436 ? -2.887 -16.984 8.992 1 91 436 CYS B N 1
ATOM 6989 C CA . CYS B 1 436 ? -2.107 -16.531 10.141 1 91 436 CYS B CA 1
ATOM 6990 C C . CYS B 1 436 ? -0.905 -17.453 10.367 1 91 436 CYS B C 1
ATOM 6992 O O . CYS B 1 436 ? -0.948 -18.641 10.031 1 91 436 CYS B O 1
ATOM 6994 N N . GLU B 1 437 ? 0.103 -16.781 10.844 1 88.88 437 GLU B N 1
ATOM 6995 C CA . GLU B 1 437 ? 1.32 -17.516 11.172 1 88.88 437 GLU B CA 1
ATOM 6996 C C . GLU B 1 437 ? 1.238 -18.125 12.562 1 88.88 437 GLU B C 1
ATOM 6998 O O . GLU B 1 437 ? 0.769 -17.469 13.508 1 88.88 437 GLU B O 1
ATOM 7003 N N . PHE B 1 438 ? 1.635 -19.391 12.672 1 87.38 438 PHE B N 1
ATOM 7004 C CA . PHE B 1 438 ? 1.652 -20.125 13.938 1 87.38 438 PHE B CA 1
ATOM 7005 C C . PHE B 1 438 ? 3.043 -20.672 14.219 1 87.38 438 PHE B C 1
ATOM 7007 O O . PHE B 1 438 ? 3.66 -21.297 13.352 1 87.38 438 PHE B O 1
ATOM 7014 N N . LYS B 1 439 ? 3.535 -20.312 15.359 1 88.69 439 LYS B N 1
ATOM 7015 C CA . LYS B 1 439 ? 4.82 -20.875 15.766 1 88.69 439 LYS B CA 1
ATOM 7016 C C . LYS B 1 439 ? 4.684 -22.344 16.156 1 88.69 439 LYS B C 1
ATOM 7018 O O . LYS B 1 439 ? 3.736 -22.719 16.844 1 88.69 439 LYS B O 1
ATOM 7023 N N . LEU B 1 440 ? 5.625 -23.141 15.617 1 90.06 440 LEU B N 1
ATOM 7024 C CA . LEU B 1 440 ? 5.602 -24.562 15.906 1 90.06 440 LEU B CA 1
ATOM 7025 C C . LEU B 1 440 ? 6.539 -24.891 17.062 1 90.06 440 LEU B C 1
ATOM 7027 O O . LEU B 1 440 ? 7.59 -24.266 17.219 1 90.06 440 LEU B O 1
#

InterPro domains:
  IPR019378 GDP-fucose protein O-fucosyltransferase [PF10250] (78-384)
  IPR024709 Putative O-fucosyltransferase, plant [PIRSF009360] (43-413)
  IPR024709 Putative O-fucosyltransferase, plant [cd11299] (78-390)

Solvent-accessible surface area (backbone atoms only — not comparable to full-atom values): 47250 Å² total; per-residue (Å²): 136,85,79,74,72,65,60,64,57,51,51,48,50,51,50,49,50,47,46,50,48,49,52,56,63,62,40,62,73,59,55,79,67,53,65,64,58,74,71,72,70,64,78,69,73,60,41,60,82,72,55,71,57,43,31,42,59,34,65,34,59,68,62,75,70,41,85,71,60,78,69,71,92,72,60,58,30,37,37,32,33,49,18,52,52,55,57,45,44,23,48,49,33,45,19,50,34,45,17,48,26,36,65,58,39,24,30,31,36,66,53,45,55,42,47,45,74,87,52,71,40,83,67,42,53,72,71,48,29,30,60,67,57,26,48,62,60,32,57,69,49,44,52,65,40,90,66,64,56,74,93,52,52,81,53,79,53,47,75,47,81,49,55,63,39,84,63,88,62,44,64,64,79,69,42,39,62,55,29,64,71,63,32,36,26,25,37,40,62,49,75,86,61,62,61,82,70,50,55,66,61,20,49,29,28,19,44,43,40,61,74,70,19,70,40,60,20,68,69,57,42,51,52,30,48,51,54,47,67,67,49,66,82,74,29,34,24,34,34,58,58,42,27,33,56,53,43,19,69,52,22,50,67,68,92,86,60,53,70,68,50,49,52,46,24,58,70,48,19,82,92,42,67,55,40,59,71,68,58,27,50,51,41,35,46,69,30,57,35,61,50,47,34,42,57,46,39,52,53,41,49,29,32,39,53,59,47,78,46,30,30,39,45,43,56,73,94,57,63,44,63,53,60,44,30,46,73,61,35,67,44,64,44,38,65,76,75,70,43,53,69,68,60,54,68,70,48,46,54,51,58,50,51,50,34,42,47,53,41,41,45,68,37,68,25,35,38,31,40,70,70,51,56,56,48,45,50,36,50,46,50,16,27,64,70,70,47,72,54,56,46,66,53,56,35,28,58,53,36,46,47,46,72,71,65,46,51,70,69,60,32,32,42,50,54,29,53,55,50,48,53,30,50,19,53,44,50,82,49,80,59,56,87,55,40,36,82,40,81,102,134,84,80,75,70,65,59,64,57,54,51,50,51,50,51,49,50,46,47,49,47,49,53,57,64,61,41,60,72,59,53,78,67,50,64,63,59,74,72,72,69,67,78,70,72,61,41,60,84,71,55,71,57,45,32,42,59,34,64,35,58,67,64,76,69,43,83,72,61,80,68,71,91,71,61,57,30,38,37,31,32,51,19,53,52,55,56,45,43,23,48,50,32,45,21,51,33,46,16,48,27,36,65,58,40,24,29,32,37,66,53,45,55,42,45,45,74,88,52,72,39,83,67,43,52,71,72,48,28,31,60,67,57,27,48,61,59,32,58,69,47,44,52,66,39,91,67,65,58,75,92,52,51,83,52,79,54,47,75,48,81,49,54,64,38,84,61,88,59,43,63,65,78,69,42,40,62,56,30,63,71,63,32,36,26,26,38,41,61,50,75,86,61,62,61,84,70,50,55,67,60,19,50,29,28,19,42,43,40,60,76,69,18,70,39,60,20,70,69,57,43,50,53,30,48,52,54,47,68,69,48,68,80,74,28,33,26,34,34,56,58,41,28,32,55,54,44,20,70,51,22,49,69,70,91,87,60,53,69,70,52,50,51,46,24,57,71,48,20,83,92,43,68,55,39,58,71,68,57,27,51,52,41,34,45,67,30,56,35,62,50,48,35,42,55,46,40,51,52,41,50,28,32,39,53,58,47,78,46,30,30,39,47,43,55,73,94,57,63,43,63,53,62,44,30,46,74,62,33,68,43,65,44,38,66,75,76,70,41,52,69,68,62,53,69,70,47,48,52,51,58,52,51,49,34,42,48,52,41,42,46,69,37,69,25,34,38,31,40,70,68,51,55,56,46,48,50,35,50,46,49,15,27,63,70,70,48,72,53,55,47,67,54,56,35,28,59,52,36,45,45,45,72,72,64,48,52,71,66,61,32,32,46,51,52,28,52,56,49,48,52,28,50,19,53,43,51,84,54,78,60,56,89,55,40,36,82,40,81,101

Nearest PDB structures (foldseek):
  3zy5-assembly1_A-2  TM=5.802E-01  e=4.271E-09  Caenorhabditis elegans
  3zy3-assembly2_B  TM=5.631E-01  e=9.971E-09  Caenorhabditis elegans
  8ay1-assembly1_B  TM=5.963E-01  e=7.863E-06  Caenorhabditis elegans
  5foe-assembly1_A  TM=5.354E-01  e=9.858E-06  Caenorhabditis elegans
  4n03-assembly1_A  TM=1.492E-01  e=2.939E+00  Thermomonospora curvata DSM 43183

Radius of gyration: 31.83 Å; Cα contacts (8 Å, |Δi|>4): 1439; chains: 2; bounding box: 68×95×102 Å

Organism: Glycine soja (NCBI:txid3848)